Protein AF-0000000068858789 (afdb_homodimer)

Organism: Emiliania huxleyi (strain CCMP1516) (NCBI:txid280463)

Solvent-accessible surface area (backbone atoms only — not comparable to full-atom values): 44803 Å² total; per-residue (Å²): 118,90,58,65,81,71,51,70,60,35,53,53,22,31,53,56,47,21,56,50,29,55,54,48,51,53,50,50,51,54,61,47,67,35,92,57,59,49,71,65,56,54,62,73,60,46,49,91,73,65,42,61,35,93,34,51,59,63,47,49,37,22,26,43,32,39,18,16,65,27,23,30,20,52,53,60,44,41,79,46,84,49,41,48,73,72,35,37,37,41,84,66,69,46,59,65,56,86,63,56,60,89,76,38,53,36,35,38,39,66,42,41,75,46,68,49,72,38,39,55,66,62,56,67,68,43,73,69,48,51,47,37,30,37,36,32,47,47,42,22,35,30,51,64,21,33,50,23,53,52,75,46,67,67,26,30,70,23,35,33,35,32,35,37,37,30,24,28,50,40,27,60,52,44,57,70,33,31,67,38,89,70,48,38,22,37,38,41,31,23,71,32,40,26,30,52,94,40,26,22,38,57,50,45,40,69,41,42,42,69,65,44,50,48,39,56,29,28,44,27,39,28,46,71,88,36,69,39,42,45,79,72,11,20,60,33,19,40,42,42,66,19,25,30,38,76,66,30,42,38,26,45,37,36,39,37,32,33,68,50,85,85,75,53,70,57,55,62,67,55,28,51,25,61,37,94,78,42,90,74,56,39,74,72,49,58,36,68,29,38,28,49,62,24,69,62,66,28,28,27,48,57,56,48,39,16,36,30,57,52,34,76,41,78,41,40,19,37,33,37,26,18,36,38,53,76,61,50,37,33,39,16,63,62,62,63,73,52,75,41,82,37,51,65,61,68,55,51,34,67,21,16,40,17,47,32,39,38,78,42,78,42,59,67,68,44,74,38,29,32,25,35,40,22,30,28,66,87,68,48,56,41,46,70,84,57,54,61,59,69,33,52,59,26,55,67,55,35,50,50,48,56,40,52,35,38,29,35,66,57,66,75,36,73,74,30,72,47,83,73,74,62,50,75,71,60,58,70,58,58,86,82,47,54,67,69,52,41,60,48,54,66,63,29,5,34,59,78,120,90,60,65,82,71,53,71,59,36,53,54,22,30,54,55,48,21,55,49,29,55,54,48,50,53,51,49,52,54,60,48,69,34,94,59,60,48,72,64,53,56,65,68,54,64,78,77,78,74,43,60,35,93,35,51,56,63,47,51,37,22,27,42,31,38,18,17,64,27,23,30,20,51,52,61,44,42,79,47,84,49,41,49,74,72,34,38,37,40,84,66,69,46,58,66,56,85,63,55,62,88,76,39,54,35,35,37,39,67,42,40,75,45,69,48,72,38,38,54,66,63,58,67,70,43,73,68,48,51,46,37,30,37,33,31,47,48,41,22,35,28,50,63,20,33,48,22,53,50,71,46,67,67,27,29,69,23,35,34,35,32,36,38,36,29,23,27,50,40,26,61,53,44,57,71,33,30,68,37,90,70,49,38,24,35,37,40,32,23,71,34,40,26,30,52,94,41,27,22,39,55,51,47,39,71,40,42,42,69,65,44,50,50,39,55,29,28,44,27,39,27,46,70,88,35,70,39,40,47,77,71,12,19,60,33,19,40,43,42,66,19,24,30,37,77,64,31,40,39,26,46,36,36,39,36,30,34,70,51,86,83,74,52,69,58,54,63,66,55,28,53,25,59,39,95,78,42,90,74,56,39,75,72,50,58,35,67,30,37,28,48,61,23,69,62,67,30,27,26,48,56,53,48,40,16,35,29,57,54,35,77,40,78,40,39,18,36,32,35,25,18,37,37,54,75,62,48,36,31,40,16,65,62,61,64,73,52,74,40,81,35,52,65,58,68,54,51,34,68,21,16,40,17,46,32,38,39,78,42,81,41,60,67,66,45,73,38,29,30,26,34,38,22,28,27,66,86,68,48,56,42,47,72,83,58,54,58,58,68,33,51,58,25,54,68,56,35,50,50,47,54,40,48,34,38,29,35,64,57,66,75,36,72,73,31,72,48,84,70,72,66,47,76,71,58,56,69,60,59,87,84,48,54,67,71,53,41,59,44,54,65,62,25,5,33,57,75

Structure (mmCIF, N/CA/C/O backbone):
data_AF-0000000068858789-model_v1
#
loop_
_entity.id
_entity.type
_entity.pdbx_description
1 polymer 'Oxidoreductase m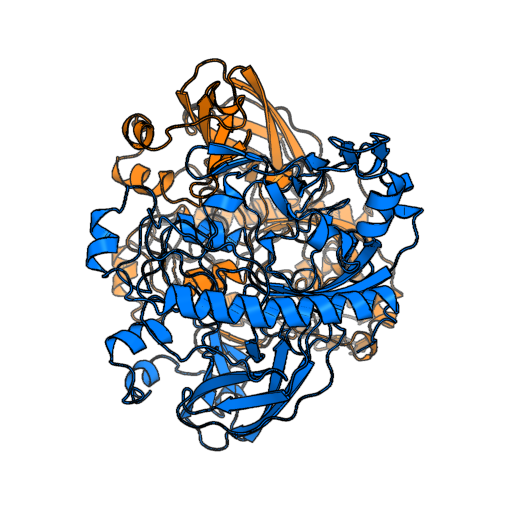olybdopterin-binding domain-containing protein'
#
loop_
_atom_site.group_PDB
_atom_site.id
_atom_site.type_symbol
_atom_site.label_atom_id
_atom_site.label_alt_id
_atom_site.label_comp_id
_atom_site.label_asym_id
_atom_site.label_entity_id
_atom_site.label_seq_id
_atom_site.pdbx_PDB_ins_code
_atom_site.Cartn_x
_atom_site.Cartn_y
_atom_site.Cartn_z
_atom_site.occupancy
_atom_site.B_iso_or_equiv
_atom_site.auth_seq_id
_atom_site.auth_comp_id
_atom_site.auth_asym_id
_atom_site.auth_atom_id
_atom_site.pdbx_PDB_model_num
ATOM 1 N N . MET A 1 1 ? -17.734 -3.309 18.391 1 49.41 1 MET A N 1
ATOM 2 C CA . MET A 1 1 ? -16.609 -2.385 18.359 1 49.41 1 MET A CA 1
ATOM 3 C C . MET A 1 1 ? -16.188 -2.004 19.781 1 49.41 1 MET A C 1
ATOM 5 O O . MET A 1 1 ? -17.031 -1.64 20.609 1 49.41 1 MET A O 1
ATOM 9 N N . THR A 1 2 ? -15.102 -2.529 20.219 1 55.06 2 THR A N 1
ATOM 10 C CA . THR A 1 2 ? -14.68 -2.168 21.578 1 55.06 2 THR A CA 1
ATOM 11 C C . THR A 1 2 ? -14.273 -0.697 21.641 1 55.06 2 THR A C 1
ATOM 13 O O . THR A 1 2 ? -13.391 -0.256 20.891 1 55.06 2 THR A O 1
ATOM 16 N N . ARG A 1 3 ? -15.18 0.096 22.141 1 71.69 3 ARG A N 1
ATOM 17 C CA . ARG A 1 3 ? -14.883 1.503 22.391 1 71.69 3 ARG A CA 1
ATOM 18 C C . ARG A 1 3 ? -13.938 1.66 23.578 1 71.69 3 ARG A C 1
ATOM 20 O O . ARG A 1 3 ? -14.172 1.1 24.641 1 71.69 3 ARG A O 1
ATOM 27 N N . HIS A 1 4 ? -12.875 2.342 23.297 1 83.38 4 HIS A N 1
ATOM 28 C CA . HIS A 1 4 ? -11.93 2.619 24.375 1 83.38 4 HIS A CA 1
ATOM 29 C C . HIS A 1 4 ? -12.453 3.725 25.281 1 83.38 4 HIS A C 1
ATOM 31 O O . HIS A 1 4 ? -13.148 4.637 24.828 1 83.38 4 HIS A O 1
ATOM 37 N N . ALA A 1 5 ? -12.164 3.611 26.547 1 82.44 5 ALA A N 1
ATOM 38 C CA . ALA A 1 5 ? -12.484 4.695 27.484 1 82.44 5 ALA A CA 1
ATOM 39 C C . ALA A 1 5 ? -11.617 5.922 27.203 1 82.44 5 ALA A C 1
ATOM 41 O O . ALA A 1 5 ? -10.391 5.82 27.156 1 82.44 5 ALA A O 1
ATOM 42 N N . GLU A 1 6 ? -12.242 7.023 26.891 1 88.94 6 GLU A N 1
ATOM 43 C CA . GLU A 1 6 ? -11.555 8.297 26.688 1 88.94 6 GLU A CA 1
ATOM 44 C C . GLU A 1 6 ? -11.695 9.203 27.906 1 88.94 6 GLU A C 1
ATOM 46 O O . GLU A 1 6 ? -12.766 9.273 28.516 1 88.94 6 GLU A O 1
ATOM 51 N N . SER A 1 7 ? -10.594 9.883 28.297 1 90.5 7 SER A N 1
ATOM 52 C CA . SER A 1 7 ? -10.586 10.703 29.5 1 90.5 7 SER A CA 1
ATOM 53 C C . SER A 1 7 ? -11.5 11.914 29.359 1 90.5 7 SER A C 1
ATOM 55 O O . SER A 1 7 ? -11.836 12.312 28.25 1 90.5 7 SER A O 1
ATOM 57 N N . SER A 1 8 ? -11.875 12.469 30.5 1 91.75 8 SER A N 1
ATOM 58 C CA . SER A 1 8 ? -12.703 13.664 30.5 1 91.75 8 SER A CA 1
ATOM 59 C C . SER A 1 8 ? -12 14.82 29.797 1 91.75 8 SER A C 1
ATOM 61 O O . SER A 1 8 ? -12.641 15.617 29.094 1 91.75 8 SER A O 1
ATOM 63 N N . GLU A 1 9 ? -10.75 14.906 30 1 92.62 9 GLU A N 1
ATOM 64 C CA . GLU A 1 9 ? -9.961 15.953 29.344 1 92.62 9 GLU A CA 1
ATOM 65 C C . GLU A 1 9 ? -9.961 15.773 27.828 1 92.62 9 GLU A C 1
ATOM 67 O O . GLU A 1 9 ? -10.086 16.75 27.078 1 92.62 9 GLU A O 1
ATOM 72 N N . PHE A 1 10 ? -9.805 14.586 27.469 1 95.25 10 PHE A N 1
ATOM 73 C CA . PHE A 1 10 ? -9.805 14.258 26.047 1 95.25 10 PHE A CA 1
ATOM 74 C C . PHE A 1 10 ? -11.148 14.586 25.406 1 95.25 10 PHE A C 1
ATOM 76 O O . PHE A 1 10 ? -11.203 15.164 24.328 1 95.25 10 PHE A O 1
ATOM 83 N N . LEU A 1 11 ? -12.195 14.258 26.094 1 95.56 11 LEU A N 1
ATOM 84 C CA . LEU A 1 11 ? -13.547 14.516 25.578 1 95.56 11 LEU A CA 1
ATOM 85 C C . LEU A 1 11 ? -13.844 16.016 25.562 1 95.56 11 LEU A C 1
ATOM 87 O O . LEU A 1 11 ? -14.539 16.5 24.672 1 95.56 11 LEU A O 1
ATOM 91 N N . ALA A 1 12 ? -13.383 16.734 26.578 1 96.88 12 ALA A N 1
ATOM 92 C CA . ALA A 1 12 ? -13.531 18.188 26.578 1 96.88 12 ALA A CA 1
ATOM 93 C C . ALA A 1 12 ? -12.789 18.812 25.391 1 96.88 12 ALA A C 1
ATOM 95 O O . ALA A 1 12 ? -13.297 19.75 24.766 1 96.88 12 ALA A O 1
ATOM 96 N N . ALA A 1 13 ? -11.648 18.328 25.156 1 97.5 13 ALA A N 1
ATOM 97 C CA . ALA A 1 13 ? -10.867 18.797 24.016 1 97.5 13 ALA A CA 1
ATOM 98 C C . ALA A 1 13 ? -11.594 18.516 22.703 1 97.5 13 ALA A C 1
ATOM 100 O O . ALA A 1 13 ? -11.562 19.328 21.781 1 97.5 13 ALA A O 1
ATOM 101 N N . ALA A 1 14 ? -12.18 17.359 22.609 1 97.81 14 ALA A N 1
ATOM 102 C CA . ALA A 1 14 ? -12.938 16.984 21.422 1 97.81 14 ALA A CA 1
ATOM 103 C C . ALA A 1 14 ? -14.062 17.984 21.156 1 97.81 14 ALA A C 1
ATOM 105 O O . ALA A 1 14 ? -14.352 18.312 20 1 97.81 14 ALA A O 1
ATOM 106 N N . LYS A 1 15 ? -14.703 18.438 22.203 1 97.56 15 LYS A N 1
ATOM 107 C CA . LYS A 1 15 ? -15.766 19.438 22.047 1 97.56 15 LYS A CA 1
ATOM 108 C C . LYS A 1 15 ? -15.227 20.734 21.469 1 97.56 15 LYS A C 1
ATOM 110 O O . LYS A 1 15 ? -15.859 21.344 20.609 1 97.56 15 LYS A O 1
ATOM 115 N N . THR A 1 16 ? -14.148 21.141 21.984 1 97.94 16 THR A N 1
ATOM 116 C CA . THR A 1 16 ? -13.492 22.344 21.469 1 97.94 16 THR A CA 1
ATOM 117 C C . THR A 1 16 ? -13.148 22.172 19.984 1 97.94 16 THR A C 1
ATOM 119 O O . THR A 1 16 ? -13.383 23.062 19.172 1 97.94 16 THR A O 1
ATOM 122 N N . GLU A 1 17 ? -12.617 21.016 19.641 1 97.62 17 GLU A N 1
ATOM 123 C CA . GLU A 1 17 ? -12.227 20.734 18.266 1 97.62 17 GLU A CA 1
ATOM 124 C C . GLU A 1 17 ? -13.445 20.656 17.359 1 97.62 17 GLU A C 1
ATOM 126 O O . GLU A 1 17 ? -13.375 21.031 16.188 1 97.62 17 GLU A O 1
ATOM 131 N N . ALA A 1 18 ? -14.531 20.156 17.859 1 98.19 18 ALA A N 1
ATOM 132 C CA . ALA A 1 18 ? -15.766 20.109 17.094 1 98.19 18 ALA A CA 1
ATOM 133 C C . ALA A 1 18 ? -16.203 21.516 16.656 1 98.19 18 ALA A C 1
ATOM 135 O O . ALA A 1 18 ? -16.562 21.734 15.5 1 98.19 18 ALA A O 1
ATOM 136 N N . ALA A 1 19 ? -16.172 22.438 17.609 1 98.19 19 ALA A N 1
ATOM 137 C CA . ALA A 1 19 ? -16.531 23.812 17.297 1 98.19 19 ALA A CA 1
ATOM 138 C C . ALA A 1 19 ? -15.594 24.422 16.25 1 98.19 19 ALA A C 1
ATOM 140 O O . ALA A 1 19 ? -16.031 25.109 15.336 1 98.19 19 ALA A O 1
ATOM 141 N N . ARG A 1 20 ? -14.328 24.156 16.391 1 98 20 ARG A N 1
ATOM 142 C CA . ARG A 1 20 ? -13.336 24.641 15.438 1 98 20 ARG A CA 1
ATOM 143 C C . ARG A 1 20 ? -13.578 24.078 14.039 1 98 20 ARG A C 1
ATOM 145 O O . ARG A 1 20 ? -13.406 24.766 13.039 1 98 20 ARG A O 1
ATOM 152 N N . ALA A 1 21 ? -13.922 22.812 14 1 98.06 21 ALA A N 1
ATOM 153 C CA . ALA A 1 21 ? -14.164 22.141 12.719 1 98.06 21 ALA A CA 1
ATOM 154 C C . ALA A 1 21 ? -15.312 22.797 11.961 1 98.06 21 ALA A C 1
ATOM 156 O O . ALA A 1 21 ? -15.234 23 10.75 1 98.06 21 ALA A O 1
ATOM 157 N N . VAL A 1 22 ? -16.375 23.141 12.688 1 98.06 22 VAL A N 1
ATOM 158 C CA . VAL A 1 22 ? -17.547 23.781 12.086 1 98.06 22 VAL A CA 1
ATOM 159 C C . VAL A 1 22 ? -17.141 25.141 11.523 1 98.06 22 VAL A C 1
ATOM 161 O O . VAL A 1 22 ? -17.453 25.453 10.367 1 98.06 22 VAL A O 1
ATOM 164 N N . GLU A 1 23 ? -16.453 25.875 12.281 1 97.5 23 GLU A N 1
ATOM 165 C CA . GLU A 1 23 ? -16.016 27.203 11.852 1 97.5 23 GLU A CA 1
ATOM 166 C C . GLU A 1 23 ? -15.062 27.109 10.672 1 97.5 23 GLU A C 1
ATOM 168 O O . GLU A 1 23 ? -15.148 27.906 9.734 1 97.5 23 GLU A O 1
ATOM 173 N N . HIS A 1 24 ? -14.141 26.203 10.758 1 96.69 24 HIS A N 1
ATOM 174 C CA . HIS A 1 24 ? -13.156 26.078 9.695 1 96.69 24 HIS A CA 1
ATOM 175 C C . HIS A 1 24 ? -13.812 25.703 8.375 1 96.69 24 HIS A C 1
ATOM 177 O O . HIS A 1 24 ? -13.438 26.219 7.32 1 96.69 24 HIS A O 1
ATOM 183 N N . ARG A 1 25 ? -14.711 24.766 8.375 1 95.06 25 ARG A N 1
ATOM 184 C CA . ARG A 1 25 ? -15.391 24.375 7.148 1 95.06 25 ARG A CA 1
ATOM 185 C C . ARG A 1 25 ? -16.141 25.547 6.535 1 95.06 25 ARG A C 1
ATOM 187 O O . ARG A 1 25 ? -16.156 25.719 5.316 1 95.06 25 ARG A O 1
ATOM 194 N N . LYS A 1 26 ? -16.781 26.344 7.387 1 94.56 26 LYS A N 1
ATOM 195 C CA . LYS A 1 26 ? -17.438 27.547 6.898 1 94.56 26 LYS A CA 1
ATOM 196 C C . LYS A 1 26 ? -16.453 28.453 6.172 1 94.56 26 LYS A C 1
ATOM 198 O O . LYS A 1 26 ? -16.734 28.953 5.078 1 94.56 26 LYS A O 1
ATOM 203 N N . LYS A 1 27 ? -15.312 28.625 6.707 1 93.88 27 LYS A N 1
ATOM 204 C CA . LYS A 1 27 ? -14.281 29.453 6.102 1 93.88 27 LYS A CA 1
ATOM 205 C C . LYS A 1 27 ? -13.812 28.875 4.773 1 93.88 27 LYS A C 1
ATOM 207 O O . LYS A 1 27 ? -13.555 29.609 3.816 1 93.88 27 LYS A O 1
ATOM 212 N N . VAL A 1 28 ? -13.648 27.578 4.766 1 91.25 28 VAL A N 1
ATOM 213 C CA . VAL A 1 28 ? -13.195 26.891 3.559 1 91.25 28 VAL A CA 1
ATOM 214 C C . VAL A 1 28 ? -14.203 27.109 2.434 1 91.25 28 VAL A C 1
ATOM 216 O O . VAL A 1 28 ? -13.828 27.453 1.312 1 91.25 28 VAL A O 1
ATOM 219 N N . LEU A 1 29 ? -15.484 26.922 2.717 1 88.88 29 LEU A N 1
ATOM 220 C CA . LEU A 1 29 ? -16.531 27.062 1.703 1 88.88 29 LEU A CA 1
ATOM 221 C C . LEU A 1 29 ? -16.625 28.5 1.222 1 88.88 29 LEU A C 1
ATOM 223 O O . LEU A 1 29 ? -16.844 28.75 0.031 1 88.88 29 LEU A O 1
ATOM 227 N N . GLU A 1 30 ? -16.453 29.422 2.137 1 88.62 30 GLU A N 1
ATOM 228 C CA . GLU A 1 30 ? -16.453 30.828 1.762 1 88.62 30 GLU A CA 1
ATOM 229 C C . GLU A 1 30 ? -15.258 31.156 0.865 1 88.62 30 GLU A C 1
ATOM 231 O O . GLU A 1 30 ? -15.383 31.922 -0.089 1 88.62 30 GLU A O 1
ATOM 236 N N . HIS A 1 31 ? -14.18 30.594 1.196 1 86.69 31 HIS A N 1
ATOM 237 C CA . HIS A 1 31 ? -12.961 30.844 0.431 1 86.69 31 HIS A CA 1
ATOM 238 C C . HIS A 1 31 ? -13.062 30.25 -0.971 1 86.69 31 HIS A C 1
ATOM 240 O O . HIS A 1 31 ? -12.742 30.922 -1.956 1 86.69 31 HIS A O 1
ATOM 246 N N . VAL A 1 32 ? -13.461 29.016 -1.074 1 77.56 32 VAL A N 1
ATOM 247 C CA . VAL A 1 32 ? -13.523 28.312 -2.35 1 77.56 32 VAL A CA 1
ATOM 248 C C . VAL A 1 32 ? -14.656 28.875 -3.199 1 77.56 32 VAL A C 1
ATOM 250 O O . VAL A 1 32 ? -14.57 28.906 -4.43 1 77.56 32 VAL A O 1
ATOM 253 N N . GLY A 1 33 ? -15.852 29.172 -2.645 1 67.69 33 GLY A N 1
ATOM 254 C CA . GLY A 1 33 ? -17.016 29.719 -3.332 1 67.69 33 GLY A CA 1
ATOM 255 C C . GLY A 1 33 ? -16.797 31.141 -3.811 1 67.69 33 GLY A C 1
ATOM 256 O O . GLY A 1 33 ? -17.578 31.656 -4.605 1 67.69 33 GLY A O 1
ATOM 257 N N . ALA A 1 34 ? -15.945 31.734 -3.27 1 57.62 34 ALA A N 1
ATOM 258 C CA . ALA A 1 34 ? -15.68 33.094 -3.703 1 57.62 34 ALA A CA 1
ATOM 259 C C . ALA A 1 34 ? -15.297 33.156 -5.18 1 57.62 34 ALA A C 1
ATOM 261 O O . ALA A 1 34 ? -14.82 32.156 -5.73 1 57.62 34 ALA A O 1
ATOM 262 N N . GLU A 1 35 ? -15.859 34.188 -5.938 1 52.28 35 GLU A N 1
ATOM 263 C CA . GLU A 1 35 ? -15.578 34.312 -7.367 1 52.28 35 GLU A CA 1
ATOM 264 C C . GLU A 1 35 ? -14.195 33.781 -7.711 1 52.28 35 GLU A C 1
ATOM 266 O O . GLU A 1 35 ? -13.195 34.25 -7.152 1 52.28 35 GLU A O 1
ATOM 271 N N . ALA A 1 36 ? -14.375 32.562 -7.949 1 48.22 36 ALA A N 1
ATOM 272 C CA . ALA A 1 36 ? -13.312 31.625 -8.297 1 48.22 36 ALA A CA 1
ATOM 273 C C . ALA A 1 36 ? -12.469 32.156 -9.453 1 48.22 36 ALA A C 1
ATOM 275 O O . ALA A 1 36 ? -12.953 32.938 -10.273 1 48.22 36 ALA A O 1
ATOM 276 N N . PHE A 1 37 ? -11.305 32.062 -9.359 1 50.34 37 PHE A N 1
ATOM 277 C CA . PHE A 1 37 ? -10.336 32.281 -10.43 1 50.34 37 PHE A CA 1
ATOM 278 C C . PHE A 1 37 ? -10.695 31.422 -11.648 1 50.34 37 PHE A C 1
ATOM 280 O O . PHE A 1 37 ? -11.164 30.297 -11.516 1 50.34 37 PHE A O 1
ATOM 287 N N . THR A 1 38 ? -10.992 32.125 -12.625 1 50.12 38 THR A N 1
ATOM 288 C CA . THR A 1 38 ? -11.328 31.484 -13.883 1 50.12 38 THR A CA 1
ATOM 289 C C . THR A 1 38 ? -10.258 30.469 -14.281 1 50.12 38 THR A C 1
ATOM 291 O O . THR A 1 38 ? -9.133 30.531 -13.781 1 50.12 38 THR A O 1
ATOM 294 N N . VAL A 1 39 ? -10.734 29.391 -14.789 1 50.16 39 VAL A N 1
ATOM 295 C CA . VAL A 1 39 ? -9.867 28.406 -15.445 1 50.16 39 VAL A CA 1
ATOM 296 C C . VAL A 1 39 ? -8.742 29.141 -16.172 1 50.16 39 VAL A C 1
ATOM 298 O O . VAL A 1 39 ? -7.598 28.672 -16.188 1 50.16 39 VAL A O 1
ATOM 301 N N . ASP A 1 40 ? -9.109 30.281 -16.75 1 53.03 40 ASP A N 1
ATOM 302 C CA . ASP A 1 40 ? -8.117 31.062 -17.484 1 53.03 40 ASP A CA 1
ATOM 303 C C . ASP A 1 40 ? -7 31.547 -16.562 1 53.03 40 ASP A C 1
ATOM 305 O O . ASP A 1 40 ? -5.836 31.609 -16.953 1 53.03 40 ASP A O 1
ATOM 309 N N . ASP A 1 41 ? -7.363 31.766 -15.469 1 52.56 41 ASP A N 1
ATOM 310 C CA . ASP A 1 41 ? -6.352 32.25 -14.523 1 52.56 41 ASP A CA 1
ATOM 311 C C . ASP A 1 41 ? -5.441 31.094 -14.086 1 52.56 41 ASP A C 1
ATOM 313 O O . ASP A 1 41 ? -4.262 31.312 -13.797 1 52.56 41 ASP A O 1
ATOM 317 N N . PHE A 1 42 ? -6.055 29.984 -14.078 1 52.31 42 PHE A N 1
ATOM 318 C CA . PHE A 1 42 ? -5.316 28.766 -13.773 1 52.31 42 PHE A CA 1
ATOM 319 C C . PHE A 1 42 ? -4.137 28.594 -14.719 1 52.31 42 PHE A C 1
ATOM 321 O O . PHE A 1 42 ? -3.035 28.25 -14.289 1 52.31 42 PHE A O 1
ATOM 328 N N . HIS A 1 43 ? -4.488 28.844 -15.992 1 53 43 HIS A N 1
ATOM 329 C CA . HIS A 1 43 ? -3.514 28.547 -17.031 1 53 43 HIS A CA 1
ATOM 330 C C . HIS A 1 43 ? -2.461 29.641 -17.141 1 53 43 HIS A C 1
ATOM 332 O O . HIS A 1 43 ? -1.351 29.406 -17.609 1 53 43 HIS A O 1
ATOM 338 N N . LYS A 1 44 ? -2.873 30.828 -16.859 1 51.16 44 LYS A N 1
ATOM 339 C CA . LYS A 1 44 ? -1.922 31.922 -17.047 1 51.16 44 LYS A CA 1
ATOM 340 C C . LYS A 1 44 ? -0.713 31.766 -16.141 1 51.16 44 LYS A C 1
ATOM 342 O O . LYS A 1 44 ? 0.371 32.281 -16.438 1 51.16 44 LYS A O 1
ATOM 347 N N . GLU A 1 45 ? -0.932 31.172 -15.047 1 47.41 45 GLU A N 1
ATOM 348 C CA . GLU A 1 45 ? 0.169 31.203 -14.086 1 47.41 45 GLU A CA 1
ATOM 349 C C . GLU A 1 45 ? 0.831 29.844 -13.961 1 47.41 45 GLU A C 1
ATOM 351 O O . GLU A 1 45 ? 1.552 29.578 -13 1 47.41 45 GLU A O 1
ATOM 356 N N . GLU A 1 46 ? 0.457 28.938 -14.766 1 47.56 46 GLU A N 1
ATOM 357 C CA . GLU A 1 46 ? 1.008 27.609 -14.477 1 47.56 46 GLU A CA 1
ATOM 358 C C . GLU A 1 46 ? 2.531 27.609 -14.578 1 47.56 46 GLU A C 1
ATOM 360 O O . GLU A 1 46 ? 3.086 27.797 -15.664 1 47.56 46 GLU A O 1
ATOM 365 N N . PRO A 1 47 ? 3.045 28.062 -13.609 1 48.34 47 PRO A N 1
ATOM 366 C CA . PRO A 1 47 ? 4.449 27.672 -13.734 1 48.34 47 PRO A CA 1
ATOM 367 C C . PRO A 1 47 ? 4.621 26.188 -14.031 1 48.34 47 PRO A C 1
ATOM 369 O O . PRO A 1 47 ? 3.723 25.391 -13.75 1 48.34 47 PRO A O 1
ATOM 372 N N . GLY A 1 48 ? 5.637 25.766 -14.75 1 51.84 48 GLY A N 1
ATOM 373 C CA . GLY A 1 48 ? 6.031 24.453 -15.25 1 51.84 48 GLY A CA 1
ATOM 374 C C . GLY A 1 48 ? 5.766 23.344 -14.266 1 51.84 48 GLY A C 1
ATOM 375 O O . GLY A 1 48 ? 5.418 22.219 -14.656 1 51.84 48 GLY A O 1
ATOM 376 N N . ASP A 1 49 ? 5.691 23.656 -12.938 1 57.34 49 ASP A N 1
ATOM 377 C CA . ASP A 1 49 ? 5.691 22.547 -11.984 1 57.34 49 ASP A CA 1
ATOM 378 C C . ASP A 1 49 ? 4.281 22.266 -11.469 1 57.34 49 ASP A C 1
ATOM 380 O O . ASP A 1 49 ? 4.027 21.219 -10.883 1 57.34 49 ASP A O 1
ATOM 384 N N . TRP A 1 50 ? 3.367 23.172 -11.516 1 65.44 50 TRP A N 1
ATOM 385 C CA . TRP A 1 50 ? 1.99 23 -11.07 1 65.44 50 TRP A CA 1
ATOM 386 C C . TRP A 1 50 ? 1.057 22.766 -12.25 1 65.44 50 TRP A C 1
ATOM 388 O O . TRP A 1 50 ? 0.219 23.609 -12.562 1 65.44 50 TRP A O 1
ATOM 398 N N . LYS A 1 51 ? 1.266 21.594 -12.766 1 69.62 51 LYS A N 1
ATOM 399 C CA . LYS A 1 51 ? 0.477 21.25 -13.945 1 69.62 51 LYS A CA 1
ATOM 400 C C . LYS A 1 51 ? -0.86 20.625 -13.547 1 69.62 51 LYS A C 1
ATOM 402 O O . LYS A 1 51 ? -0.957 19.953 -12.523 1 69.62 51 LYS A O 1
ATOM 407 N N . HIS A 1 52 ? -1.845 21 -14.336 1 74.06 52 HIS A N 1
ATOM 408 C CA . HIS A 1 52 ? -3.17 20.406 -14.188 1 74.06 52 HIS A CA 1
ATOM 409 C C . HIS A 1 52 ? -3.512 19.531 -15.383 1 74.06 52 HIS A C 1
ATOM 411 O O . HIS A 1 52 ? -2.969 19.719 -16.469 1 74.06 52 HIS A O 1
ATOM 417 N N . THR A 1 53 ? -4.305 18.594 -15.109 1 70.81 53 THR A N 1
ATOM 418 C CA . THR A 1 53 ? -4.789 17.75 -16.203 1 70.81 53 THR A CA 1
ATOM 419 C C . THR A 1 53 ? -5.785 18.516 -17.062 1 70.81 53 THR A C 1
ATOM 421 O O . THR A 1 53 ? -6.34 19.531 -16.641 1 70.81 53 THR A O 1
ATOM 424 N N . THR A 1 54 ? -5.871 18 -18.312 1 66.81 54 THR A N 1
ATOM 425 C CA . THR A 1 54 ? -6.926 18.5 -19.203 1 66.81 54 THR A CA 1
ATOM 426 C C . THR A 1 54 ? -8.117 17.547 -19.203 1 66.81 54 THR A C 1
ATOM 428 O O . THR A 1 54 ? -9.203 17.891 -19.672 1 66.81 54 THR A O 1
ATOM 431 N N . GLY A 1 55 ? -7.828 16.406 -18.578 1 66.88 55 GLY A N 1
ATOM 432 C CA . GLY A 1 55 ? -8.852 15.375 -18.484 1 66.88 55 GLY A CA 1
ATOM 433 C C . GLY A 1 55 ? -8.656 14.438 -17.312 1 66.88 55 GLY A C 1
ATOM 434 O O . GLY A 1 55 ? -7.527 14.195 -16.891 1 66.88 55 GLY A O 1
ATOM 435 N N . ARG A 1 56 ? -9.68 13.891 -16.922 1 67.44 56 ARG A N 1
ATOM 436 C CA . ARG A 1 56 ? -9.68 13.031 -15.734 1 67.44 56 ARG A CA 1
ATOM 437 C C . ARG A 1 56 ? -8.758 11.836 -15.922 1 67.44 56 ARG A C 1
ATOM 439 O O . ARG A 1 56 ? -8.195 11.312 -14.953 1 67.44 56 ARG A O 1
ATOM 446 N N . SER A 1 57 ? -8.562 11.492 -17.172 1 68.5 57 SER A N 1
ATOM 447 C CA . SER A 1 57 ? -7.867 10.234 -17.422 1 68.5 57 SER A CA 1
ATOM 448 C C . SER A 1 57 ? -6.391 10.469 -17.703 1 68.5 57 SER A C 1
ATOM 450 O O . SER A 1 57 ? -5.652 9.531 -18.031 1 68.5 57 SER A O 1
ATOM 452 N N . ASP A 1 58 ? -6.082 11.633 -17.594 1 75.31 58 ASP A N 1
ATOM 453 C CA . ASP A 1 58 ? -4.672 11.938 -17.812 1 75.31 58 ASP A CA 1
ATOM 454 C C . ASP A 1 58 ? -3.832 11.57 -16.594 1 75.31 58 ASP A C 1
ATOM 456 O O . ASP A 1 58 ? -3.885 12.258 -15.57 1 75.31 58 ASP A O 1
ATOM 460 N N . VAL A 1 59 ? -3.188 10.43 -16.688 1 80.25 59 VAL A N 1
ATOM 461 C CA . VAL A 1 59 ? -2.34 9.977 -15.586 1 80.25 59 VAL A CA 1
ATOM 462 C C . VAL A 1 59 ? -0.885 9.922 -16.047 1 80.25 59 VAL A C 1
ATOM 464 O O . VAL A 1 59 ? -0.583 9.344 -17.094 1 80.25 59 VAL A O 1
ATOM 467 N N . THR A 1 60 ? -0.03 10.555 -15.305 1 78 60 THR A N 1
ATOM 468 C CA . THR A 1 60 ? 1.39 10.508 -15.633 1 78 60 THR A CA 1
ATOM 469 C C . THR A 1 60 ? 2.062 9.305 -14.984 1 78 60 THR A C 1
ATOM 471 O O . THR A 1 60 ? 1.579 8.789 -13.977 1 78 60 THR A O 1
ATOM 474 N N . PRO A 1 61 ? 3.186 8.859 -15.523 1 78.88 61 PRO A N 1
ATOM 475 C CA . PRO A 1 61 ? 3.938 7.781 -14.875 1 78.88 61 PRO A CA 1
ATOM 476 C C . PRO A 1 61 ? 4.379 8.141 -13.461 1 78.88 61 PRO A C 1
ATOM 478 O O . PRO A 1 61 ? 4.438 7.266 -12.586 1 78.88 61 PRO A O 1
ATOM 481 N N . ALA A 1 62 ? 4.66 9.422 -13.25 1 82.56 62 ALA A N 1
ATOM 482 C CA . ALA A 1 62 ? 5.059 9.859 -11.914 1 82.56 62 ALA A CA 1
ATOM 483 C C . ALA A 1 62 ? 3.906 9.719 -10.93 1 82.56 62 ALA A C 1
ATOM 485 O O . ALA A 1 62 ? 4.109 9.32 -9.781 1 82.56 62 ALA A O 1
ATOM 486 N N . GLU A 1 63 ? 2.729 10.047 -11.398 1 85.31 63 GLU A N 1
ATOM 487 C CA . GLU A 1 63 ? 1.554 9.859 -10.555 1 85.31 63 GLU A CA 1
ATOM 488 C C . GLU A 1 63 ? 1.341 8.383 -10.219 1 85.31 63 GLU A C 1
ATOM 490 O O . GLU A 1 63 ? 1.002 8.039 -9.086 1 85.31 63 GLU A O 1
ATOM 495 N N . LEU A 1 64 ? 1.545 7.566 -11.258 1 86.5 64 LEU A N 1
ATOM 496 C CA . LEU A 1 64 ? 1.399 6.129 -11.039 1 86.5 64 LEU A CA 1
ATOM 497 C C . LEU A 1 64 ? 2.393 5.637 -9.992 1 86.5 64 LEU A C 1
ATOM 499 O O . LEU A 1 64 ? 2.031 4.859 -9.102 1 86.5 64 LEU A O 1
ATOM 503 N N . GLN A 1 65 ? 3.594 6.062 -10.062 1 87.62 65 GLN A N 1
ATOM 504 C CA . GLN A 1 65 ? 4.617 5.664 -9.102 1 87.62 65 GLN A CA 1
ATOM 505 C C . GLN A 1 65 ? 4.246 6.105 -7.691 1 87.62 65 GLN A C 1
ATOM 507 O O . GLN A 1 65 ? 4.406 5.344 -6.734 1 87.62 65 GLN A O 1
ATOM 512 N N . LEU A 1 66 ? 3.775 7.305 -7.59 1 90.19 66 LEU A N 1
ATOM 513 C CA . LEU A 1 66 ? 3.342 7.801 -6.289 1 90.19 66 LEU A CA 1
ATOM 514 C C . LEU A 1 66 ? 2.168 6.98 -5.762 1 90.19 66 LEU A C 1
ATOM 516 O O . LEU A 1 66 ? 2.102 6.684 -4.566 1 90.19 66 LEU A O 1
ATOM 520 N N . GLY A 1 67 ? 1.297 6.688 -6.695 1 90.31 67 GLY A N 1
ATOM 521 C CA . GLY A 1 67 ? 0.145 5.895 -6.301 1 90.31 67 GLY A CA 1
ATOM 522 C C . GLY A 1 67 ? 0.518 4.512 -5.793 1 90.31 67 GLY A C 1
ATOM 523 O O . GLY A 1 67 ? -0.102 4 -4.859 1 90.31 67 GLY A O 1
ATOM 524 N N . LYS A 1 68 ? 1.49 3.9 -6.324 1 90.62 68 LYS A N 1
ATOM 525 C CA . LYS A 1 68 ? 1.908 2.561 -5.922 1 90.62 68 LYS A CA 1
ATOM 526 C C . LYS A 1 68 ? 2.664 2.594 -4.598 1 90.62 68 LYS A C 1
ATOM 528 O O . LYS A 1 68 ? 2.594 1.645 -3.812 1 90.62 68 LYS A O 1
ATOM 533 N N . ARG A 1 69 ? 3.348 3.676 -4.359 1 92.81 69 ARG A N 1
ATOM 534 C CA . ARG A 1 69 ? 4.125 3.818 -3.133 1 92.81 69 ARG A CA 1
ATOM 535 C C . ARG A 1 69 ? 3.242 4.266 -1.974 1 92.81 69 ARG A C 1
ATOM 537 O O . ARG A 1 69 ? 3.467 3.871 -0.827 1 92.81 69 ARG A O 1
ATOM 544 N N . CYS A 1 70 ? 2.336 5.18 -2.311 1 94.88 70 CYS A N 1
ATOM 545 C CA . CYS A 1 70 ? 1.352 5.68 -1.356 1 94.88 70 CYS A CA 1
ATOM 546 C C . CYS A 1 70 ? 0.025 4.941 -1.504 1 94.88 70 CYS A C 1
ATOM 548 O O . CYS A 1 70 ? -0.823 5.336 -2.305 1 94.88 70 CYS A O 1
ATOM 550 N N . HIS A 1 71 ? -0.207 4.02 -0.698 1 91.12 71 HIS A N 1
ATOM 551 C CA . HIS A 1 71 ? -1.289 3.066 -0.921 1 91.12 71 HIS A CA 1
ATOM 552 C C . HIS A 1 71 ? -2.617 3.611 -0.407 1 91.12 71 HIS A C 1
ATOM 554 O O . HIS A 1 71 ? -2.66 4.277 0.63 1 91.12 71 HIS A O 1
ATOM 560 N N . GLY A 1 72 ? -3.654 3.363 -1.215 1 94.69 72 GLY A N 1
ATOM 561 C CA . GLY A 1 72 ? -5 3.631 -0.735 1 94.69 72 GLY A CA 1
ATOM 562 C C . GLY A 1 72 ? -5.52 2.568 0.215 1 94.69 72 GLY A C 1
ATOM 563 O O . GLY A 1 72 ? -4.945 1.481 0.312 1 94.69 72 GLY A O 1
ATOM 564 N N . ALA A 1 73 ? -6.539 2.893 0.899 1 96.5 73 ALA A N 1
ATOM 565 C CA . ALA A 1 73 ? -7.227 1.912 1.733 1 96.5 73 ALA A CA 1
ATOM 566 C C . ALA A 1 73 ? -7.887 0.833 0.878 1 96.5 73 ALA A C 1
ATOM 568 O O . ALA A 1 73 ? -8.258 1.084 -0.27 1 96.5 73 ALA A O 1
ATOM 569 N N . HIS A 1 74 ? -7.914 -0.385 1.405 1 96.56 74 HIS A N 1
ATOM 570 C CA . HIS A 1 74 ? -8.859 -1.348 0.854 1 96.56 74 HIS A CA 1
ATOM 571 C C . HIS A 1 74 ? -10.289 -1.027 1.287 1 96.56 74 HIS A C 1
ATOM 573 O O . HIS A 1 74 ? -10.711 -1.398 2.385 1 96.56 74 HIS A O 1
ATOM 579 N N . VAL A 1 75 ? -11 -0.384 0.396 1 95.94 75 VAL A N 1
ATOM 580 C CA . VAL A 1 75 ? -12.289 0.215 0.736 1 95.94 75 VAL A CA 1
ATOM 581 C C . VAL A 1 75 ? -13.25 -0.87 1.204 1 95.94 75 VAL A C 1
ATOM 583 O O . VAL A 1 75 ? -14.109 -0.623 2.059 1 95.94 75 VAL A O 1
ATOM 586 N N . GLU A 1 76 ? -13.094 -2.082 0.725 1 95.19 76 GLU A N 1
ATOM 587 C CA . GLU A 1 76 ? -13.977 -3.188 1.082 1 95.19 76 GLU A CA 1
ATOM 588 C C . GLU A 1 76 ? -13.828 -3.561 2.555 1 95.19 76 GLU A C 1
ATOM 590 O O . GLU A 1 76 ? -14.672 -4.273 3.107 1 95.19 76 GLU A O 1
ATOM 595 N N . THR A 1 77 ? -12.836 -3.076 3.188 1 95.12 77 THR A N 1
ATOM 596 C CA . THR A 1 77 ? -12.625 -3.436 4.586 1 95.12 77 THR A CA 1
ATOM 597 C C . THR A 1 77 ? -13.375 -2.48 5.508 1 95.12 77 THR A C 1
ATOM 599 O O . THR A 1 77 ? -13.234 -2.549 6.73 1 95.12 77 THR A O 1
ATOM 602 N N . LEU A 1 78 ? -14.18 -1.62 4.984 1 94.81 78 LEU A N 1
ATOM 603 C CA . LEU A 1 78 ? -15.016 -0.709 5.766 1 94.81 78 LEU A CA 1
ATOM 604 C C . LEU A 1 78 ? -15.992 -1.482 6.641 1 94.81 78 LEU A C 1
ATOM 606 O O . LEU A 1 78 ? -16.594 -0.916 7.559 1 94.81 78 LEU A O 1
ATOM 610 N N . SER A 1 79 ? -16.156 -2.693 6.453 1 90.06 79 SER A N 1
ATOM 611 C CA . SER A 1 79 ? -17.031 -3.498 7.309 1 90.06 79 SER A CA 1
ATOM 612 C C . SER A 1 79 ? -16.359 -3.793 8.648 1 90.06 79 SER A C 1
ATOM 614 O O . SER A 1 79 ? -17.016 -4.223 9.594 1 90.06 79 SER A O 1
ATOM 616 N N . ALA A 1 80 ? -15.086 -3.588 8.734 1 93.56 80 ALA A N 1
ATOM 617 C CA . ALA A 1 80 ? -14.352 -3.785 9.992 1 93.56 80 ALA A CA 1
ATOM 618 C C . ALA A 1 80 ? -14.562 -2.604 10.938 1 93.56 80 ALA A C 1
ATOM 620 O O . ALA A 1 80 ? -14.781 -1.476 10.484 1 93.56 80 ALA A O 1
ATOM 621 N N . ASP A 1 81 ? -14.422 -2.838 12.219 1 94.06 81 ASP A N 1
ATOM 622 C CA . ASP A 1 81 ? -14.578 -1.78 13.211 1 94.06 81 ASP A CA 1
ATOM 623 C C . ASP A 1 81 ? -13.406 -0.8 13.148 1 94.06 81 ASP A C 1
ATOM 625 O O . ASP A 1 81 ? -13.586 0.402 13.352 1 94.06 81 ASP A O 1
ATOM 629 N N . ILE A 1 82 ? -12.266 -1.344 12.953 1 96.31 82 ILE A N 1
ATOM 630 C CA . ILE A 1 82 ? -11.047 -0.56 12.781 1 96.31 82 ILE A CA 1
ATOM 631 C C . ILE A 1 82 ? -10.344 -0.976 11.492 1 96.31 82 ILE A C 1
ATOM 633 O O . ILE A 1 82 ? -10.422 -2.137 11.086 1 96.31 82 ILE A O 1
ATOM 637 N N . THR A 1 83 ? -9.805 -0.027 10.836 1 97.62 83 THR A N 1
ATOM 638 C CA . THR A 1 83 ? -9.047 -0.357 9.641 1 97.62 83 THR A CA 1
ATOM 639 C C . THR A 1 83 ? -7.809 -1.174 9.992 1 97.62 83 THR A C 1
ATOM 641 O O . THR A 1 83 ? -6.953 -0.716 10.75 1 97.62 83 THR A O 1
ATOM 644 N N . PRO A 1 84 ? -7.703 -2.359 9.469 1 96.19 84 PRO A N 1
ATOM 645 C CA . PRO A 1 84 ? -6.492 -3.139 9.742 1 96.19 84 PRO A CA 1
ATOM 646 C C . PRO A 1 84 ? -5.223 -2.455 9.242 1 96.19 84 PRO A C 1
ATOM 648 O O . PRO A 1 84 ? -5.262 -1.728 8.25 1 96.19 84 PRO A O 1
ATOM 651 N N . ALA A 1 85 ? -4.137 -2.873 10.008 1 94.94 85 ALA A N 1
ATOM 652 C CA . ALA A 1 85 ? -2.848 -2.455 9.461 1 94.94 85 ALA A CA 1
ATOM 653 C C . ALA A 1 85 ? -2.627 -3.037 8.062 1 94.94 85 ALA A C 1
ATOM 655 O O . ALA A 1 85 ? -3.062 -4.156 7.777 1 94.94 85 ALA A O 1
ATOM 656 N N . GLY A 1 86 ? -2.115 -2.438 7.188 1 94.5 86 GLY A N 1
ATOM 657 C CA . GLY A 1 86 ? -1.911 -2.877 5.816 1 94.5 86 GLY A CA 1
ATOM 658 C C . GLY A 1 86 ? -3.006 -2.414 4.875 1 94.5 86 GLY A C 1
ATOM 659 O O . GLY A 1 86 ? -2.83 -2.434 3.654 1 94.5 86 GLY A O 1
ATOM 660 N N . SER A 1 87 ? -4.18 -2.133 5.484 1 96.69 87 SER A N 1
ATOM 661 C CA . SER A 1 87 ? -5.285 -1.639 4.676 1 96.69 87 SER A CA 1
ATOM 662 C C . SER A 1 87 ? -5.527 -0.153 4.914 1 96.69 87 SER A C 1
ATOM 664 O O . SER A 1 87 ? -6.352 0.465 4.238 1 96.69 87 SER A O 1
ATOM 666 N N . HIS A 1 88 ? -4.891 0.433 5.934 1 97.69 88 HIS A N 1
ATOM 667 C CA . HIS A 1 88 ? -4.906 1.87 6.18 1 97.69 88 HIS A CA 1
ATOM 668 C C . HIS A 1 88 ? -4.148 2.625 5.094 1 97.69 88 HIS A C 1
ATOM 670 O O . HIS A 1 88 ? -3.082 2.188 4.652 1 97.69 88 HIS A O 1
ATOM 676 N N . TYR A 1 89 ? -4.648 3.744 4.641 1 97.38 89 TYR A N 1
ATOM 677 C CA . TYR A 1 89 ? -3.924 4.461 3.598 1 97.38 89 TYR A CA 1
ATOM 678 C C . TYR A 1 89 ? -2.553 4.906 4.094 1 97.38 89 TYR A C 1
ATOM 680 O O . TYR A 1 89 ? -2.33 5.02 5.301 1 97.38 89 TYR A O 1
ATOM 688 N N . LEU A 1 90 ? -1.663 5.117 3.148 1 97.19 90 LEU A N 1
ATOM 689 C CA . LEU A 1 90 ? -0.326 5.637 3.416 1 97.19 90 LEU A CA 1
ATOM 690 C C . LEU A 1 90 ? 0.003 6.797 2.484 1 97.19 90 LEU A C 1
ATOM 692 O O . LEU A 1 90 ? -0.169 6.691 1.268 1 97.19 90 LEU A O 1
ATOM 696 N N . LEU A 1 91 ? 0.318 7.852 3.014 1 96.94 91 LEU A N 1
ATOM 697 C CA . LEU A 1 91 ? 0.971 8.914 2.256 1 96.94 91 LEU A CA 1
ATOM 698 C C . LEU A 1 91 ? 2.35 9.227 2.828 1 96.94 91 LEU A C 1
ATOM 700 O O . LEU A 1 91 ? 2.473 9.57 4.004 1 96.94 91 LEU A O 1
ATOM 704 N N . ILE A 1 92 ? 3.328 9.055 2.057 1 96.31 92 ILE A N 1
ATOM 705 C CA . ILE A 1 92 ? 4.719 9.289 2.426 1 96.31 92 ILE A CA 1
ATOM 706 C C . ILE A 1 92 ? 5.383 10.211 1.402 1 96.31 92 ILE A C 1
ATOM 708 O O . ILE A 1 92 ? 5.488 9.859 0.224 1 96.31 92 ILE A O 1
ATOM 712 N N . HIS A 1 93 ? 5.773 11.328 1.814 1 96.31 93 HIS A N 1
ATOM 713 C CA . HIS A 1 93 ? 6.344 12.305 0.89 1 96.31 93 HIS A CA 1
ATOM 714 C C . HIS A 1 93 ? 7.73 11.867 0.423 1 96.31 93 HIS A C 1
ATOM 716 O O . HIS A 1 93 ? 8.016 11.867 -0.777 1 96.31 93 HIS A O 1
ATOM 722 N N . PHE A 1 94 ? 8.523 11.43 1.376 1 97.06 94 PHE A N 1
ATOM 723 C CA . PHE A 1 94 ? 9.898 11.102 1.029 1 97.06 94 PHE A CA 1
ATOM 724 C C . PHE A 1 94 ? 10.164 9.617 1.237 1 97.06 94 PHE A C 1
ATOM 726 O O . PHE A 1 94 ? 9.445 8.766 0.707 1 97.06 94 PHE A O 1
ATOM 733 N N . ASP A 1 95 ? 11.211 9.234 1.917 1 96.81 95 ASP A N 1
ATOM 734 C CA . ASP A 1 95 ? 11.477 7.816 2.146 1 96.81 95 ASP A CA 1
ATOM 735 C C . ASP A 1 95 ? 10.961 7.375 3.514 1 96.81 95 ASP A C 1
ATOM 737 O O . ASP A 1 95 ? 10.711 8.203 4.387 1 96.81 95 ASP A O 1
ATOM 741 N N . VAL A 1 96 ? 10.766 6.102 3.65 1 97.81 96 VAL A N 1
ATOM 742 C CA . VAL A 1 96 ? 10.477 5.508 4.953 1 97.81 96 VAL A CA 1
ATOM 743 C C . VAL A 1 96 ? 11.773 5.363 5.75 1 97.81 96 VAL A C 1
ATOM 745 O O . VAL A 1 96 ? 12.617 4.531 5.426 1 97.81 96 VAL A O 1
ATOM 748 N N . PRO A 1 97 ? 11.891 6.121 6.809 1 97.5 97 PRO A N 1
ATOM 749 C CA . PRO A 1 97 ? 13.062 5.93 7.664 1 97.5 97 PRO A CA 1
ATOM 750 C C . PRO A 1 97 ? 13 4.637 8.469 1 97.5 97 PRO A C 1
ATOM 752 O O . PRO A 1 97 ? 11.938 4.277 8.984 1 97.5 97 PRO A O 1
ATOM 755 N N . LEU A 1 98 ? 14.07 3.947 8.445 1 96.88 98 LEU A N 1
ATOM 756 C CA . LEU A 1 98 ? 14.227 2.828 9.367 1 96.88 98 LEU A CA 1
ATOM 757 C C . LEU A 1 98 ? 15 3.252 10.609 1 96.88 98 LEU A C 1
ATOM 759 O O . LEU A 1 98 ? 16.234 3.221 10.625 1 96.88 98 LEU A O 1
ATOM 763 N N . ILE A 1 99 ? 14.242 3.566 11.664 1 98 99 ILE A N 1
ATOM 764 C CA . ILE A 1 99 ? 14.844 4.148 12.859 1 98 99 ILE A CA 1
ATOM 765 C C . ILE A 1 99 ? 15.031 3.068 13.922 1 98 99 ILE A C 1
ATOM 767 O O . ILE A 1 99 ? 14.102 2.32 14.227 1 98 99 ILE A O 1
ATOM 771 N N . ASP A 1 100 ? 16.203 2.984 14.461 1 96.75 100 ASP A N 1
ATOM 772 C CA . ASP A 1 100 ? 16.484 2.096 15.586 1 96.75 100 ASP A CA 1
ATOM 773 C C . ASP A 1 100 ? 15.852 2.615 16.875 1 96.75 100 ASP A C 1
ATOM 775 O O . ASP A 1 100 ? 16.266 3.654 17.391 1 96.75 100 ASP A O 1
ATOM 779 N N . PRO A 1 101 ? 14.93 1.872 17.406 1 97.69 101 PRO A N 1
ATOM 780 C CA . PRO A 1 101 ? 14.242 2.348 18.609 1 97.69 101 PRO A CA 1
ATOM 781 C C . PRO A 1 101 ? 15.195 2.586 19.781 1 97.69 101 PRO A C 1
ATOM 783 O O . PRO A 1 101 ? 14.969 3.488 20.578 1 97.69 101 PRO A O 1
ATOM 786 N N . SER A 1 102 ? 16.219 1.848 19.875 1 97.56 102 SER A N 1
ATOM 787 C CA . SER A 1 102 ? 17.156 1.968 21 1 97.56 102 SER A CA 1
ATOM 788 C C . SER A 1 102 ? 17.953 3.258 20.906 1 97.56 102 SER A C 1
ATOM 790 O O . SER A 1 102 ? 18.391 3.791 21.938 1 97.56 102 SER A O 1
ATOM 792 N N . ALA A 1 103 ? 18.172 3.789 19.734 1 97.94 103 ALA A N 1
ATOM 793 C CA . ALA A 1 103 ? 18.969 4.996 19.531 1 97.94 103 ALA A CA 1
ATOM 794 C C . ALA A 1 103 ? 18.078 6.223 19.359 1 97.94 103 ALA A C 1
ATOM 796 O O . ALA A 1 103 ? 18.562 7.352 19.281 1 97.94 103 ALA A O 1
ATOM 797 N N . TYR A 1 104 ? 16.812 5.996 19.328 1 98.56 104 TYR A N 1
ATOM 798 C CA . TYR A 1 104 ? 15.852 7.055 19.062 1 98.56 104 TYR A CA 1
ATOM 799 C C . TYR A 1 104 ? 15.867 8.109 20.156 1 98.56 104 TYR A C 1
ATOM 801 O O . TYR A 1 104 ? 15.953 7.773 21.344 1 98.56 104 TYR A O 1
ATOM 809 N N . ARG A 1 105 ? 15.805 9.336 19.719 1 98.69 105 ARG A N 1
ATOM 810 C CA . ARG A 1 105 ? 15.641 10.477 20.609 1 98.69 105 ARG A CA 1
ATOM 811 C C . ARG A 1 105 ? 14.641 11.484 20.047 1 98.69 105 ARG A C 1
ATOM 813 O O . ARG A 1 105 ? 14.633 11.742 18.828 1 98.69 105 ARG A O 1
ATOM 820 N N . LEU A 1 106 ? 13.859 12.047 20.875 1 98.88 106 LEU A N 1
ATOM 821 C CA . LEU A 1 106 ? 12.977 13.156 20.547 1 98.88 106 LEU A CA 1
ATOM 822 C C . LEU A 1 106 ? 13.422 14.438 21.25 1 98.88 106 LEU A C 1
ATOM 824 O O . LEU A 1 106 ? 13.445 14.5 22.484 1 98.88 106 LEU A O 1
ATOM 828 N N . LYS A 1 107 ? 13.75 15.398 20.453 1 98.88 107 LYS A N 1
ATOM 829 C CA . LYS A 1 107 ? 14.172 16.688 21 1 98.88 107 LYS A CA 1
ATOM 830 C C . LYS A 1 107 ? 12.984 17.641 21.141 1 98.88 107 LYS A C 1
ATOM 832 O O . LYS A 1 107 ? 12.203 17.812 20.203 1 98.88 107 LYS A O 1
ATOM 837 N N . ILE A 1 108 ? 12.789 18.188 22.312 1 98.88 108 ILE A N 1
ATOM 838 C CA . ILE A 1 108 ? 11.836 19.266 22.547 1 98.88 108 ILE A CA 1
ATOM 839 C C . ILE A 1 108 ? 12.578 20.531 22.969 1 98.88 108 ILE A C 1
ATOM 841 O O . ILE A 1 108 ? 13.281 20.531 23.984 1 98.88 108 ILE A O 1
ATOM 845 N N . HIS A 1 109 ? 12.414 21.594 22.172 1 98.81 109 HIS A N 1
ATOM 846 C CA . HIS A 1 109 ? 13.266 22.75 22.406 1 98.81 109 HIS A CA 1
ATOM 847 C C . HIS A 1 109 ? 12.586 24.031 21.922 1 98.81 109 HIS A C 1
ATOM 849 O O . HIS A 1 109 ? 11.422 24.016 21.5 1 98.81 109 HIS A O 1
ATOM 855 N N . GLY A 1 110 ? 13.32 25.203 22.047 1 98.69 110 GLY A N 1
ATOM 856 C CA . GLY A 1 110 ? 12.781 26.516 21.703 1 98.69 110 GLY A CA 1
ATOM 857 C C . GLY A 1 110 ? 12.32 27.297 22.922 1 98.69 110 GLY A C 1
ATOM 858 O O . GLY A 1 110 ? 13.07 27.453 23.891 1 98.69 110 GLY A O 1
ATOM 859 N N . LEU A 1 111 ? 11.141 27.859 22.891 1 98.69 111 LEU A N 1
ATOM 860 C CA . LEU A 1 111 ? 10.609 28.719 23.938 1 98.69 111 LEU A CA 1
ATOM 861 C C . LEU A 1 111 ? 9.992 27.875 25.062 1 98.69 111 LEU A C 1
ATOM 863 O O . LEU A 1 111 ? 8.789 27.953 25.312 1 98.69 111 LEU A O 1
ATOM 867 N N . VAL A 1 112 ? 10.922 27.141 25.781 1 98.75 112 VAL A N 1
ATOM 868 C CA . VAL A 1 112 ? 10.547 26.297 26.922 1 98.75 112 VAL A CA 1
ATOM 869 C C . VAL A 1 112 ? 11.492 26.562 28.094 1 98.75 112 VAL A C 1
ATOM 871 O O . VAL A 1 112 ? 12.602 27.062 27.906 1 98.75 112 VAL A O 1
ATOM 874 N N . ASP A 1 113 ? 11.055 26.25 29.25 1 98.62 113 ASP A N 1
ATOM 875 C CA . ASP A 1 113 ? 11.898 26.391 30.422 1 98.62 113 ASP A CA 1
ATOM 876 C C . ASP A 1 113 ? 13.047 25.391 30.406 1 98.62 113 ASP A C 1
ATOM 878 O O . ASP A 1 113 ? 14.172 25.719 30.781 1 98.62 113 ASP A O 1
ATOM 882 N N . LYS A 1 114 ? 12.688 24.188 29.969 1 98.19 114 LYS A N 1
ATOM 883 C CA . LYS A 1 114 ? 13.68 23.125 29.953 1 98.19 114 LYS A CA 1
ATOM 884 C C . LYS A 1 114 ? 13.656 22.359 28.641 1 98.19 114 LYS A C 1
ATOM 886 O O . LYS A 1 114 ? 12.703 21.641 28.344 1 98.19 114 LYS A O 1
ATOM 891 N N . GLU A 1 115 ? 14.719 22.484 27.891 1 98.44 115 GLU A N 1
ATOM 892 C CA . GLU A 1 115 ? 14.875 21.641 26.703 1 98.44 115 GLU A CA 1
ATOM 893 C C . GL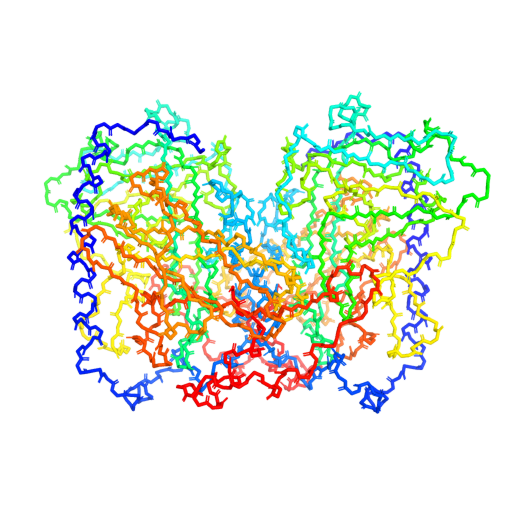U A 1 115 ? 15.203 20.203 27.109 1 98.44 115 GLU A C 1
ATOM 895 O O . GLU A 1 115 ? 15.906 19.969 28.094 1 98.44 115 GLU A O 1
ATOM 900 N N . VAL A 1 116 ? 14.672 19.25 26.344 1 98.5 116 VAL A N 1
ATOM 901 C CA . VAL A 1 116 ? 14.891 17.844 26.703 1 98.5 116 VAL A CA 1
ATOM 902 C C . VAL A 1 116 ? 15.18 17.031 25.438 1 98.5 116 VAL A C 1
ATOM 904 O O . VAL A 1 116 ? 14.891 17.469 24.328 1 98.5 116 VAL A O 1
ATOM 907 N N . SER A 1 117 ? 15.805 15.938 25.594 1 98.75 117 SER A N 1
ATOM 908 C CA . SER A 1 117 ? 16 14.852 24.641 1 98.75 117 SER A CA 1
ATOM 909 C C . SER A 1 117 ? 15.508 13.523 25.203 1 98.75 117 SER A C 1
ATOM 911 O O . SER A 1 117 ? 16.203 12.891 26.016 1 98.75 117 SER A O 1
ATOM 913 N N . LEU A 1 118 ? 14.391 13.094 24.75 1 98.81 118 LEU A N 1
ATOM 914 C CA . LEU A 1 118 ? 13.711 11.945 25.344 1 98.81 118 LEU A CA 1
ATOM 915 C C . LEU A 1 118 ? 14.008 10.672 24.562 1 98.81 118 LEU A C 1
ATOM 917 O O . LEU A 1 118 ? 13.969 10.68 23.328 1 98.81 118 LEU A O 1
ATOM 921 N N . SER A 1 119 ? 14.297 9.586 25.266 1 98.81 119 SER A N 1
ATOM 922 C CA . SER A 1 119 ? 14.352 8.266 24.656 1 98.81 119 SER A CA 1
ATOM 923 C C . SER A 1 119 ? 12.953 7.695 24.453 1 98.81 119 SER A C 1
ATOM 925 O O . SER A 1 119 ? 11.969 8.234 24.969 1 98.81 119 SER A O 1
ATOM 927 N N . LEU A 1 120 ? 12.898 6.664 23.734 1 98.75 120 LEU A N 1
ATOM 928 C CA . LEU A 1 120 ? 11.625 5.977 23.562 1 98.75 120 LEU A CA 1
ATOM 929 C C . LEU A 1 120 ? 11.094 5.492 24.906 1 98.75 120 LEU A C 1
ATOM 931 O O . LEU A 1 120 ? 9.891 5.57 25.172 1 98.75 120 LEU A O 1
ATOM 935 N N . ALA A 1 121 ? 11.945 4.996 25.75 1 98.38 121 ALA A N 1
ATOM 936 C CA . ALA A 1 121 ? 11.555 4.531 27.078 1 98.38 121 ALA A CA 1
ATOM 937 C C . ALA A 1 121 ? 10.977 5.672 27.906 1 98.38 121 ALA A C 1
ATOM 939 O O . ALA A 1 121 ? 10 5.484 28.641 1 98.38 121 ALA A O 1
ATOM 940 N N . ASP A 1 122 ? 11.664 6.82 27.797 1 98.38 122 ASP A N 1
ATOM 941 C CA . ASP A 1 122 ? 11.156 7.992 28.516 1 98.38 122 ASP A CA 1
ATOM 942 C C . ASP A 1 122 ? 9.727 8.32 28.094 1 98.38 122 ASP A C 1
ATOM 944 O O . ASP A 1 122 ? 8.898 8.68 28.938 1 98.38 122 ASP A O 1
ATOM 948 N N . ILE A 1 123 ? 9.469 8.219 26.859 1 98.56 123 ILE A N 1
ATOM 949 C CA . ILE A 1 123 ? 8.164 8.547 26.312 1 98.56 123 ILE A CA 1
ATOM 950 C C . ILE A 1 123 ? 7.133 7.516 26.766 1 98.56 123 ILE A C 1
ATOM 952 O O . ILE A 1 123 ? 6.055 7.871 27.234 1 98.56 123 ILE A O 1
ATOM 956 N N . LYS A 1 124 ? 7.477 6.281 26.734 1 98 124 LYS A N 1
ATOM 957 C CA . LYS A 1 124 ? 6.559 5.18 27 1 98 124 LYS A CA 1
ATOM 958 C C . LYS A 1 124 ? 6.254 5.074 28.484 1 98 124 LYS A C 1
ATOM 960 O O . LYS A 1 124 ? 5.305 4.395 28.891 1 98 124 LYS A O 1
ATOM 965 N N . ARG A 1 125 ? 6.996 5.723 29.328 1 97.69 125 ARG A N 1
ATOM 966 C CA . ARG A 1 125 ? 6.766 5.711 30.766 1 97.69 125 ARG A CA 1
ATOM 967 C C . ARG A 1 125 ? 5.613 6.637 31.141 1 97.69 125 ARG A C 1
ATOM 969 O O . ARG A 1 125 ? 5.094 6.57 32.25 1 97.69 125 ARG A O 1
ATOM 976 N N . ARG A 1 126 ? 5.262 7.43 30.281 1 97.31 126 ARG A N 1
ATOM 977 C CA . ARG A 1 126 ? 4.195 8.391 30.547 1 97.31 126 ARG A CA 1
ATOM 978 C C . ARG A 1 126 ? 2.828 7.715 30.484 1 97.31 126 ARG A C 1
ATOM 980 O O . ARG A 1 126 ? 2.693 6.625 29.922 1 97.31 126 ARG A O 1
ATOM 987 N N . LYS A 1 127 ? 1.848 8.398 31.094 1 96.56 127 LYS A N 1
ATOM 988 C CA . LYS A 1 127 ? 0.495 7.852 31.062 1 96.56 127 LYS A CA 1
ATOM 989 C C . LYS A 1 127 ? -0.002 7.695 29.625 1 96.56 127 LYS A C 1
ATOM 991 O O . LYS A 1 127 ? -0.036 8.664 28.859 1 96.56 127 LYS A O 1
ATOM 996 N N . ALA A 1 128 ? -0.346 6.465 29.281 1 96.69 128 ALA A N 1
ATOM 997 C CA . ALA A 1 128 ? -0.792 6.148 27.922 1 96.69 128 ALA A CA 1
ATOM 998 C C . ALA A 1 128 ? -2.314 6.211 27.812 1 96.69 128 ALA A C 1
ATOM 1000 O O . ALA A 1 128 ? -3.02 5.941 28.797 1 96.69 128 ALA A O 1
ATOM 1001 N N . GLN A 1 129 ? -2.766 6.57 26.688 1 95.69 129 GLN A N 1
ATOM 1002 C CA . GLN A 1 129 ? -4.172 6.473 26.297 1 95.69 129 GLN A CA 1
ATOM 1003 C C . GLN A 1 129 ? -4.316 5.953 24.875 1 95.69 129 GLN A C 1
ATOM 1005 O O . GLN A 1 129 ? -3.424 6.145 24.047 1 95.69 129 GLN A O 1
ATOM 1010 N N . THR A 1 130 ? -5.391 5.242 24.625 1 97.69 130 THR A N 1
ATOM 1011 C CA . THR A 1 130 ? -5.734 4.777 23.281 1 97.69 130 THR A CA 1
ATOM 1012 C C . THR A 1 130 ? -6.992 5.473 22.781 1 97.69 130 THR A C 1
ATOM 1014 O O . THR A 1 130 ? -7.969 5.617 23.516 1 97.69 130 THR A O 1
ATOM 1017 N N . ALA A 1 131 ? -6.98 5.977 21.578 1 97.75 131 ALA A N 1
ATOM 1018 C CA . ALA A 1 131 ? -8.141 6.598 20.938 1 97.75 131 ALA A CA 1
ATOM 1019 C C . ALA A 1 131 ? -8.32 6.105 19.516 1 97.75 131 ALA A C 1
ATOM 1021 O O . ALA A 1 131 ? -7.336 5.922 18.781 1 97.75 131 ALA A O 1
ATOM 1022 N N . SER A 1 132 ? -9.594 5.871 19.141 1 97.81 132 SER A N 1
ATOM 1023 C CA . SER A 1 132 ? -9.922 5.652 17.734 1 97.81 132 SER A CA 1
ATOM 1024 C C . SER A 1 132 ? -9.898 6.961 16.953 1 97.81 132 SER A C 1
ATOM 1026 O O . SER A 1 132 ? -10.602 7.91 17.297 1 97.81 132 SER A O 1
ATOM 1028 N N . VAL A 1 133 ? -9.07 6.961 15.93 1 98.5 133 VAL A N 1
ATOM 1029 C CA . VAL A 1 133 ? -8.922 8.203 15.18 1 98.5 133 VAL A CA 1
ATOM 1030 C C . VAL A 1 133 ? -9.047 7.93 13.68 1 98.5 133 VAL A C 1
ATOM 1032 O O . VAL A 1 133 ? -8.32 7.09 13.141 1 98.5 133 VAL A O 1
ATOM 1035 N N . LEU A 1 134 ? -10.023 8.625 13.062 1 98.56 134 LEU A N 1
ATOM 1036 C CA . LEU A 1 134 ? -10.086 8.648 11.602 1 98.56 134 LEU A CA 1
ATOM 1037 C C . LEU A 1 134 ? -9.07 9.633 11.031 1 98.56 134 LEU A C 1
ATOM 1039 O O . LEU A 1 134 ? -8.977 10.773 11.492 1 98.56 134 LEU A O 1
ATOM 1043 N N . MET A 1 135 ? -8.305 9.148 10.07 1 98.12 135 MET A N 1
ATOM 1044 C CA . MET A 1 135 ? -7.359 9.969 9.312 1 98.12 135 MET A CA 1
ATOM 1045 C C . MET A 1 135 ? -7.664 9.906 7.824 1 98.12 135 MET A C 1
ATOM 1047 O O . MET A 1 135 ? -7.992 8.844 7.297 1 98.12 135 MET A O 1
ATOM 1051 N N . ALA A 1 136 ? -7.566 11.055 7.176 1 98.06 136 ALA A N 1
ATOM 1052 C CA . ALA A 1 136 ? -7.73 11.133 5.727 1 98.06 136 ALA A CA 1
ATOM 1053 C C . ALA A 1 136 ? -6.762 12.141 5.113 1 98.06 136 ALA A C 1
ATOM 1055 O O . ALA A 1 136 ? -6.359 13.102 5.777 1 98.06 136 ALA A O 1
ATOM 1056 N N . CYS A 1 137 ? -6.406 11.844 3.916 1 97.12 137 CYS A N 1
ATOM 1057 C CA . CYS A 1 137 ? -5.637 12.82 3.158 1 97.12 137 CYS A CA 1
ATOM 1058 C C . CYS A 1 137 ? -6.539 13.938 2.635 1 97.12 137 CYS A C 1
ATOM 1060 O O . CYS A 1 137 ? -7.68 13.688 2.244 1 97.12 137 CYS A O 1
ATOM 1062 N N . ALA A 1 138 ? -5.965 15.133 2.545 1 95.5 138 ALA A N 1
ATOM 1063 C CA . ALA A 1 138 ? -6.723 16.266 2.027 1 95.5 138 ALA A CA 1
ATOM 1064 C C . ALA A 1 138 ? -6.996 16.109 0.535 1 95.5 138 ALA A C 1
ATOM 1066 O O . ALA A 1 138 ? -7.91 16.75 -0.004 1 95.5 138 ALA A O 1
ATOM 1067 N N . GLY A 1 139 ? -6.227 15.32 -0.135 1 92.31 139 GLY A N 1
ATOM 1068 C CA . GLY A 1 139 ? -6.422 15.094 -1.558 1 92.31 139 GLY A CA 1
ATOM 1069 C C . GLY A 1 139 ? -7.391 13.961 -1.853 1 92.31 139 GLY A C 1
ATOM 1070 O O . GLY A 1 139 ? -7.59 13.602 -3.014 1 92.31 139 GLY A O 1
ATOM 1071 N N . ASN A 1 140 ? -7.992 13.383 -0.869 1 93.06 140 ASN A N 1
ATOM 1072 C CA . ASN A 1 140 ? -8.914 12.273 -1.055 1 93.06 140 ASN A CA 1
ATOM 1073 C C . ASN A 1 140 ? -10.047 12.633 -2.018 1 93.06 140 ASN A C 1
ATOM 1075 O O . ASN A 1 140 ? -10.789 13.586 -1.778 1 93.06 140 ASN A O 1
ATOM 1079 N N . GLY A 1 141 ? -10.125 11.906 -3.127 1 86.12 141 GLY A N 1
ATOM 1080 C CA . GLY A 1 141 ? -11.188 12.141 -4.09 1 86.12 141 GLY A CA 1
ATOM 1081 C C . GLY A 1 141 ? -10.766 13.039 -5.238 1 86.12 141 GLY A C 1
ATOM 1082 O O . GLY A 1 141 ? -11.562 13.328 -6.133 1 86.12 141 GLY A O 1
ATOM 1083 N N . ARG A 1 142 ? -9.516 13.422 -5.316 1 84.06 142 ARG A N 1
ATOM 1084 C CA . ARG A 1 142 ? -9.055 14.383 -6.305 1 84.06 142 ARG A CA 1
ATOM 1085 C C . ARG A 1 142 ? -9.219 13.844 -7.719 1 84.06 142 ARG A C 1
ATOM 1087 O O . ARG A 1 142 ? -9.508 14.602 -8.648 1 84.06 142 ARG A O 1
ATOM 1094 N N . MET A 1 143 ? -9.117 12.547 -7.918 1 82.5 143 MET A N 1
ATOM 1095 C CA . MET A 1 143 ? -9.203 11.953 -9.25 1 82.5 143 MET A CA 1
ATOM 1096 C C . MET A 1 143 ? -10.617 12.055 -9.805 1 82.5 143 MET A C 1
ATOM 1098 O O . MET A 1 143 ? -10.836 11.828 -10.992 1 82.5 143 MET A O 1
ATOM 1102 N N . GLY A 1 144 ? -11.547 12.445 -8.961 1 76.81 144 GLY A N 1
ATOM 1103 C CA . GLY A 1 144 ? -12.906 12.672 -9.422 1 76.81 144 GLY A CA 1
ATOM 1104 C C . GLY A 1 144 ? -13.086 14 -10.133 1 76.81 144 GLY A C 1
ATOM 1105 O O . GLY A 1 144 ? -14.133 14.258 -10.727 1 76.81 144 GLY A O 1
ATOM 1106 N N . LEU A 1 145 ? -12.016 14.75 -10.133 1 76.06 145 LEU A N 1
ATOM 1107 C CA . LEU A 1 145 ? -12.094 16.078 -10.719 1 76.06 145 LEU A CA 1
ATOM 1108 C C . LEU A 1 145 ? -11.492 16.094 -12.117 1 76.06 145 LEU A C 1
ATOM 1110 O O . LEU A 1 145 ? -10.492 15.422 -12.367 1 76.06 145 LEU A O 1
ATOM 1114 N N . THR A 1 146 ? -12.055 16.828 -13 1 71 146 THR A N 1
ATOM 1115 C CA . THR A 1 146 ? -11.562 16.906 -14.375 1 71 146 THR A CA 1
ATOM 1116 C C . THR A 1 146 ? -10.227 17.641 -14.43 1 71 146 THR A C 1
ATOM 1118 O O . THR A 1 146 ? -9.305 17.219 -15.125 1 71 146 THR A O 1
ATOM 1121 N N . GLU A 1 147 ? -10.25 18.781 -13.766 1 72.44 147 GLU A N 1
ATOM 1122 C CA . GLU A 1 147 ? -9.023 19.547 -13.68 1 72.44 147 GLU A CA 1
ATOM 1123 C C . GLU A 1 147 ? -8.383 19.438 -12.297 1 72.44 147 GLU A C 1
ATOM 1125 O O . GLU A 1 147 ? -8.891 20 -11.328 1 72.44 147 GLU A O 1
ATOM 1130 N N . ARG A 1 148 ? -7.453 18.625 -12.289 1 72.38 148 ARG A N 1
ATOM 1131 C CA . ARG A 1 148 ? -6.793 18.391 -11.008 1 72.38 148 ARG A CA 1
ATOM 1132 C C . ARG A 1 148 ? -5.285 18.578 -11.125 1 72.38 148 ARG A C 1
ATOM 1134 O O . ARG A 1 148 ? -4.711 18.391 -12.195 1 72.38 148 ARG A O 1
ATOM 1141 N N . PHE A 1 149 ? -4.816 18.906 -10 1 74.81 149 PHE A N 1
ATOM 1142 C CA . PHE A 1 149 ? -3.369 19 -9.859 1 74.81 149 PHE A CA 1
ATOM 1143 C C . PHE A 1 149 ? -2.713 17.641 -10.062 1 74.81 149 PHE A C 1
ATOM 1145 O O . PHE A 1 149 ? -3.221 16.625 -9.586 1 74.81 149 PHE A O 1
ATOM 1152 N N . THR A 1 150 ? -1.544 17.609 -10.906 1 74.69 150 THR A N 1
ATOM 1153 C CA . THR A 1 150 ? -0.965 16.312 -11.273 1 74.69 150 THR A CA 1
ATOM 1154 C C . THR A 1 150 ? 0.267 16.016 -10.422 1 74.69 150 THR A C 1
ATOM 1156 O O . THR A 1 150 ? 0.769 14.891 -10.422 1 74.69 150 THR A O 1
ATOM 1159 N N . SER A 1 151 ? 0.812 16.906 -9.656 1 77.38 151 SER A N 1
ATOM 1160 C CA . SER A 1 151 ? 2.098 16.719 -8.992 1 77.38 151 SER A CA 1
ATOM 1161 C C . SER A 1 151 ? 1.915 16.203 -7.57 1 77.38 151 SER A C 1
ATOM 1163 O O . SER A 1 151 ? 2.602 16.641 -6.648 1 77.38 151 SER A O 1
ATOM 1165 N N . HIS A 1 152 ? 0.921 15.312 -7.453 1 87.69 152 HIS A N 1
ATOM 1166 C CA . HIS A 1 152 ? 0.676 14.703 -6.148 1 87.69 152 HIS A CA 1
ATOM 1167 C C . HIS A 1 152 ? 0.031 13.328 -6.297 1 87.69 152 HIS A C 1
ATOM 1169 O O . HIS A 1 152 ? -0.265 12.891 -7.41 1 87.69 152 HIS A O 1
ATOM 1175 N N . VAL A 1 153 ? -0.125 12.633 -5.16 1 90.62 153 VAL A N 1
ATOM 1176 C CA . VAL A 1 153 ? -0.711 11.297 -5.18 1 90.62 153 VAL A CA 1
ATOM 1177 C C . VAL A 1 153 ? -2.113 11.359 -5.785 1 90.62 153 VAL A C 1
ATOM 1179 O O . VAL A 1 153 ? -2.934 12.188 -5.383 1 90.62 153 VAL A O 1
ATOM 1182 N N . PRO A 1 154 ? -2.408 10.523 -6.766 1 88.5 154 PRO A N 1
ATOM 1183 C CA . PRO A 1 154 ? -3.697 10.555 -7.461 1 88.5 154 PRO A CA 1
ATOM 1184 C C . PRO A 1 154 ? -4.781 9.773 -6.719 1 88.5 154 PRO A C 1
ATOM 1186 O O . PRO A 1 154 ? -5.203 8.711 -7.172 1 88.5 154 PRO A O 1
ATOM 1189 N N . TRP A 1 155 ? -5.309 10.391 -5.758 1 90.56 155 TRP A N 1
ATOM 1190 C CA . TRP A 1 155 ? -6.246 9.711 -4.867 1 90.56 155 TRP A CA 1
ATOM 1191 C C . TRP A 1 155 ? -7.637 9.648 -5.488 1 90.56 155 TRP A C 1
ATOM 1193 O O . TRP A 1 155 ? -8.18 10.664 -5.918 1 90.56 155 TRP A O 1
ATOM 1203 N N . GLY A 1 156 ? -8.172 8.383 -5.555 1 88.06 156 GLY A N 1
ATOM 1204 C CA . GLY A 1 156 ? -9.625 8.25 -5.59 1 88.06 156 GLY A CA 1
ATOM 1205 C C . GLY A 1 156 ? -10.273 8.43 -4.23 1 88.06 156 GLY A C 1
ATOM 1206 O O . GLY A 1 156 ? -9.836 9.266 -3.438 1 88.06 156 GLY A O 1
ATOM 1207 N N . PRO A 1 157 ? -11.367 7.719 -3.967 1 90.25 157 PRO A N 1
ATOM 1208 C CA . PRO A 1 157 ? -11.984 7.828 -2.643 1 90.25 157 PRO A CA 1
ATOM 1209 C C . PRO A 1 157 ? -11.359 6.879 -1.622 1 90.25 157 PRO A C 1
ATOM 1211 O O . PRO A 1 157 ? -12.078 6.281 -0.812 1 90.25 157 PRO A O 1
ATOM 1214 N N . ASP A 1 158 ? -10.055 6.684 -1.645 1 93.94 158 ASP A N 1
ATOM 1215 C CA . ASP A 1 158 ? -9.453 5.582 -0.898 1 93.94 158 ASP A CA 1
ATOM 1216 C C . ASP A 1 158 ? -8.367 6.09 0.045 1 93.94 158 ASP A C 1
ATOM 1218 O O . ASP A 1 158 ? -7.582 5.301 0.581 1 93.94 158 ASP A O 1
ATOM 1222 N N . ALA A 1 159 ? -8.266 7.375 0.3 1 96.44 159 ALA A N 1
ATOM 1223 C CA . ALA A 1 159 ? -7.203 7.906 1.147 1 96.44 159 ALA A CA 1
ATOM 1224 C C . ALA A 1 159 ? -7.715 8.195 2.555 1 96.44 159 ALA A C 1
ATOM 1226 O O . ALA A 1 159 ? -7.746 9.352 2.988 1 96.44 159 ALA A O 1
ATOM 1227 N N . PHE A 1 160 ? -7.988 7.102 3.273 1 97.25 160 PHE A N 1
ATOM 1228 C CA . PHE A 1 160 ? -8.492 7.219 4.637 1 97.25 160 PHE A CA 1
ATOM 1229 C C . PHE A 1 160 ? -8.164 5.969 5.441 1 97.25 160 PHE A C 1
ATOM 1231 O O . PHE A 1 160 ? -7.738 4.957 4.887 1 97.25 160 PHE A O 1
ATOM 1238 N N . GLY A 1 161 ? -8.336 6.051 6.719 1 97.94 161 GLY A N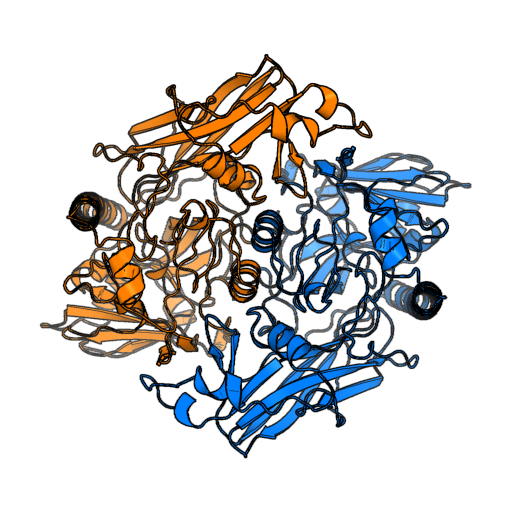 1
ATOM 1239 C CA . GLY A 1 161 ? -8.328 4.934 7.648 1 97.94 161 GLY A CA 1
ATOM 1240 C C . GLY A 1 161 ? -8.656 5.34 9.07 1 97.94 161 GLY A C 1
ATOM 1241 O O . GLY A 1 161 ? -8.383 6.473 9.477 1 97.94 161 GLY A O 1
ATOM 1242 N N . CYS A 1 162 ? -9.266 4.449 9.766 1 98.5 162 CYS A N 1
ATOM 1243 C CA . CYS A 1 162 ? -9.547 4.645 11.18 1 98.5 162 CYS A CA 1
ATOM 1244 C C . CYS A 1 162 ? -8.867 3.57 12.023 1 98.5 162 CYS A C 1
ATOM 1246 O O . CYS A 1 162 ? -9.203 2.389 11.914 1 98.5 162 CYS A O 1
ATOM 1248 N N . ALA A 1 163 ? -7.969 3.98 12.828 1 98.25 163 ALA A N 1
ATOM 1249 C CA . ALA A 1 163 ? -7.199 3.039 13.641 1 98.25 163 ALA A CA 1
ATOM 1250 C C . ALA A 1 163 ? -7.195 3.457 15.109 1 98.25 163 ALA A C 1
ATOM 1252 O O . ALA A 1 163 ? -7.547 4.594 15.438 1 98.25 163 ALA A O 1
ATOM 1253 N N . ASP A 1 164 ? -6.863 2.518 15.945 1 98.25 164 ASP A N 1
ATOM 1254 C CA . ASP A 1 164 ? -6.609 2.795 17.359 1 98.25 164 ASP A CA 1
ATOM 1255 C C . ASP A 1 164 ? -5.156 3.195 17.578 1 98.25 164 ASP A C 1
ATOM 1257 O O . ASP A 1 164 ? -4.238 2.428 17.281 1 98.25 164 ASP A O 1
ATOM 1261 N N . TRP A 1 165 ? -5.012 4.371 18.141 1 98.5 165 TRP A N 1
ATOM 1262 C CA . TRP A 1 165 ? -3.676 4.895 18.406 1 98.5 165 TRP A CA 1
ATOM 1263 C C . TRP A 1 165 ? -3.414 4.992 19.906 1 98.5 165 TRP A C 1
ATOM 1265 O O . TRP A 1 165 ? -4.266 5.465 20.656 1 98.5 165 TRP A O 1
ATOM 1275 N N . THR A 1 166 ? -2.293 4.508 20.297 1 98.62 166 THR A N 1
ATOM 1276 C CA . THR A 1 166 ? -1.899 4.559 21.703 1 98.62 166 THR A CA 1
ATOM 1277 C C . THR A 1 166 ? -0.675 5.449 21.891 1 98.62 166 THR A C 1
ATOM 1279 O O . THR A 1 166 ? 0.338 5.273 21.203 1 98.62 166 THR A O 1
ATOM 1282 N N . GLY A 1 167 ? -0.786 6.379 22.766 1 98.44 167 GLY A N 1
ATOM 1283 C CA . GLY A 1 167 ? 0.288 7.309 23.062 1 98.44 167 GLY A CA 1
ATOM 1284 C C . GLY A 1 167 ? 0.011 8.164 24.297 1 98.44 167 GLY A C 1
ATOM 1285 O O . GLY A 1 167 ? -0.884 7.855 25.078 1 98.44 167 GLY A O 1
ATOM 1286 N N . CYS A 1 168 ? 0.86 9.156 24.516 1 98.38 168 CYS A N 1
ATOM 1287 C CA . CYS A 1 168 ? 0.688 10.07 25.641 1 98.38 168 CYS A CA 1
ATOM 1288 C C . CYS A 1 168 ? 0.237 11.445 25.156 1 98.38 168 CYS A C 1
ATOM 1290 O O . CYS A 1 168 ? 0.226 11.711 23.953 1 98.38 168 CYS A O 1
ATOM 1292 N N . SER A 1 169 ? -0.152 12.273 26.094 1 98.19 169 SER A N 1
ATOM 1293 C CA . SER A 1 169 ? -0.684 13.602 25.797 1 98.19 169 SER A CA 1
ATOM 1294 C C . SER A 1 169 ? 0.433 14.578 25.453 1 98.19 169 SER A C 1
ATOM 1296 O O . SER A 1 169 ? 1.379 14.75 26.219 1 98.19 169 SER A O 1
ATOM 1298 N N . LEU A 1 170 ? 0.316 15.227 24.328 1 98.62 170 LEU A N 1
ATOM 1299 C CA . LEU A 1 170 ? 1.258 16.281 23.984 1 98.62 170 LEU A CA 1
ATOM 1300 C C . LEU A 1 170 ? 1.132 17.453 24.969 1 98.62 170 LEU A C 1
ATOM 1302 O O . LEU A 1 170 ? 2.137 18.047 25.359 1 98.62 170 LEU A O 1
ATOM 1306 N N . ALA A 1 171 ? -0.076 17.797 25.328 1 98.38 171 ALA A N 1
ATOM 1307 C CA . ALA A 1 171 ? -0.317 18.922 26.234 1 98.38 171 ALA A CA 1
ATOM 1308 C C . ALA A 1 171 ? 0.412 18.734 27.547 1 98.38 171 ALA A C 1
ATOM 1310 O O . ALA A 1 171 ? 1.043 19.656 28.062 1 98.38 171 ALA A O 1
ATOM 1311 N N . GLU A 1 172 ? 0.299 17.547 28.094 1 97.69 172 GLU A N 1
ATOM 1312 C CA . GLU A 1 172 ? 0.973 17.266 29.359 1 97.69 172 GLU A CA 1
ATOM 1313 C C . GLU A 1 172 ? 2.488 17.359 29.219 1 97.69 172 GLU A C 1
ATOM 1315 O O . GLU A 1 172 ? 3.174 17.859 30.109 1 97.69 172 GLU A O 1
ATOM 1320 N N . LEU A 1 173 ? 2.939 16.859 28.125 1 98 173 LEU A N 1
ATOM 1321 C CA . LEU A 1 173 ? 4.375 16.938 27.875 1 98 173 LEU A CA 1
ATOM 1322 C C . LEU A 1 173 ? 4.828 18.391 27.75 1 98 173 LEU A C 1
ATOM 1324 O O . LEU A 1 173 ? 5.891 18.75 28.266 1 98 173 LEU A O 1
ATOM 1328 N N . LEU A 1 174 ? 4.102 19.203 27.078 1 98.38 174 LEU A N 1
ATOM 1329 C CA . LEU A 1 174 ? 4.426 20.625 26.906 1 98.38 174 LEU A CA 1
ATOM 1330 C C . LEU A 1 174 ? 4.367 21.359 28.234 1 98.38 174 LEU A C 1
ATOM 1332 O O . LEU A 1 174 ? 5.16 22.266 28.484 1 98.38 174 LEU A O 1
ATOM 1336 N N . GLN A 1 175 ? 3.445 20.969 29.062 1 97.94 175 GLN A N 1
ATOM 1337 C CA . GLN A 1 175 ? 3.396 21.516 30.422 1 97.94 175 GLN A CA 1
ATOM 1338 C C . GLN A 1 175 ? 4.648 21.141 31.203 1 97.94 175 GLN A C 1
ATOM 1340 O O . GLN A 1 175 ? 5.207 21.984 31.922 1 97.94 175 GLN A O 1
ATOM 1345 N N . GLU A 1 176 ? 5.008 19.953 31.062 1 97.62 176 GLU A N 1
ATOM 1346 C CA . GLU A 1 176 ? 6.176 19.453 31.781 1 97.62 176 GLU A CA 1
ATOM 1347 C C . GLU A 1 176 ? 7.43 20.25 31.422 1 97.62 176 GLU A C 1
ATOM 1349 O O . GLU A 1 176 ? 8.242 20.562 32.281 1 97.62 176 GLU A O 1
ATOM 1354 N N . VAL A 1 177 ? 7.586 20.484 30.141 1 98.06 177 VAL A N 1
ATOM 1355 C CA . VAL A 1 177 ? 8.82 21.141 29.719 1 98.06 177 VAL A CA 1
ATOM 1356 C C . VAL A 1 177 ? 8.703 22.641 29.953 1 98.06 177 VAL A C 1
ATOM 1358 O O . VAL A 1 177 ? 9.711 23.359 29.906 1 98.06 177 VAL A O 1
ATOM 1361 N N . GLY A 1 178 ? 7.488 23.188 30.203 1 98.5 178 GLY A N 1
ATOM 1362 C CA . GLY A 1 178 ? 7.297 24.578 30.562 1 98.5 178 GLY A CA 1
ATOM 1363 C C . GLY A 1 178 ? 7.328 25.531 29.375 1 98.5 178 GLY A C 1
ATOM 1364 O O . GLY A 1 178 ? 8.266 26.312 29.219 1 98.5 178 GLY A O 1
ATOM 1365 N N . VAL A 1 179 ? 6.262 25.531 28.625 1 98.56 179 VAL A N 1
ATOM 1366 C CA . VAL A 1 179 ? 6.145 26.453 27.5 1 98.56 179 VAL A CA 1
ATOM 1367 C C . VAL A 1 179 ? 6.137 27.891 28.016 1 98.56 179 VAL A C 1
ATOM 1369 O O . VAL A 1 179 ? 5.395 28.219 28.938 1 98.56 179 VAL A O 1
ATOM 1372 N N . LYS A 1 180 ? 6.922 28.734 27.406 1 98.5 180 LYS A N 1
ATOM 1373 C CA . LYS A 1 180 ? 7.129 30.094 27.906 1 98.5 180 LYS A CA 1
ATOM 1374 C C . LYS A 1 180 ? 6.066 31.047 27.359 1 98.5 180 LYS A C 1
ATOM 1376 O O . LYS A 1 180 ? 5.434 30.766 26.344 1 98.5 180 LYS A O 1
ATOM 1381 N N . ASP A 1 181 ? 6.043 32.188 28.078 1 96.75 181 ASP A N 1
ATOM 1382 C CA . ASP A 1 181 ? 5.23 33.312 27.562 1 96.75 181 ASP A CA 1
ATOM 1383 C C . ASP A 1 181 ? 5.723 33.781 26.203 1 96.75 181 ASP A C 1
ATOM 1385 O O . ASP A 1 181 ? 6.93 33.812 25.953 1 96.75 181 ASP A O 1
ATOM 1389 N N . GLY A 1 182 ? 4.82 34.062 25.359 1 97.56 182 GLY A N 1
ATOM 1390 C CA . GLY A 1 182 ? 5.172 34.531 24.031 1 97.56 182 GLY A CA 1
ATOM 1391 C C . GLY A 1 182 ? 5.207 33.438 22.984 1 97.56 182 GLY A C 1
ATOM 1392 O O . GLY A 1 182 ? 5.23 33.688 21.781 1 97.56 182 GLY A O 1
ATOM 1393 N N . ALA A 1 183 ? 5.305 32.156 23.5 1 98.56 183 ALA A N 1
ATOM 1394 C CA . ALA A 1 183 ? 5.219 31.031 22.562 1 98.56 183 ALA A CA 1
ATOM 1395 C C . ALA A 1 183 ? 3.9 31.062 21.797 1 98.56 183 ALA A C 1
ATOM 1397 O O . ALA A 1 183 ? 2.846 31.344 22.359 1 98.56 183 ALA A O 1
ATOM 1398 N N . ALA A 1 184 ? 3.977 30.766 20.422 1 98.44 184 ALA A N 1
ATOM 1399 C CA . ALA A 1 184 ? 2.768 30.875 19.609 1 98.44 184 ALA A CA 1
ATOM 1400 C C . ALA A 1 184 ? 2.633 29.688 18.672 1 98.44 184 ALA A C 1
ATOM 1402 O O . ALA A 1 184 ? 1.537 29.391 18.188 1 98.44 184 ALA A O 1
ATOM 1403 N N . GLN A 1 185 ? 3.775 29.047 18.453 1 98.62 185 GLN A N 1
ATOM 1404 C CA . GLN A 1 185 ? 3.764 28 17.438 1 98.62 185 GLN A CA 1
ATOM 1405 C C . GLN A 1 185 ? 4.574 26.797 17.891 1 98.62 185 GLN A C 1
ATOM 1407 O O . GLN A 1 185 ? 5.617 26.938 18.531 1 98.62 185 GLN A O 1
ATOM 1412 N N . VAL A 1 186 ? 4.07 25.594 17.594 1 98.88 186 VAL A N 1
ATOM 1413 C CA . VAL A 1 186 ? 4.742 24.312 17.844 1 98.88 186 VAL A CA 1
ATOM 1414 C C . VAL A 1 186 ? 5.039 23.625 16.516 1 98.88 186 VAL A C 1
ATOM 1416 O O . VAL A 1 186 ? 4.117 23.219 15.797 1 98.88 186 VAL A O 1
ATOM 1419 N N . ILE A 1 187 ? 6.281 23.469 16.156 1 98.75 187 ILE A N 1
ATOM 1420 C CA . ILE A 1 187 ? 6.703 22.891 14.875 1 98.75 187 ILE A CA 1
ATOM 1421 C C . ILE A 1 187 ? 7.113 21.438 15.086 1 98.75 187 ILE A C 1
ATOM 1423 O O . ILE A 1 187 ? 7.938 21.141 15.953 1 98.75 187 ILE A O 1
ATOM 1427 N N . PHE A 1 188 ? 6.523 20.516 14.375 1 98.88 188 PHE A N 1
ATOM 1428 C CA . PHE A 1 188 ? 6.859 19.094 14.383 1 98.88 188 PHE A CA 1
ATOM 1429 C C . PHE A 1 188 ? 7.711 18.734 13.172 1 98.88 188 PHE A C 1
ATOM 1431 O O . PHE A 1 188 ? 7.359 19.078 12.031 1 98.88 188 PHE A O 1
ATOM 1438 N N . THR A 1 189 ? 8.836 18.078 13.406 1 98.75 189 THR A N 1
ATOM 1439 C CA . THR A 1 189 ? 9.734 17.688 12.328 1 98.75 189 THR A CA 1
ATOM 1440 C C . THR A 1 189 ? 9.906 16.172 12.281 1 98.75 189 THR A C 1
ATOM 1442 O O . THR A 1 189 ? 10.25 15.555 13.289 1 98.75 189 THR A O 1
ATOM 1445 N N . GLY A 1 190 ? 9.602 15.555 11.117 1 98.75 190 GLY A N 1
ATOM 1446 C CA . GLY A 1 190 ? 9.875 14.148 10.898 1 98.75 190 GLY A CA 1
ATOM 1447 C C . GLY A 1 190 ? 11.289 13.875 10.43 1 98.75 190 GLY A C 1
ATOM 1448 O O . GLY A 1 190 ? 12.023 14.805 10.078 1 98.75 190 GLY A O 1
ATOM 1449 N N . ALA A 1 191 ? 11.672 12.625 10.422 1 98.62 191 ALA A N 1
ATOM 1450 C CA . ALA A 1 191 ? 13.023 12.211 10.039 1 98.62 191 ALA A CA 1
ATOM 1451 C C . ALA A 1 191 ? 13.164 12.164 8.516 1 98.62 191 ALA A C 1
ATOM 1453 O O . ALA A 1 191 ? 14.281 12.086 7.996 1 98.62 191 ALA A O 1
ATOM 1454 N N . ASP A 1 192 ? 12.078 12.094 7.781 1 98.06 192 ASP A N 1
ATOM 1455 C CA . ASP A 1 192 ? 12.133 11.977 6.328 1 98.06 192 ASP A CA 1
ATOM 1456 C C . ASP A 1 192 ? 12.508 13.305 5.68 1 98.06 192 ASP A C 1
ATOM 1458 O O . ASP A 1 192 ? 11.953 14.352 6.035 1 98.06 192 ASP A O 1
ATOM 1462 N N . LYS A 1 193 ? 13.422 13.266 4.82 1 97.19 193 LYS A N 1
ATOM 1463 C CA . LYS A 1 193 ? 13.984 14.414 4.113 1 97.19 193 LYS A CA 1
ATOM 1464 C C . LYS A 1 193 ? 13.992 14.18 2.605 1 97.19 193 LYS A C 1
ATOM 1466 O O . LYS A 1 193 ? 14.133 13.047 2.146 1 97.19 193 LYS A O 1
ATOM 1471 N N . GLY A 1 194 ? 13.82 15.211 1.86 1 96.25 194 GLY A N 1
ATOM 1472 C CA . GLY A 1 194 ? 13.891 15.164 0.408 1 96.25 194 GLY A CA 1
ATOM 1473 C C . GLY A 1 194 ? 13.695 16.531 -0.24 1 96.25 194 GLY A C 1
ATOM 1474 O O . GLY A 1 194 ? 13.992 17.562 0.366 1 96.25 194 GLY A O 1
ATOM 1475 N N . VAL A 1 195 ? 13.359 16.453 -1.518 1 92.75 195 VAL A N 1
ATOM 1476 C CA . VAL A 1 195 ? 13.102 17.672 -2.289 1 92.75 195 VAL A CA 1
ATOM 1477 C C . VAL A 1 195 ? 11.633 17.719 -2.701 1 92.75 195 VAL A C 1
ATOM 1479 O O . VAL A 1 195 ? 11.086 16.719 -3.189 1 92.75 195 VAL A O 1
ATOM 1482 N N . GLU A 1 196 ? 11.039 18.688 -2.426 1 90.19 196 GLU A N 1
ATOM 1483 C CA . GLU A 1 196 ? 9.672 18.953 -2.877 1 90.19 196 GLU A CA 1
ATOM 1484 C C . GLU A 1 196 ? 9.5 20.422 -3.293 1 90.19 196 GLU A C 1
ATOM 1486 O O . GLU A 1 196 ? 9.93 21.328 -2.578 1 9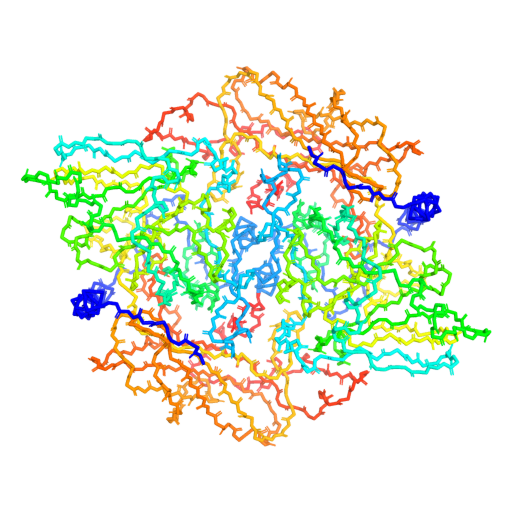0.19 196 GLU A O 1
ATOM 1491 N N . TRP A 1 197 ? 8.938 20.547 -4.484 1 83.69 197 TRP A N 1
ATOM 1492 C CA . TRP A 1 197 ? 8.781 21.891 -5.055 1 83.69 197 TRP A CA 1
ATOM 1493 C C . TRP A 1 197 ? 10.117 22.625 -5.09 1 83.69 197 TRP A C 1
ATOM 1495 O O . TRP A 1 197 ? 10.203 23.781 -4.68 1 83.69 197 TRP A O 1
ATOM 1505 N N . ASN A 1 198 ? 11.117 21.922 -5.391 1 83.38 198 ASN A N 1
ATOM 1506 C CA . ASN A 1 198 ? 12.477 22.406 -5.598 1 83.38 198 ASN A CA 1
ATOM 1507 C C . ASN A 1 198 ? 13.117 22.859 -4.289 1 83.38 198 ASN A C 1
ATOM 1509 O O . ASN A 1 198 ? 14.094 23.609 -4.297 1 83.38 198 ASN A O 1
ATOM 1513 N N . THR A 1 199 ? 12.586 22.422 -3.199 1 91.38 199 THR A N 1
ATOM 1514 C CA . THR A 1 199 ? 13.117 22.797 -1.896 1 91.38 199 THR A CA 1
ATOM 1515 C C . THR A 1 199 ? 13.562 21.562 -1.113 1 91.38 199 THR A C 1
ATOM 1517 O O . THR A 1 199 ? 12.828 20.578 -1.031 1 91.38 199 THR A O 1
ATOM 1520 N N . VAL A 1 200 ? 14.789 21.688 -0.601 1 93.88 200 VAL A N 1
ATOM 1521 C CA . VAL A 1 200 ? 15.297 20.641 0.282 1 93.88 200 VAL A CA 1
ATOM 1522 C C . VAL A 1 200 ? 14.742 20.844 1.691 1 93.88 200 VAL A C 1
ATOM 1524 O O . VAL A 1 200 ? 14.961 21.891 2.307 1 93.88 200 VAL A O 1
ATOM 1527 N N . ASP A 1 201 ? 14.078 19.859 2.221 1 94.94 201 ASP A N 1
ATOM 1528 C CA . ASP A 1 201 ? 13.555 20.016 3.576 1 94.94 201 ASP A CA 1
ATOM 1529 C C . ASP A 1 201 ? 13.18 18.672 4.188 1 94.94 201 ASP A C 1
ATOM 1531 O O . ASP A 1 201 ? 13.18 17.656 3.5 1 94.94 201 ASP A O 1
ATOM 1535 N N . TYR A 1 202 ? 13.016 18.703 5.512 1 97.31 202 TYR A N 1
ATOM 1536 C CA . TYR A 1 202 ? 12.297 17.656 6.215 1 97.31 202 TYR A CA 1
ATOM 1537 C C . TYR A 1 202 ? 10.789 17.859 6.105 1 97.31 202 TYR A C 1
ATOM 1539 O O . TYR A 1 202 ? 10.328 18.953 5.801 1 97.31 202 TYR A O 1
ATOM 1547 N N . PHE A 1 203 ? 10.109 16.781 6.234 1 98.06 203 PHE A N 1
ATOM 1548 C CA . PHE A 1 203 ? 8.672 17 6.379 1 98.06 203 PHE A CA 1
ATOM 1549 C C . PHE A 1 203 ? 8.344 17.641 7.723 1 98.06 203 PHE A C 1
ATOM 1551 O O . PHE A 1 203 ? 8.695 17.094 8.773 1 98.06 203 PHE A O 1
ATOM 1558 N N . ARG A 1 204 ? 7.664 18.766 7.684 1 97.69 204 ARG A N 1
ATOM 1559 C CA . ARG A 1 204 ? 7.332 19.516 8.891 1 97.69 204 ARG A CA 1
ATOM 1560 C C . ARG A 1 204 ? 5.93 20.125 8.797 1 97.69 204 ARG A C 1
ATOM 1562 O O . ARG A 1 204 ? 5.504 20.547 7.727 1 97.69 204 ARG A O 1
ATOM 1569 N N . ARG A 1 205 ? 5.273 20.094 9.891 1 97.94 205 ARG A N 1
ATOM 1570 C CA . ARG A 1 205 ? 3.99 20.766 10.094 1 97.94 205 ARG A CA 1
ATOM 1571 C C . ARG A 1 205 ? 3.936 21.438 11.461 1 97.94 205 ARG A C 1
ATOM 1573 O O . ARG A 1 205 ? 4.746 21.141 12.336 1 97.94 205 ARG A O 1
ATOM 1580 N N . SER A 1 206 ? 2.992 22.375 11.609 1 98.19 206 SER A N 1
ATOM 1581 C CA . SER A 1 206 ? 2.922 23.062 12.891 1 98.19 206 SER A CA 1
ATOM 1582 C C . SER A 1 206 ? 1.479 23.234 13.352 1 98.19 206 SER A C 1
ATOM 1584 O O . SER A 1 206 ? 0.548 23.094 12.555 1 98.19 206 SER A O 1
ATOM 1586 N N . LEU A 1 207 ? 1.338 23.391 14.586 1 98.44 207 LEU A N 1
ATOM 1587 C CA . LEU A 1 207 ? 0.135 23.828 15.281 1 98.44 207 LEU A CA 1
ATOM 1588 C C . LEU A 1 207 ? 0.401 25.109 16.062 1 98.44 207 LEU A C 1
ATOM 1590 O O . LEU A 1 207 ? 1.546 25.406 16.422 1 98.44 207 LEU A O 1
ATOM 1594 N N . THR A 1 208 ? -0.679 25.906 16.297 1 98.19 208 THR A N 1
ATOM 1595 C CA . THR A 1 208 ? -0.529 26.938 17.312 1 98.19 208 THR A CA 1
ATOM 1596 C C . THR A 1 208 ? -0.357 26.312 18.703 1 98.19 208 THR A C 1
ATOM 1598 O O . THR A 1 208 ? -0.752 25.172 18.922 1 98.19 208 THR A O 1
ATOM 1601 N N . VAL A 1 209 ? 0.225 27.062 19.578 1 98.62 209 VAL A N 1
ATOM 1602 C CA . VAL A 1 209 ? 0.362 26.578 20.953 1 98.62 209 VAL A CA 1
ATOM 1603 C C . VAL A 1 209 ? -1.016 26.266 21.516 1 98.62 209 VAL A C 1
ATOM 1605 O O . VAL A 1 209 ? -1.187 25.266 22.234 1 98.62 209 VAL A O 1
ATOM 1608 N N . GLU A 1 210 ? -1.99 27.125 21.234 1 97.56 210 GLU A N 1
ATOM 1609 C CA . GLU A 1 210 ? -3.352 26.891 21.719 1 97.56 210 GLU A CA 1
ATOM 1610 C C . GLU A 1 210 ? -3.887 25.547 21.234 1 97.56 210 GLU A C 1
ATOM 1612 O O . GLU A 1 210 ? -4.445 24.781 22.016 1 97.56 210 GLU A O 1
ATOM 1617 N N . GLN A 1 211 ? -3.734 25.266 19.984 1 98 211 GLN A N 1
ATOM 1618 C CA . GLN A 1 211 ? -4.176 24 19.406 1 98 211 GLN A CA 1
ATOM 1619 C C . GLN A 1 211 ? -3.459 22.812 20.047 1 98 211 GLN A C 1
ATOM 1621 O O . GLN A 1 211 ? -4.086 21.797 20.375 1 98 211 GLN A O 1
ATOM 1626 N N . ALA A 1 212 ? -2.203 22.891 20.219 1 98.5 212 ALA A N 1
ATOM 1627 C CA . ALA A 1 212 ? -1.367 21.812 20.75 1 98.5 212 ALA A CA 1
ATOM 1628 C C . ALA A 1 212 ? -1.722 21.5 22.203 1 98.5 212 ALA A C 1
ATOM 1630 O O . ALA A 1 212 ? -1.587 20.375 22.656 1 98.5 212 ALA A O 1
ATOM 1631 N N . MET A 1 213 ? -2.227 22.531 22.875 1 97.62 213 MET A N 1
ATOM 1632 C CA . MET A 1 213 ? -2.465 22.422 24.312 1 97.62 213 MET A CA 1
ATOM 1633 C C . MET A 1 213 ? -3.924 22.078 24.594 1 97.62 213 MET A C 1
ATOM 1635 O O . MET A 1 213 ? -4.328 21.984 25.75 1 97.62 213 MET A O 1
ATOM 1639 N N . THR A 1 214 ? -4.68 21.891 23.578 1 97 214 THR A N 1
ATOM 1640 C CA . THR A 1 214 ? -6.109 21.656 23.766 1 97 214 THR A CA 1
ATOM 1641 C C . THR A 1 214 ? -6.355 20.359 24.516 1 97 214 THR A C 1
ATOM 1643 O O . THR A 1 214 ? -7.336 20.234 25.25 1 97 214 THR A O 1
ATOM 1646 N N . GLY A 1 215 ? -5.551 19.344 24.281 1 97.19 215 GLY A N 1
ATOM 1647 C CA . GLY A 1 215 ? -5.656 18.156 25.125 1 97.19 215 GLY A CA 1
ATOM 1648 C C . GLY A 1 215 ? -5.883 16.891 24.344 1 97.19 215 GLY A C 1
ATOM 1649 O O . GLY A 1 215 ? -5.773 15.781 24.875 1 97.19 215 GLY A O 1
ATOM 1650 N N . HIS A 1 216 ? -6.141 16.938 23.047 1 96.94 216 HIS A N 1
ATOM 1651 C CA . HIS A 1 216 ? -6.477 15.742 22.266 1 96.94 216 HIS A CA 1
ATOM 1652 C C . HIS A 1 216 ? -5.281 15.266 21.453 1 96.94 216 HIS A C 1
ATOM 1654 O O . HIS A 1 216 ? -5.289 14.148 20.922 1 96.94 216 HIS A O 1
ATOM 1660 N N . VAL A 1 217 ? -4.23 16.125 21.266 1 98.62 217 VAL A N 1
ATOM 1661 C CA . VAL A 1 217 ? -3.084 15.766 20.438 1 98.62 217 VAL A CA 1
ATOM 1662 C C . VAL A 1 217 ? -2.217 14.742 21.188 1 98.62 217 VAL A C 1
ATOM 1664 O O . VAL A 1 217 ? -1.941 14.898 22.375 1 98.62 217 VAL A O 1
ATOM 1667 N N . MET A 1 218 ? -1.749 13.695 20.422 1 98.62 218 MET A N 1
ATOM 1668 C CA . MET A 1 218 ? -1.082 12.562 21.062 1 98.62 218 MET A CA 1
ATOM 1669 C C . MET A 1 218 ? 0.285 12.312 20.438 1 98.62 218 MET A C 1
ATOM 1671 O O . MET A 1 218 ? 0.463 12.492 19.234 1 98.62 218 MET A O 1
ATOM 1675 N N . LEU A 1 219 ? 1.168 11.953 21.266 1 98.75 219 LEU A N 1
ATOM 1676 C CA . LEU A 1 219 ? 2.418 11.32 20.844 1 98.75 219 LEU A CA 1
ATOM 1677 C C . LEU A 1 219 ? 2.303 9.805 20.891 1 98.75 219 LEU A C 1
ATOM 1679 O O . LEU A 1 219 ? 2.391 9.195 21.953 1 98.75 219 LEU A O 1
ATOM 1683 N N . CYS A 1 220 ? 2.297 9.133 19.719 1 98.88 220 CYS A N 1
ATOM 1684 C CA . CYS A 1 220 ? 1.862 7.742 19.656 1 98.88 220 CYS A CA 1
ATOM 1685 C C . CYS A 1 220 ? 3.012 6.828 19.25 1 98.88 220 CYS A C 1
ATOM 1687 O O . CYS A 1 220 ? 3.826 7.18 18.406 1 98.88 220 CYS A O 1
ATOM 1689 N N . TRP A 1 221 ? 3.012 5.59 19.891 1 98.88 221 TRP A N 1
ATOM 1690 C CA . TRP A 1 221 ? 4.02 4.586 19.562 1 98.88 221 TRP A CA 1
ATOM 1691 C C . TRP A 1 221 ? 3.361 3.264 19.172 1 98.88 221 TRP A C 1
ATOM 1693 O O . TRP A 1 221 ? 4.047 2.312 18.797 1 98.88 221 TRP A O 1
ATOM 1703 N N . GLN A 1 222 ? 2.016 3.17 19.234 1 98.62 222 GLN A N 1
ATOM 1704 C CA . GLN A 1 222 ? 1.318 1.95 18.844 1 98.62 222 GLN A CA 1
ATOM 1705 C C . GLN A 1 222 ? 0.12 2.264 17.953 1 98.62 222 GLN A C 1
ATOM 1707 O O . GLN A 1 222 ? -0.493 3.326 18.078 1 98.62 222 GLN A O 1
ATOM 1712 N N . MET A 1 223 ? -0.145 1.358 17.031 1 98.31 223 MET A N 1
ATOM 1713 C CA . MET A 1 223 ? -1.331 1.316 16.188 1 98.31 223 MET A CA 1
ATOM 1714 C C . MET A 1 223 ? -2.027 -0.036 16.281 1 98.31 223 MET A C 1
ATOM 1716 O O . MET A 1 223 ? -1.397 -1.079 16.109 1 98.31 223 MET A O 1
ATOM 1720 N N . ASN A 1 224 ? -3.301 0.003 16.609 1 97.44 224 ASN A N 1
ATOM 1721 C CA . ASN A 1 224 ? -4.113 -1.205 16.703 1 97.44 224 ASN A CA 1
ATOM 1722 C C . ASN A 1 224 ? -3.502 -2.217 17.672 1 97.44 224 ASN A C 1
ATOM 1724 O O . ASN A 1 224 ? -3.477 -3.416 17.375 1 97.44 224 ASN A O 1
ATOM 1728 N N . GLY A 1 225 ? -2.904 -1.729 18.656 1 96.69 225 GLY A N 1
ATOM 1729 C CA . GLY A 1 225 ? -2.428 -2.574 19.75 1 96.69 225 GLY A CA 1
ATOM 1730 C C . GLY A 1 225 ? -1.014 -3.082 19.531 1 96.69 225 GLY A C 1
ATOM 1731 O O . GLY A 1 225 ? -0.462 -3.785 20.375 1 96.69 225 GLY A O 1
ATOM 1732 N N . ALA A 1 226 ? -0.382 -2.773 18.469 1 96.88 226 ALA A N 1
ATOM 1733 C CA . ALA A 1 226 ? 0.986 -3.178 18.156 1 96.88 226 ALA A CA 1
ATOM 1734 C C . ALA A 1 226 ? 1.881 -1.961 17.938 1 96.88 226 ALA A C 1
ATOM 1736 O O . ALA A 1 226 ? 1.395 -0.873 17.625 1 96.88 226 ALA A O 1
ATOM 1737 N N . ASP A 1 227 ? 3.207 -2.156 18.141 1 97.81 227 ASP A N 1
ATOM 1738 C CA . ASP A 1 227 ? 4.145 -1.079 17.844 1 97.81 227 ASP A CA 1
ATOM 1739 C C . ASP A 1 227 ? 3.973 -0.592 16.406 1 97.81 227 ASP A C 1
ATOM 1741 O O . ASP A 1 227 ? 3.654 -1.38 15.516 1 97.81 227 ASP A O 1
ATOM 1745 N N . LEU A 1 228 ? 4.207 0.69 16.219 1 98.38 228 LEU A N 1
ATOM 1746 C CA . LEU A 1 228 ? 4.094 1.27 14.891 1 98.38 228 LEU A CA 1
ATOM 1747 C C . LEU A 1 228 ? 4.988 0.532 13.898 1 98.38 228 LEU A C 1
ATOM 1749 O O . LEU A 1 228 ? 6.125 0.177 14.227 1 98.38 228 LEU A O 1
ATOM 1753 N N . LEU A 1 229 ? 4.441 0.306 12.75 1 97.69 229 LEU A N 1
ATOM 1754 C CA . LEU A 1 229 ? 5.273 -0.121 11.633 1 97.69 229 LEU A CA 1
ATOM 1755 C C . LEU A 1 229 ? 6.121 1.036 11.109 1 97.69 229 LEU A C 1
ATOM 1757 O O . LEU A 1 229 ? 5.723 2.199 11.219 1 97.69 229 LEU A O 1
ATOM 1761 N N . PRO A 1 230 ? 7.223 0.731 10.43 1 98.12 230 PRO A N 1
ATOM 1762 C CA . PRO A 1 230 ? 8.047 1.812 9.883 1 98.12 230 PRO A CA 1
ATOM 1763 C C . PRO A 1 230 ? 7.27 2.721 8.938 1 98.12 230 PRO A C 1
ATOM 1765 O O . PRO A 1 230 ? 7.402 3.945 9 1 98.12 230 PRO A O 1
ATOM 1768 N N . CYS A 1 231 ? 6.426 2.195 8.109 1 97.88 231 CYS A N 1
ATOM 1769 C CA . CYS A 1 231 ? 5.703 3.002 7.129 1 97.88 231 CYS A CA 1
ATOM 1770 C C . CYS A 1 231 ? 4.676 3.898 7.812 1 97.88 231 CYS A C 1
ATOM 1772 O O . CYS A 1 231 ? 4.172 4.844 7.207 1 97.88 231 CYS A O 1
ATOM 1774 N N . HIS A 1 232 ? 4.32 3.619 9.055 1 98.5 232 HIS A N 1
ATOM 1775 C CA . HIS A 1 232 ? 3.363 4.43 9.797 1 98.5 232 HIS A CA 1
ATOM 1776 C C . HIS A 1 232 ? 4.074 5.344 10.789 1 98.5 232 HIS A C 1
ATOM 1778 O O . HIS A 1 232 ? 3.438 5.926 11.672 1 98.5 232 HIS A O 1
ATOM 1784 N N . GLY A 1 233 ? 5.363 5.406 10.719 1 98.62 233 GLY A N 1
ATOM 1785 C CA . GLY A 1 233 ? 6.062 6.457 11.445 1 98.62 233 GLY A CA 1
ATOM 1786 C C . GLY A 1 233 ? 6.766 5.957 12.688 1 98.62 233 GLY A C 1
ATOM 1787 O O . GLY A 1 233 ? 7.051 6.734 13.602 1 98.62 233 GLY A O 1
ATOM 1788 N N . ALA A 1 234 ? 7.016 4.668 12.805 1 98.69 234 ALA A N 1
ATOM 1789 C CA . ALA A 1 234 ? 7.766 4.133 13.938 1 98.69 234 ALA A CA 1
ATOM 1790 C C . ALA A 1 234 ? 9.07 4.898 14.141 1 98.69 234 ALA A C 1
ATOM 1792 O O . ALA A 1 234 ? 9.719 5.293 13.164 1 98.69 234 ALA A O 1
ATOM 1793 N N . PRO A 1 235 ? 9.516 5.113 15.438 1 98.75 235 PRO A N 1
ATOM 1794 C CA . PRO A 1 235 ? 8.891 4.527 16.625 1 98.75 235 PRO A CA 1
ATOM 1795 C C . PRO A 1 235 ? 7.828 5.434 17.25 1 98.75 235 PRO A C 1
ATOM 1797 O O . PRO A 1 235 ? 7.016 4.98 18.062 1 98.75 235 PRO A O 1
ATOM 1800 N N . VAL A 1 236 ? 7.906 6.75 16.859 1 98.94 236 VAL A N 1
ATOM 1801 C CA . VAL A 1 236 ? 6.945 7.684 17.438 1 98.94 236 VAL A CA 1
ATOM 1802 C C . VAL A 1 236 ? 6.457 8.656 16.359 1 98.94 236 VAL A C 1
ATOM 1804 O O . VAL A 1 236 ? 7.246 9.141 15.555 1 98.94 236 VAL A O 1
ATOM 1807 N N . ARG A 1 237 ? 5.223 8.898 16.391 1 98.88 237 ARG A N 1
ATOM 1808 C CA . ARG A 1 237 ? 4.648 9.938 15.547 1 98.88 237 ARG A CA 1
ATOM 1809 C C . ARG A 1 237 ? 3.654 10.789 16.328 1 98.88 237 ARG A C 1
ATOM 1811 O O . ARG A 1 237 ? 3.221 10.406 17.422 1 98.88 237 ARG A O 1
ATOM 1818 N N . ILE A 1 238 ? 3.336 11.969 15.789 1 98.75 238 ILE A N 1
ATOM 1819 C CA . ILE A 1 238 ? 2.252 12.781 16.328 1 98.75 238 ILE A CA 1
ATOM 1820 C C . ILE A 1 238 ? 0.933 12.398 15.664 1 98.75 238 ILE A C 1
ATOM 1822 O O . ILE A 1 238 ? 0.894 12.117 14.469 1 98.75 238 ILE A O 1
ATOM 1826 N N . ILE A 1 239 ? -0.11 12.266 16.406 1 98.88 239 ILE A N 1
ATOM 1827 C CA . ILE A 1 239 ? -1.478 12.141 15.914 1 98.88 239 ILE A CA 1
ATOM 1828 C C . ILE A 1 239 ? -2.291 13.367 16.328 1 98.88 239 ILE A C 1
ATOM 1830 O O . ILE A 1 239 ? -2.348 13.711 17.5 1 98.88 239 ILE A O 1
ATOM 1834 N N . VAL A 1 240 ? -2.834 14.031 15.375 1 98.81 240 VAL A N 1
ATOM 1835 C CA . VAL A 1 240 ? -3.727 15.164 15.609 1 98.81 240 VAL A CA 1
ATOM 1836 C C . VAL A 1 240 ? -5.16 14.773 15.273 1 98.81 240 VAL A C 1
ATOM 1838 O O . VAL A 1 240 ? -5.652 15.062 14.188 1 98.81 240 VAL A O 1
ATOM 1841 N N . PRO A 1 241 ? -5.879 14.195 16.25 1 98.69 241 PRO A N 1
ATOM 1842 C CA . PRO A 1 241 ? -7.234 13.711 15.984 1 98.69 241 PRO A CA 1
ATOM 1843 C C . PRO A 1 241 ? -8.156 14.805 15.445 1 98.69 241 PRO A C 1
ATOM 1845 O O . PRO A 1 241 ? -8.156 15.93 15.953 1 98.69 241 PRO A O 1
ATOM 1848 N N . GLY A 1 242 ? -8.891 14.438 14.398 1 98.44 242 GLY A N 1
ATOM 1849 C CA . GLY A 1 242 ? -9.875 15.344 13.836 1 98.44 242 GLY A CA 1
ATOM 1850 C C . GLY A 1 242 ? -9.336 16.172 12.68 1 98.44 242 GLY A C 1
ATOM 1851 O O . GLY A 1 242 ? -10.094 16.844 11.984 1 98.44 242 GLY A O 1
ATOM 1852 N N . TRP A 1 243 ? -8.078 16.188 12.469 1 98.5 243 TRP A N 1
ATOM 1853 C CA . TRP A 1 243 ? -7.441 16.938 11.391 1 98.5 243 TRP A CA 1
ATOM 1854 C C . TRP A 1 243 ? -7.102 16.031 10.219 1 98.5 243 TRP A C 1
ATOM 1856 O O . TRP A 1 243 ? -7.051 14.805 10.367 1 98.5 243 TRP A O 1
ATOM 1866 N N . TYR A 1 244 ? -6.941 16.641 9.047 1 98.31 244 TYR A N 1
ATOM 1867 C CA . TYR A 1 244 ? -6.355 15.891 7.941 1 98.31 244 TYR A CA 1
ATOM 1868 C C . TYR A 1 244 ? -4.992 15.328 8.32 1 98.31 244 TYR A C 1
ATOM 1870 O O . TYR A 1 244 ? -4.273 15.922 9.133 1 98.31 244 TYR A O 1
ATOM 1878 N N . GLY A 1 245 ? -4.613 14.219 7.648 1 98.06 245 GLY A N 1
ATOM 1879 C CA . GLY A 1 245 ? -3.492 13.383 8.047 1 98.06 245 GLY A CA 1
ATOM 1880 C C . GLY A 1 245 ? -2.162 14.109 8.023 1 98.06 245 GLY A C 1
ATOM 1881 O O . GLY A 1 245 ? -1.244 13.758 8.766 1 98.06 245 GLY A O 1
ATOM 1882 N N . MET A 1 246 ? -2.025 15.156 7.219 1 97.31 246 MET A N 1
ATOM 1883 C CA . MET A 1 246 ? -0.74 15.828 7.074 1 97.31 246 MET A CA 1
ATOM 1884 C C . MET A 1 246 ? -0.302 16.453 8.398 1 97.31 246 MET A C 1
ATOM 1886 O O . MET A 1 246 ? 0.888 16.703 8.609 1 97.31 246 MET A O 1
ATOM 1890 N N . ALA A 1 247 ? -1.228 16.703 9.266 1 98.25 247 ALA A N 1
ATOM 1891 C CA . ALA A 1 247 ? -0.889 17.281 10.57 1 98.25 247 ALA A CA 1
ATOM 1892 C C . ALA A 1 247 ? -0.24 16.25 11.477 1 98.25 247 ALA A C 1
ATOM 1894 O O . ALA A 1 247 ? 0.364 16.594 12.492 1 98.25 247 ALA A O 1
ATOM 1895 N N . SER A 1 248 ? -0.42 15.008 11.211 1 98.81 248 SER A N 1
ATOM 1896 C CA . SER A 1 248 ? 0.081 13.906 12.023 1 98.81 248 SER A CA 1
ATOM 1897 C C . SER A 1 248 ? 1.453 13.445 11.539 1 98.81 248 SER A C 1
ATOM 1899 O O . SER A 1 248 ? 1.579 12.375 10.938 1 98.81 248 SER A O 1
ATOM 1901 N N . VAL A 1 249 ? 2.445 14.195 11.883 1 98.88 249 VAL A N 1
ATOM 1902 C CA . VAL A 1 249 ? 3.805 14.031 11.383 1 98.88 249 VAL A CA 1
ATOM 1903 C C . VAL A 1 249 ? 4.359 12.68 11.828 1 98.88 249 VAL A C 1
ATOM 1905 O O . VAL A 1 249 ? 4.289 12.336 13.008 1 98.88 249 VAL A O 1
ATOM 1908 N N . LYS A 1 250 ? 4.883 11.914 10.914 1 98.69 250 LYS A N 1
ATOM 1909 C CA . LYS A 1 250 ? 5.492 10.609 11.156 1 98.69 250 LYS A CA 1
ATOM 1910 C C . LYS A 1 250 ? 6.969 10.75 11.508 1 98.69 250 LYS A C 1
ATOM 1912 O O . LYS A 1 250 ? 7.598 11.766 11.188 1 98.69 250 LYS A O 1
ATOM 1917 N N . TRP A 1 251 ? 7.523 9.695 12.18 1 98.88 251 TRP A N 1
ATOM 1918 C CA . TRP A 1 251 ? 8.945 9.594 12.492 1 98.88 251 TRP A CA 1
ATOM 1919 C C . TRP A 1 251 ? 9.43 10.844 13.219 1 98.88 251 TRP A C 1
ATOM 1921 O O . TRP A 1 251 ? 10.43 11.445 12.836 1 98.88 251 TRP A O 1
ATOM 1931 N N . LEU A 1 252 ? 8.734 11.203 14.211 1 98.94 252 LEU A N 1
ATOM 1932 C CA . LEU A 1 252 ? 8.945 12.477 14.891 1 98.94 252 LEU A CA 1
ATOM 1933 C C . LEU A 1 252 ? 10.336 12.539 15.516 1 98.94 252 LEU A C 1
ATOM 1935 O O . LEU A 1 252 ? 10.711 11.648 16.281 1 98.94 252 LEU A O 1
ATOM 1939 N N . THR A 1 253 ? 11.109 13.617 15.227 1 98.81 253 THR A N 1
ATOM 1940 C CA . THR A 1 253 ? 12.453 13.742 15.781 1 98.81 253 THR A CA 1
ATOM 1941 C C . THR A 1 253 ? 12.57 15.008 16.625 1 98.81 253 THR A C 1
ATOM 1943 O O . THR A 1 253 ? 13.461 15.117 17.469 1 98.81 253 THR A O 1
ATOM 1946 N N . SER A 1 254 ? 11.68 16 16.328 1 98.75 254 SER A N 1
ATOM 1947 C CA . SER A 1 254 ? 11.812 17.266 17.031 1 98.75 254 SER A CA 1
ATOM 1948 C C . SER A 1 254 ? 10.461 17.953 17.203 1 98.75 254 SER A C 1
ATOM 1950 O O . SER A 1 254 ? 9.609 17.875 16.312 1 98.75 254 SER A O 1
ATOM 1952 N N . ILE A 1 255 ? 10.289 18.531 18.328 1 98.94 255 ILE A N 1
ATOM 1953 C CA . ILE A 1 255 ? 9.219 19.469 18.641 1 98.94 255 ILE A CA 1
ATOM 1954 C C . ILE A 1 255 ? 9.812 20.812 19.062 1 98.94 255 ILE A C 1
ATOM 1956 O O . ILE A 1 255 ? 10.477 20.922 20.094 1 98.94 255 ILE A O 1
ATOM 1960 N N . GLU A 1 256 ? 9.555 21.828 18.25 1 98.94 256 GLU A N 1
ATOM 1961 C CA . GLU A 1 256 ? 10.133 23.141 18.5 1 98.94 256 GLU A CA 1
ATOM 1962 C C . GLU A 1 256 ? 9.055 24.172 18.797 1 98.94 256 GLU A C 1
ATOM 1964 O O . GLU A 1 256 ? 8.148 24.375 17.984 1 98.94 256 GLU A O 1
ATOM 1969 N N . ILE A 1 257 ? 9.164 24.812 19.953 1 98.88 257 ILE A N 1
ATOM 1970 C CA . ILE A 1 257 ? 8.242 25.875 20.344 1 98.88 257 ILE A CA 1
ATOM 1971 C C . ILE A 1 257 ? 8.836 27.234 19.969 1 98.88 257 ILE A C 1
ATOM 1973 O O . ILE A 1 257 ? 9.953 27.547 20.375 1 98.88 257 ILE A O 1
ATOM 1977 N N . THR A 1 258 ? 8.07 27.984 19.219 1 98.62 258 THR A N 1
ATOM 1978 C CA . THR A 1 258 ? 8.586 29.266 18.75 1 98.62 258 THR A CA 1
ATOM 1979 C C . THR A 1 258 ? 7.582 30.375 19.016 1 98.62 258 THR A C 1
ATOM 1981 O O . THR A 1 258 ? 6.477 30.125 19.5 1 98.62 258 THR A O 1
ATOM 1984 N N . SER A 1 259 ? 8.008 31.609 18.688 1 98.25 259 SER A N 1
ATOM 1985 C CA . SER A 1 259 ? 7.16 32.781 18.891 1 98.25 259 SER A CA 1
ATOM 1986 C C . SER A 1 259 ? 6.207 33 17.719 1 98.25 259 SER A C 1
ATOM 1988 O O . SER A 1 259 ? 5.461 33.969 17.688 1 98.25 259 SER A O 1
ATOM 1990 N N . GLY A 1 260 ? 6.223 32.125 16.797 1 96.88 260 GLY A N 1
ATOM 1991 C CA . GLY A 1 260 ? 5.324 32.219 15.656 1 96.88 260 GLY A CA 1
ATOM 1992 C C . GLY A 1 260 ? 6.02 32.688 14.383 1 96.88 260 GLY A C 1
ATOM 1993 O O . GLY A 1 260 ? 7.219 32.969 14.391 1 96.88 260 GLY A O 1
ATOM 1994 N N . GLY A 1 261 ? 5.305 32.531 13.188 1 93.75 261 GLY A N 1
ATOM 1995 C CA . GLY A 1 261 ? 5.781 33.062 11.922 1 93.75 261 GLY A CA 1
ATOM 1996 C C . GLY A 1 261 ? 6.426 32 11.039 1 93.75 261 GLY A C 1
ATOM 1997 O O . GLY A 1 261 ? 6.629 32.219 9.844 1 93.75 261 GLY A O 1
ATOM 1998 N N . TRP A 1 262 ? 6.777 30.922 11.594 1 94.81 262 TRP A N 1
ATOM 1999 C CA . TRP A 1 262 ? 7.352 29.875 10.742 1 94.81 262 TRP A CA 1
ATOM 2000 C C . TRP A 1 262 ? 6.332 29.406 9.711 1 94.81 262 TRP A C 1
ATOM 2002 O O . TRP A 1 262 ? 5.18 29.125 10.055 1 94.81 262 TRP A O 1
ATOM 2012 N N . TRP A 1 263 ? 6.742 29.328 8.469 1 93.25 263 TRP A N 1
ATOM 2013 C CA . TRP A 1 263 ? 5.906 28.891 7.359 1 93.25 263 TRP A CA 1
ATOM 2014 C C . TRP A 1 263 ? 6.715 28.078 6.355 1 93.25 263 TRP A C 1
ATOM 2016 O O . TRP A 1 263 ? 7.191 28.625 5.352 1 93.25 263 TRP A O 1
ATOM 2026 N N . GLY A 1 264 ? 6.762 26.812 6.625 1 90.69 264 GLY A N 1
ATOM 2027 C CA . GLY A 1 264 ? 7.578 25.922 5.809 1 90.69 264 GLY A CA 1
ATOM 2028 C C . GLY A 1 264 ? 6.875 25.453 4.547 1 90.69 264 GLY A C 1
ATOM 2029 O O . GLY A 1 264 ? 5.738 25.859 4.277 1 90.69 264 GLY A O 1
ATOM 2030 N N . THR A 1 265 ? 7.516 24.578 3.785 1 89.06 265 THR A N 1
ATOM 2031 C CA . THR A 1 265 ? 7.09 24.125 2.467 1 89.06 265 THR A CA 1
ATOM 2032 C C . THR A 1 265 ? 5.723 23.453 2.539 1 89.06 265 THR A C 1
ATOM 2034 O O . THR A 1 265 ? 4.82 23.797 1.766 1 89.06 265 THR A O 1
ATOM 2037 N N . GLU A 1 266 ? 5.543 22.516 3.461 1 91.5 266 GLU A N 1
ATOM 2038 C CA . GLU A 1 266 ? 4.289 21.766 3.557 1 91.5 266 GLU A CA 1
ATOM 2039 C C . GLU A 1 266 ? 3.137 22.672 3.977 1 91.5 266 GLU A C 1
ATOM 2041 O O . GLU A 1 266 ? 1.996 22.469 3.557 1 91.5 266 GLU A O 1
ATOM 2046 N N . MET A 1 267 ? 3.449 23.719 4.801 1 91.06 267 MET A N 1
ATOM 2047 C CA . MET A 1 267 ? 2.434 24.688 5.203 1 91.06 267 MET A CA 1
ATOM 2048 C C . MET A 1 267 ? 1.989 25.531 4.016 1 91.06 267 MET A C 1
ATOM 2050 O O . MET A 1 267 ? 0.803 25.828 3.871 1 91.06 267 MET A O 1
ATOM 2054 N N . ASP A 1 268 ? 2.908 25.812 3.232 1 87.69 268 ASP A N 1
ATOM 2055 C CA . ASP A 1 268 ? 2.658 26.734 2.131 1 87.69 268 ASP A CA 1
ATOM 2056 C C . ASP A 1 268 ? 1.945 26.031 0.976 1 87.69 268 ASP A C 1
ATOM 2058 O O . ASP A 1 268 ? 0.972 26.562 0.431 1 87.69 268 ASP A O 1
ATOM 2062 N N . VAL A 1 269 ? 2.416 24.938 0.617 1 84.56 269 VAL A N 1
ATOM 2063 C CA . VAL A 1 269 ? 1.938 24.266 -0.586 1 84.56 269 VAL A CA 1
ATOM 2064 C C . VAL A 1 269 ? 0.561 23.656 -0.328 1 84.56 269 VAL A C 1
ATOM 2066 O O . VAL A 1 269 ? -0.323 23.719 -1.186 1 84.56 269 VAL A O 1
ATOM 2069 N N . TYR A 1 270 ? 0.361 23.125 0.737 1 89.25 270 TYR A N 1
ATOM 2070 C CA . TYR A 1 270 ? -0.867 22.391 0.993 1 89.25 270 TYR A CA 1
ATOM 2071 C C . TYR A 1 270 ? -1.866 23.234 1.771 1 89.25 270 TYR A C 1
ATOM 2073 O O . TYR A 1 270 ? -2.145 22.953 2.941 1 89.25 270 TYR A O 1
ATOM 2081 N N . CYS A 1 271 ? -2.346 24.172 1.091 1 90.44 271 CYS A N 1
ATOM 2082 C CA . CYS A 1 271 ? -3.416 25.078 1.495 1 90.44 271 CYS A CA 1
ATOM 2083 C C . CYS A 1 271 ? -4.57 25.031 0.502 1 90.44 271 CYS A C 1
ATOM 2085 O O . CYS A 1 271 ? -4.402 24.594 -0.633 1 90.44 271 CYS A O 1
ATOM 2087 N N . TYR A 1 272 ? -5.719 25.422 1.034 1 88.62 272 TYR A N 1
ATOM 2088 C CA . TYR A 1 272 ? -6.77 25.781 0.091 1 88.62 272 TYR A CA 1
ATOM 2089 C C . TYR A 1 272 ? -6.406 27.062 -0.656 1 88.62 272 TYR A C 1
ATOM 2091 O O . TYR A 1 272 ? -6.133 28.094 -0.038 1 88.62 272 TYR A O 1
ATOM 2099 N N . ARG A 1 273 ? -6.363 26.891 -1.986 1 83.38 273 ARG A N 1
ATOM 2100 C CA . ARG A 1 273 ? -6 28.016 -2.84 1 83.38 273 ARG A CA 1
ATOM 2101 C C . ARG A 1 273 ? -6.984 28.172 -3.992 1 83.38 273 ARG A C 1
ATOM 2103 O O . ARG A 1 273 ? -7.469 27.172 -4.539 1 83.38 273 ARG A O 1
ATOM 2110 N N . ARG A 1 274 ? -7.102 29.438 -4.371 1 78.75 274 ARG A N 1
ATOM 2111 C CA . ARG A 1 274 ? -7.918 29.719 -5.543 1 78.75 274 ARG A CA 1
ATOM 2112 C C . ARG A 1 274 ? -7.059 29.844 -6.797 1 78.75 274 ARG A C 1
ATOM 2114 O O . ARG A 1 274 ? -7.566 29.734 -7.918 1 78.75 274 ARG A O 1
ATOM 2121 N N . SER A 1 275 ? -5.844 30.109 -6.465 1 75.62 275 SER A N 1
ATOM 2122 C CA . SER A 1 275 ? -4.816 30.156 -7.504 1 75.62 275 SER A CA 1
ATOM 2123 C C . SER A 1 275 ? -3.436 29.875 -6.926 1 75.62 275 SER A C 1
ATOM 2125 O O . SER A 1 275 ? -3.268 29.812 -5.703 1 75.62 275 SER A O 1
ATOM 2127 N N . ARG A 1 276 ? -2.57 29.75 -7.758 1 71.94 276 ARG A N 1
ATOM 2128 C CA . ARG A 1 276 ? -1.204 29.5 -7.305 1 71.94 276 ARG A CA 1
ATOM 2129 C C . ARG A 1 276 ? -0.715 30.625 -6.406 1 71.94 276 ARG A C 1
ATOM 2131 O O . ARG A 1 276 ? -0.028 30.391 -5.41 1 71.94 276 ARG A O 1
ATOM 2138 N N . LEU A 1 277 ? -1.066 31.859 -6.859 1 73.81 277 LEU A N 1
ATOM 2139 C CA . LEU A 1 277 ? -0.559 33.031 -6.164 1 73.81 277 LEU A CA 1
ATOM 2140 C C . LEU A 1 277 ? -1.62 33.625 -5.234 1 73.81 277 LEU A C 1
ATOM 2142 O O . LEU A 1 277 ? -1.645 34.812 -4.992 1 73.81 277 LEU A O 1
ATOM 2146 N N . ASP A 1 278 ? -2.521 32.719 -4.844 1 78.75 278 ASP A N 1
ATOM 2147 C CA . ASP A 1 278 ? -3.553 33.188 -3.918 1 78.75 278 ASP A CA 1
ATOM 2148 C C . ASP A 1 278 ? -2.936 33.906 -2.734 1 78.75 278 ASP A C 1
ATOM 2150 O O . ASP A 1 278 ? -2.148 33.344 -1.978 1 78.75 278 ASP A O 1
ATOM 2154 N N . PRO A 1 279 ? -3.266 35.219 -2.598 1 78.06 279 PRO A N 1
ATOM 2155 C CA . PRO A 1 279 ? -2.668 36 -1.514 1 78.06 279 PRO A CA 1
ATOM 2156 C C . PRO A 1 279 ? -3.223 35.625 -0.141 1 78.06 279 PRO A C 1
ATOM 2158 O O . PRO A 1 279 ? -2.668 36.031 0.884 1 78.06 279 PRO A O 1
ATOM 2161 N N . THR A 1 280 ? -4.305 34.844 -0.171 1 83.19 280 THR A N 1
ATOM 2162 C CA . THR A 1 280 ? -4.93 34.5 1.102 1 83.19 280 THR A CA 1
ATOM 2163 C C . THR A 1 280 ? -5.227 33 1.175 1 83.19 280 THR A C 1
ATOM 2165 O O . THR A 1 280 ? -6.371 32.625 1.396 1 83.19 280 THR A O 1
ATOM 2168 N N . PRO A 1 281 ? -4.211 32.219 1.009 1 87 281 PRO A N 1
ATOM 2169 C CA . PRO A 1 281 ? -4.473 30.781 1.133 1 87 281 PRO A CA 1
ATOM 2170 C C . PRO A 1 281 ? -4.945 30.391 2.531 1 87 281 PRO A C 1
ATOM 2172 O O . PRO A 1 281 ? -4.605 31.047 3.512 1 87 281 PRO A O 1
ATOM 2175 N N . LEU A 1 282 ? -5.77 29.406 2.586 1 91.81 282 LEU A N 1
ATOM 2176 C CA . LEU A 1 282 ? -6.281 28.922 3.861 1 91.81 282 LEU A CA 1
ATOM 2177 C C . LEU A 1 282 ? -5.617 27.594 4.242 1 91.81 282 LEU A C 1
ATOM 2179 O O . LEU A 1 282 ? -5.578 26.672 3.441 1 91.81 282 LEU A O 1
ATOM 2183 N N . PRO A 1 283 ? -5.121 27.469 5.457 1 93 283 PRO A N 1
ATOM 2184 C CA . PRO A 1 283 ? -4.473 26.234 5.871 1 93 283 PRO A CA 1
ATOM 2185 C C . PRO A 1 283 ? -5.438 25.047 5.902 1 93 283 PRO A C 1
ATOM 2187 O O . PRO A 1 283 ? -6.621 25.219 6.211 1 93 283 PRO A O 1
ATOM 2190 N N . ILE A 1 284 ? -4.93 23.859 5.582 1 95.25 284 ILE A N 1
ATOM 2191 C CA . ILE A 1 284 ? -5.672 22.609 5.711 1 95.25 284 ILE A CA 1
ATOM 2192 C C . ILE A 1 284 ? -5.641 22.125 7.164 1 95.25 284 ILE A C 1
ATOM 2194 O O . ILE A 1 284 ? -4.57 21.859 7.707 1 95.25 284 ILE A O 1
ATOM 2198 N N . GLU A 1 285 ? -6.824 22.047 7.754 1 96.88 285 GLU A N 1
ATOM 2199 C CA . GLU A 1 285 ? -6.883 21.734 9.18 1 96.88 285 GLU A CA 1
ATOM 2200 C C . GLU A 1 285 ? -7.879 20.609 9.461 1 96.88 285 GLU A C 1
ATOM 2202 O O . GLU A 1 285 ? -7.621 19.453 9.141 1 96.88 285 GLU A O 1
ATOM 2207 N N . GLN A 1 286 ? -9.094 20.922 9.891 1 97.88 286 GLN A N 1
ATOM 2208 C CA . GLN A 1 286 ? -10.023 19.922 10.406 1 97.88 286 GLN A CA 1
ATOM 2209 C C . GLN A 1 286 ? -10.727 19.188 9.266 1 97.88 286 GLN A C 1
ATOM 2211 O O . GLN A 1 286 ? -10.953 19.75 8.195 1 97.88 286 GLN A O 1
ATOM 2216 N N . LEU A 1 287 ? -11.125 17.938 9.594 1 97.62 287 LEU A N 1
ATOM 2217 C CA . LEU A 1 287 ? -11.852 17.078 8.664 1 97.62 287 LEU A CA 1
ATOM 2218 C C . LEU A 1 287 ? -13.305 17.531 8.531 1 97.62 287 LEU A C 1
ATOM 2220 O O . LEU A 1 287 ? -13.938 17.891 9.523 1 97.62 287 LEU A O 1
ATOM 2224 N N . PRO A 1 288 ? -13.82 17.484 7.309 1 96.69 288 PRO A N 1
ATOM 2225 C CA . PRO A 1 288 ? -15.266 17.609 7.098 1 96.69 288 PRO A CA 1
ATOM 2226 C C . PRO A 1 288 ? -16 16.281 7.25 1 96.69 288 PRO A C 1
ATOM 2228 O O . PRO A 1 288 ? -15.383 15.266 7.586 1 96.69 288 PRO A O 1
ATOM 2231 N N . VAL A 1 289 ? -17.344 16.328 7.145 1 98.25 289 VAL A N 1
ATOM 2232 C CA . VAL A 1 289 ? -18.156 15.125 7.184 1 98.25 289 VAL A CA 1
ATOM 2233 C C . VAL A 1 289 ? -18.047 14.383 5.859 1 98.25 289 VAL A C 1
ATOM 2235 O O . VAL A 1 289 ? -18.031 15 4.793 1 98.25 289 VAL A O 1
ATOM 2238 N N . ARG A 1 290 ? -17.969 13.062 5.898 1 97.56 290 ARG A N 1
ATOM 2239 C CA . ARG A 1 290 ? -17.953 12.234 4.699 1 97.56 290 ARG A CA 1
ATOM 2240 C C . ARG A 1 290 ? -18.406 10.812 5.016 1 97.56 290 ARG A C 1
ATOM 2242 O O . ARG A 1 290 ? -17.984 10.234 6.027 1 97.56 290 ARG A O 1
ATOM 2249 N N . ALA A 1 291 ? -19.25 10.281 4.203 1 98.12 291 ALA A N 1
ATOM 2250 C CA . ALA A 1 291 ? -19.641 8.875 4.27 1 98.12 291 ALA A CA 1
ATOM 2251 C C . ALA A 1 291 ? -19.031 8.078 3.123 1 98.12 291 ALA A C 1
ATOM 2253 O O . ALA A 1 291 ? -18.875 8.594 2.012 1 98.12 291 ALA A O 1
ATOM 2254 N N . MET A 1 292 ? -18.688 6.922 3.439 1 97.06 292 MET A N 1
ATOM 2255 C CA . MET A 1 292 ? -18.172 5.953 2.473 1 97.06 292 MET A CA 1
ATOM 2256 C C . MET A 1 292 ? -18.875 4.605 2.633 1 97.06 292 MET A C 1
ATOM 2258 O O . MET A 1 292 ? -19.281 4.242 3.736 1 97.06 292 MET A O 1
ATOM 2262 N N . MET A 1 293 ? -19 3.904 1.576 1 97 293 MET A N 1
ATOM 2263 C CA . MET A 1 293 ? -19.578 2.561 1.659 1 97 293 MET A CA 1
ATOM 2264 C C . MET A 1 293 ? -18.547 1.513 1.219 1 97 293 MET A C 1
ATOM 2266 O O . MET A 1 293 ? -17.719 1.776 0.347 1 97 293 MET A O 1
ATOM 2270 N N . ALA A 1 294 ? -18.578 0.35 1.869 1 96.75 294 ALA A N 1
ATOM 2271 C CA . ALA A 1 294 ? -17.922 -0.827 1.299 1 96.75 294 ALA A CA 1
ATOM 2272 C C . ALA A 1 294 ? -18.625 -1.281 0.025 1 96.75 294 ALA A C 1
ATOM 2274 O O . ALA A 1 294 ? -19.844 -1.546 0.035 1 96.75 294 ALA A O 1
ATOM 2275 N N . PRO A 1 295 ? -17.906 -1.291 -1.067 1 95.25 295 PRO A N 1
ATOM 2276 C CA . PRO A 1 295 ? -18.594 -1.729 -2.285 1 95.25 295 PRO A CA 1
ATOM 2277 C C . PRO A 1 295 ? -19.188 -3.131 -2.156 1 95.25 295 PRO A C 1
ATOM 2279 O O . PRO A 1 295 ? -18.484 -4.074 -1.787 1 95.25 295 PRO A O 1
ATOM 2282 N N . PRO A 1 296 ? -20.438 -3.266 -2.465 1 96.44 296 PRO A N 1
ATOM 2283 C CA . PRO A 1 296 ? -21.062 -4.57 -2.271 1 96.44 296 PRO A CA 1
ATOM 2284 C C . PRO A 1 296 ? -20.75 -5.559 -3.391 1 96.44 296 PRO A C 1
ATOM 2286 O O . PRO A 1 296 ? -20.234 -5.156 -4.441 1 96.44 296 PRO A O 1
ATOM 2289 N N . GLY A 1 297 ? -21 -6.809 -3.131 1 95.75 297 GLY A N 1
ATOM 2290 C CA . GLY A 1 297 ? -20.828 -7.84 -4.141 1 95.75 297 GLY A CA 1
ATOM 2291 C C . GLY A 1 297 ? -19.375 -8.195 -4.379 1 95.75 297 GLY A C 1
ATOM 2292 O O . GLY A 1 297 ? -18.562 -8.172 -3.453 1 95.75 297 GLY A O 1
ATOM 2293 N N . HIS A 1 298 ? -19.094 -8.703 -5.621 1 95.88 298 HIS A N 1
ATOM 2294 C CA . HIS A 1 298 ? -17.766 -9.156 -6.004 1 95.88 298 HIS A CA 1
ATOM 2295 C C . HIS A 1 298 ? -17.172 -8.258 -7.074 1 95.88 298 HIS A C 1
ATOM 2297 O O . HIS A 1 298 ? -17.875 -7.762 -7.949 1 95.88 298 HIS A O 1
ATOM 2303 N N . PRO A 1 299 ? -15.922 -8.07 -7.023 1 95.12 299 PRO A N 1
ATOM 2304 C CA . PRO A 1 299 ? -15.297 -7.141 -7.969 1 95.12 299 PRO A CA 1
ATOM 2305 C C . PRO A 1 299 ? -14.914 -7.805 -9.289 1 95.12 299 PRO A C 1
ATOM 2307 O O . PRO A 1 299 ? -14.562 -8.984 -9.305 1 95.12 299 PRO A O 1
ATOM 2310 N N . ASP A 1 300 ? -14.984 -7.027 -10.312 1 90.19 300 ASP A N 1
ATOM 2311 C CA . ASP A 1 300 ? -14.133 -7.293 -11.469 1 90.19 300 ASP A CA 1
ATOM 2312 C C . ASP A 1 300 ? -12.695 -6.855 -11.195 1 90.19 300 ASP A C 1
ATOM 2314 O O . ASP A 1 300 ? -12.461 -5.758 -10.695 1 90.19 300 ASP A O 1
ATOM 2318 N N . PHE A 1 301 ? -11.773 -7.664 -11.562 1 90.94 301 PHE A N 1
ATOM 2319 C CA . PHE A 1 301 ? -10.383 -7.41 -11.211 1 90.94 301 PHE A CA 1
ATOM 2320 C C . PHE A 1 301 ? -9.898 -6.098 -11.82 1 90.94 301 PHE A C 1
ATOM 2322 O O . PHE A 1 301 ? -9.344 -5.25 -11.117 1 90.94 301 PHE A O 1
ATOM 2329 N N . TYR A 1 302 ? -10.148 -5.891 -13.062 1 84.44 302 TYR A N 1
ATOM 2330 C CA . TYR A 1 302 ? -9.547 -4.77 -13.773 1 84.44 302 TYR A CA 1
ATOM 2331 C C . TYR A 1 302 ? -10.352 -3.492 -13.562 1 84.44 302 TYR A C 1
ATOM 2333 O O . TYR A 1 302 ? -9.805 -2.473 -13.141 1 84.44 302 TYR A O 1
ATOM 2341 N N . SER A 1 303 ? -11.633 -3.562 -13.727 1 81.06 303 SER A N 1
ATOM 2342 C CA . SER A 1 303 ? -12.461 -2.363 -13.703 1 81.06 303 SER A CA 1
ATOM 2343 C C . SER A 1 303 ? -12.891 -2.023 -12.281 1 81.06 303 SER A C 1
ATOM 2345 O O . SER A 1 303 ? -13.336 -0.906 -12.008 1 81.06 303 SER A O 1
ATOM 2347 N N . ARG A 1 304 ? -12.914 -3.037 -11.422 1 88.88 304 ARG A N 1
ATOM 2348 C CA . ARG A 1 304 ? -13.383 -2.957 -10.039 1 88.88 304 ARG A CA 1
ATOM 2349 C C . ARG A 1 304 ? -14.891 -2.764 -9.984 1 88.88 304 ARG A C 1
ATOM 2351 O O . ARG A 1 304 ? -15.453 -2.51 -8.914 1 88.88 304 ARG A O 1
ATOM 2358 N N . THR A 1 305 ? -15.547 -2.861 -11.133 1 88.88 305 THR A N 1
ATOM 2359 C CA . THR A 1 305 ? -17 -2.924 -11.109 1 88.88 305 THR A CA 1
ATOM 2360 C C . THR A 1 305 ? -17.484 -4.051 -10.195 1 88.88 305 THR A C 1
ATOM 2362 O O . THR A 1 305 ? -16.906 -5.137 -10.188 1 88.88 305 THR A O 1
ATOM 2365 N N . ARG A 1 306 ? -18.562 -3.713 -9.547 1 94 306 ARG A N 1
ATOM 2366 C CA . ARG A 1 306 ? -19.109 -4.695 -8.609 1 94 306 ARG A CA 1
ATOM 2367 C C . ARG A 1 306 ? -20.203 -5.52 -9.266 1 94 306 ARG A C 1
ATOM 2369 O O . ARG A 1 306 ? -21.031 -4.984 -10.008 1 94 306 ARG A O 1
ATOM 2376 N N . LEU A 1 307 ? -20.203 -6.809 -8.922 1 93.62 307 LEU A N 1
ATOM 2377 C CA . LEU A 1 307 ? -21.234 -7.723 -9.398 1 93.62 307 LEU A CA 1
ATOM 2378 C C . LEU A 1 307 ? -21.953 -8.383 -8.234 1 93.62 307 LEU A C 1
ATOM 2380 O O . LEU A 1 307 ? -21.328 -8.875 -7.301 1 93.62 307 LEU A O 1
ATOM 2384 N N . LEU A 1 308 ? -23.188 -8.375 -8.289 1 95.19 308 LEU A N 1
ATOM 2385 C CA . LEU A 1 308 ? -23.953 -9.062 -7.262 1 95.19 308 LEU A CA 1
ATOM 2386 C C . LEU A 1 308 ? -25.234 -9.664 -7.84 1 95.19 308 LEU A C 1
ATOM 2388 O O . LEU A 1 308 ? -25.734 -9.203 -8.875 1 95.19 308 LEU A O 1
ATOM 2392 N N . ALA A 1 309 ? -25.719 -10.68 -7.184 1 96.5 309 ALA A N 1
ATOM 2393 C CA . ALA A 1 309 ? -26.969 -11.336 -7.574 1 96.5 309 ALA A CA 1
ATOM 2394 C C . ALA A 1 309 ? -28.172 -10.508 -7.176 1 96.5 309 ALA A C 1
ATOM 2396 O O . ALA A 1 309 ? -28.125 -9.75 -6.199 1 96.5 309 ALA A O 1
ATOM 2397 N N . PRO A 1 310 ? -29.25 -10.695 -7.957 1 97.44 310 PRO A N 1
ATOM 2398 C CA . PRO A 1 310 ? -30.484 -10 -7.57 1 97.44 310 PRO A CA 1
ATOM 2399 C C . PRO A 1 310 ? -30.969 -10.391 -6.176 1 97.44 310 PRO A C 1
ATOM 2401 O O . PRO A 1 310 ? -30.891 -11.562 -5.801 1 97.44 310 PRO A O 1
ATOM 2404 N N . GLY A 1 311 ? -31.406 -9.414 -5.391 1 97.94 311 GLY A N 1
ATOM 2405 C CA . GLY A 1 311 ? -31.922 -9.625 -4.043 1 97.94 311 GLY A CA 1
ATOM 2406 C C . GLY A 1 311 ? -31.75 -8.414 -3.143 1 97.94 311 GLY A C 1
ATOM 2407 O O . GLY A 1 311 ? -31.406 -7.328 -3.613 1 97.94 311 GLY A O 1
ATOM 2408 N N . VAL A 1 312 ? -32.156 -8.602 -1.928 1 97.88 312 VAL A N 1
ATOM 2409 C CA . VAL A 1 312 ? -31.891 -7.559 -0.937 1 97.88 312 VAL A CA 1
ATOM 2410 C C . VAL A 1 312 ? -30.438 -7.625 -0.479 1 97.88 312 VAL A C 1
ATOM 2412 O O . VAL A 1 312 ? -29.969 -8.68 -0.051 1 97.88 312 VAL A O 1
ATOM 2415 N N . VAL A 1 313 ? -29.828 -6.531 -0.613 1 97 313 VAL A N 1
ATOM 2416 C CA . VAL A 1 313 ? -28.406 -6.449 -0.281 1 97 313 VAL A CA 1
ATOM 2417 C C . VAL A 1 313 ? -28.203 -5.465 0.867 1 97 313 VAL A C 1
ATOM 2419 O O . VAL A 1 313 ? -28.625 -4.312 0.788 1 97 313 VAL A O 1
ATOM 2422 N N . ARG A 1 314 ? -27.641 -5.895 1.922 1 97.19 314 ARG A N 1
ATOM 2423 C CA . ARG A 1 314 ? -27.266 -4.973 2.984 1 97.19 314 ARG A CA 1
ATOM 2424 C C . ARG A 1 314 ? -26 -4.195 2.605 1 97.19 314 ARG A C 1
ATOM 2426 O O . ARG A 1 314 ? -24.906 -4.762 2.568 1 97.19 314 ARG A O 1
ATOM 2433 N N . VAL A 1 315 ? -26.094 -2.967 2.316 1 97.81 315 VAL A N 1
ATOM 2434 C CA . VAL A 1 315 ? -24.969 -2.076 2.055 1 97.81 315 VAL A CA 1
ATOM 2435 C C . VAL A 1 315 ? -24.453 -1.497 3.367 1 97.81 315 VAL A C 1
ATOM 2437 O O . VAL A 1 315 ? -25.234 -1.021 4.195 1 97.81 315 VAL A O 1
ATOM 2440 N N . ARG A 1 316 ? -23.172 -1.604 3.59 1 97.75 316 ARG A N 1
ATOM 2441 C CA . ARG A 1 316 ? -22.531 -1.121 4.816 1 97.75 316 ARG A CA 1
ATOM 2442 C C . ARG A 1 316 ? -21.516 -0.032 4.512 1 97.75 316 ARG A C 1
ATOM 2444 O O . ARG A 1 316 ? -20.953 0.011 3.414 1 97.75 316 ARG A O 1
ATOM 2451 N N . GLY A 1 317 ? -21.297 0.792 5.5 1 97.94 317 GLY A N 1
ATOM 2452 C CA . GLY A 1 317 ? -20.297 1.828 5.355 1 97.94 317 GLY A CA 1
ATOM 2453 C C . GLY A 1 317 ? -19.922 2.494 6.672 1 97.94 317 GLY A C 1
ATOM 2454 O O . GLY A 1 317 ? -20.234 1.973 7.742 1 97.94 317 GLY A O 1
ATOM 2455 N N . LYS A 1 318 ? -19.141 3.512 6.566 1 98.62 318 LYS A N 1
ATOM 2456 C CA . LYS A 1 318 ? -18.734 4.352 7.684 1 98.62 318 LYS A CA 1
ATOM 2457 C C . LYS A 1 318 ? -18.938 5.832 7.363 1 98.62 318 LYS A C 1
ATOM 2459 O O . LYS A 1 318 ? -18.969 6.219 6.195 1 98.62 318 LYS A O 1
ATOM 2464 N N . VAL A 1 319 ? -19.141 6.594 8.375 1 98.69 319 VAL A N 1
ATOM 2465 C CA . VAL A 1 319 ? -19.234 8.047 8.273 1 98.69 319 VAL A CA 1
ATOM 2466 C C . VAL A 1 319 ? -18.406 8.703 9.367 1 98.69 319 VAL A C 1
ATOM 2468 O O . VAL A 1 319 ? -18.344 8.203 10.492 1 98.69 319 VAL A O 1
ATOM 2471 N N . TRP A 1 320 ? -17.734 9.773 9 1 98.56 320 TRP A N 1
ATOM 2472 C CA . TRP A 1 320 ? -16.938 10.523 9.969 1 98.56 320 TRP A CA 1
ATOM 2473 C C . TRP A 1 320 ? -17.172 12.023 9.82 1 98.56 320 TRP A C 1
ATOM 2475 O O . TRP A 1 320 ? -17.719 12.477 8.812 1 98.56 320 TRP A O 1
ATOM 2485 N N . ALA A 1 321 ? -16.797 12.789 10.844 1 98.44 321 ALA A N 1
ATOM 2486 C CA . ALA A 1 321 ? -16.938 14.234 10.867 1 98.44 321 ALA A CA 1
ATOM 2487 C C . ALA A 1 321 ? -15.977 14.875 11.859 1 98.44 321 ALA A C 1
ATOM 2489 O O . ALA A 1 321 ? -16.328 15.828 12.555 1 98.44 321 ALA A O 1
ATOM 2490 N N . GLY A 1 322 ? -14.789 14.32 11.898 1 97.56 322 GLY A N 1
ATOM 2491 C CA . GLY A 1 322 ? -13.906 14.789 12.961 1 97.56 322 GLY A CA 1
ATOM 2492 C C . GLY A 1 322 ? -14.484 14.594 14.352 1 97.56 322 GLY A C 1
ATOM 2493 O O . GLY A 1 322 ? -14.906 13.492 14.703 1 97.56 322 GLY A O 1
ATOM 2494 N N . ALA A 1 323 ? -14.516 15.703 15.086 1 97.81 323 ALA A N 1
ATOM 2495 C CA . ALA A 1 323 ? -15 15.609 16.453 1 97.81 323 ALA A CA 1
ATOM 2496 C C . ALA A 1 323 ? -16.5 15.875 16.516 1 97.81 323 ALA A C 1
ATOM 2498 O O . ALA A 1 323 ? -17.125 15.727 17.578 1 97.81 323 ALA A O 1
ATOM 2499 N N . VAL A 1 324 ? -17.078 16.234 15.43 1 98.31 324 VAL A N 1
ATOM 2500 C CA . VAL A 1 324 ? -18.5 16.516 15.406 1 98.31 324 VAL A CA 1
ATOM 2501 C C . VAL A 1 324 ? -19.297 15.211 15.336 1 98.31 324 VAL A C 1
ATOM 2503 O O . VAL A 1 324 ? -18.922 14.297 14.594 1 98.31 324 VAL A O 1
ATOM 2506 N N . ASP A 1 325 ? -20.375 15.086 16.047 1 97.81 325 ASP A N 1
ATOM 2507 C CA . ASP A 1 325 ? -21.219 13.898 16 1 97.81 325 ASP A CA 1
ATOM 2508 C C . ASP A 1 325 ? -21.938 13.781 14.672 1 97.81 325 ASP A C 1
ATOM 2510 O O . ASP A 1 325 ? -22 14.742 13.898 1 97.81 325 ASP A O 1
ATOM 2514 N N . ILE A 1 326 ? -22.469 12.57 14.461 1 98.62 326 ILE A N 1
ATOM 2515 C CA . ILE A 1 326 ? -23.172 12.289 13.211 1 98.62 326 ILE A CA 1
ATOM 2516 C C . ILE A 1 326 ? -24.672 12.43 13.414 1 98.62 326 ILE A C 1
ATOM 2518 O O . ILE A 1 326 ? -25.219 11.992 14.43 1 98.62 326 ILE A O 1
ATOM 2522 N N . ASP A 1 327 ? -25.344 13.039 12.469 1 98.56 327 ASP A N 1
ATOM 2523 C CA . ASP A 1 327 ? -26.812 13.086 12.5 1 98.56 327 ASP A CA 1
ATOM 2524 C C . ASP A 1 327 ? -27.406 11.93 11.703 1 98.56 327 ASP A C 1
ATOM 2526 O O . ASP A 1 327 ? -28.094 11.07 12.266 1 98.56 327 ASP A O 1
ATOM 2530 N N . TYR A 1 328 ? -27.109 11.891 10.375 1 98.62 328 TYR A N 1
ATOM 2531 C CA . TYR A 1 328 ? -27.641 10.773 9.594 1 98.62 328 TYR A CA 1
ATOM 2532 C C . TYR A 1 328 ? -26.812 10.562 8.32 1 98.62 328 TYR A C 1
ATOM 2534 O O . TYR A 1 328 ? -25.922 11.359 8.016 1 98.62 328 TYR A O 1
ATOM 2542 N N . VAL A 1 329 ? -27.094 9.453 7.629 1 98.81 329 VAL A N 1
ATOM 2543 C CA . VAL A 1 329 ? -26.516 9.07 6.348 1 98.81 329 VAL A CA 1
ATOM 2544 C C . VAL A 1 329 ? -27.625 8.766 5.344 1 98.81 329 VAL A C 1
ATOM 2546 O O . VAL A 1 329 ? -28.688 8.258 5.715 1 98.81 329 VAL A O 1
ATOM 2549 N N . GLU A 1 330 ? -27.344 9.109 4.102 1 98.62 330 GLU A N 1
ATOM 2550 C CA . GLU A 1 330 ? -28.281 8.789 3.021 1 98.62 330 GLU A CA 1
ATOM 2551 C C . GLU A 1 330 ? -27.609 7.941 1.949 1 98.62 330 GLU A C 1
ATOM 2553 O O . GLU A 1 330 ? -26.406 8.086 1.693 1 98.62 330 GLU A O 1
ATOM 2558 N N . PHE A 1 331 ? -28.438 7.047 1.402 1 98.31 331 PHE A N 1
ATOM 2559 C CA . PHE A 1 331 ? -28.016 6.117 0.362 1 98.31 331 PHE A CA 1
ATOM 2560 C C . PHE A 1 331 ? -28.766 6.387 -0.94 1 98.31 331 PHE A C 1
ATOM 2562 O O . PHE A 1 331 ? -29.953 6.715 -0.925 1 98.31 331 PHE A O 1
ATOM 2569 N N . SER A 1 332 ? -28.016 6.32 -2.072 1 96.75 332 SER A N 1
ATOM 2570 C CA . SER A 1 332 ? -28.578 6.418 -3.416 1 96.75 332 SER A CA 1
ATOM 2571 C C . SER A 1 332 ? -28.156 5.23 -4.277 1 96.75 332 SER A C 1
ATOM 2573 O O . SER A 1 332 ? -27 4.789 -4.215 1 96.75 332 SER A O 1
ATOM 2575 N N . SER A 1 333 ? -29.078 4.727 -5.059 1 95.56 333 SER A N 1
ATOM 2576 C CA . SER A 1 333 ? -28.75 3.662 -6 1 95.56 333 SER A CA 1
ATOM 2577 C C . SER A 1 333 ? -28.906 4.133 -7.441 1 95.56 333 SER A C 1
ATOM 2579 O O . SER A 1 333 ? -28.922 3.318 -8.367 1 95.56 333 SER A O 1
ATOM 2581 N N . ASP A 1 334 ? -29.094 5.492 -7.645 1 91.69 334 ASP A N 1
ATOM 2582 C CA . ASP A 1 334 ? -29.344 6.008 -8.984 1 91.69 334 ASP A CA 1
ATOM 2583 C C . ASP A 1 334 ? -28.406 7.152 -9.32 1 91.69 334 ASP A C 1
ATOM 2585 O O . ASP A 1 334 ? -28.797 8.125 -9.969 1 91.69 334 ASP A O 1
ATOM 2589 N N . GLY A 1 335 ? -27.203 7.047 -8.695 1 86.06 335 GLY A N 1
ATOM 2590 C CA . GLY A 1 335 ? -26.203 8.039 -9.023 1 86.06 335 GLY A CA 1
ATOM 2591 C C . GLY A 1 335 ? -26.422 9.367 -8.328 1 86.06 335 GLY A C 1
ATOM 2592 O O . GLY A 1 335 ? -26.234 10.43 -8.93 1 86.06 335 GLY A O 1
ATOM 2593 N N . ALA A 1 336 ? -26.969 9.305 -7.152 1 88.06 336 ALA A N 1
ATOM 2594 C CA . ALA A 1 336 ? -27.141 10.469 -6.281 1 88.06 336 ALA A CA 1
ATOM 2595 C C . ALA A 1 336 ? -28.312 11.328 -6.73 1 88.06 336 ALA A C 1
ATOM 2597 O O . ALA A 1 336 ? -28.375 12.516 -6.426 1 88.06 336 ALA A O 1
ATOM 2598 N N . LYS A 1 337 ? -29.219 10.828 -7.48 1 89.81 337 LYS A N 1
ATOM 2599 C CA . LYS A 1 337 ? -30.406 11.57 -7.887 1 89.81 337 LYS A CA 1
ATOM 2600 C C . LYS A 1 337 ? -31.453 11.586 -6.773 1 89.81 337 LYS A C 1
ATOM 2602 O O . LYS A 1 337 ? -32.094 12.602 -6.543 1 89.81 337 LYS A O 1
ATOM 2607 N N . THR A 1 338 ? -31.656 10.453 -6.184 1 95.44 338 THR A N 1
ATOM 2608 C CA . THR A 1 338 ? -32.562 10.352 -5.043 1 95.44 338 THR A CA 1
ATOM 2609 C C . THR A 1 338 ? -31.859 9.711 -3.854 1 95.44 338 THR A C 1
ATOM 2611 O O . THR A 1 338 ? -30.875 8.969 -4.023 1 95.44 338 THR A O 1
ATOM 2614 N N . TRP A 1 339 ? -32.312 10.07 -2.701 1 97.06 339 TRP A N 1
ATOM 2615 C CA . TRP A 1 339 ? -31.656 9.656 -1.478 1 97.06 339 TRP A CA 1
ATOM 2616 C C . TRP A 1 339 ? -32.625 9.023 -0.499 1 97.06 339 TRP A C 1
ATOM 2618 O O . TRP A 1 339 ? -33.781 9.438 -0.418 1 97.06 339 TRP A O 1
ATOM 2628 N N . GLN A 1 340 ? -32.188 8.031 0.163 1 98.19 340 GLN A N 1
ATOM 2629 C CA . GLN A 1 340 ? -32.938 7.379 1.229 1 98.19 340 GLN A CA 1
ATOM 2630 C C . GLN A 1 340 ? -32.125 7.316 2.518 1 98.19 340 GLN A C 1
ATOM 2632 O O . GLN A 1 340 ? -30.922 7.098 2.484 1 98.19 340 GLN A O 1
ATOM 2637 N N . ARG A 1 341 ? -32.844 7.387 3.639 1 98.5 341 ARG A N 1
ATOM 2638 C CA . ARG A 1 341 ? -32.188 7.391 4.941 1 98.5 341 ARG A CA 1
ATOM 2639 C C . ARG A 1 341 ? -31.656 6.008 5.297 1 98.5 341 ARG A C 1
ATOM 2641 O O . ARG A 1 341 ? -32.375 5.008 5.145 1 98.5 341 ARG A O 1
ATOM 2648 N N . ALA A 1 342 ? -30.406 5.973 5.727 1 98.75 342 ALA A N 1
ATOM 2649 C CA . ALA A 1 342 ? -29.797 4.75 6.234 1 98.75 342 ALA A CA 1
ATOM 2650 C C . ALA A 1 342 ? -29.797 4.727 7.762 1 98.75 342 ALA A C 1
ATOM 2652 O O . ALA A 1 342 ? -30.062 5.746 8.406 1 98.75 342 ALA A O 1
ATOM 2653 N N . GLU A 1 343 ? -29.578 3.537 8.297 1 98.38 343 GLU A N 1
ATOM 2654 C CA . GLU A 1 343 ? -29.391 3.406 9.742 1 98.38 343 GLU A CA 1
ATOM 2655 C C . GLU A 1 343 ? -27.938 3.701 10.125 1 98.38 343 GLU A C 1
ATOM 2657 O O . GLU A 1 343 ? -27.016 3.225 9.477 1 98.38 343 GLU A O 1
ATOM 2662 N N . VAL A 1 344 ? -27.75 4.496 11.164 1 98.12 344 VAL A N 1
ATOM 2663 C CA . VAL A 1 344 ? -26.406 4.883 11.578 1 98.12 344 VAL A CA 1
ATOM 2664 C C . VAL A 1 344 ? -26.25 4.637 13.078 1 98.12 344 VAL A C 1
ATOM 2666 O O . VAL A 1 344 ? -27.172 4.863 13.852 1 98.12 344 VAL A O 1
ATOM 2669 N N . GLY A 1 345 ? -25.078 4.113 13.469 1 95.75 345 GLY A N 1
ATOM 2670 C CA . GLY A 1 345 ? -24.766 3.883 14.867 1 95.75 345 GLY A CA 1
ATOM 2671 C C . GLY A 1 345 ? -23.953 5.004 15.484 1 95.75 345 GLY A C 1
ATOM 2672 O O . GLY A 1 345 ? -23.891 6.109 14.945 1 95.75 345 GLY A O 1
ATOM 2673 N N . ASP A 1 346 ? -23.406 4.668 16.672 1 92.94 346 ASP A N 1
ATOM 2674 C CA . ASP A 1 346 ? -22.547 5.617 17.359 1 92.94 346 ASP A CA 1
ATOM 2675 C C . ASP A 1 346 ? -21.125 5.59 16.797 1 92.94 346 ASP A C 1
ATOM 2677 O O . ASP A 1 346 ? -20.688 4.578 16.25 1 92.94 346 ASP A O 1
ATOM 2681 N N . LYS A 1 347 ? -20.5 6.672 17 1 95.56 347 LYS A N 1
ATOM 2682 C CA . LYS A 1 347 ? -19.094 6.715 16.625 1 95.56 347 LYS A CA 1
ATOM 2683 C C . LYS A 1 347 ? -18.266 5.797 17.531 1 95.56 347 LYS A C 1
ATOM 2685 O O . LYS A 1 347 ? -18.594 5.598 18.688 1 95.56 347 LYS A O 1
ATOM 2690 N N . SER A 1 348 ? -17.156 5.293 16.984 1 95.38 348 SER A N 1
ATOM 2691 C CA . SER A 1 348 ? -16.219 4.43 17.703 1 95.38 348 SER A CA 1
ATOM 2692 C C . SER A 1 348 ? -15.43 5.215 18.75 1 95.38 348 SER A C 1
ATOM 2694 O O . SER A 1 348 ? -14.773 4.629 19.609 1 95.38 348 SER A O 1
ATOM 2696 N N . GLY A 1 349 ? -15.492 6.473 18.797 1 96 349 GLY A N 1
ATOM 2697 C CA . GLY A 1 349 ? -14.828 7.453 19.641 1 96 349 GLY A CA 1
ATOM 2698 C C . GLY A 1 349 ? -15.039 8.883 19.172 1 96 349 GLY A C 1
ATOM 2699 O O . GLY A 1 349 ? -15.633 9.117 18.109 1 96 349 GLY A O 1
ATOM 2700 N N . ALA A 1 350 ? -14.586 9.789 20 1 97.38 350 ALA A N 1
ATOM 2701 C CA . ALA A 1 350 ? -14.828 11.195 19.703 1 97.38 350 ALA A CA 1
ATOM 2702 C C . ALA A 1 350 ? -14.297 11.57 18.328 1 97.38 350 ALA A C 1
ATOM 2704 O O . ALA A 1 350 ? -14.852 12.438 17.656 1 97.38 350 ALA A O 1
ATOM 2705 N N . PHE A 1 351 ? -13.25 10.922 17.938 1 98.38 351 PHE A N 1
ATOM 2706 C CA . PHE A 1 351 ? -12.602 11.289 16.688 1 98.38 351 PHE A CA 1
ATOM 2707 C C . PHE A 1 351 ? -12.633 10.125 15.703 1 98.38 351 PHE A C 1
ATOM 2709 O O . PHE A 1 351 ? -11.922 10.125 14.703 1 98.38 351 PHE A O 1
ATOM 2716 N N . GLY A 1 352 ? -13.367 9.047 16.016 1 97.81 352 GLY A N 1
ATOM 2717 C CA . GLY A 1 352 ? -13.508 7.887 15.148 1 97.81 352 GLY A CA 1
ATOM 2718 C C . GLY A 1 352 ? -14.625 8.039 14.133 1 97.81 352 GLY A C 1
ATOM 2719 O O . GLY A 1 352 ? -14.891 9.141 13.648 1 97.81 352 GLY A O 1
ATOM 2720 N N . TRP A 1 353 ? -15.195 6.984 13.695 1 98.38 353 TRP A N 1
ATOM 2721 C CA . TRP A 1 353 ? -16.266 6.98 12.711 1 98.38 353 TRP A CA 1
ATOM 2722 C C . TRP A 1 353 ? -17.469 6.188 13.219 1 98.38 353 TRP A C 1
ATOM 2724 O O . TRP A 1 353 ? -17.422 5.582 14.289 1 98.38 353 TRP A O 1
ATOM 2734 N N . ALA A 1 354 ? -18.578 6.301 12.57 1 98.25 354 ALA A N 1
ATOM 2735 C CA . ALA A 1 354 ? -19.797 5.555 12.859 1 98.25 354 ALA A CA 1
ATOM 2736 C C . ALA A 1 354 ? -20.156 4.617 11.703 1 98.25 354 ALA A C 1
ATOM 2738 O O . ALA A 1 354 ? -20.016 4.984 10.539 1 98.25 354 ALA A O 1
ATOM 2739 N N . ALA A 1 355 ? -20.562 3.451 12.109 1 98.25 355 ALA A N 1
ATOM 2740 C CA . ALA A 1 355 ? -21.031 2.496 11.109 1 98.25 355 ALA A CA 1
ATOM 2741 C C . ALA A 1 355 ? -22.453 2.814 10.68 1 98.25 355 ALA A C 1
ATOM 2743 O O . ALA A 1 355 ? -23.266 3.283 11.477 1 98.25 355 ALA A O 1
ATOM 2744 N N . TRP A 1 356 ? -22.766 2.578 9.43 1 98.5 356 TRP A N 1
ATOM 2745 C CA . TRP A 1 356 ? -24.125 2.686 8.914 1 98.5 356 TRP A CA 1
ATOM 2746 C C . TRP A 1 356 ? -24.453 1.526 7.973 1 98.5 356 TRP A C 1
ATOM 2748 O O . TRP A 1 356 ? -23.547 0.838 7.496 1 98.5 356 TRP A O 1
ATOM 2758 N N . HIS A 1 357 ? -25.719 1.256 7.793 1 98.5 357 HIS A N 1
ATOM 2759 C CA . HIS A 1 357 ? -26.141 0.249 6.824 1 98.5 357 HIS A CA 1
ATOM 2760 C C . HIS A 1 357 ? -27.484 0.603 6.211 1 98.5 357 HIS A C 1
ATOM 2762 O O . HIS A 1 357 ? -28.234 1.404 6.773 1 98.5 357 HIS A O 1
ATOM 2768 N N . PHE A 1 358 ? -27.703 0.132 5.09 1 98.5 358 PHE A N 1
ATOM 2769 C CA . PHE A 1 358 ? -28.938 0.262 4.336 1 98.5 358 PHE A CA 1
ATOM 2770 C C . PHE A 1 358 ? -29.266 -1.029 3.594 1 98.5 358 PHE A C 1
ATOM 2772 O O . PHE A 1 358 ? -28.391 -1.599 2.926 1 98.5 358 PHE A O 1
ATOM 2779 N N . ASP A 1 359 ? -30.453 -1.516 3.727 1 98.56 359 ASP A N 1
ATOM 2780 C CA . ASP A 1 359 ? -30.891 -2.68 2.963 1 98.56 359 ASP A CA 1
ATOM 2781 C C . ASP A 1 359 ? -31.438 -2.27 1.598 1 98.56 359 ASP A C 1
ATOM 2783 O O . ASP A 1 359 ? -32.594 -1.824 1.487 1 98.56 359 ASP A O 1
ATOM 2787 N N . TRP A 1 360 ? -30.672 -2.49 0.563 1 98.31 360 TRP A N 1
ATOM 2788 C CA . TRP A 1 360 ? -30.984 -2.092 -0.806 1 98.31 360 TRP A CA 1
ATOM 2789 C C . TRP A 1 360 ? -31.734 -3.203 -1.537 1 98.31 360 TRP A C 1
ATOM 2791 O O . TRP A 1 360 ? -31.25 -4.336 -1.616 1 98.31 360 TRP A O 1
ATOM 2801 N N . ASP A 1 361 ? -32.875 -2.893 -2.041 1 97.56 361 ASP A N 1
ATOM 2802 C CA . ASP A 1 361 ? -33.656 -3.834 -2.838 1 97.56 361 ASP A CA 1
ATOM 2803 C C . ASP A 1 361 ? -33.156 -3.883 -4.281 1 97.56 361 ASP A C 1
ATOM 2805 O O . ASP A 1 361 ? -33.719 -3.234 -5.16 1 97.56 361 ASP A O 1
ATOM 2809 N N . ALA A 1 362 ? -32.156 -4.648 -4.488 1 96.62 362 ALA A N 1
ATOM 2810 C CA . ALA A 1 362 ? -31.547 -4.805 -5.809 1 96.62 362 ALA A CA 1
ATOM 2811 C C . ALA A 1 362 ? -32.125 -6.008 -6.543 1 96.62 362 ALA A C 1
ATOM 2813 O O . ALA A 1 362 ? -31.406 -6.875 -7.02 1 96.62 362 ALA A O 1
ATOM 2814 N N . LYS A 1 363 ? -33.344 -6.066 -6.801 1 95.25 363 LYS A N 1
ATOM 2815 C CA . LYS A 1 363 ? -34.031 -7.242 -7.348 1 95.25 363 LYS A CA 1
ATOM 2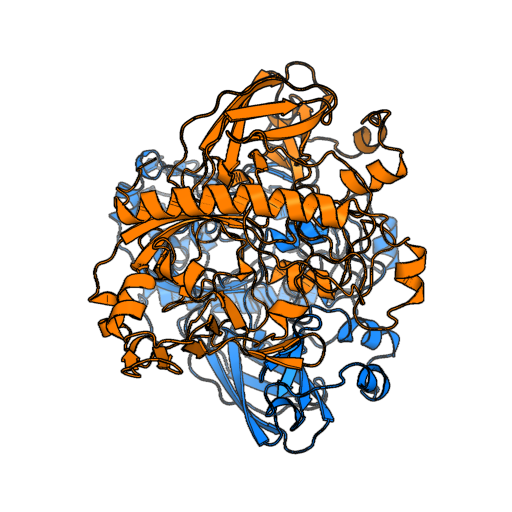816 C C . LYS A 1 363 ? -34 -7.227 -8.875 1 95.25 363 LYS A C 1
ATOM 2818 O O . LYS A 1 363 ? -34.094 -8.273 -9.508 1 95.25 363 LYS A O 1
ATOM 2823 N N . THR A 1 364 ? -33.906 -6.055 -9.461 1 95.38 364 THR A N 1
ATOM 2824 C CA . THR A 1 364 ? -33.938 -5.934 -10.914 1 95.38 364 THR A CA 1
ATOM 2825 C C . THR A 1 364 ? -32.531 -5.941 -11.484 1 95.38 364 THR A C 1
ATOM 2827 O O . THR A 1 364 ? -31.688 -5.145 -11.07 1 95.38 364 THR A O 1
ATOM 2830 N N . GLU A 1 365 ? -32.281 -6.906 -12.359 1 94.25 365 GLU A N 1
ATOM 2831 C CA . GLU A 1 365 ? -30.984 -6.949 -13.039 1 94.25 365 GLU A CA 1
ATOM 2832 C C . GLU A 1 365 ? -30.734 -5.66 -13.812 1 94.25 365 GLU A C 1
ATOM 2834 O O . GLU A 1 365 ? -31.656 -5.055 -14.352 1 94.25 365 GLU A O 1
ATOM 2839 N N . GLY A 1 366 ? -29.516 -5.227 -13.82 1 89.88 366 GLY A N 1
ATOM 2840 C CA . GLY A 1 366 ? -29.125 -4.008 -14.508 1 89.88 366 GLY A CA 1
ATOM 2841 C C . GLY A 1 366 ? -27.906 -3.342 -13.914 1 89.88 366 GLY A C 1
ATOM 2842 O O . GLY A 1 366 ? -27.188 -3.945 -13.102 1 89.88 366 GLY A O 1
ATOM 2843 N N . SER A 1 367 ? -27.656 -2.219 -14.438 1 89.5 367 SER A N 1
ATOM 2844 C CA . SER A 1 367 ? -26.516 -1.423 -13.977 1 89.5 367 SER A CA 1
ATOM 2845 C C . SER A 1 367 ? -26.969 -0.305 -13.039 1 89.5 367 SER A C 1
ATOM 2847 O O . SER A 1 367 ? -28.016 0.326 -13.273 1 89.5 367 SER A O 1
ATOM 2849 N N . TYR A 1 368 ? -26.234 -0.13 -11.984 1 90.62 368 TYR A N 1
ATOM 2850 C CA . TYR A 1 368 ? -26.531 0.877 -10.969 1 90.62 368 TYR A CA 1
ATOM 2851 C C . TYR A 1 368 ? -25.266 1.646 -10.586 1 90.62 368 TYR A C 1
ATOM 2853 O O . TYR A 1 368 ? -24.156 1.154 -10.758 1 90.62 368 TYR A O 1
ATOM 2861 N N . VAL A 1 369 ? -25.484 2.854 -10.172 1 91.19 369 VAL A N 1
ATOM 2862 C CA . VAL A 1 369 ? -24.438 3.637 -9.531 1 91.19 369 VAL A CA 1
ATOM 2863 C C . VAL A 1 369 ? -24.844 3.984 -8.102 1 91.19 369 VAL A C 1
ATOM 2865 O O . VAL A 1 369 ? -25.797 4.719 -7.887 1 91.19 369 VAL A O 1
ATOM 2868 N N . LEU A 1 370 ? -24.141 3.447 -7.176 1 94.56 370 LEU A N 1
ATOM 2869 C CA . LEU A 1 370 ? -24.438 3.678 -5.766 1 94.56 370 LEU A CA 1
ATOM 2870 C C . LEU A 1 370 ? -23.656 4.867 -5.227 1 94.56 370 LEU A C 1
ATOM 2872 O O . LEU A 1 370 ? -22.531 5.129 -5.672 1 94.56 370 LEU A O 1
ATOM 2876 N N . SER A 1 371 ? -24.266 5.559 -4.293 1 94.56 371 SER A N 1
ATOM 2877 C CA . SER A 1 371 ? -23.609 6.664 -3.592 1 94.56 371 SER A CA 1
ATOM 2878 C C . SER A 1 371 ? -24.141 6.785 -2.162 1 94.56 371 SER A C 1
ATOM 2880 O O . SER A 1 371 ? -25.141 6.16 -1.803 1 94.56 371 SER A O 1
ATOM 2882 N N . CYS A 1 372 ? -23.438 7.512 -1.379 1 97.25 372 CYS A N 1
ATOM 2883 C CA . CYS A 1 372 ? -23.844 7.809 -0.01 1 97.25 372 CYS A CA 1
ATOM 2884 C C . CYS A 1 372 ? -23.344 9.188 0.42 1 97.25 372 CYS A C 1
ATOM 2886 O O . CYS A 1 372 ? -22.359 9.695 -0.134 1 97.25 372 CYS A O 1
ATOM 2888 N N . ARG A 1 373 ? -24 9.766 1.367 1 97.69 373 ARG A N 1
ATOM 2889 C CA . ARG A 1 373 ? -23.578 11.039 1.933 1 97.69 373 ARG A CA 1
ATOM 2890 C C . ARG A 1 373 ? -23.969 11.156 3.4 1 97.69 373 ARG A C 1
ATOM 2892 O O . ARG A 1 373 ? -25 10.609 3.812 1 97.69 373 ARG A O 1
ATOM 2899 N N . GLY A 1 374 ? -23.109 11.797 4.137 1 98.44 374 GLY A N 1
ATOM 2900 C CA . GLY A 1 374 ? -23.344 12.008 5.559 1 98.44 374 GLY A CA 1
ATOM 2901 C C . GLY A 1 374 ? -23.75 13.43 5.891 1 98.44 374 GLY A C 1
ATOM 2902 O O . GLY A 1 374 ? -23.406 14.367 5.16 1 98.44 374 GLY A O 1
ATOM 2903 N N . VAL A 1 375 ? -24.469 13.586 6.953 1 98.38 375 VAL A N 1
ATOM 2904 C CA . VAL A 1 375 ? -24.797 14.859 7.598 1 98.38 375 VAL A CA 1
ATOM 2905 C C . VAL A 1 375 ? -24.422 14.797 9.078 1 98.38 375 VAL A C 1
ATOM 2907 O O . VAL A 1 375 ? -24.781 13.836 9.773 1 98.38 375 VAL A O 1
ATOM 2910 N N . ASP A 1 376 ? -23.672 15.758 9.492 1 98.5 376 ASP A N 1
ATOM 2911 C CA . ASP A 1 376 ? -23.281 15.711 10.898 1 98.5 376 ASP A CA 1
ATOM 2912 C C . ASP A 1 376 ? -24.219 16.531 11.766 1 98.5 376 ASP A C 1
ATOM 2914 O O . ASP A 1 376 ? -25.188 17.125 11.266 1 98.5 376 ASP A O 1
ATOM 2918 N N . ALA A 1 377 ? -24.047 16.547 13.078 1 98.19 377 ALA A N 1
ATOM 2919 C CA . ALA A 1 377 ? -24.953 17.141 14.062 1 98.19 377 ALA A CA 1
ATOM 2920 C C . ALA A 1 377 ? -24.953 18.656 13.961 1 98.19 377 ALA A C 1
ATOM 2922 O O . ALA A 1 377 ? -25.828 19.328 14.516 1 98.19 377 ALA A O 1
ATOM 2923 N N . ALA A 1 378 ? -23.984 19.234 13.336 1 98.25 378 ALA A N 1
ATOM 2924 C CA . ALA A 1 378 ? -23.938 20.688 13.133 1 98.25 378 ALA A CA 1
ATOM 2925 C C . ALA A 1 378 ? -24.609 21.078 11.828 1 98.25 378 ALA A C 1
ATOM 2927 O O . ALA A 1 378 ? -24.672 22.266 11.484 1 98.25 378 ALA A O 1
ATOM 2928 N N . GLY A 1 379 ? -25.047 20.094 11.055 1 97.56 379 GLY A N 1
ATOM 2929 C CA . GLY A 1 379 ? -25.75 20.359 9.805 1 97.56 379 GLY A CA 1
ATOM 2930 C C . GLY A 1 379 ? -24.828 20.375 8.594 1 97.56 379 GLY A C 1
ATOM 2931 O O . GLY A 1 379 ? -25.281 20.609 7.477 1 97.56 379 GLY A O 1
ATOM 2932 N N . ARG A 1 380 ? -23.562 20.125 8.781 1 96.19 380 ARG A N 1
ATOM 2933 C CA . ARG A 1 380 ? -22.656 20.016 7.641 1 96.19 380 ARG A CA 1
ATOM 2934 C C . ARG A 1 380 ? -22.953 18.75 6.824 1 96.19 380 ARG A C 1
ATOM 2936 O O . ARG A 1 380 ? -23.297 17.719 7.383 1 96.19 380 ARG A O 1
ATOM 2943 N N . THR A 1 381 ? -22.734 18.891 5.516 1 96.12 381 THR A N 1
ATOM 2944 C CA . THR A 1 381 ? -22.906 17.75 4.621 1 96.12 381 THR A CA 1
ATOM 2945 C C . THR A 1 381 ? -21.812 17.734 3.555 1 96.12 381 THR A C 1
ATOM 2947 O O . THR A 1 381 ? -20.891 18.547 3.596 1 96.12 381 THR A O 1
ATOM 2950 N N . GLN A 1 382 ? -21.922 16.734 2.67 1 94.25 382 GLN A N 1
ATOM 2951 C CA . GLN A 1 382 ? -20.922 16.547 1.628 1 94.25 382 GLN A CA 1
ATOM 2952 C C . GLN A 1 382 ? -21.203 17.453 0.427 1 94.25 382 GLN A C 1
ATOM 2954 O O . GLN A 1 382 ? -22.328 17.859 0.205 1 94.25 382 GLN A O 1
ATOM 2959 N N . ASP A 1 383 ? -20.094 17.703 -0.29 1 87.44 383 ASP A N 1
ATOM 2960 C CA . ASP A 1 383 ? -20.203 18.5 -1.511 1 87.44 383 ASP A CA 1
ATOM 2961 C C . ASP A 1 383 ? -21.062 17.781 -2.551 1 87.44 383 ASP A C 1
ATOM 2963 O O . ASP A 1 383 ? -21.125 16.547 -2.584 1 87.44 383 ASP A O 1
ATOM 2967 N N . PRO A 1 384 ? -21.719 18.609 -3.381 1 83.12 384 PRO A N 1
ATOM 2968 C CA . PRO A 1 384 ? -22.422 17.953 -4.492 1 83.12 384 PRO A CA 1
ATOM 2969 C C . PRO A 1 384 ? -21.469 17.375 -5.535 1 83.12 384 PRO A C 1
ATOM 2971 O O . PRO A 1 384 ? -20.344 17.844 -5.668 1 83.12 384 PRO A O 1
ATOM 2974 N N . LEU A 1 385 ? -21.969 16.438 -6.195 1 78.31 385 LEU A N 1
ATOM 2975 C CA . LEU A 1 385 ? -21.188 15.898 -7.312 1 78.31 385 LEU A CA 1
ATOM 2976 C C . LEU A 1 385 ? -20.984 16.953 -8.391 1 78.31 385 LEU A C 1
ATOM 2978 O O . LEU A 1 385 ? -21.938 17.625 -8.805 1 78.31 385 LEU A O 1
ATOM 2982 N N . CYS A 1 386 ? -19.688 17.203 -8.68 1 73.25 386 CYS A N 1
ATOM 2983 C CA . CYS A 1 386 ? -19.375 18.172 -9.734 1 73.25 386 CYS A CA 1
ATOM 2984 C C . CYS A 1 386 ? -18.047 17.844 -10.398 1 73.25 386 CYS A C 1
ATOM 2986 O O . CYS A 1 386 ? -17.188 17.203 -9.797 1 73.25 386 CYS A O 1
ATOM 2988 N N . ASP A 1 387 ? -18.016 18.219 -11.609 1 65.75 387 ASP A N 1
ATOM 2989 C CA . ASP A 1 387 ? -16.781 18.016 -12.352 1 65.75 387 ASP A CA 1
ATOM 2990 C C . ASP A 1 387 ? -15.805 19.172 -12.125 1 65.75 387 ASP A C 1
ATOM 2992 O O . ASP A 1 387 ? -14.602 19.016 -12.336 1 65.75 387 ASP A O 1
ATOM 2996 N N . ASP A 1 388 ? -16.391 20.188 -11.68 1 65.06 388 ASP A N 1
ATOM 2997 C CA . ASP A 1 388 ? -15.586 21.406 -11.57 1 65.06 388 ASP A CA 1
ATOM 2998 C C . ASP A 1 388 ? -14.602 21.312 -10.414 1 65.06 388 ASP A C 1
ATOM 3000 O O . ASP A 1 388 ? -14.789 20.516 -9.492 1 65.06 388 ASP A O 1
ATOM 3004 N N . GLN A 1 389 ? -13.633 22.125 -10.641 1 62.78 389 GLN A N 1
ATOM 3005 C CA . GLN A 1 389 ? -12.617 22.219 -9.594 1 62.78 389 GLN A CA 1
ATOM 3006 C C . GLN A 1 389 ? -13.219 22.734 -8.297 1 62.78 389 GLN A C 1
ATOM 3008 O O . GLN A 1 389 ? -13.969 23.719 -8.305 1 62.78 389 GLN A O 1
ATOM 3013 N N . PHE A 1 390 ? -13.023 21.984 -7.281 1 63.78 390 PHE A N 1
ATOM 3014 C CA . PHE A 1 390 ? -13.367 22.484 -5.957 1 63.78 390 PHE A CA 1
ATOM 3015 C C . PHE A 1 390 ? -12.484 23.672 -5.578 1 63.78 390 PHE A C 1
ATOM 3017 O O . PHE A 1 390 ? -12.977 24.688 -5.105 1 63.78 390 PHE A O 1
ATOM 3024 N N . ASN A 1 391 ? -11.195 23.578 -5.789 1 75.69 391 ASN A N 1
ATOM 3025 C CA . ASN A 1 391 ? -10.156 24.609 -5.668 1 75.69 391 ASN A CA 1
ATOM 3026 C C . ASN A 1 391 ? -8.93 24.266 -6.504 1 75.69 391 ASN A C 1
ATOM 3028 O O . ASN A 1 391 ? -8.891 23.219 -7.156 1 75.69 391 ASN A O 1
ATOM 3032 N N . TYR A 1 392 ? -7.977 25.125 -6.414 1 76.12 392 TYR A N 1
ATOM 3033 C CA . TYR A 1 392 ? -6.793 25.016 -7.262 1 76.12 392 TYR A CA 1
ATOM 3034 C C . TYR A 1 392 ? -6.008 23.75 -6.945 1 76.12 392 TYR A C 1
ATOM 3036 O O . TYR A 1 392 ? -5.414 23.141 -7.836 1 76.12 392 TYR A O 1
ATOM 3044 N N . THR A 1 393 ? -6.043 23.312 -5.789 1 75.69 393 THR A N 1
ATOM 3045 C CA . THR A 1 393 ? -5.199 22.203 -5.352 1 75.69 393 THR A CA 1
ATOM 3046 C C . THR A 1 393 ? -6 20.906 -5.297 1 75.69 393 THR A C 1
ATOM 3048 O O . THR A 1 393 ? -5.426 19.828 -5.152 1 75.69 393 THR A O 1
ATOM 3051 N N . GLY A 1 394 ? -7.316 21.016 -5.445 1 78.25 394 GLY A N 1
ATOM 3052 C CA . GLY A 1 394 ? -8.156 19.844 -5.379 1 78.25 394 GLY A CA 1
ATOM 3053 C C . GLY A 1 394 ? -8.203 19.219 -3.998 1 78.25 394 GLY A C 1
ATOM 3054 O O . GLY A 1 394 ? -8.445 18.016 -3.861 1 78.25 394 GLY A O 1
ATOM 3055 N N . MET A 1 395 ? -7.965 20.016 -3.006 1 87.25 395 MET A N 1
ATOM 3056 C CA . MET A 1 395 ? -7.918 19.5 -1.636 1 87.25 395 MET A CA 1
ATOM 3057 C C . MET A 1 395 ? -9.258 19.719 -0.933 1 87.25 395 MET A C 1
ATOM 3059 O O . MET A 1 395 ? -9.93 20.719 -1.163 1 87.25 395 MET A O 1
ATOM 3063 N N . GLY A 1 396 ? -9.625 18.766 -0.132 1 88.44 396 GLY A N 1
ATOM 3064 C CA . GLY A 1 396 ? -10.742 18.953 0.78 1 88.44 396 GLY A CA 1
ATOM 3065 C C . GLY A 1 396 ? -12.078 18.594 0.163 1 88.44 396 GLY A C 1
ATOM 3066 O O . GLY A 1 396 ? -13.133 18.906 0.726 1 88.44 396 GLY A O 1
ATOM 3067 N N . SER A 1 397 ? -12.07 17.969 -1.005 1 84.75 397 SER A N 1
ATOM 3068 C CA . SER A 1 397 ? -13.328 17.547 -1.619 1 84.75 397 SER A CA 1
ATOM 3069 C C . SER A 1 397 ? -14 16.453 -0.803 1 84.75 397 SER A C 1
ATOM 3071 O O . SER A 1 397 ? -13.328 15.547 -0.291 1 84.75 397 SER A O 1
ATOM 3073 N N . THR A 1 398 ? -15.328 16.578 -0.683 1 90.94 398 THR A N 1
ATOM 3074 C CA . THR A 1 398 ? -16.094 15.562 0.037 1 90.94 398 THR A CA 1
ATOM 3075 C C . THR A 1 398 ? -17.156 14.945 -0.866 1 90.94 398 THR A C 1
ATOM 3077 O O . THR A 1 398 ? -18.156 14.422 -0.381 1 90.94 398 THR A O 1
ATOM 3080 N N . GLN A 1 399 ? -16.953 15.07 -2.195 1 87.75 399 GLN A N 1
ATOM 3081 C CA . GLN A 1 399 ? -17.938 14.531 -3.129 1 87.75 399 GLN A CA 1
ATOM 3082 C C . GLN A 1 399 ? -18.25 13.07 -2.811 1 87.75 399 GLN A C 1
ATOM 3084 O O . GLN A 1 399 ? -17.375 12.312 -2.398 1 87.75 399 GLN A O 1
ATOM 3089 N N . PRO A 1 400 ? -19.5 12.719 -3.035 1 90.25 400 PRO A N 1
ATOM 3090 C CA . PRO A 1 400 ? -19.875 11.336 -2.732 1 90.25 400 PRO A CA 1
ATOM 3091 C C . PRO A 1 400 ? -19.141 10.32 -3.596 1 90.25 400 PRO A C 1
ATOM 3093 O O . PRO A 1 400 ? -18.828 10.594 -4.758 1 90.25 400 PRO A O 1
ATOM 3096 N N . GLN A 1 401 ? -18.922 9.227 -2.953 1 89.62 401 GLN A N 1
ATOM 3097 C CA . GLN A 1 401 ? -18.375 8.062 -3.643 1 89.62 401 GLN A CA 1
ATOM 3098 C C . GLN A 1 401 ? -19.328 7.574 -4.73 1 89.62 401 GLN A C 1
ATOM 3100 O O . GLN A 1 401 ? -20.547 7.66 -4.582 1 89.62 401 GLN A O 1
ATOM 3105 N N . LEU A 1 402 ? -18.812 7.148 -5.824 1 88.44 402 LEU A N 1
ATOM 3106 C CA . LEU A 1 402 ? -19.594 6.469 -6.859 1 88.44 402 LEU A CA 1
ATOM 3107 C C . LEU A 1 402 ? -19.141 5.016 -7 1 88.44 402 LEU A C 1
ATOM 3109 O O . LEU A 1 402 ? -17.969 4.738 -7.258 1 88.44 402 LEU A O 1
ATOM 3113 N N . VAL A 1 403 ? -20.031 4.09 -6.785 1 92.19 403 VAL A N 1
ATOM 3114 C CA . VAL A 1 403 ? -19.781 2.66 -6.906 1 92.19 403 VAL A CA 1
ATOM 3115 C C . VAL A 1 403 ? -20.594 2.084 -8.055 1 92.19 403 VAL A C 1
ATOM 3117 O O . VAL A 1 403 ? -21.828 2.08 -8.008 1 92.19 403 VAL A O 1
ATOM 3120 N N . TYR A 1 404 ? -19.938 1.522 -9.008 1 89.38 404 TYR A N 1
ATOM 3121 C CA . TYR A 1 404 ? -20.609 0.939 -10.164 1 89.38 404 TYR A CA 1
ATOM 3122 C C . TYR A 1 404 ? -20.922 -0.533 -9.93 1 89.38 404 TYR A C 1
ATOM 3124 O O . TYR A 1 404 ? -20.031 -1.326 -9.633 1 89.38 404 TYR A O 1
ATOM 3132 N N . VAL A 1 405 ? -22.188 -0.837 -10.164 1 92.31 405 VAL A N 1
ATOM 3133 C CA . VAL A 1 405 ? -22.656 -2.178 -9.812 1 92.31 405 VAL A CA 1
ATOM 3134 C C . VAL A 1 405 ? -23.438 -2.775 -10.977 1 92.31 405 VAL A C 1
ATOM 3136 O O . VAL A 1 405 ? -24.25 -2.094 -11.602 1 92.31 405 VAL A O 1
ATOM 3139 N N . ARG A 1 406 ? -23.125 -3.988 -11.289 1 91.88 406 ARG A N 1
ATOM 3140 C CA . ARG A 1 406 ? -23.953 -4.816 -12.164 1 91.88 406 ARG A CA 1
ATOM 3141 C C . ARG A 1 406 ? -24.688 -5.895 -11.375 1 91.88 406 ARG A C 1
ATOM 3143 O O . ARG A 1 406 ? -24.062 -6.742 -10.742 1 91.88 406 ARG A O 1
ATOM 3150 N N . VAL A 1 407 ? -25.984 -5.809 -11.375 1 94.62 407 VAL A N 1
ATOM 3151 C CA . VAL A 1 407 ? -26.797 -6.855 -10.766 1 94.62 407 VAL A CA 1
ATOM 3152 C C . VAL A 1 407 ? -27.109 -7.941 -11.805 1 94.62 407 VAL A C 1
ATOM 3154 O O . VAL A 1 407 ? -27.75 -7.68 -12.812 1 94.62 407 VAL A O 1
ATOM 3157 N N . THR A 1 408 ? -26.578 -9.117 -11.562 1 94.19 408 THR A N 1
ATOM 3158 C CA . THR A 1 408 ? -26.734 -10.227 -12.492 1 94.19 408 THR A CA 1
ATOM 3159 C C . THR A 1 408 ? -26.656 -11.562 -11.766 1 94.19 408 THR A C 1
ATOM 3161 O O . THR A 1 408 ? -25.781 -11.766 -10.922 1 94.19 408 THR A O 1
ATOM 3164 N N . ALA A 1 409 ? -27.484 -12.5 -12.141 1 94.75 409 ALA A N 1
ATOM 3165 C CA . ALA A 1 409 ? -27.484 -13.836 -11.531 1 94.75 409 ALA A CA 1
ATOM 3166 C C . ALA A 1 409 ? -26.25 -14.625 -11.953 1 94.75 409 ALA A C 1
ATOM 3168 O O . ALA A 1 409 ? -25.875 -15.609 -11.305 1 94.75 409 ALA A O 1
ATOM 3169 N N . ASP A 1 410 ? -25.594 -14.18 -13.008 1 92.06 410 ASP A N 1
ATOM 3170 C CA . ASP A 1 410 ? -24.453 -14.906 -13.562 1 92.06 410 ASP A CA 1
ATOM 3171 C C . ASP A 1 410 ? -23.328 -15 -12.547 1 92.06 410 ASP A C 1
ATOM 3173 O O . ASP A 1 410 ? -22.484 -15.898 -12.633 1 92.06 410 ASP A O 1
ATOM 3177 N N . ILE A 1 411 ? -23.297 -14.133 -11.562 1 94.5 411 ILE A N 1
ATOM 3178 C CA . ILE A 1 411 ? -22.203 -14.062 -10.594 1 94.5 411 ILE A CA 1
ATOM 3179 C C . ILE A 1 411 ? -22.281 -15.266 -9.656 1 94.5 411 ILE A C 1
ATOM 3181 O O . ILE A 1 411 ? -21.312 -15.57 -8.953 1 94.5 411 ILE A O 1
ATOM 3185 N N . GLU A 1 412 ? -23.344 -15.984 -9.664 1 93.94 412 GLU A N 1
ATOM 3186 C CA . GLU A 1 412 ? -23.531 -17.109 -8.75 1 93.94 412 GLU A CA 1
ATOM 3187 C C . GLU A 1 412 ? -22.922 -18.391 -9.328 1 93.94 412 GLU A C 1
ATOM 3189 O O . GLU A 1 412 ? -22.766 -19.391 -8.617 1 93.94 412 GLU A O 1
ATOM 3194 N N . THR A 1 413 ? -22.516 -18.344 -10.547 1 93.81 413 THR A N 1
ATOM 3195 C CA . THR A 1 413 ? -21.984 -19.531 -11.195 1 93.81 413 THR A CA 1
ATOM 3196 C C . THR A 1 413 ? -20.469 -19.484 -11.281 1 93.81 413 THR A C 1
ATOM 3198 O O . THR A 1 413 ? -19.922 -18.922 -12.242 1 93.81 413 THR A O 1
ATOM 3201 N N . VAL A 1 414 ? -19.859 -20.172 -10.375 1 92.06 414 VAL A N 1
ATOM 3202 C CA . VAL A 1 414 ? -18.406 -20.25 -10.43 1 92.06 414 VAL A CA 1
ATOM 3203 C C . VAL A 1 414 ? -17.969 -20.969 -11.711 1 92.06 414 VAL A C 1
ATOM 3205 O O . VAL A 1 414 ? -18.516 -22.016 -12.07 1 92.06 414 VAL A O 1
ATOM 3208 N N . GLY A 1 415 ? -17.047 -20.406 -12.414 1 89.38 415 GLY A N 1
ATOM 3209 C CA . GLY A 1 415 ? -16.609 -20.922 -13.695 1 89.38 415 GLY A CA 1
ATOM 3210 C C . GLY A 1 415 ? -17.406 -20.375 -14.867 1 89.38 415 GLY A C 1
ATOM 3211 O O . GLY A 1 415 ? -17.016 -20.547 -16.016 1 89.38 415 GLY A O 1
ATOM 3212 N N . GLY A 1 416 ? -18.484 -19.688 -14.547 1 88 416 GLY A N 1
ATOM 3213 C CA . GLY A 1 416 ? -19.312 -19.094 -15.578 1 88 416 GLY A CA 1
ATOM 3214 C C . GLY A 1 416 ? -18.75 -17.812 -16.156 1 88 416 GLY A C 1
ATOM 3215 O O . GLY A 1 416 ? -17.875 -17.203 -15.555 1 88 416 GLY A O 1
ATOM 3216 N N . SER A 1 417 ? -19.281 -17.438 -17.391 1 87.19 417 SER A N 1
ATOM 3217 C CA . SER A 1 417 ? -18.828 -16.234 -18.078 1 87.19 417 SER A CA 1
ATOM 3218 C C . SER A 1 417 ? -19.781 -15.07 -17.828 1 87.19 417 SER A C 1
ATOM 3220 O O . SER A 1 417 ? -21 -15.258 -17.75 1 87.19 417 SER A O 1
ATOM 3222 N N . ILE A 1 418 ? -19.188 -13.977 -17.641 1 83.88 418 ILE A N 1
ATOM 3223 C CA . ILE A 1 418 ? -19.938 -12.734 -17.562 1 83.88 418 ILE A CA 1
ATOM 3224 C C . ILE A 1 418 ? -19.406 -11.734 -18.594 1 83.88 418 ILE A C 1
ATOM 3226 O O . ILE A 1 418 ? -18.203 -11.5 -18.672 1 83.88 418 ILE A O 1
ATOM 3230 N N . ASN A 1 419 ? -20.25 -11.25 -19.484 1 74.25 419 ASN A N 1
ATOM 3231 C CA . ASN A 1 419 ? -19.859 -10.234 -20.453 1 74.25 419 ASN A CA 1
ATOM 3232 C C . ASN A 1 419 ? -19.953 -8.828 -19.859 1 74.25 419 ASN A C 1
ATOM 3234 O O . ASN A 1 419 ? -21.047 -8.336 -19.578 1 74.25 419 ASN A O 1
ATOM 3238 N N . LEU A 1 420 ? -18.953 -8.258 -19.547 1 66.31 420 LEU A N 1
ATOM 3239 C CA . LEU A 1 420 ? -18.938 -6.914 -18.984 1 66.31 420 LEU A CA 1
ATOM 3240 C C . LEU A 1 420 ? -18.766 -5.871 -20.094 1 66.31 420 LEU A C 1
ATOM 3242 O O . LEU A 1 420 ? -18.875 -4.668 -19.828 1 66.31 420 LEU A O 1
ATOM 3246 N N . GLU A 1 421 ? -18.391 -6.211 -21.453 1 54.47 421 GLU A N 1
ATOM 3247 C CA . GLU A 1 421 ? -18.25 -5.25 -22.547 1 54.47 421 GLU A CA 1
ATOM 3248 C C . GLU A 1 421 ? -19.547 -4.484 -22.781 1 54.47 421 GLU A C 1
ATOM 3250 O O . GLU A 1 421 ? -19.516 -3.305 -23.141 1 54.47 421 GLU A O 1
ATOM 3255 N N . VAL A 1 422 ? -20.703 -5.168 -22.828 1 40.09 422 VAL A N 1
ATOM 3256 C CA . VAL A 1 422 ? -21.938 -4.598 -23.375 1 40.09 422 VAL A CA 1
ATOM 3257 C C . VAL A 1 422 ? -22.25 -3.281 -22.672 1 40.09 422 VAL A C 1
ATOM 3259 O O . VAL A 1 422 ? -22.828 -2.375 -23.266 1 40.09 422 VAL A O 1
ATOM 3262 N N . GLU A 1 423 ? -22.344 -3.316 -21.406 1 38.12 423 GLU A N 1
ATOM 3263 C CA . GLU A 1 423 ? -23.047 -2.219 -20.75 1 38.12 423 GLU A CA 1
ATOM 3264 C C . GLU A 1 423 ? -22.281 -0.906 -20.906 1 38.12 423 GLU A C 1
ATOM 3266 O O . GLU A 1 423 ? -22.656 0.108 -20.312 1 38.12 423 GLU A O 1
ATOM 3271 N N . GLU A 1 424 ? -21.125 -0.96 -21.328 1 37.41 424 GLU A N 1
ATOM 3272 C CA . GLU A 1 424 ? -20.594 0.364 -21.641 1 37.41 424 GLU A CA 1
ATOM 3273 C C . GLU A 1 424 ? -21.609 1.182 -22.438 1 37.41 424 GLU A C 1
ATOM 3275 O O . GLU A 1 424 ? -21.688 2.4 -22.281 1 37.41 424 GLU A O 1
ATOM 3280 N N . GLU A 1 425 ? -22.406 0.542 -23.281 1 34.31 425 GLU A N 1
ATOM 3281 C CA . GLU A 1 425 ? -23.438 1.189 -24.094 1 34.31 425 GLU A CA 1
ATOM 3282 C C . GLU A 1 425 ? -24.688 1.466 -23.266 1 34.31 425 GLU A C 1
ATOM 3284 O O . GLU A 1 425 ? -25.406 2.434 -23.531 1 34.31 425 GLU A O 1
ATOM 3289 N N . ALA A 1 426 ? -25.344 0.481 -22.484 1 31.38 426 ALA A N 1
ATOM 3290 C CA . ALA A 1 426 ? -26.656 0.668 -21.859 1 31.38 426 ALA A CA 1
ATOM 3291 C C . ALA A 1 426 ? -26.562 1.623 -20.672 1 31.38 426 ALA A C 1
ATOM 3293 O O . ALA A 1 426 ? -27.578 1.927 -20.047 1 31.38 426 ALA A O 1
ATOM 3294 N N . ALA A 1 427 ? -25.531 1.514 -19.859 1 32.94 427 ALA A N 1
ATOM 3295 C CA . ALA A 1 427 ? -25.734 2.453 -18.766 1 32.94 427 ALA A CA 1
ATOM 3296 C C . ALA A 1 427 ? -26.234 3.799 -19.266 1 32.94 427 ALA A C 1
ATOM 3298 O O . ALA A 1 427 ? -25.516 4.52 -19.969 1 32.94 427 ALA A O 1
ATOM 3299 N N . LYS A 1 428 ? -27.547 3.826 -19.547 1 33.69 428 LYS A N 1
ATOM 3300 C CA . LYS A 1 428 ? -28.203 5.121 -19.734 1 33.69 428 LYS A CA 1
ATOM 3301 C C . LYS A 1 428 ? -27.516 6.199 -18.891 1 33.69 428 LYS A C 1
ATOM 3303 O O . LYS A 1 428 ? -27.406 6.066 -17.672 1 33.69 428 LYS A O 1
ATOM 3308 N N . LYS A 1 429 ? -26.766 6.988 -19.406 1 33.66 429 LYS A N 1
ATOM 3309 C CA . LYS A 1 429 ? -26.219 8.25 -18.922 1 33.66 429 LYS A CA 1
ATOM 3310 C C . LYS A 1 429 ? -27.141 8.898 -17.906 1 33.66 429 LYS A C 1
ATOM 3312 O O . LYS A 1 429 ? -28.328 9.094 -18.172 1 33.66 429 LYS A O 1
ATOM 3317 N N . PRO A 1 430 ? -26.844 8.766 -16.703 1 34.06 430 PRO A N 1
ATOM 3318 C CA . PRO A 1 430 ? -27.781 9.695 -16.062 1 34.06 430 PRO A CA 1
ATOM 3319 C C . PRO A 1 430 ? -27.875 11.031 -16.797 1 34.06 430 PRO A C 1
ATOM 3321 O O . PRO A 1 430 ? -26.891 11.484 -17.391 1 34.06 430 PRO A O 1
ATOM 3324 N N . GLU A 1 431 ? -28.938 11.43 -17.297 1 37.81 431 GLU A N 1
ATOM 3325 C CA . GLU A 1 431 ? -29.219 12.703 -17.953 1 37.81 431 GLU A CA 1
ATOM 3326 C C . GLU A 1 431 ? -28.297 13.812 -17.438 1 37.81 431 GLU A C 1
ATOM 3328 O O . GLU A 1 431 ? -28.078 14.805 -18.141 1 37.81 431 GLU A O 1
ATOM 3333 N N . VAL A 1 432 ? -27.938 13.758 -16.266 1 35.5 432 VAL A N 1
ATOM 3334 C CA . VAL A 1 432 ? -27.234 14.93 -15.742 1 35.5 432 VAL A CA 1
ATOM 3335 C C . VAL A 1 432 ? -25.766 14.875 -16.172 1 35.5 432 VAL A C 1
ATOM 3337 O O . VAL A 1 432 ? -25.016 15.836 -15.977 1 35.5 432 VAL A O 1
ATOM 3340 N N . MET A 1 433 ? -25.141 13.688 -16.312 1 37 433 MET A N 1
ATOM 3341 C CA . MET A 1 433 ? -23.719 13.734 -16.688 1 37 433 MET A CA 1
ATOM 3342 C C . MET A 1 433 ? -23.547 13.57 -18.188 1 37 433 MET A C 1
ATOM 3344 O O . MET A 1 433 ? -24.141 12.672 -18.797 1 37 433 MET A O 1
ATOM 3348 N N . GLU A 1 434 ? -23.172 14.602 -18.859 1 38.84 434 GLU A N 1
ATOM 3349 C CA . GLU A 1 434 ? -22.812 14.508 -20.266 1 38.84 434 GLU A CA 1
ATOM 3350 C C . GLU A 1 434 ? -21.891 13.312 -20.516 1 38.84 434 GLU A C 1
ATOM 3352 O O . GLU A 1 434 ? -21.156 12.883 -19.609 1 38.84 434 GLU A O 1
ATOM 3357 N N . LYS A 1 435 ? -22.016 12.711 -21.672 1 38.28 435 LYS A N 1
ATOM 3358 C CA . LYS A 1 435 ? -21.297 11.547 -22.172 1 38.28 435 LYS A CA 1
ATOM 3359 C C . LYS A 1 435 ? -19.828 11.602 -21.766 1 38.28 435 LYS A C 1
ATOM 3361 O O . LYS A 1 435 ? -19.25 10.586 -21.359 1 38.28 435 LYS A O 1
ATOM 3366 N N . ALA A 1 436 ? -19.281 12.672 -21.984 1 37.59 436 ALA A N 1
ATOM 3367 C CA . ALA A 1 436 ? -17.859 12.875 -21.703 1 37.59 436 ALA A CA 1
ATOM 3368 C C . ALA A 1 436 ? -17.547 12.641 -20.234 1 37.59 436 ALA A C 1
ATOM 3370 O O . ALA A 1 436 ? -16.484 12.133 -19.891 1 37.59 436 ALA A O 1
ATOM 3371 N N . GLN A 1 437 ? -18.422 13.109 -19.469 1 37.47 437 GLN A N 1
ATOM 3372 C CA . GLN A 1 437 ? -18.219 12.945 -18.031 1 37.47 437 GLN A CA 1
ATOM 3373 C C . GLN A 1 437 ? -18.281 11.477 -17.641 1 37.47 437 GLN A C 1
ATOM 3375 O O . GLN A 1 437 ? -17.516 11.023 -16.781 1 37.47 437 GLN A O 1
ATOM 3380 N N . TRP A 1 438 ? -19.281 10.844 -18.266 1 37.75 438 TRP A N 1
ATOM 3381 C CA . TRP A 1 438 ? -19.469 9.422 -17.984 1 37.75 438 TRP A CA 1
ATOM 3382 C C . TRP A 1 438 ? -18.25 8.625 -18.406 1 37.75 438 TRP A C 1
ATOM 3384 O O . TRP A 1 438 ? -17.766 7.758 -17.672 1 37.75 438 TRP A O 1
ATOM 3394 N N . ASP A 1 439 ? -18.047 8.906 -19.641 1 40.97 439 ASP A N 1
ATOM 3395 C CA . ASP A 1 439 ? -16.906 8.148 -20.156 1 40.97 439 ASP A CA 1
ATOM 3396 C C . ASP A 1 439 ? -15.703 8.273 -19.219 1 40.97 439 ASP A C 1
ATOM 3398 O O . ASP A 1 439 ? -14.844 7.387 -19.188 1 40.97 439 ASP A O 1
ATOM 3402 N N . GLY A 1 440 ? -15.617 9.438 -18.656 1 35.88 440 GLY A N 1
ATOM 3403 C CA . GLY A 1 440 ? -14.516 9.695 -17.75 1 35.88 440 GLY A CA 1
ATOM 3404 C C . GLY A 1 440 ? -14.664 8.984 -16.422 1 35.88 440 GLY A C 1
ATOM 3405 O O . GLY A 1 440 ? -13.672 8.758 -15.719 1 35.88 440 GLY A O 1
ATOM 3406 N N . LEU A 1 441 ? -15.867 9.203 -15.891 1 36.88 441 LEU A N 1
ATOM 3407 C CA . LEU A 1 441 ? -16.062 8.602 -14.578 1 36.88 441 LEU A CA 1
ATOM 3408 C C . LEU A 1 441 ? -15.867 7.09 -14.648 1 36.88 441 LEU A C 1
ATOM 3410 O O . LEU A 1 441 ? -15.422 6.477 -13.672 1 36.88 441 LEU A O 1
ATOM 3414 N N . TYR A 1 442 ? -16.938 6.559 -15.516 1 37.56 442 TYR A N 1
ATOM 3415 C CA . TYR A 1 442 ? -17.125 5.113 -15.477 1 37.56 442 TYR A CA 1
ATOM 3416 C C . TYR A 1 442 ? -15.797 4.383 -15.57 1 37.56 442 TYR A C 1
ATOM 3418 O O . TYR A 1 442 ? -15.586 3.373 -14.891 1 37.56 442 TYR A O 1
ATOM 3426 N N . ARG A 1 443 ? -15.383 4.539 -16.859 1 36.97 443 ARG A N 1
ATOM 3427 C CA . ARG A 1 443 ? -14.422 3.498 -17.188 1 36.97 443 ARG A CA 1
ATOM 3428 C C . ARG A 1 443 ? -13.141 3.658 -16.375 1 36.97 443 ARG A C 1
ATOM 3430 O O . ARG A 1 443 ? -12.141 2.986 -16.641 1 36.97 443 ARG A O 1
ATOM 3437 N N . ALA A 1 444 ? -12.961 4.945 -16.109 1 34.81 444 ALA A N 1
ATOM 3438 C CA . ALA A 1 444 ? -11.594 4.883 -15.609 1 34.81 444 ALA A CA 1
ATOM 3439 C C . ALA A 1 444 ? -11.5 3.996 -14.367 1 34.81 444 ALA A C 1
ATOM 3441 O O . ALA A 1 444 ? -12.219 4.207 -13.391 1 34.81 444 ALA A O 1
ATOM 3442 N N . PRO A 1 445 ? -11.211 2.932 -14.57 1 31.97 445 PRO A N 1
ATOM 3443 C CA . PRO A 1 445 ? -10.664 1.916 -13.672 1 31.97 445 PRO A CA 1
ATOM 3444 C C . PRO A 1 445 ? -9.781 2.514 -12.57 1 31.97 445 PRO A C 1
ATOM 3446 O O . PRO A 1 445 ? -8.812 3.217 -12.867 1 31.97 445 PRO A O 1
ATOM 3449 N N . GLY A 1 446 ? -10.539 2.803 -11.312 1 33.25 446 GLY A N 1
ATOM 3450 C CA . GLY A 1 446 ? -10.07 3.416 -10.078 1 33.25 446 GLY A CA 1
ATOM 3451 C C . GLY A 1 446 ? -11.195 3.939 -9.203 1 33.25 446 GLY A C 1
ATOM 3452 O O . GLY A 1 446 ? -10.961 4.762 -8.312 1 33.25 446 GLY A O 1
ATOM 3453 N N . SER A 1 447 ? -12.352 3.951 -9.844 1 33.41 447 SER A N 1
ATOM 3454 C CA . SER A 1 447 ? -13.469 4.289 -8.969 1 33.41 447 SER A CA 1
ATOM 3455 C C . SER A 1 447 ? -13.422 3.479 -7.676 1 33.41 447 SER A C 1
ATOM 3457 O O . SER A 1 447 ? -13.227 2.262 -7.707 1 33.41 447 SER A O 1
ATOM 3459 N N . GLN A 1 448 ? -12.93 4.023 -6.566 1 34.16 448 GLN A N 1
ATOM 3460 C CA . GLN A 1 448 ? -12.852 3.545 -5.191 1 34.16 448 GLN A CA 1
ATOM 3461 C C . GLN A 1 448 ? -14.18 2.947 -4.738 1 34.16 448 GLN A C 1
ATOM 3463 O O . GLN A 1 448 ? -15.242 3.469 -5.07 1 34.16 448 GLN A O 1
ATOM 3468 N N . MET B 1 1 ? 21.422 -10.039 10.758 1 49.91 1 MET B N 1
ATOM 3469 C CA . MET B 1 1 ? 20.219 -10.742 10.305 1 49.91 1 MET B CA 1
ATOM 3470 C C . MET B 1 1 ? 20.047 -12.07 11.039 1 49.91 1 MET B C 1
ATOM 3472 O O . MET B 1 1 ? 21 -12.844 11.148 1 49.91 1 MET B O 1
ATOM 3476 N N . THR B 1 2 ? 19.109 -12.133 11.922 1 55.56 2 THR B N 1
ATOM 3477 C CA . THR B 1 2 ? 18.906 -13.391 12.625 1 55.56 2 THR B CA 1
ATOM 3478 C C . THR B 1 2 ? 18.406 -14.477 11.672 1 55.56 2 THR B C 1
ATOM 3480 O O . THR B 1 2 ? 17.391 -14.297 11 1 55.56 2 THR B O 1
ATOM 3483 N N . ARG B 1 3 ? 19.328 -15.32 11.258 1 72.19 3 ARG B N 1
ATOM 3484 C CA . ARG B 1 3 ? 18.969 -16.484 10.445 1 72.19 3 ARG B CA 1
ATOM 3485 C C . ARG B 1 3 ? 18.25 -17.547 11.289 1 72.19 3 ARG B C 1
ATOM 3487 O O . ARG B 1 3 ? 18.75 -17.922 12.352 1 72.19 3 ARG B O 1
ATOM 3494 N N . HIS B 1 4 ? 17.109 -17.891 10.82 1 83.5 4 HIS B N 1
ATOM 3495 C CA . HIS B 1 4 ? 16.375 -18.938 11.5 1 83.5 4 HIS B CA 1
ATOM 3496 C C . HIS B 1 4 ? 16.969 -20.312 11.18 1 83.5 4 HIS B C 1
ATOM 3498 O O . HIS B 1 4 ? 17.469 -20.531 10.078 1 83.5 4 HIS B O 1
ATOM 3504 N N . ALA B 1 5 ? 16.953 -21.188 12.141 1 83.19 5 ALA B N 1
ATOM 3505 C CA . ALA B 1 5 ? 17.359 -22.562 11.883 1 83.19 5 ALA B CA 1
ATOM 3506 C C . ALA B 1 5 ? 16.344 -23.266 10.977 1 83.19 5 ALA B C 1
ATOM 3508 O O . ALA B 1 5 ? 15.141 -23.266 11.258 1 83.19 5 ALA B O 1
ATOM 3509 N N . GLU B 1 6 ? 16.797 -23.75 9.836 1 89.06 6 GLU B N 1
ATOM 3510 C CA . GLU B 1 6 ? 15.977 -24.516 8.898 1 89.06 6 GLU B CA 1
ATOM 3511 C C . GLU B 1 6 ? 16.266 -26.016 9.008 1 89.06 6 GLU B C 1
ATOM 3513 O O . GLU B 1 6 ? 17.422 -26.406 9.141 1 89.06 6 GLU B O 1
ATOM 3518 N N . SER B 1 7 ? 15.211 -26.828 8.984 1 90.62 7 SER B N 1
ATOM 3519 C CA . SER B 1 7 ? 15.367 -28.266 9.172 1 90.62 7 SER B CA 1
ATOM 3520 C C . SER B 1 7 ? 16.125 -28.906 8.016 1 90.62 7 SER B C 1
ATOM 3522 O O . SER B 1 7 ? 16.203 -28.328 6.926 1 90.62 7 SER B O 1
ATOM 3524 N N . SER B 1 8 ? 16.672 -30.094 8.281 1 91.88 8 SER B N 1
ATOM 3525 C CA . SER B 1 8 ? 17.375 -30.828 7.238 1 91.88 8 SER B CA 1
ATOM 3526 C C . SER B 1 8 ? 16.453 -31.156 6.066 1 91.88 8 SER B C 1
ATOM 3528 O O . SER B 1 8 ? 16.875 -31.125 4.91 1 91.88 8 SER B O 1
ATOM 3530 N N . GLU B 1 9 ? 15.242 -31.453 6.375 1 92.69 9 GLU B N 1
ATOM 3531 C CA . GLU B 1 9 ? 14.258 -31.734 5.336 1 92.69 9 GLU B CA 1
ATOM 3532 C C . GLU B 1 9 ? 13.977 -30.516 4.48 1 92.69 9 GLU B C 1
ATOM 3534 O O . GLU B 1 9 ? 13.875 -30.609 3.256 1 92.69 9 GLU B O 1
ATOM 3539 N N . PHE B 1 10 ? 13.867 -29.453 5.145 1 95.44 10 PHE B N 1
ATOM 3540 C CA . PHE B 1 10 ? 13.617 -28.203 4.457 1 95.44 10 PHE B CA 1
ATOM 3541 C C . PHE B 1 10 ? 14.781 -27.844 3.541 1 95.44 10 PHE B C 1
ATOM 3543 O O . PHE B 1 10 ? 14.57 -27.438 2.395 1 95.44 10 PHE B O 1
ATOM 3550 N N . LEU B 1 11 ? 15.977 -28.047 4.023 1 95.62 11 LEU B N 1
ATOM 3551 C CA . LEU B 1 11 ? 17.172 -27.734 3.25 1 95.62 11 LEU B CA 1
ATOM 3552 C C . LEU B 1 11 ? 17.328 -28.703 2.082 1 95.62 11 LEU B C 1
ATOM 3554 O O . LEU B 1 11 ? 17.797 -28.312 1.007 1 95.62 11 LEU B O 1
ATOM 3558 N N . ALA B 1 12 ? 17 -29.953 2.299 1 96.94 12 ALA B N 1
ATOM 3559 C CA . ALA B 1 12 ? 17.031 -30.938 1.208 1 96.94 12 ALA B CA 1
ATOM 3560 C C . ALA B 1 12 ? 16.016 -30.562 0.122 1 96.94 12 ALA B C 1
ATOM 3562 O O . ALA B 1 12 ? 16.312 -30.688 -1.07 1 96.94 12 ALA B O 1
ATOM 3563 N N . ALA B 1 13 ? 14.898 -30.156 0.547 1 97.56 13 ALA B N 1
ATOM 3564 C CA . ALA B 1 13 ? 13.875 -29.688 -0.391 1 97.56 13 ALA B CA 1
ATOM 3565 C C . ALA B 1 13 ? 14.359 -28.484 -1.185 1 97.56 13 ALA B C 1
ATOM 3567 O O . ALA B 1 13 ? 14.07 -28.359 -2.379 1 97.56 13 ALA B O 1
ATOM 3568 N N . ALA B 1 14 ? 15.008 -27.594 -0.507 1 97.88 14 ALA B N 1
ATOM 3569 C CA . ALA B 1 14 ? 15.547 -26.406 -1.165 1 97.88 14 ALA B CA 1
ATOM 3570 C C . ALA B 1 14 ? 16.516 -26.781 -2.283 1 97.88 14 ALA B C 1
ATOM 3572 O O . ALA B 1 14 ? 16.547 -26.141 -3.336 1 97.88 14 ALA B O 1
ATOM 3573 N N . LYS B 1 15 ? 17.297 -27.797 -2.068 1 97.56 15 LYS B N 1
ATOM 3574 C CA . LYS B 1 15 ? 18.219 -28.266 -3.1 1 97.56 15 LYS B CA 1
ATOM 3575 C C . LYS B 1 15 ? 17.469 -28.781 -4.324 1 97.56 15 LYS B C 1
ATOM 3577 O O . LYS B 1 15 ? 17.859 -28.5 -5.461 1 97.56 15 LYS B O 1
ATOM 3582 N N . THR B 1 16 ? 16.484 -29.516 -4.078 1 97.94 16 THR B N 1
ATOM 3583 C CA . THR B 1 16 ? 15.633 -29.984 -5.16 1 97.94 16 THR B CA 1
ATOM 3584 C C . THR B 1 16 ? 15.023 -28.828 -5.93 1 97.94 16 THR B C 1
ATOM 3586 O O . THR B 1 16 ? 15.023 -28.812 -7.16 1 97.94 16 THR B O 1
ATOM 3589 N N . GLU B 1 17 ? 14.531 -27.844 -5.211 1 97.69 17 GLU B N 1
ATOM 3590 C CA . GLU B 1 17 ? 13.914 -26.672 -5.828 1 97.69 17 GLU B CA 1
ATOM 3591 C C . GLU B 1 17 ? 14.938 -25.844 -6.605 1 97.69 17 GLU B C 1
ATOM 3593 O O . GLU B 1 17 ? 14.609 -25.25 -7.633 1 97.69 17 GLU B O 1
ATOM 3598 N N . ALA B 1 18 ? 16.125 -25.797 -6.125 1 98.25 18 ALA B N 1
ATOM 3599 C CA . ALA B 1 18 ? 17.188 -25.094 -6.836 1 98.25 18 ALA B CA 1
ATOM 3600 C C . ALA B 1 18 ? 17.406 -25.688 -8.227 1 98.25 18 ALA B C 1
ATOM 3602 O O . ALA B 1 18 ? 17.531 -24.953 -9.211 1 98.25 18 ALA B O 1
ATOM 3603 N N . ALA B 1 19 ? 17.5 -27.016 -8.281 1 98.19 19 ALA B N 1
ATOM 3604 C CA . ALA B 1 19 ? 17.672 -27.688 -9.562 1 98.19 19 ALA B CA 1
ATOM 3605 C C . ALA B 1 19 ? 16.5 -27.406 -10.492 1 98.19 19 ALA B C 1
ATOM 3607 O O . ALA B 1 19 ? 16.688 -27.156 -11.688 1 98.19 19 ALA B O 1
ATOM 3608 N N . ARG B 1 20 ? 15.312 -27.422 -9.969 1 98.06 20 ARG B N 1
ATOM 3609 C CA . ARG B 1 20 ? 14.109 -27.141 -10.75 1 98.06 20 ARG B CA 1
ATOM 3610 C C . ARG B 1 20 ? 14.133 -25.719 -11.289 1 98.06 20 ARG B C 1
ATOM 3612 O O . ARG B 1 20 ? 13.703 -25.469 -12.414 1 98.06 20 ARG B O 1
ATOM 3619 N N . ALA B 1 21 ? 14.57 -24.797 -10.453 1 98.06 21 ALA B N 1
ATOM 3620 C CA . ALA B 1 21 ? 14.609 -23.391 -10.844 1 98.06 21 ALA B CA 1
ATOM 3621 C C . ALA B 1 21 ? 15.531 -23.188 -12.047 1 98.06 21 ALA B C 1
ATOM 3623 O O . ALA B 1 21 ? 15.203 -22.438 -12.969 1 98.06 21 ALA B O 1
ATOM 3624 N N . VAL B 1 22 ? 16.672 -23.859 -12.031 1 98.19 22 VAL B N 1
ATOM 3625 C CA . VAL B 1 22 ? 17.641 -23.734 -13.117 1 98.19 22 VAL B CA 1
ATOM 3626 C C . VAL B 1 22 ? 17.031 -24.281 -14.406 1 98.19 22 VAL B C 1
ATOM 3628 O O . VAL B 1 22 ? 17.078 -23.625 -15.453 1 98.19 22 VAL B O 1
ATOM 3631 N N . GLU B 1 23 ? 16.438 -25.406 -14.312 1 97.69 23 GLU B N 1
ATOM 3632 C CA . GLU B 1 23 ? 15.812 -26.016 -15.477 1 97.69 23 GLU B CA 1
ATOM 3633 C C . GLU B 1 23 ? 14.656 -25.172 -16 1 97.69 23 GLU B C 1
ATOM 3635 O O . GLU B 1 23 ? 14.492 -25.016 -17.219 1 97.69 23 GLU B O 1
ATOM 3640 N N . HIS B 1 24 ? 13.859 -24.703 -15.109 1 96.94 24 HIS B N 1
ATOM 3641 C CA . HIS B 1 24 ? 12.695 -23.922 -15.516 1 96.94 24 HIS B CA 1
ATOM 3642 C C . HIS B 1 24 ? 13.117 -22.641 -16.234 1 96.94 24 HIS B C 1
ATOM 3644 O O . HIS B 1 24 ? 12.5 -22.25 -17.234 1 96.94 24 HIS B O 1
ATOM 3650 N N . ARG B 1 25 ? 14.062 -21.922 -15.711 1 95.69 25 ARG B N 1
ATOM 3651 C CA . ARG B 1 25 ? 14.523 -20.703 -16.359 1 95.69 25 ARG B CA 1
ATOM 3652 C C . ARG B 1 25 ? 15.039 -20.984 -17.766 1 95.69 25 ARG B C 1
ATOM 3654 O O . ARG B 1 25 ? 14.805 -20.203 -18.688 1 95.69 25 ARG B O 1
ATOM 3661 N N . LYS B 1 26 ? 15.766 -22.094 -17.922 1 95.19 26 LYS B N 1
ATOM 3662 C CA . LYS B 1 26 ? 16.219 -22.5 -19.25 1 95.19 26 LYS B CA 1
ATOM 3663 C C . LYS B 1 26 ? 15.031 -22.656 -20.188 1 95.19 26 LYS B C 1
ATOM 3665 O O . LYS B 1 26 ? 15.055 -22.156 -21.328 1 95.19 26 LYS B O 1
ATOM 3670 N N . LYS B 1 27 ? 14.008 -23.281 -19.75 1 94.5 27 LYS B N 1
ATOM 3671 C CA . LYS B 1 27 ? 12.805 -23.484 -20.562 1 94.5 27 LYS B CA 1
ATOM 3672 C C . LYS B 1 27 ? 12.141 -22.156 -20.891 1 94.5 27 LYS B C 1
ATOM 3674 O O . LYS B 1 27 ? 11.648 -21.969 -22.016 1 94.5 27 LYS B O 1
ATOM 36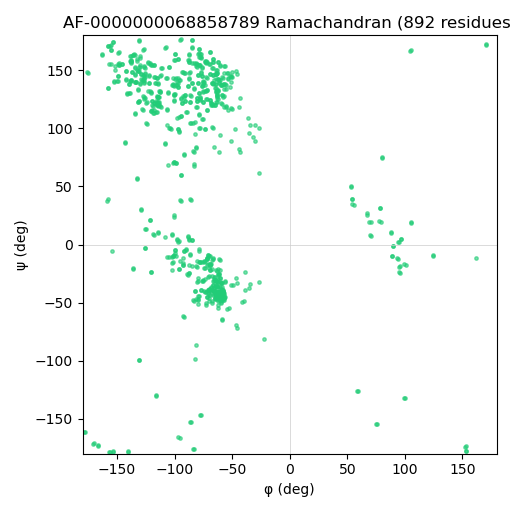79 N N . VAL B 1 28 ? 12.086 -21.281 -19.922 1 92.19 28 VAL B N 1
ATOM 3680 C CA . VAL B 1 28 ? 11.469 -19.969 -20.125 1 92.19 28 VAL B CA 1
ATOM 3681 C C . VAL B 1 28 ? 12.219 -19.203 -21.203 1 92.19 28 VAL B C 1
ATOM 3683 O O . VAL B 1 28 ? 11.609 -18.656 -22.125 1 92.19 28 VAL B O 1
ATOM 3686 N N . LEU B 1 29 ? 13.547 -19.172 -21.125 1 90.25 29 LEU B N 1
ATOM 3687 C CA . LEU B 1 29 ? 14.352 -18.438 -22.078 1 90.25 29 LEU B CA 1
ATOM 3688 C C . LEU B 1 29 ? 14.242 -19.047 -23.484 1 90.25 29 LEU B C 1
ATOM 3690 O O . LEU B 1 29 ? 14.188 -18.312 -24.469 1 90.25 29 LEU B O 1
ATOM 3694 N N . GLU B 1 30 ? 14.172 -20.344 -23.547 1 90.06 30 GLU B N 1
ATOM 3695 C CA . GLU B 1 30 ? 13.961 -21.016 -24.812 1 90.06 30 GLU B CA 1
ATOM 3696 C C . GLU B 1 30 ? 12.602 -20.688 -25.406 1 90.06 30 GLU B C 1
ATOM 3698 O O . GLU B 1 30 ? 12.469 -20.484 -26.609 1 90.06 30 GLU B O 1
ATOM 3703 N N . HIS B 1 31 ? 11.656 -20.641 -24.562 1 88.12 31 HIS B N 1
ATOM 3704 C CA . HIS B 1 31 ? 10.297 -20.344 -25 1 88.12 31 HIS B CA 1
ATOM 3705 C C . HIS B 1 31 ? 10.18 -18.906 -25.5 1 88.12 31 HIS B C 1
ATOM 3707 O O . HIS B 1 31 ? 9.633 -18.656 -26.578 1 88.12 31 HIS B O 1
ATOM 3713 N N . VAL B 1 32 ? 10.641 -17.969 -24.734 1 79.94 32 VAL B N 1
ATOM 3714 C CA . VAL B 1 32 ? 10.516 -16.547 -25.062 1 79.94 32 VAL B CA 1
ATOM 3715 C C . VAL B 1 32 ? 11.398 -16.219 -26.25 1 79.94 32 VAL B C 1
ATOM 3717 O O . VAL B 1 32 ? 11.07 -15.328 -27.047 1 79.94 32 VAL B O 1
ATOM 3720 N N . GLY B 1 33 ? 12.641 -16.766 -26.391 1 72 33 GLY B N 1
ATOM 3721 C CA . GLY B 1 33 ? 13.578 -16.531 -27.484 1 72 33 GLY B CA 1
ATOM 3722 C C . GLY B 1 33 ? 13.117 -17.125 -28.797 1 72 33 GLY B C 1
ATOM 3723 O O . GLY B 1 33 ? 13.656 -16.797 -29.859 1 72 33 GLY B O 1
ATOM 3724 N N . ALA B 1 34 ? 12.273 -17.938 -28.719 1 62.34 34 ALA B N 1
ATOM 3725 C CA . ALA B 1 34 ? 11.758 -18.516 -29.938 1 62.34 34 ALA B CA 1
ATOM 3726 C C . ALA B 1 34 ? 11.062 -17.469 -30.812 1 62.34 34 ALA B C 1
ATOM 3728 O O . ALA B 1 34 ? 10.633 -16.438 -30.297 1 62.34 34 ALA B O 1
ATOM 3729 N N . GLU B 1 35 ? 11.234 -17.578 -32.219 1 56.19 35 GLU B N 1
ATOM 3730 C CA . GLU B 1 35 ? 10.648 -16.594 -33.125 1 56.19 35 GLU B CA 1
ATOM 3731 C C . GLU B 1 35 ? 9.297 -16.109 -32.594 1 56.19 35 GLU B C 1
ATOM 3733 O O . GLU B 1 35 ? 8.406 -16.906 -32.312 1 56.19 35 GLU B O 1
ATOM 3738 N N . ALA B 1 36 ? 9.547 -15.008 -31.953 1 52.06 36 ALA B N 1
ATOM 3739 C CA . ALA B 1 36 ? 8.5 -14.289 -31.219 1 52.06 36 ALA B CA 1
ATOM 3740 C C . ALA B 1 36 ? 7.445 -13.742 -32.188 1 52.06 36 ALA B C 1
ATOM 3742 O O . ALA B 1 36 ? 7.727 -13.516 -33.375 1 52.06 36 ALA B O 1
ATOM 3743 N N . PHE B 1 37 ? 6.266 -13.773 -31.828 1 53.19 37 PHE B N 1
ATOM 3744 C CA . PHE B 1 37 ? 5.117 -13.148 -32.469 1 53.19 37 PHE B CA 1
ATOM 3745 C C . PHE B 1 37 ? 5.332 -11.641 -32.594 1 53.19 37 PHE B C 1
ATOM 3747 O O . PHE B 1 37 ? 5.945 -11.016 -31.734 1 53.19 37 PHE B O 1
ATOM 3754 N N . THR B 1 38 ? 5.344 -11.281 -33.812 1 52.12 38 THR B N 1
ATOM 3755 C CA . THR B 1 38 ? 5.473 -9.867 -34.125 1 52.12 38 THR B CA 1
ATOM 3756 C C . THR B 1 38 ? 4.371 -9.055 -33.469 1 52.12 38 THR B C 1
ATOM 3758 O O . THR B 1 38 ? 3.361 -9.609 -33.031 1 52.12 38 THR B O 1
ATOM 3761 N N . VAL B 1 39 ? 4.746 -7.863 -33.125 1 52.78 39 VAL B N 1
ATOM 3762 C CA . VAL B 1 39 ? 3.795 -6.852 -32.688 1 52.78 39 VAL B CA 1
ATOM 3763 C C . VAL B 1 39 ? 2.523 -6.934 -33.531 1 52.78 39 VAL B C 1
ATOM 3765 O O . VAL B 1 39 ? 1.416 -6.77 -33 1 52.78 39 VAL B O 1
ATOM 3768 N N . ASP B 1 40 ? 2.744 -7.188 -34.844 1 55.31 40 ASP B N 1
ATOM 3769 C CA . ASP B 1 40 ? 1.609 -7.266 -35.75 1 55.31 40 ASP B CA 1
ATOM 3770 C C . ASP B 1 40 ? 0.677 -8.414 -35.375 1 55.31 40 ASP B C 1
ATOM 3772 O O . ASP B 1 40 ? -0.542 -8.305 -35.5 1 55.31 40 ASP B O 1
ATOM 3776 N N . ASP B 1 41 ? 1.257 -9.336 -34.906 1 54.88 41 ASP B N 1
ATOM 3777 C CA . ASP B 1 41 ? 0.424 -10.469 -34.5 1 54.88 41 ASP B CA 1
ATOM 3778 C C . ASP B 1 41 ? -0.347 -10.156 -33.219 1 54.88 41 ASP B C 1
ATOM 3780 O O . ASP B 1 41 ? -1.447 -10.672 -33.031 1 54.88 41 ASP B O 1
ATOM 3784 N N . PHE B 1 42 ? 0.306 -9.359 -32.531 1 52.94 42 PHE B N 1
ATOM 3785 C CA . PHE B 1 42 ? -0.304 -8.867 -31.312 1 52.94 42 PHE B CA 1
ATOM 3786 C C . PHE B 1 42 ? -1.618 -8.156 -31.594 1 52.94 42 PHE B C 1
ATOM 3788 O O . PHE B 1 42 ? -2.604 -8.336 -30.891 1 52.94 42 PHE B O 1
ATOM 3795 N N . HIS B 1 43 ? -1.448 -7.34 -32.656 1 53.38 43 HIS B N 1
ATOM 3796 C CA . HIS B 1 43 ? -2.578 -6.48 -33 1 53.38 43 HIS B CA 1
ATOM 3797 C C . HIS B 1 43 ? -3.658 -7.258 -33.719 1 53.38 43 HIS B C 1
ATOM 3799 O O . HIS B 1 43 ? -4.828 -6.871 -33.719 1 53.38 43 HIS B O 1
ATOM 3805 N N . LYS B 1 44 ? -3.166 -8.164 -34.594 1 50.59 44 LYS B N 1
ATOM 3806 C CA . LYS B 1 44 ? -4.152 -8.867 -35.406 1 50.59 44 LYS B CA 1
ATOM 3807 C C . LYS B 1 44 ? -5.141 -9.633 -34.5 1 50.59 44 LYS B C 1
ATOM 3809 O O . LYS B 1 44 ? -6.27 -9.898 -34.938 1 50.59 44 LYS B O 1
ATOM 3814 N N . GLU B 1 45 ? -4.562 -10.047 -33.594 1 44.62 45 GLU B N 1
ATOM 3815 C CA . GLU B 1 45 ? -5.516 -10.914 -32.906 1 44.62 45 GLU B CA 1
ATOM 3816 C C . GLU B 1 45 ? -6.453 -10.117 -32 1 44.62 45 GLU B C 1
ATOM 3818 O O . GLU B 1 45 ? -7.672 -10.305 -32.031 1 44.62 45 GLU B O 1
ATOM 3823 N N . GLU B 1 46 ? -6.152 -10.062 -30.656 1 43.91 46 GLU B N 1
ATOM 3824 C CA . GLU B 1 46 ? -7.242 -10.094 -29.688 1 43.91 46 GLU B CA 1
ATOM 3825 C C . GLU B 1 46 ? -7.852 -8.703 -29.516 1 43.91 46 GLU B C 1
ATOM 3827 O O . GLU B 1 46 ? -7.156 -7.762 -29.125 1 43.91 46 GLU B O 1
ATOM 3832 N N . PRO B 1 47 ? -8.828 -8.445 -30.172 1 45.34 47 PRO B N 1
ATOM 3833 C CA . PRO B 1 47 ? -9.734 -7.309 -30.016 1 45.34 47 PRO B CA 1
ATOM 3834 C C . PRO B 1 47 ? -9.695 -6.699 -28.609 1 45.34 47 PRO B C 1
ATOM 3836 O O . PRO B 1 47 ? -9.602 -5.477 -28.469 1 45.34 47 PRO B O 1
ATOM 3839 N N . GLY B 1 48 ? -10.461 -7.316 -27.547 1 49.12 48 GLY B N 1
ATOM 3840 C CA . GLY B 1 48 ? -11.164 -6.746 -26.406 1 49.12 48 GLY B CA 1
ATOM 3841 C C . GLY B 1 48 ? -10.258 -6.422 -25.234 1 49.12 48 GLY B C 1
ATOM 3842 O O . GLY B 1 48 ? -9.734 -5.309 -25.141 1 49.12 48 GLY B O 1
ATOM 3843 N N . ASP B 1 49 ? -10.008 -7.434 -24.344 1 56.53 49 ASP B N 1
ATOM 3844 C CA . ASP B 1 49 ? -9.625 -7.273 -22.938 1 56.53 49 ASP B CA 1
ATOM 3845 C C . ASP B 1 49 ? -8.109 -7.336 -22.781 1 56.53 49 ASP B C 1
ATOM 3847 O O . ASP B 1 49 ? -7.578 -6.973 -21.734 1 56.53 49 ASP B O 1
ATOM 3851 N N . TRP B 1 50 ? -7.316 -7.805 -23.781 1 65.75 50 TRP B N 1
ATOM 3852 C CA . TRP B 1 50 ? -5.867 -7.922 -23.688 1 65.75 50 TRP B CA 1
ATOM 3853 C C . TRP B 1 50 ? -5.18 -6.832 -24.5 1 65.75 50 TRP B C 1
ATOM 3855 O O . TRP B 1 50 ? -4.508 -7.125 -25.5 1 65.75 50 TRP B O 1
ATOM 3865 N N . LYS B 1 51 ? -5.348 -5.648 -23.984 1 69.81 51 LYS B N 1
ATOM 3866 C CA . LYS B 1 51 ? -4.773 -4.496 -24.672 1 69.81 51 LYS B CA 1
ATOM 3867 C C . LYS B 1 51 ? -3.334 -4.25 -24.234 1 69.81 51 LYS B C 1
ATOM 3869 O O . LYS B 1 51 ? -2.98 -4.527 -23.078 1 69.81 51 LYS B O 1
ATOM 3874 N N . HIS B 1 52 ? -2.545 -3.836 -25.219 1 74.38 52 HIS B N 1
ATOM 3875 C CA . HIS B 1 52 ? -1.17 -3.43 -24.953 1 74.38 52 HIS B CA 1
ATOM 3876 C C . HIS B 1 52 ? -0.988 -1.931 -25.156 1 74.38 52 HIS B C 1
ATOM 3878 O O . HIS B 1 52 ? -1.746 -1.308 -25.906 1 74.38 52 HIS B O 1
ATOM 3884 N N . THR B 1 53 ? -0.082 -1.435 -24.469 1 71.44 53 THR B N 1
ATOM 3885 C CA . THR B 1 53 ? 0.258 -0.03 -24.672 1 71.44 53 THR B CA 1
ATOM 3886 C C . THR B 1 53 ? 1.019 0.163 -25.969 1 71.44 53 THR B C 1
ATOM 3888 O O . THR B 1 53 ? 1.553 -0.796 -26.531 1 71.44 53 THR B O 1
ATOM 3891 N N . THR B 1 54 ? 0.936 1.431 -26.469 1 67.5 54 THR B N 1
ATOM 3892 C CA . THR B 1 54 ? 1.772 1.824 -27.594 1 67.5 54 THR B CA 1
ATOM 3893 C C . THR B 1 54 ? 2.996 2.6 -27.109 1 67.5 54 THR B C 1
ATOM 3895 O O . THR B 1 54 ? 3.936 2.822 -27.875 1 67.5 54 THR B O 1
ATOM 3898 N N . GLY B 1 55 ? 2.926 2.867 -25.812 1 67.38 55 GLY B N 1
ATOM 3899 C CA . GLY B 1 55 ? 4.016 3.604 -25.188 1 67.38 55 GLY B CA 1
ATOM 3900 C C . GLY B 1 55 ? 4.117 3.373 -23.703 1 67.38 55 GLY B C 1
ATOM 3901 O O . GLY B 1 55 ? 3.109 3.125 -23.031 1 67.38 55 GLY B O 1
ATOM 3902 N N . ARG B 1 56 ? 5.227 3.559 -23.203 1 68.06 56 ARG B N 1
ATOM 3903 C CA . ARG B 1 56 ? 5.516 3.281 -21.812 1 68.06 56 ARG B CA 1
ATOM 3904 C C . ARG B 1 56 ? 4.66 4.148 -20.891 1 68.06 56 ARG B C 1
ATOM 3906 O O . ARG B 1 56 ? 4.34 3.75 -19.766 1 68.06 56 ARG B O 1
ATOM 3913 N N . SER B 1 57 ? 4.27 5.277 -21.422 1 68.81 57 SER B N 1
ATOM 3914 C CA . SER B 1 57 ? 3.633 6.262 -20.562 1 68.81 57 SER B CA 1
ATOM 3915 C C . SER B 1 57 ? 2.113 6.164 -20.641 1 68.81 57 SER B C 1
ATOM 3917 O O . SER B 1 57 ? 1.402 6.953 -20.016 1 68.81 57 SER B O 1
ATOM 3919 N N . ASP B 1 58 ? 1.741 5.273 -21.344 1 75.25 58 ASP B N 1
ATOM 3920 C CA . ASP B 1 58 ? 0.295 5.098 -21.438 1 75.25 58 ASP B CA 1
ATOM 3921 C C . ASP B 1 58 ? -0.254 4.363 -20.219 1 75.25 58 ASP B C 1
ATOM 3923 O O . ASP B 1 58 ? -0.065 3.154 -20.078 1 75.25 58 ASP B O 1
ATOM 3927 N N . VAL B 1 59 ? -0.803 5.129 -19.312 1 80.38 59 VAL B N 1
ATOM 3928 C CA . VAL B 1 59 ? -1.383 4.551 -18.109 1 80.38 59 VAL B CA 1
ATOM 3929 C C . VAL B 1 59 ? -2.889 4.801 -18.078 1 80.38 59 VAL B C 1
ATOM 3931 O O . VAL B 1 59 ? -3.34 5.93 -18.297 1 80.38 59 VAL B O 1
ATOM 3934 N N . THR B 1 60 ? -3.633 3.748 -17.906 1 77.81 60 THR B N 1
ATOM 3935 C CA . THR B 1 60 ? -5.082 3.895 -17.812 1 77.81 60 THR B CA 1
ATOM 3936 C C . THR B 1 60 ? -5.516 4.172 -16.375 1 77.81 60 THR B C 1
ATOM 3938 O O . THR B 1 60 ? -4.805 3.826 -15.438 1 77.81 60 THR B O 1
ATOM 3941 N N . PRO B 1 61 ? -6.68 4.773 -16.203 1 78.69 61 PRO B N 1
ATOM 3942 C CA . PRO B 1 61 ? -7.199 4.961 -14.844 1 78.69 61 PRO B CA 1
ATOM 3943 C C . PRO B 1 61 ? -7.387 3.645 -14.094 1 78.69 61 PRO B C 1
ATOM 3945 O O . PRO B 1 61 ? -7.207 3.592 -12.875 1 78.69 61 PRO B O 1
ATOM 3948 N N . ALA B 1 62 ? -7.73 2.605 -14.836 1 82.38 62 ALA B N 1
ATOM 3949 C CA . ALA B 1 62 ? -7.898 1.296 -14.211 1 82.38 62 ALA B CA 1
ATOM 3950 C C . ALA B 1 62 ? -6.57 0.766 -13.688 1 82.38 62 ALA B C 1
ATOM 3952 O O . ALA B 1 62 ? -6.516 0.176 -12.602 1 82.38 62 ALA B O 1
ATOM 3953 N N . GLU B 1 63 ? -5.539 0.998 -14.453 1 85.25 63 GLU B N 1
ATOM 3954 C CA . GLU B 1 63 ? -4.211 0.609 -13.992 1 85.25 63 GLU B CA 1
ATOM 3955 C C . GLU B 1 63 ? -3.816 1.382 -12.734 1 85.25 63 GLU B C 1
ATOM 3957 O O . GLU B 1 63 ? -3.24 0.813 -11.805 1 85.25 63 GLU B O 1
ATOM 3962 N N . LEU B 1 64 ? -4.145 2.672 -12.781 1 86.56 64 LEU B N 1
ATOM 3963 C CA . LEU B 1 64 ? -3.844 3.492 -11.609 1 86.56 64 LEU B CA 1
ATOM 3964 C C . LEU B 1 64 ? -4.57 2.971 -10.375 1 86.56 64 LEU B C 1
ATOM 3966 O O . LEU B 1 64 ? -3.984 2.877 -9.297 1 86.56 64 LEU B O 1
ATOM 3970 N N . GLN B 1 65 ? -5.789 2.623 -10.516 1 87.62 65 GLN B N 1
ATOM 3971 C CA . GLN B 1 65 ? -6.57 2.1 -9.398 1 87.62 65 GLN B CA 1
ATOM 3972 C C . GLN B 1 65 ? -5.977 0.798 -8.867 1 87.62 65 GLN B C 1
ATOM 3974 O O . GLN B 1 65 ? -5.887 0.599 -7.656 1 87.62 65 GLN B O 1
ATOM 3979 N N . LEU B 1 66 ? -5.598 -0.043 -9.773 1 90.12 66 LEU B N 1
ATOM 3980 C CA . LEU B 1 66 ? -4.965 -1.292 -9.367 1 90.12 66 LEU B CA 1
ATOM 3981 C C . LEU B 1 66 ? -3.646 -1.024 -8.648 1 90.12 66 LEU B C 1
ATOM 3983 O O . LEU B 1 66 ? -3.326 -1.691 -7.66 1 90.12 66 LEU B O 1
ATOM 3987 N N . GLY B 1 67 ? -2.951 -0.058 -9.211 1 90.38 67 GLY B N 1
ATOM 3988 C CA . GLY B 1 67 ? -1.682 0.289 -8.594 1 90.38 67 GLY B CA 1
ATOM 3989 C C . GLY B 1 67 ? -1.829 0.822 -7.18 1 90.38 67 GLY B C 1
ATOM 3990 O O . GLY B 1 67 ? -0.993 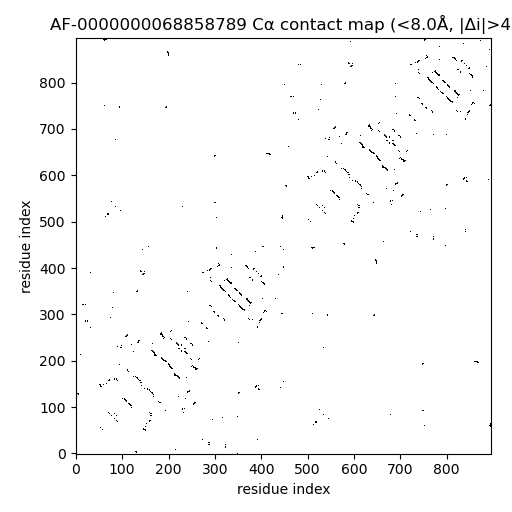0.546 -6.316 1 90.38 67 GLY B O 1
ATOM 3991 N N . LYS B 1 68 ? -2.826 1.528 -6.891 1 90.5 68 LYS B N 1
ATOM 3992 C CA . LYS B 1 68 ? -3.045 2.107 -5.566 1 90.5 68 LYS B CA 1
ATOM 3993 C C . LYS B 1 68 ? -3.527 1.052 -4.578 1 90.5 68 LYS B C 1
ATOM 3995 O O . LYS B 1 68 ? -3.225 1.126 -3.385 1 90.5 68 LYS B O 1
ATOM 4000 N N . ARG B 1 69 ? -4.242 0.09 -5.078 1 92.81 69 ARG B N 1
ATOM 4001 C CA . ARG B 1 69 ? -4.773 -0.972 -4.23 1 92.81 69 ARG B CA 1
ATOM 4002 C C . ARG B 1 69 ? -3.725 -2.047 -3.973 1 92.81 69 ARG B C 1
ATOM 4004 O O . ARG B 1 69 ? -3.686 -2.635 -2.891 1 92.81 69 ARG B O 1
ATOM 4011 N N . CYS B 1 70 ? -2.982 -2.344 -5.031 1 94.88 70 CYS B N 1
ATOM 4012 C CA . CYS B 1 70 ? -1.88 -3.295 -4.965 1 94.88 70 CYS B CA 1
ATOM 4013 C C . CYS B 1 70 ? -0.549 -2.576 -4.773 1 94.88 70 CYS B C 1
ATOM 4015 O O . CYS B 1 70 ? 0.086 -2.17 -5.746 1 94.88 70 CYS B O 1
ATOM 4017 N N . HIS B 1 71 ? -0.085 -2.539 -3.615 1 91.12 71 HIS B N 1
ATOM 4018 C CA . HIS B 1 71 ? 1.009 -1.643 -3.262 1 91.12 71 HIS B CA 1
ATOM 4019 C C . HIS B 1 71 ? 2.361 -2.266 -3.59 1 91.12 71 HIS B C 1
ATOM 4021 O O . HIS B 1 71 ? 2.549 -3.473 -3.424 1 91.12 71 HIS B O 1
ATOM 4027 N N . GLY B 1 72 ? 3.236 -1.406 -4.125 1 94.75 72 GLY B N 1
ATOM 4028 C CA . GLY B 1 72 ? 4.621 -1.821 -4.277 1 94.75 72 GLY B CA 1
ATOM 4029 C C . GLY B 1 72 ? 5.406 -1.765 -2.98 1 94.75 72 GLY B C 1
ATOM 4030 O O . GLY B 1 72 ? 4.957 -1.16 -2.004 1 94.75 72 GLY B O 1
ATOM 4031 N N . ALA B 1 73 ? 6.512 -2.396 -2.971 1 96.5 73 ALA B N 1
ATOM 4032 C CA . ALA B 1 73 ? 7.438 -2.287 -1.845 1 96.5 73 ALA B CA 1
ATOM 4033 C C . ALA B 1 73 ? 8.008 -0.875 -1.737 1 96.5 73 ALA B C 1
ATOM 4035 O O . ALA B 1 73 ? 8.117 -0.165 -2.738 1 96.5 73 ALA B O 1
ATOM 4036 N N . HIS B 1 74 ? 8.242 -0.444 -0.527 1 96.56 74 HIS B N 1
ATOM 4037 C CA . HIS B 1 74 ? 9.141 0.693 -0.365 1 96.56 74 HIS B CA 1
ATOM 4038 C C . HIS B 1 74 ? 10.594 0.285 -0.598 1 96.56 74 HIS B C 1
ATOM 4040 O O . HIS B 1 74 ? 11.25 -0.231 0.31 1 96.56 74 HIS B O 1
ATOM 4046 N N . VAL B 1 75 ? 11.055 0.567 -1.79 1 96 75 VAL B N 1
ATOM 4047 C CA . VAL B 1 75 ? 12.328 0.026 -2.258 1 96 75 VAL B CA 1
ATOM 4048 C C . VAL B 1 75 ? 13.461 0.498 -1.344 1 96 75 VAL B C 1
ATOM 4050 O O . VAL B 1 75 ? 14.438 -0.221 -1.137 1 96 75 VAL B O 1
ATOM 4053 N N . GLU B 1 76 ? 13.312 1.656 -0.729 1 95.12 76 GLU B N 1
ATOM 4054 C CA . GLU B 1 76 ? 14.344 2.215 0.144 1 95.12 76 GLU B CA 1
ATOM 4055 C C . GLU B 1 76 ? 14.516 1.371 1.404 1 95.12 76 GLU B C 1
ATOM 4057 O O . GLU B 1 76 ? 15.508 1.513 2.123 1 95.12 76 GLU B O 1
ATOM 4062 N N . THR B 1 77 ? 13.617 0.494 1.655 1 95.19 77 THR B N 1
ATOM 4063 C CA . THR B 1 77 ? 13.711 -0.31 2.869 1 95.19 77 THR B CA 1
ATOM 4064 C C . THR B 1 77 ? 14.547 -1.566 2.623 1 95.19 77 THR B C 1
ATOM 4066 O O . THR B 1 77 ? 14.648 -2.428 3.498 1 95.19 77 THR B O 1
ATOM 4069 N N . LEU B 1 78 ? 15.148 -1.698 1.495 1 94.88 78 LEU B N 1
ATOM 4070 C CA . LEU B 1 78 ? 16.047 -2.809 1.177 1 94.88 78 LEU B CA 1
ATOM 4071 C C . LEU B 1 78 ? 17.234 -2.838 2.125 1 94.88 78 LEU B C 1
ATOM 4073 O O . LEU B 1 78 ? 17.953 -3.834 2.191 1 94.88 78 LEU B O 1
ATOM 4077 N N . SER B 1 79 ? 17.469 -1.86 2.852 1 90.06 79 SER B N 1
ATOM 4078 C CA . SER B 1 79 ? 18.547 -1.861 3.832 1 90.06 79 SER B CA 1
ATOM 4079 C C . SER B 1 79 ? 18.188 -2.703 5.051 1 90.06 79 SER B C 1
ATOM 4081 O O . SER B 1 79 ? 19.047 -3.043 5.855 1 90.06 79 SER B O 1
ATOM 4083 N N . ALA B 1 80 ? 16.938 -3.033 5.211 1 93.56 80 ALA B N 1
ATOM 4084 C CA . ALA B 1 80 ? 16.5 -3.881 6.312 1 93.56 80 ALA B CA 1
ATOM 4085 C C . ALA B 1 80 ? 16.781 -5.352 6.023 1 93.56 80 ALA B C 1
ATOM 4087 O O . ALA B 1 80 ? 16.812 -5.77 4.863 1 93.56 80 ALA B O 1
ATOM 4088 N N . ASP B 1 81 ? 16.922 -6.148 7.062 1 94.06 81 ASP B N 1
ATOM 4089 C CA . ASP B 1 81 ? 17.172 -7.578 6.906 1 94.06 81 ASP B CA 1
ATOM 4090 C C . ASP B 1 81 ? 15.93 -8.297 6.383 1 94.06 81 ASP B C 1
ATOM 4092 O O . ASP B 1 81 ? 16.031 -9.25 5.602 1 94.06 81 ASP B O 1
ATOM 4096 N N . ILE B 1 82 ? 14.82 -7.875 6.867 1 96.38 82 ILE B N 1
ATOM 4097 C CA . ILE B 1 82 ? 13.531 -8.391 6.43 1 96.38 82 ILE B CA 1
ATOM 4098 C C . ILE B 1 82 ? 12.625 -7.227 6.031 1 96.38 82 ILE B C 1
ATOM 4100 O O . ILE B 1 82 ? 12.711 -6.137 6.602 1 96.38 82 ILE B O 1
ATOM 4104 N N . THR B 1 83 ? 11.891 -7.426 5.008 1 97.62 83 THR B N 1
ATOM 4105 C CA . THR B 1 83 ? 10.945 -6.387 4.613 1 97.62 83 THR B CA 1
ATOM 4106 C C . THR B 1 83 ? 9.875 -6.203 5.684 1 97.62 83 THR B C 1
ATOM 4108 O O . THR B 1 83 ? 9.148 -7.145 6.008 1 97.62 83 THR B O 1
ATOM 4111 N N . PRO B 1 84 ? 9.773 -5.031 6.242 1 96.12 84 PRO B N 1
ATOM 4112 C CA . PRO B 1 84 ? 8.711 -4.816 7.227 1 96.12 84 PRO B CA 1
ATOM 4113 C C . PRO B 1 84 ? 7.312 -5.027 6.645 1 96.12 84 PRO B C 1
ATOM 4115 O O . PRO B 1 84 ? 7.094 -4.789 5.453 1 96.12 84 PRO B O 1
ATOM 4118 N N . ALA B 1 85 ? 6.441 -5.379 7.676 1 94.88 85 ALA B N 1
ATOM 4119 C CA . ALA B 1 85 ? 5.043 -5.387 7.262 1 94.88 85 ALA B CA 1
ATOM 4120 C C . ALA B 1 85 ? 4.602 -3.998 6.809 1 94.88 85 ALA B C 1
ATOM 4122 O O . ALA B 1 85 ? 5.07 -2.986 7.332 1 94.88 85 ALA B O 1
ATOM 4123 N N . GLY B 1 86 ? 3.879 -3.801 5.891 1 94.5 86 GLY B N 1
ATOM 4124 C CA . GLY B 1 86 ? 3.438 -2.523 5.352 1 94.5 86 GLY B CA 1
ATOM 4125 C C . GLY B 1 86 ? 4.277 -2.051 4.18 1 94.5 86 GLY B C 1
ATOM 4126 O O . GLY B 1 86 ? 3.863 -1.163 3.43 1 94.5 86 GLY B O 1
ATOM 4127 N N . SER B 1 87 ? 5.539 -2.568 4.16 1 96.69 87 SER B N 1
ATOM 4128 C CA . SER B 1 87 ? 6.414 -2.209 3.051 1 96.69 87 SER B CA 1
ATOM 4129 C C . SER B 1 87 ? 6.562 -3.367 2.068 1 96.69 87 SER B C 1
ATOM 4131 O O . SER B 1 87 ? 7.176 -3.215 1.01 1 96.69 87 SER B O 1
ATOM 4133 N N . HIS B 1 88 ? 6.094 -4.562 2.42 1 97.69 88 HIS B N 1
ATOM 4134 C CA . HIS B 1 88 ? 6.035 -5.711 1.525 1 97.69 88 HIS B CA 1
ATOM 4135 C C . HIS B 1 88 ? 5.02 -5.492 0.409 1 97.69 88 HIS B C 1
ATOM 4137 O O . HIS B 1 88 ? 3.932 -4.965 0.651 1 97.69 88 HIS B O 1
ATOM 4143 N N . TYR B 1 89 ? 5.32 -5.867 -0.801 1 97.38 89 TYR B N 1
ATOM 4144 C CA . TYR B 1 89 ? 4.348 -5.648 -1.865 1 97.38 89 TYR B CA 1
ATOM 4145 C C . TYR B 1 89 ? 3.066 -6.43 -1.603 1 97.38 89 TYR B C 1
ATOM 4147 O O . TYR B 1 89 ? 3.074 -7.418 -0.863 1 97.38 89 TYR B O 1
ATOM 4155 N N . LEU B 1 90 ? 1.996 -5.961 -2.197 1 97.19 90 LEU B N 1
ATOM 4156 C CA . LEU B 1 90 ? 0.697 -6.621 -2.143 1 97.19 90 LEU B CA 1
ATOM 4157 C C . LEU B 1 90 ? 0.094 -6.754 -3.537 1 97.19 90 LEU B C 1
ATOM 4159 O O . LEU B 1 90 ? 0.034 -5.773 -4.285 1 97.19 90 LEU B O 1
ATOM 4163 N N . LEU B 1 91 ? -0.207 -7.875 -3.902 1 96.88 91 LEU B N 1
ATOM 4164 C CA . LEU B 1 91 ? -1.084 -8.094 -5.047 1 96.88 91 LEU B CA 1
ATOM 4165 C C . LEU B 1 91 ? -2.344 -8.844 -4.633 1 96.88 91 LEU B C 1
ATOM 4167 O O . LEU B 1 91 ? -2.264 -9.953 -4.098 1 96.88 91 LEU B O 1
ATOM 4171 N N . ILE B 1 92 ? -3.436 -8.25 -4.828 1 96.44 92 ILE B N 1
ATOM 4172 C CA . ILE B 1 92 ? -4.742 -8.805 -4.484 1 96.44 92 ILE B CA 1
ATOM 4173 C C . ILE B 1 92 ? -5.668 -8.734 -5.699 1 96.44 92 ILE B C 1
ATOM 4175 O O . ILE B 1 92 ? -5.973 -7.645 -6.191 1 96.44 92 ILE B O 1
ATOM 4179 N N . HIS B 1 93 ? -6.066 -9.82 -6.172 1 96.31 93 HIS B N 1
ATOM 4180 C CA . HIS B 1 93 ? -6.887 -9.852 -7.375 1 96.31 93 HIS B CA 1
ATOM 4181 C C . HIS B 1 93 ? -8.297 -9.344 -7.094 1 96.31 93 HIS B C 1
ATOM 4183 O O . HIS B 1 93 ? -8.805 -8.492 -7.82 1 96.31 93 HIS B O 1
ATOM 4189 N N . PHE B 1 94 ? -8.844 -9.82 -5.996 1 97.06 94 PHE B N 1
ATOM 4190 C CA . PHE B 1 94 ? -10.227 -9.461 -5.711 1 97.06 94 PHE B CA 1
ATOM 4191 C C . PHE B 1 94 ? -10.328 -8.633 -4.438 1 97.06 94 PHE B C 1
ATOM 4193 O O . PHE B 1 94 ? -9.656 -7.605 -4.309 1 97.06 94 PHE B O 1
ATOM 4200 N N . ASP B 1 95 ? -11.172 -8.961 -3.512 1 96.81 95 ASP B N 1
ATOM 4201 C CA . ASP B 1 95 ? -11.266 -8.195 -2.275 1 96.81 95 ASP B CA 1
ATOM 4202 C C . ASP B 1 95 ? -10.461 -8.852 -1.158 1 96.81 95 ASP B C 1
ATOM 4204 O O . ASP B 1 95 ? -10.109 -10.031 -1.247 1 96.81 95 ASP B O 1
ATOM 4208 N N . VAL B 1 96 ? -10.141 -8.078 -0.174 1 97.81 96 VAL B N 1
ATOM 4209 C CA . VAL B 1 96 ? -9.555 -8.602 1.056 1 97.81 96 VAL B CA 1
ATOM 4210 C C . VAL B 1 96 ? -10.648 -9.203 1.933 1 97.81 96 VAL B C 1
ATOM 4212 O O . VAL B 1 96 ? -11.477 -8.477 2.494 1 97.81 96 VAL B O 1
ATOM 4215 N N . PRO B 1 97 ? -10.625 -10.5 2.09 1 97.5 97 PRO B N 1
ATOM 4216 C CA . PRO B 1 97 ? -11.586 -11.102 3.016 1 97.5 97 PRO B CA 1
ATOM 4217 C C . PRO B 1 97 ? -11.258 -10.812 4.477 1 97.5 97 PRO B C 1
ATOM 4219 O O . PRO B 1 97 ? -10.086 -10.859 4.871 1 97.5 97 PRO B O 1
ATOM 4222 N N . LEU B 1 98 ? -12.25 -10.422 5.18 1 96.94 98 LEU B N 1
ATOM 4223 C CA . LEU B 1 98 ? -12.133 -10.352 6.629 1 96.94 98 LEU B CA 1
ATOM 4224 C C . LEU B 1 98 ? -12.68 -11.617 7.281 1 96.94 98 LEU B C 1
ATOM 4226 O O . LEU B 1 98 ? -13.875 -11.711 7.551 1 96.94 98 LEU B O 1
ATOM 4230 N N . ILE B 1 99 ? -11.766 -12.539 7.586 1 98 99 ILE B N 1
ATOM 4231 C CA . ILE B 1 99 ? -12.164 -13.859 8.055 1 98 99 ILE B CA 1
ATOM 4232 C C . ILE B 1 99 ? -12.055 -13.922 9.578 1 98 99 ILE B C 1
ATOM 4234 O O . ILE B 1 99 ? -11.023 -13.562 10.148 1 98 99 ILE B O 1
ATOM 4238 N N . ASP B 1 100 ? -13.086 -14.359 10.219 1 96.75 100 ASP B N 1
ATOM 4239 C CA . ASP B 1 100 ? -13.062 -14.602 11.656 1 96.75 100 ASP B CA 1
ATOM 4240 C C . ASP B 1 100 ? -12.234 -15.844 11.992 1 96.75 100 ASP B C 1
ATOM 4242 O O . ASP B 1 100 ? -12.625 -16.969 11.648 1 96.75 100 ASP B O 1
ATOM 4246 N N . PRO B 1 101 ? -11.172 -15.656 12.695 1 97.69 101 PRO B N 1
ATOM 4247 C CA . PRO B 1 101 ? -10.305 -16.797 13 1 97.69 101 PRO B CA 1
ATOM 4248 C C . PRO B 1 101 ? -11.031 -17.906 13.773 1 97.69 101 PRO B C 1
ATOM 4250 O O . PRO B 1 101 ? -10.734 -19.078 13.594 1 97.69 101 PRO B O 1
ATOM 4253 N N . SER B 1 102 ? -11.953 -17.562 14.594 1 97.56 102 SER B N 1
ATOM 4254 C CA . SER B 1 102 ? -12.648 -18.547 15.414 1 97.56 102 SER B CA 1
ATOM 4255 C C . SER B 1 102 ? -13.562 -19.422 14.57 1 97.56 102 SER B C 1
ATOM 4257 O O . SER B 1 102 ? -13.844 -20.578 14.93 1 97.56 102 SER B O 1
ATOM 4259 N N . ALA B 1 103 ? -14.055 -18.938 13.445 1 97.94 103 ALA B N 1
ATOM 4260 C CA . ALA B 1 103 ? -14.977 -19.672 12.586 1 97.94 103 ALA B CA 1
ATOM 4261 C C . ALA B 1 103 ? -14.234 -20.297 11.406 1 97.94 103 ALA B C 1
ATOM 4263 O O . ALA B 1 103 ? -14.828 -21.047 10.617 1 97.94 103 ALA B O 1
ATOM 4264 N N . TYR B 1 104 ? -12.992 -20.016 11.305 1 98.56 104 TYR B N 1
ATOM 4265 C CA . TYR B 1 104 ? -12.195 -20.438 10.164 1 98.56 104 TYR B CA 1
ATOM 4266 C C . TYR B 1 104 ? -12.086 -21.969 10.109 1 98.56 104 TYR B C 1
ATOM 4268 O O . TYR B 1 104 ? -11.906 -22.609 11.141 1 98.56 104 TYR B O 1
ATOM 4276 N N . ARG B 1 105 ? -12.219 -22.453 8.906 1 98.69 105 ARG B N 1
ATOM 4277 C CA . ARG B 1 105 ? -11.984 -23.875 8.625 1 98.69 105 ARG B CA 1
ATOM 4278 C C . ARG B 1 105 ? -11.203 -24.047 7.324 1 98.69 105 ARG B C 1
ATOM 4280 O O . ARG B 1 105 ? -11.445 -23.344 6.344 1 98.69 105 ARG B O 1
ATOM 4287 N N . LEU B 1 106 ? -10.328 -24.969 7.305 1 98.88 106 LEU B N 1
ATOM 4288 C CA . LEU B 1 106 ? -9.625 -25.406 6.102 1 98.88 106 LEU B CA 1
ATOM 4289 C C . LEU B 1 106 ? -10.031 -26.828 5.715 1 98.88 106 LEU B C 1
ATOM 4291 O O . LEU B 1 106 ? -9.812 -27.766 6.477 1 98.88 106 LEU B O 1
ATOM 4295 N N . LYS B 1 107 ? -10.586 -26.922 4.547 1 98.88 107 LYS B N 1
ATOM 4296 C CA . LYS B 1 107 ? -11 -28.219 4.047 1 98.88 107 LYS B CA 1
ATOM 4297 C C . LYS B 1 107 ? -9.891 -28.859 3.207 1 98.88 107 LYS B C 1
ATOM 4299 O O . LYS B 1 107 ? -9.336 -28.234 2.314 1 98.88 107 LYS B O 1
ATOM 4304 N N . ILE B 1 108 ? -9.531 -30.078 3.529 1 98.88 108 ILE B N 1
ATOM 4305 C CA . ILE B 1 108 ? -8.648 -30.891 2.707 1 98.88 108 ILE B CA 1
ATOM 4306 C C . ILE B 1 108 ? -9.398 -32.125 2.211 1 98.88 108 ILE B C 1
ATOM 4308 O O . ILE B 1 108 ? -9.891 -32.938 3.014 1 98.88 108 ILE B O 1
ATOM 4312 N N . HIS B 1 109 ? -9.477 -32.25 0.875 1 98.81 109 HIS B N 1
ATOM 4313 C CA . HIS B 1 109 ? -10.367 -33.25 0.334 1 98.81 109 HIS B CA 1
ATOM 4314 C C . HIS B 1 109 ? -9.906 -33.719 -1.043 1 98.81 109 HIS B C 1
ATOM 4316 O O . HIS B 1 109 ? -8.852 -33.281 -1.525 1 98.81 109 HIS B O 1
ATOM 4322 N N . GLY B 1 110 ? -10.703 -34.656 -1.676 1 98.69 110 GLY B N 1
ATOM 4323 C CA . GLY B 1 110 ? -10.352 -35.25 -2.959 1 98.69 110 GLY B CA 1
ATOM 4324 C C . GLY B 1 110 ? -9.734 -36.625 -2.836 1 98.69 110 GLY B C 1
ATOM 4325 O O . GLY B 1 110 ? -10.289 -37.5 -2.166 1 98.69 110 GLY B O 1
ATOM 4326 N N . LEU B 1 111 ? -8.641 -36.875 -3.51 1 98.69 111 LEU B N 1
ATOM 4327 C CA . LEU B 1 111 ? -7.988 -38.188 -3.545 1 98.69 111 LEU B CA 1
ATOM 4328 C C . LEU B 1 111 ? -7.098 -38.375 -2.32 1 98.69 111 LEU B C 1
ATOM 4330 O O . LEU B 1 111 ? -5.879 -38.531 -2.449 1 98.69 111 LEU B O 1
ATOM 4334 N N . VAL B 1 112 ? -7.797 -38.5 -1.126 1 98.75 112 VAL B N 1
ATOM 4335 C CA . VAL B 1 112 ? -7.145 -38.75 0.158 1 98.75 112 VAL B CA 1
ATOM 4336 C C . VAL B 1 112 ? -7.863 -39.875 0.909 1 98.75 112 VAL B C 1
ATOM 4338 O O . VAL B 1 112 ? -9.023 -40.156 0.628 1 98.75 112 VAL B O 1
ATOM 4341 N N . ASP B 1 113 ? -7.176 -40.438 1.815 1 98.56 113 ASP B N 1
ATOM 4342 C CA . ASP B 1 113 ? -7.781 -41.5 2.645 1 98.56 113 ASP B CA 1
ATOM 4343 C C . ASP B 1 113 ? -8.82 -40.906 3.594 1 98.56 113 ASP B C 1
ATOM 4345 O O . ASP B 1 113 ? -9.875 -41.5 3.82 1 98.56 113 ASP B O 1
ATOM 4349 N N . LYS B 1 114 ? -8.469 -39.75 4.105 1 98.12 114 LYS B N 1
ATOM 4350 C CA . LYS B 1 114 ? -9.352 -39.094 5.078 1 98.12 114 LYS B CA 1
ATOM 4351 C C . LYS B 1 114 ? -9.516 -37.625 4.77 1 98.12 114 LYS B C 1
ATOM 4353 O O . LYS B 1 114 ? -8.57 -36.844 4.918 1 98.12 114 LYS B O 1
ATOM 4358 N N . GLU B 1 115 ? -10.711 -37.25 4.387 1 98.38 115 GLU B N 1
ATOM 4359 C CA . GLU B 1 115 ? -11.016 -35.812 4.273 1 98.38 115 GLU B CA 1
ATOM 4360 C C . GLU B 1 115 ? -11.133 -35.156 5.648 1 98.38 115 GLU B C 1
ATOM 4362 O O . GLU B 1 115 ? -11.602 -35.781 6.602 1 98.38 115 GLU B O 1
ATOM 4367 N N . VAL B 1 116 ? -10.672 -33.906 5.762 1 98.5 116 VAL B N 1
ATOM 4368 C CA . VAL B 1 116 ? -10.703 -33.25 7.059 1 98.5 116 VAL B CA 1
ATOM 4369 C C . VAL B 1 116 ? -11.156 -31.797 6.891 1 98.5 116 VAL B C 1
ATOM 4371 O O . VAL B 1 116 ? -11.117 -31.25 5.785 1 98.5 116 VAL B O 1
ATOM 4374 N N . SER B 1 117 ? -11.641 -31.234 7.914 1 98.75 117 SER B N 1
ATOM 4375 C CA . SER B 1 117 ? -11.922 -29.812 8.117 1 98.75 117 SER B CA 1
ATOM 4376 C C . SER B 1 117 ? -11.219 -29.297 9.367 1 98.75 117 SER B C 1
ATOM 4378 O O . SER B 1 117 ? -11.672 -29.531 10.492 1 98.75 117 SER B O 1
ATOM 4380 N N . LEU B 1 118 ? -10.18 -28.578 9.172 1 98.81 118 LEU B N 1
ATOM 4381 C CA . LEU B 1 118 ? -9.297 -28.172 10.266 1 98.81 118 LEU B CA 1
ATOM 4382 C C . LEU B 1 118 ? -9.633 -26.766 10.742 1 98.81 118 LEU B C 1
ATOM 4384 O O . LEU B 1 118 ? -9.836 -25.859 9.93 1 98.81 118 LEU B O 1
ATOM 4388 N N . SER B 1 119 ? -9.688 -26.562 12.055 1 98.75 119 SER B N 1
ATOM 4389 C CA . SER B 1 119 ? -9.742 -25.234 12.633 1 98.75 119 SER B CA 1
ATOM 4390 C C . SER B 1 119 ? -8.367 -24.578 12.648 1 98.75 119 SER B C 1
ATOM 4392 O O . SER B 1 119 ? -7.355 -25.234 12.398 1 98.75 119 SER B O 1
ATOM 4394 N N . LEU B 1 120 ? -8.367 -23.344 12.922 1 98.75 120 LEU B N 1
ATOM 4395 C CA . LEU B 1 120 ? -7.098 -22.656 13.07 1 98.75 120 LEU B CA 1
ATOM 4396 C C . LEU B 1 120 ? -6.273 -23.266 14.195 1 98.75 120 LEU B C 1
ATOM 4398 O O . LEU B 1 120 ? -5.055 -23.406 14.07 1 98.75 120 LEU B O 1
ATOM 4402 N N . ALA B 1 121 ? -6.895 -23.609 15.266 1 98.38 121 ALA B N 1
ATOM 4403 C CA . ALA B 1 121 ? -6.219 -24.234 16.406 1 98.38 121 ALA B CA 1
ATOM 4404 C C . ALA B 1 121 ? -5.59 -25.578 16 1 98.38 121 ALA B C 1
ATOM 4406 O O . ALA B 1 121 ? -4.477 -25.891 16.422 1 98.38 121 ALA B O 1
ATOM 4407 N N . ASP B 1 122 ? -6.379 -26.328 15.227 1 98.38 122 ASP B N 1
ATOM 4408 C CA . ASP B 1 122 ? -5.852 -27.594 14.734 1 98.38 122 ASP B CA 1
ATOM 4409 C C . ASP B 1 122 ? -4.562 -27.391 13.953 1 98.38 122 ASP B C 1
ATOM 4411 O O . ASP B 1 122 ? -3.617 -28.172 14.078 1 98.38 122 ASP B O 1
ATOM 4415 N N . ILE B 1 123 ? -4.543 -26.391 13.164 1 98.56 123 ILE B N 1
ATOM 4416 C CA . ILE B 1 123 ? -3.398 -26.109 12.312 1 98.56 123 ILE B CA 1
ATOM 4417 C C . ILE B 1 123 ? -2.217 -25.641 13.164 1 98.56 123 ILE B C 1
ATOM 4419 O O . ILE B 1 123 ? -1.101 -26.141 13.008 1 98.56 123 ILE B O 1
ATOM 4423 N N . LYS B 1 124 ? -2.451 -24.812 14.102 1 98 124 LYS B N 1
ATOM 4424 C CA . LYS B 1 124 ? -1.408 -24.188 14.914 1 98 124 LYS B CA 1
ATOM 4425 C C . LYS B 1 124 ? -0.809 -25.188 15.898 1 98 124 LYS B C 1
ATOM 4427 O O . LYS B 1 124 ? 0.253 -24.938 16.469 1 98 124 LYS B O 1
ATOM 4432 N N . ARG B 1 125 ? -1.429 -26.297 16.109 1 97.69 125 ARG B N 1
ATOM 4433 C CA . ARG B 1 125 ? -0.92 -27.328 17.016 1 97.69 125 ARG B CA 1
ATOM 4434 C C . ARG B 1 125 ? 0.199 -28.125 16.359 1 97.69 125 ARG B C 1
ATOM 4436 O O . ARG B 1 125 ? 0.932 -28.844 17.031 1 97.69 125 ARG B O 1
ATOM 4443 N N . ARG B 1 126 ? 0.302 -28 15.156 1 97.31 126 ARG B N 1
ATOM 4444 C CA . ARG B 1 126 ? 1.315 -28.75 14.414 1 97.31 126 ARG B CA 1
ATOM 4445 C C . ARG B 1 126 ? 2.695 -28.125 14.594 1 97.31 126 ARG B C 1
ATOM 4447 O O . ARG B 1 126 ? 2.811 -26.969 15 1 97.31 126 ARG B O 1
ATOM 4454 N N . LYS B 1 127 ? 3.719 -28.953 14.305 1 96.56 127 LYS B N 1
ATOM 4455 C CA . LYS B 1 127 ? 5.082 -28.453 14.422 1 96.56 127 LYS B CA 1
ATOM 4456 C C . LYS B 1 127 ? 5.305 -27.25 13.508 1 96.56 127 LYS B C 1
ATOM 4458 O O . LYS B 1 127 ? 5.105 -27.344 12.289 1 96.56 127 LYS B O 1
ATOM 4463 N N . ALA B 1 128 ? 5.672 -26.125 14.125 1 96.69 128 ALA B N 1
ATOM 4464 C CA . ALA B 1 128 ? 5.871 -24.891 13.383 1 96.69 128 ALA B CA 1
ATOM 4465 C C . ALA B 1 128 ? 7.332 -24.719 12.969 1 96.69 128 ALA B C 1
ATOM 4467 O O . ALA B 1 128 ? 8.234 -25.203 13.656 1 96.69 128 ALA B O 1
ATOM 4468 N N . GLN B 1 129 ? 7.527 -24.094 11.875 1 95.62 129 GLN B N 1
ATOM 4469 C CA . GLN B 1 129 ? 8.828 -23.625 11.422 1 95.62 129 GLN B CA 1
ATOM 4470 C C . GLN B 1 129 ? 8.742 -22.219 10.844 1 95.62 129 GLN B C 1
ATOM 4472 O O . GLN B 1 129 ? 7.691 -21.812 10.344 1 95.62 129 GLN B O 1
ATOM 4477 N N . THR B 1 130 ? 9.797 -21.469 10.992 1 97.69 130 THR B N 1
ATOM 4478 C CA . THR B 1 130 ? 9.914 -20.141 10.398 1 97.69 130 THR B CA 1
ATOM 4479 C C . THR B 1 130 ? 10.984 -20.125 9.312 1 97.69 130 THR B C 1
ATOM 4481 O O . THR B 1 130 ? 12.07 -20.672 9.5 1 97.69 130 THR B O 1
ATOM 4484 N N . ALA B 1 131 ? 10.703 -19.594 8.156 1 97.75 131 ALA B N 1
ATOM 4485 C CA . ALA B 1 131 ? 11.664 -19.438 7.07 1 97.75 131 ALA B CA 1
ATOM 4486 C C . ALA B 1 131 ? 11.594 -18.047 6.457 1 97.75 131 ALA B C 1
ATOM 4488 O O . ALA B 1 131 ? 10.516 -17.484 6.312 1 97.75 131 ALA B O 1
ATOM 4489 N N . SER B 1 132 ? 12.789 -17.516 6.141 1 97.81 132 SER B N 1
ATOM 4490 C CA . SER B 1 132 ? 12.852 -16.312 5.32 1 97.81 132 SER B CA 1
ATOM 4491 C C . SER B 1 132 ? 12.57 -16.609 3.855 1 97.81 132 SER B C 1
ATOM 4493 O O . SER B 1 132 ? 13.242 -17.453 3.248 1 97.81 132 SER B O 1
ATOM 4495 N N . VAL B 1 133 ? 11.57 -15.938 3.34 1 98.5 133 VAL B N 1
ATOM 4496 C CA . VAL B 1 133 ? 11.172 -16.234 1.97 1 98.5 133 VAL B CA 1
ATOM 4497 C C . VAL B 1 133 ? 11.023 -14.945 1.176 1 98.5 133 VAL B C 1
ATOM 4499 O O . VAL B 1 133 ? 10.281 -14.039 1.578 1 98.5 133 VAL B O 1
ATOM 4502 N N . LEU B 1 134 ? 11.797 -14.875 0.072 1 98.56 134 LEU B N 1
ATOM 4503 C CA . LEU B 1 134 ? 11.57 -13.82 -0.906 1 98.56 134 LEU B CA 1
ATOM 4504 C C . LEU B 1 134 ? 10.383 -14.156 -1.805 1 98.56 134 LEU B C 1
ATOM 4506 O O . LEU B 1 134 ? 10.281 -15.266 -2.32 1 98.56 134 LEU B O 1
ATOM 4510 N N . MET B 1 135 ? 9.484 -13.188 -1.932 1 98.12 135 MET B N 1
ATOM 4511 C CA . MET B 1 135 ? 8.344 -13.266 -2.842 1 98.12 135 MET B CA 1
ATOM 4512 C C . MET B 1 135 ? 8.359 -12.102 -3.828 1 98.12 135 MET B C 1
ATOM 4514 O O . MET B 1 135 ? 8.664 -10.969 -3.457 1 98.12 135 MET B O 1
ATOM 4518 N N . ALA B 1 136 ? 8.039 -12.422 -5.074 1 98.06 136 ALA B N 1
ATOM 4519 C CA . ALA B 1 136 ? 7.914 -11.391 -6.105 1 98.06 136 ALA B CA 1
ATOM 4520 C C . ALA B 1 136 ? 6.766 -11.711 -7.059 1 98.06 136 ALA B C 1
ATOM 4522 O O . ALA B 1 136 ? 6.41 -12.875 -7.25 1 98.06 136 ALA B O 1
ATOM 4523 N N . CYS B 1 137 ? 6.207 -10.656 -7.551 1 97.12 137 CYS B N 1
ATOM 4524 C CA . CYS B 1 137 ? 5.223 -10.828 -8.609 1 97.12 137 CYS B CA 1
ATOM 4525 C C . CYS B 1 137 ? 5.906 -11.125 -9.945 1 97.12 137 CYS B C 1
ATOM 4527 O O . CYS B 1 137 ? 6.965 -10.57 -10.234 1 97.12 137 CYS B O 1
ATOM 4529 N N . ALA B 1 138 ? 5.23 -11.906 -10.766 1 95.62 138 ALA B N 1
ATOM 4530 C CA . ALA B 1 138 ? 5.773 -12.234 -12.086 1 95.62 138 ALA B CA 1
ATOM 4531 C C . ALA B 1 138 ? 5.773 -11.008 -13 1 95.62 138 ALA B C 1
ATOM 4533 O O . ALA B 1 138 ? 6.504 -10.969 -13.984 1 95.62 138 ALA B O 1
ATOM 4534 N N . GLY B 1 139 ? 4.949 -10.047 -12.711 1 92.5 139 GLY B N 1
ATOM 4535 C CA . GLY B 1 139 ? 4.887 -8.836 -13.508 1 92.5 139 GLY B CA 1
ATOM 4536 C C . GLY B 1 139 ? 5.871 -7.773 -13.062 1 92.5 139 GLY B C 1
ATOM 4537 O O . GLY B 1 139 ? 5.875 -6.66 -13.586 1 92.5 139 GLY B O 1
ATOM 4538 N N . ASN B 1 140 ? 6.703 -8.062 -12.117 1 93.19 140 ASN B N 1
ATOM 4539 C CA . ASN B 1 140 ? 7.668 -7.094 -11.602 1 93.19 140 ASN B CA 1
ATOM 4540 C C . ASN B 1 140 ? 8.547 -6.531 -12.711 1 93.19 140 ASN B C 1
ATOM 4542 O O . ASN B 1 140 ? 9.242 -7.277 -13.398 1 93.19 140 ASN B O 1
ATOM 4546 N N . GLY B 1 141 ? 8.469 -5.215 -12.906 1 86.44 141 GLY B N 1
ATOM 4547 C CA . GLY B 1 141 ? 9.297 -4.566 -13.914 1 86.44 141 GLY B CA 1
ATOM 4548 C C . GLY B 1 141 ? 8.586 -4.363 -15.234 1 86.44 141 GLY B C 1
ATOM 4549 O O . GLY B 1 141 ? 9.172 -3.828 -16.188 1 86.44 141 GLY B O 1
ATOM 4550 N N . ARG B 1 142 ? 7.32 -4.676 -15.328 1 84.38 142 ARG B N 1
ATOM 4551 C CA . ARG B 1 142 ? 6.586 -4.641 -16.594 1 84.38 142 ARG B CA 1
ATOM 4552 C C . ARG B 1 142 ? 6.52 -3.223 -17.156 1 84.38 142 ARG B C 1
ATOM 4554 O O . ARG B 1 142 ? 6.562 -3.025 -18.359 1 84.38 142 ARG B O 1
ATOM 4561 N N . MET B 1 143 ? 6.496 -2.211 -16.312 1 82.75 143 MET B N 1
ATOM 4562 C CA . MET B 1 143 ? 6.371 -0.825 -16.75 1 82.75 143 MET B CA 1
ATOM 4563 C C . MET B 1 143 ? 7.641 -0.365 -17.453 1 82.75 143 MET B C 1
ATOM 4565 O O . MET B 1 143 ? 7.648 0.68 -18.109 1 82.75 143 MET B O 1
ATOM 4569 N N . GLY B 1 144 ? 8.68 -1.169 -17.375 1 77.12 144 GLY B N 1
ATOM 4570 C CA . GLY B 1 144 ? 9.906 -0.861 -18.094 1 77.12 144 GLY B CA 1
ATOM 4571 C C . GLY B 1 144 ? 9.828 -1.222 -19.578 1 77.12 144 GLY B C 1
ATOM 4572 O O . GLY B 1 144 ? 10.719 -0.859 -20.344 1 77.12 144 GLY B O 1
ATOM 4573 N N . LEU B 1 145 ? 8.734 -1.836 -19.922 1 76.31 145 LEU B N 1
ATOM 4574 C CA . LEU B 1 145 ? 8.578 -2.285 -21.297 1 76.31 145 LEU B CA 1
ATOM 4575 C C . LEU B 1 145 ? 7.715 -1.313 -22.094 1 76.31 145 LEU B C 1
ATOM 4577 O O . LEU B 1 145 ? 6.742 -0.766 -21.578 1 76.31 145 LEU B O 1
ATOM 4581 N N . THR B 1 146 ? 8.039 -1.089 -23.312 1 71.44 146 THR B N 1
ATOM 4582 C CA . THR B 1 146 ? 7.285 -0.177 -24.156 1 71.44 146 THR B CA 1
ATOM 4583 C C . THR B 1 146 ? 5.91 -0.754 -24.5 1 71.44 146 THR B C 1
ATOM 4585 O O . THR B 1 146 ? 4.91 -0.037 -24.469 1 71.44 146 THR B O 1
ATOM 4588 N N . GLU B 1 147 ? 5.977 -1.999 -24.875 1 73.06 147 GLU B N 1
ATOM 4589 C CA . GLU B 1 147 ? 4.727 -2.699 -25.156 1 73.06 147 GLU B CA 1
ATOM 4590 C C . GLU B 1 147 ? 4.387 -3.689 -24.047 1 73.06 147 GLU B C 1
ATOM 4592 O O . GLU B 1 147 ? 5.047 -4.723 -23.906 1 73.06 147 GLU B O 1
ATOM 4597 N N . ARG B 1 148 ? 3.52 -3.266 -23.297 1 72.62 148 ARG B N 1
ATOM 4598 C CA . ARG B 1 148 ? 3.148 -4.105 -22.172 1 72.62 148 ARG B CA 1
ATOM 4599 C C . ARG B 1 148 ? 1.636 -4.281 -22.094 1 72.62 148 ARG B C 1
ATOM 4601 O O . ARG B 1 148 ? 0.881 -3.41 -22.531 1 72.62 148 ARG B O 1
ATOM 4608 N N . PHE B 1 149 ? 1.378 -5.367 -21.5 1 75.06 149 PHE B N 1
ATOM 4609 C CA . PHE B 1 149 ? -0.015 -5.676 -21.203 1 75.06 149 PHE B CA 1
ATOM 4610 C C . PHE B 1 149 ? -0.584 -4.672 -20.203 1 75.06 149 PHE B C 1
ATOM 4612 O O . PHE B 1 149 ? 0.096 -4.285 -19.25 1 75.06 149 PHE B O 1
ATOM 4619 N N . THR B 1 150 ? -1.891 -4.129 -20.484 1 74.81 150 THR B N 1
ATOM 4620 C CA . THR B 1 150 ? -2.412 -3.039 -19.656 1 74.81 150 THR B CA 1
ATOM 4621 C C . THR B 1 150 ? -3.43 -3.557 -18.656 1 74.81 150 THR B C 1
ATOM 4623 O O . THR B 1 150 ? -3.816 -2.838 -17.734 1 74.81 150 THR B O 1
ATOM 4626 N N . SER B 1 151 ? -3.908 -4.754 -18.703 1 77.38 151 SER B N 1
ATOM 4627 C CA . SER B 1 151 ? -5.023 -5.223 -17.891 1 77.38 151 SER B CA 1
ATOM 4628 C C . SER B 1 151 ? -4.527 -5.895 -16.609 1 77.38 151 SER B C 1
ATOM 4630 O O . SER B 1 151 ? -5.062 -6.926 -16.203 1 77.38 151 SER B O 1
ATOM 4632 N N . HIS B 1 152 ? -3.457 -5.301 -16.078 1 87.69 152 HIS B N 1
ATOM 4633 C CA . HIS B 1 152 ? -2.914 -5.82 -14.828 1 87.69 152 HIS B CA 1
ATOM 4634 C C . HIS B 1 152 ? -2.193 -4.73 -14.047 1 87.69 152 HIS B C 1
ATOM 4636 O O . HIS B 1 152 ? -2.078 -3.596 -14.516 1 87.69 152 HIS B O 1
ATOM 4642 N N . VAL B 1 153 ? -1.759 -5.074 -12.836 1 90.75 153 VAL B N 1
ATOM 4643 C CA . VAL B 1 153 ? -1.077 -4.102 -11.984 1 90.75 153 VAL B CA 1
ATOM 4644 C C . VAL B 1 153 ? 0.171 -3.58 -12.688 1 90.75 153 VAL B C 1
ATOM 4646 O O . VAL B 1 153 ? 0.983 -4.363 -13.188 1 90.75 153 VAL B O 1
ATOM 4649 N N . PRO B 1 154 ? 0.336 -2.277 -12.773 1 88.56 154 PRO B N 1
ATOM 4650 C CA . PRO B 1 154 ? 1.461 -1.676 -13.5 1 88.56 154 PRO B CA 1
ATOM 4651 C C . PRO B 1 154 ? 2.73 -1.603 -12.656 1 88.56 154 PRO B C 1
ATOM 4653 O O . PRO B 1 154 ? 3.143 -0.513 -12.25 1 88.56 154 PRO B O 1
ATOM 4656 N N . TRP B 1 155 ? 3.383 -2.684 -12.578 1 90.69 155 TRP B N 1
ATOM 4657 C CA . TRP B 1 155 ? 4.527 -2.799 -11.688 1 90.69 155 TRP B CA 1
ATOM 4658 C C . TRP B 1 155 ? 5.773 -2.18 -12.312 1 90.69 155 TRP B C 1
ATOM 4660 O O . TRP B 1 155 ? 6.133 -2.506 -13.445 1 90.69 155 TRP B O 1
ATOM 4670 N N . GLY B 1 156 ? 6.398 -1.229 -11.531 1 88.06 156 GLY B N 1
ATOM 4671 C CA . GLY B 1 156 ? 7.816 -0.983 -11.734 1 88.06 156 GLY B CA 1
ATOM 4672 C C . GLY B 1 156 ? 8.703 -2.049 -11.109 1 88.06 156 GLY B C 1
ATOM 4673 O O . GLY B 1 156 ? 8.359 -3.234 -11.125 1 88.06 156 GLY B O 1
ATOM 4674 N N . PRO B 1 157 ? 9.875 -1.665 -10.625 1 90.38 157 PRO B N 1
ATOM 4675 C CA . PRO B 1 157 ? 10.727 -2.658 -9.961 1 90.38 157 PRO B CA 1
ATOM 4676 C C . PRO B 1 157 ? 10.398 -2.82 -8.477 1 90.38 157 PRO B C 1
ATOM 4678 O O . PRO B 1 157 ? 11.305 -2.945 -7.648 1 90.38 157 PRO B O 1
ATOM 4681 N N . ASP B 1 158 ? 9.133 -2.791 -8.094 1 93.94 158 ASP B N 1
ATOM 4682 C CA . ASP B 1 158 ? 8.781 -2.648 -6.688 1 93.94 158 ASP B CA 1
ATOM 4683 C C . ASP B 1 158 ? 7.859 -3.775 -6.234 1 93.94 158 ASP B C 1
ATOM 4685 O O . ASP B 1 158 ? 7.262 -3.701 -5.156 1 93.94 158 ASP B O 1
ATOM 4689 N N . ALA B 1 159 ? 7.699 -4.836 -6.988 1 96.44 159 ALA B N 1
ATOM 4690 C CA . ALA B 1 159 ? 6.777 -5.91 -6.621 1 96.44 159 ALA B CA 1
ATOM 4691 C C . ALA B 1 159 ? 7.531 -7.09 -6.016 1 96.44 159 ALA B C 1
ATOM 4693 O O . ALA B 1 159 ? 7.543 -8.188 -6.586 1 96.44 159 ALA B O 1
ATOM 4694 N N . PHE B 1 160 ? 8.031 -6.855 -4.801 1 97.31 160 PHE B N 1
ATOM 4695 C CA . PHE B 1 160 ? 8.781 -7.887 -4.094 1 97.31 160 PHE B CA 1
ATOM 4696 C C . PHE B 1 160 ? 8.727 -7.664 -2.588 1 97.31 160 PHE B C 1
ATOM 4698 O O . PHE B 1 160 ? 8.289 -6.605 -2.129 1 97.31 160 PHE B O 1
ATOM 4705 N N . GLY B 1 161 ? 9.125 -8.633 -1.849 1 97.94 161 GLY B N 1
ATOM 4706 C CA . GLY B 1 161 ? 9.383 -8.562 -0.42 1 97.94 161 GLY B CA 1
ATOM 4707 C C . GLY B 1 161 ? 9.953 -9.852 0.148 1 97.94 161 GLY B C 1
ATOM 4708 O O . GLY B 1 161 ? 9.664 -10.938 -0.358 1 97.94 161 GLY B O 1
ATOM 4709 N N . CYS B 1 162 ? 10.773 -9.703 1.128 1 98.5 162 CYS B N 1
ATOM 4710 C CA . CYS B 1 162 ? 11.305 -10.852 1.855 1 98.5 162 CYS B CA 1
ATOM 4711 C C . CYS B 1 162 ? 10.891 -10.805 3.322 1 98.5 162 CYS B C 1
ATOM 4713 O O . CYS B 1 162 ? 11.297 -9.898 4.055 1 98.5 162 CYS B O 1
ATOM 4715 N N . ALA B 1 163 ? 10.141 -11.75 3.717 1 98.25 163 ALA B N 1
ATOM 4716 C CA . ALA B 1 163 ? 9.617 -11.781 5.082 1 98.25 163 ALA B CA 1
ATOM 4717 C C . ALA B 1 163 ? 9.867 -13.141 5.734 1 98.25 163 ALA B C 1
ATOM 4719 O O . ALA B 1 163 ? 10.18 -14.117 5.051 1 98.25 163 ALA B O 1
ATOM 4720 N N . ASP B 1 164 ? 9.797 -13.141 7.047 1 98.25 164 ASP B N 1
ATOM 4721 C CA . ASP B 1 164 ? 9.797 -14.383 7.812 1 98.25 164 ASP B CA 1
ATOM 4722 C C . ASP B 1 164 ? 8.383 -14.945 7.949 1 98.25 164 ASP B C 1
ATOM 4724 O O . ASP B 1 164 ? 7.496 -14.281 8.492 1 98.25 164 ASP B O 1
ATOM 4728 N N . TRP B 1 165 ? 8.242 -16.156 7.48 1 98.5 165 TRP B N 1
ATOM 4729 C CA . TRP B 1 165 ? 6.945 -16.828 7.523 1 98.5 165 TRP B CA 1
ATOM 4730 C C . TRP B 1 165 ? 6.973 -18.016 8.484 1 98.5 165 TRP B C 1
ATOM 4732 O O . TRP B 1 165 ? 7.91 -18.812 8.461 1 98.5 165 TRP B O 1
ATOM 4742 N N . THR B 1 166 ? 6 -18.062 9.32 1 98.62 166 THR B N 1
ATOM 4743 C CA . THR B 1 166 ? 5.883 -19.156 10.273 1 98.62 166 THR B CA 1
ATOM 4744 C C . THR B 1 166 ? 4.645 -20 9.984 1 98.62 166 THR B C 1
ATOM 4746 O O . THR B 1 166 ? 3.539 -19.469 9.875 1 98.62 166 THR B O 1
ATOM 4749 N N . GLY B 1 167 ? 4.84 -21.266 9.859 1 98.5 167 GLY B N 1
ATOM 4750 C CA . GLY B 1 167 ? 3.77 -22.203 9.578 1 98.5 167 GLY B CA 1
ATOM 4751 C C . GLY B 1 167 ? 4.203 -23.656 9.695 1 98.5 167 GLY B C 1
ATOM 4752 O O . GLY B 1 167 ? 5.258 -23.938 10.266 1 98.5 167 GLY B O 1
ATOM 4753 N N . CYS B 1 168 ? 3.336 -24.562 9.289 1 98.38 168 CYS B N 1
ATOM 4754 C CA . CYS B 1 168 ? 3.643 -25.984 9.312 1 98.38 168 CYS B CA 1
ATOM 4755 C C . CYS B 1 168 ? 3.873 -26.516 7.902 1 98.38 168 CYS B C 1
ATOM 4757 O O . CYS B 1 168 ? 3.629 -25.812 6.922 1 98.38 168 CYS B O 1
ATOM 4759 N N . SER B 1 169 ? 4.355 -27.734 7.82 1 98.25 169 SER B N 1
ATOM 4760 C CA . SER B 1 169 ? 4.703 -28.375 6.551 1 98.25 169 SER B CA 1
ATOM 4761 C C . SER B 1 169 ? 3.461 -28.875 5.824 1 98.25 169 SER B C 1
ATOM 4763 O O . SER B 1 169 ? 2.67 -29.625 6.383 1 98.25 169 SER B O 1
ATOM 4765 N N . LEU B 1 170 ? 3.301 -28.469 4.598 1 98.62 170 LEU B N 1
ATOM 4766 C CA . LEU B 1 170 ? 2.225 -29.031 3.781 1 98.62 170 LEU B CA 1
ATOM 4767 C C . LEU B 1 170 ? 2.438 -30.516 3.545 1 98.62 170 LEU B C 1
ATOM 4769 O O . LEU B 1 170 ? 1.48 -31.297 3.568 1 98.62 170 LEU B O 1
ATOM 4773 N N . ALA B 1 171 ? 3.66 -30.922 3.281 1 98.38 171 ALA B N 1
ATOM 4774 C CA . ALA B 1 171 ? 3.973 -32.312 3.002 1 98.38 171 ALA B CA 1
ATOM 4775 C C . ALA B 1 171 ? 3.537 -33.219 4.156 1 98.38 171 ALA B C 1
ATOM 4777 O O . ALA B 1 171 ? 2.938 -34.281 3.934 1 98.38 171 ALA B O 1
ATOM 4778 N N . GLU B 1 172 ? 3.861 -32.812 5.352 1 97.75 172 GLU B N 1
ATOM 4779 C CA . GLU B 1 172 ? 3.475 -33.594 6.512 1 97.75 172 GLU B CA 1
ATOM 4780 C C . GLU B 1 172 ? 1.956 -33.688 6.641 1 97.75 172 GLU B C 1
ATOM 4782 O O . GLU B 1 172 ? 1.419 -34.75 7 1 97.75 172 GLU B O 1
ATOM 4787 N N . LEU B 1 173 ? 1.34 -32.594 6.395 1 98 173 LEU B N 1
ATOM 4788 C CA . LEU B 1 173 ? -0.118 -32.594 6.453 1 98 173 LEU B CA 1
ATOM 4789 C C . LEU B 1 173 ? -0.709 -33.531 5.398 1 98 173 LEU B C 1
ATOM 4791 O O . LEU B 1 173 ? -1.679 -34.219 5.668 1 98 173 LEU B O 1
ATOM 4795 N N . LEU B 1 174 ? -0.203 -33.5 4.211 1 98.38 174 LEU B N 1
ATOM 4796 C CA . LEU B 1 174 ? -0.672 -34.375 3.129 1 98.38 174 LEU B CA 1
ATOM 4797 C C . LEU B 1 174 ? -0.419 -35.844 3.453 1 98.38 174 LEU B C 1
ATOM 4799 O O . LEU B 1 174 ? -1.226 -36.688 3.104 1 98.38 174 LEU B O 1
ATOM 4803 N N . GLN B 1 175 ? 0.685 -36.094 4.094 1 97.94 175 GLN B N 1
ATOM 4804 C CA . GLN B 1 175 ? 0.948 -37.438 4.562 1 97.94 175 GLN B CA 1
ATOM 4805 C C . GLN B 1 175 ? -0.087 -37.875 5.594 1 97.94 175 GLN B C 1
ATOM 4807 O O . GLN B 1 175 ? -0.568 -39.031 5.555 1 97.94 175 GLN B O 1
ATOM 4812 N N . GLU B 1 176 ? -0.368 -37 6.449 1 97.62 176 GLU B N 1
ATOM 4813 C CA . GLU B 1 176 ? -1.325 -37.312 7.512 1 97.62 176 GLU B CA 1
ATOM 4814 C C . GLU B 1 176 ? -2.688 -37.688 6.941 1 97.62 176 GLU B C 1
ATOM 4816 O O . GLU B 1 176 ? -3.34 -38.594 7.438 1 97.62 176 GLU B O 1
ATOM 4821 N N . VAL B 1 177 ? -3.113 -36.906 5.965 1 98.06 177 VAL B N 1
ATOM 4822 C CA . VAL B 1 177 ? -4.453 -37.156 5.441 1 98.06 177 VAL B CA 1
ATOM 4823 C C . VAL B 1 177 ? -4.426 -38.344 4.477 1 98.06 177 VAL B C 1
ATOM 4825 O O . VAL B 1 177 ? -5.473 -38.875 4.117 1 98.06 177 VAL B O 1
ATOM 4828 N N . GLY B 1 178 ? -3.232 -38.781 4 1 98.5 178 GLY B N 1
ATOM 4829 C CA . GLY B 1 178 ? -3.09 -39.969 3.182 1 98.5 178 GLY B CA 1
ATOM 4830 C C . GLY B 1 178 ? -3.436 -39.75 1.724 1 98.5 178 GLY B C 1
ATOM 4831 O O . GLY B 1 178 ? -4.453 -40.25 1.234 1 98.5 178 GLY B O 1
ATOM 4832 N N . VAL B 1 179 ? -2.549 -39.094 1.013 1 98.56 179 VAL B N 1
ATOM 4833 C CA . VAL B 1 179 ? -2.732 -38.906 -0.419 1 98.56 179 VAL B CA 1
ATOM 4834 C C . VAL B 1 179 ? -2.754 -40.25 -1.142 1 98.56 179 VAL B C 1
ATOM 4836 O O . VAL B 1 179 ? -1.878 -41.094 -0.926 1 98.56 179 VAL B O 1
ATOM 4839 N N . LYS B 1 180 ? -3.713 -40.438 -2.021 1 98.44 180 LYS B N 1
ATOM 4840 C CA . LYS B 1 180 ? -3.936 -41.719 -2.648 1 98.44 180 LYS B CA 1
ATOM 4841 C C . LYS B 1 180 ? -3.086 -41.875 -3.904 1 98.44 180 LYS B C 1
ATOM 4843 O O . LYS B 1 180 ? -2.645 -40.906 -4.492 1 98.44 180 LYS B O 1
ATOM 4848 N N . ASP B 1 181 ? -3.02 -43.188 -4.277 1 96.81 181 ASP B N 1
ATOM 4849 C CA . ASP B 1 181 ? -2.42 -43.5 -5.574 1 96.81 181 ASP B CA 1
ATOM 4850 C C . ASP B 1 181 ? -3.211 -42.844 -6.711 1 96.81 181 ASP B C 1
ATOM 4852 O O . ASP B 1 181 ? -4.441 -42.812 -6.676 1 96.81 181 ASP B O 1
ATOM 4856 N N . GLY B 1 182 ? -2.508 -42.344 -7.652 1 97.56 182 GLY B N 1
ATOM 4857 C CA . GLY B 1 182 ? -3.154 -41.719 -8.797 1 97.56 182 GLY B CA 1
ATOM 4858 C C . GLY B 1 182 ? -3.291 -40.219 -8.656 1 97.56 182 GLY B C 1
ATOM 4859 O O . GLY B 1 182 ? -3.57 -39.5 -9.633 1 97.56 182 GLY B O 1
ATOM 4860 N N . ALA B 1 183 ? -3.188 -39.719 -7.379 1 98.56 183 ALA B N 1
ATOM 4861 C CA . ALA B 1 183 ? -3.184 -38.281 -7.184 1 98.56 183 ALA B CA 1
ATOM 4862 C C . ALA B 1 183 ? -2.051 -37.625 -7.965 1 98.56 183 ALA B C 1
ATOM 4864 O O . ALA B 1 183 ? -0.933 -38.156 -8.008 1 98.56 183 ALA B O 1
ATOM 4865 N N . ALA B 1 184 ? -2.363 -36.438 -8.625 1 98.5 184 ALA B N 1
ATOM 4866 C CA . ALA B 1 184 ? -1.353 -35.812 -9.469 1 98.5 184 ALA B CA 1
ATOM 4867 C C . ALA B 1 184 ? -1.3 -34.312 -9.234 1 98.5 184 ALA B C 1
ATOM 4869 O O . ALA B 1 184 ? -0.303 -33.656 -9.562 1 98.5 184 ALA B O 1
ATOM 4870 N N . GLN B 1 185 ? -2.404 -33.812 -8.703 1 98.62 185 GLN B N 1
ATOM 4871 C CA . GLN B 1 185 ? -2.5 -32.344 -8.594 1 98.62 185 GLN B CA 1
ATOM 4872 C C . GLN B 1 185 ? -3.096 -31.938 -7.254 1 98.62 185 GLN B C 1
ATOM 4874 O O . GLN B 1 185 ? -4 -32.594 -6.742 1 98.62 185 GLN B O 1
ATOM 4879 N N . VAL B 1 186 ? -2.559 -30.859 -6.66 1 98.88 186 VAL B N 1
ATOM 4880 C CA . VAL B 1 186 ? -3.057 -30.25 -5.438 1 98.88 186 VAL B CA 1
ATOM 4881 C C . VAL B 1 186 ? -3.547 -28.828 -5.742 1 98.88 186 VAL B C 1
ATOM 4883 O O . VAL B 1 186 ? -2.752 -27.953 -6.086 1 98.88 186 VAL B O 1
ATOM 4886 N N . ILE B 1 187 ? -4.82 -28.562 -5.625 1 98.75 187 ILE B N 1
ATOM 4887 C CA . ILE B 1 187 ? -5.43 -27.281 -5.945 1 98.75 187 ILE B CA 1
ATOM 4888 C C . ILE B 1 187 ? -5.668 -26.484 -4.66 1 98.75 187 ILE B C 1
ATOM 4890 O O . ILE B 1 187 ? -6.281 -27 -3.717 1 98.75 187 ILE B O 1
ATOM 4894 N N . PHE B 1 188 ? -5.145 -25.297 -4.566 1 98.88 188 PHE B N 1
ATOM 4895 C CA . PHE B 1 188 ? -5.348 -24.375 -3.459 1 98.88 188 PHE B CA 1
ATOM 4896 C C . PHE B 1 188 ? -6.387 -23.312 -3.818 1 98.88 188 PHE B C 1
ATOM 4898 O O . PHE B 1 188 ? -6.293 -22.688 -4.871 1 98.88 188 PHE B O 1
ATOM 4905 N N . THR B 1 189 ? -7.379 -23.141 -2.971 1 98.75 189 THR B N 1
ATOM 4906 C CA . THR B 1 189 ? -8.438 -22.172 -3.211 1 98.75 189 THR B CA 1
ATOM 4907 C C . THR B 1 189 ? -8.477 -21.125 -2.096 1 98.75 189 THR B C 1
ATOM 4909 O O . THR B 1 189 ? -8.57 -21.469 -0.916 1 98.75 189 THR B O 1
ATOM 4912 N N . GLY B 1 190 ? -8.359 -19.828 -2.453 1 98.75 190 GLY B N 1
ATOM 4913 C CA . GLY B 1 190 ? -8.547 -18.75 -1.509 1 98.75 190 GLY B CA 1
ATOM 4914 C C . GLY B 1 190 ? -10 -18.344 -1.341 1 98.75 190 GLY B C 1
ATOM 4915 O O . GLY B 1 190 ? -10.859 -18.781 -2.111 1 98.75 190 GLY B O 1
ATOM 4916 N N . ALA B 1 191 ? -10.266 -17.516 -0.357 1 98.69 191 ALA B N 1
ATOM 4917 C CA . ALA B 1 191 ? -11.617 -17.078 -0.049 1 98.69 191 ALA B CA 1
ATOM 4918 C C . ALA B 1 191 ? -12.055 -15.945 -0.975 1 98.69 191 ALA B C 1
ATOM 4920 O O . ALA B 1 191 ? -13.234 -15.609 -1.047 1 98.69 191 ALA B O 1
ATOM 4921 N N . ASP B 1 192 ? -11.133 -15.273 -1.617 1 98.06 192 ASP B N 1
ATOM 4922 C CA . ASP B 1 192 ? -11.461 -14.133 -2.467 1 98.06 192 ASP B CA 1
ATOM 4923 C C . ASP B 1 192 ? -12.07 -14.594 -3.791 1 98.06 192 ASP B C 1
ATOM 4925 O O . ASP B 1 192 ? -11.555 -15.508 -4.434 1 98.06 192 ASP B O 1
ATOM 4929 N N . LYS B 1 193 ? -13.125 -14.008 -4.141 1 97.19 193 LYS B N 1
ATOM 4930 C CA . LYS B 1 193 ? -13.914 -14.312 -5.328 1 97.19 193 LYS B CA 1
ATOM 4931 C C . LYS B 1 193 ? -14.195 -13.055 -6.145 1 97.19 193 LYS B C 1
ATOM 4933 O O . LYS B 1 193 ? -14.328 -11.961 -5.582 1 97.19 193 LYS B O 1
ATOM 4938 N N . GLY B 1 194 ? -14.266 -13.188 -7.414 1 96.31 194 GLY B N 1
ATOM 4939 C CA . GLY B 1 194 ? -14.609 -12.102 -8.312 1 96.31 194 GLY B CA 1
ATOM 4940 C C . GLY B 1 194 ? -14.664 -12.523 -9.773 1 96.31 194 GLY B C 1
ATOM 4941 O O . GLY B 1 194 ? -14.93 -13.688 -10.078 1 96.31 194 GLY B O 1
ATOM 4942 N N . VAL B 1 195 ? -14.578 -11.516 -10.617 1 92.75 195 VAL B N 1
ATOM 4943 C CA . VAL B 1 195 ? -14.57 -11.742 -12.055 1 92.75 195 VAL B CA 1
ATOM 4944 C C . VAL B 1 195 ? -13.219 -11.344 -12.641 1 92.75 195 VAL B C 1
ATOM 4946 O O . VAL B 1 195 ? -12.703 -10.266 -12.336 1 92.75 195 VAL B O 1
ATOM 4949 N N . GLU B 1 196 ? -12.672 -12.148 -13.297 1 90.19 196 GLU B N 1
ATOM 4950 C CA . GLU B 1 196 ? -11.453 -11.875 -14.047 1 90.19 196 GLU B CA 1
ATOM 4951 C C . GLU B 1 196 ? -11.492 -12.547 -15.422 1 90.19 196 GLU B C 1
ATOM 4953 O O . GLU B 1 196 ? -11.852 -13.719 -15.539 1 90.19 196 GLU B O 1
ATOM 4958 N N . TRP B 1 197 ? -11.18 -11.719 -16.406 1 83.5 197 TRP B N 1
ATOM 4959 C CA . TRP B 1 197 ? -11.25 -12.18 -17.781 1 83.5 197 TRP B CA 1
ATOM 4960 C C . TRP B 1 197 ? -12.625 -12.773 -18.094 1 83.5 197 TRP B C 1
ATOM 4962 O O . TRP B 1 197 ? -12.727 -13.867 -18.656 1 83.5 197 TRP B O 1
ATOM 4972 N N . ASN B 1 198 ? -13.594 -12.164 -17.594 1 83.31 198 ASN B N 1
ATOM 4973 C CA . ASN B 1 198 ? -15.008 -12.453 -17.812 1 83.31 198 ASN B CA 1
ATOM 4974 C C . ASN B 1 198 ? -15.422 -13.773 -17.172 1 83.31 198 ASN B C 1
ATOM 4976 O O . ASN B 1 198 ? -16.438 -14.359 -17.547 1 83.31 198 ASN B O 1
ATOM 4980 N N . THR B 1 199 ? -14.648 -14.227 -16.25 1 91.44 199 THR B N 1
ATOM 4981 C CA . THR B 1 199 ? -14.953 -15.484 -15.57 1 91.44 199 THR B CA 1
ATOM 4982 C C . THR B 1 199 ? -15.125 -15.273 -14.07 1 91.44 199 THR B C 1
ATOM 4984 O O . THR B 1 199 ? -14.305 -14.602 -13.438 1 91.44 199 THR B O 1
ATOM 4987 N N . VAL B 1 200 ? -16.25 -15.836 -13.586 1 94 200 VAL B N 1
ATOM 4988 C CA . VAL B 1 200 ? -16.469 -15.828 -12.141 1 94 200 VAL B CA 1
ATOM 4989 C C . VAL B 1 200 ? -15.68 -16.953 -11.484 1 94 200 VAL B C 1
ATOM 4991 O O . VAL B 1 200 ? -15.859 -18.125 -11.812 1 94 200 VAL B O 1
ATOM 4994 N N . ASP B 1 201 ? -14.836 -16.594 -10.547 1 95.06 201 ASP B N 1
ATOM 4995 C CA . ASP B 1 201 ? -14.078 -17.656 -9.891 1 95.06 201 ASP B CA 1
ATOM 4996 C C . ASP B 1 201 ? -13.477 -17.172 -8.578 1 95.06 201 ASP B C 1
ATOM 4998 O O . ASP B 1 201 ? -13.523 -15.977 -8.273 1 95.06 201 ASP B O 1
ATOM 5002 N N . TYR B 1 202 ? -13.07 -18.141 -7.754 1 97.31 202 TYR B N 1
ATOM 5003 C CA . TYR B 1 202 ? -12.133 -17.891 -6.664 1 97.31 202 TYR B CA 1
ATOM 5004 C C . TYR B 1 202 ? -10.703 -17.812 -7.176 1 97.31 202 TYR B C 1
ATOM 5006 O O . TYR B 1 202 ? -10.406 -18.297 -8.273 1 97.31 202 TYR B O 1
ATOM 5014 N N . PHE B 1 203 ? -9.922 -17.125 -6.441 1 98.06 203 PHE B N 1
ATOM 5015 C CA . PHE B 1 203 ? -8.508 -17.25 -6.785 1 98.06 203 PHE B CA 1
ATOM 5016 C C . PHE B 1 203 ? -7.98 -18.641 -6.441 1 98.06 203 PHE B C 1
ATOM 5018 O O . PHE B 1 203 ? -8.07 -19.062 -5.289 1 98.06 203 PHE B O 1
ATOM 5025 N N . ARG B 1 204 ? -7.414 -19.312 -7.438 1 97.69 204 ARG B N 1
ATOM 5026 C CA . ARG B 1 204 ? -6.918 -20.672 -7.262 1 97.69 204 ARG B CA 1
ATOM 5027 C C . ARG B 1 204 ? -5.621 -20.891 -8.031 1 97.69 204 ARG B C 1
ATOM 5029 O O . ARG B 1 204 ? -5.449 -20.359 -9.133 1 97.69 204 ARG B O 1
ATOM 5036 N N . ARG B 1 205 ? -4.766 -21.625 -7.434 1 97.94 205 ARG B N 1
ATOM 5037 C CA . ARG B 1 205 ? -3.531 -22.109 -8.039 1 97.94 205 ARG B CA 1
ATOM 5038 C C . ARG B 1 205 ? -3.271 -23.562 -7.656 1 97.94 205 ARG B C 1
ATOM 5040 O O . ARG B 1 205 ? -3.865 -24.078 -6.703 1 97.94 205 ARG B O 1
ATOM 5047 N N . SER B 1 206 ? -2.396 -24.219 -8.414 1 98.12 206 SER B N 1
ATOM 5048 C CA . SER B 1 206 ? -2.139 -25.625 -8.102 1 98.12 206 SER B CA 1
ATOM 5049 C C . SER B 1 206 ? -0.652 -25.953 -8.203 1 98.12 206 SER B C 1
ATOM 5051 O O . SER B 1 206 ? 0.113 -25.188 -8.812 1 98.12 206 SER B O 1
ATOM 5053 N N . LEU B 1 207 ? -0.286 -26.938 -7.543 1 98.44 207 LEU B N 1
ATOM 5054 C CA . LEU B 1 207 ? 0.986 -27.656 -7.652 1 98.44 207 LEU B CA 1
ATOM 5055 C C . LEU B 1 207 ? 0.768 -29.109 -8.031 1 98.44 207 LEU B C 1
ATOM 5057 O O . LEU B 1 207 ? -0.307 -29.656 -7.793 1 98.44 207 LEU B O 1
ATOM 5061 N N . THR B 1 208 ? 1.807 -29.719 -8.672 1 98.12 208 THR B N 1
ATOM 5062 C CA . THR B 1 208 ? 1.772 -31.172 -8.727 1 98.12 208 THR B CA 1
ATOM 5063 C C . THR B 1 208 ? 1.927 -31.781 -7.336 1 98.12 208 THR B C 1
ATOM 5065 O O . THR B 1 208 ? 2.455 -31.141 -6.43 1 98.12 208 THR B O 1
ATOM 5068 N N . VAL B 1 209 ? 1.461 -33 -7.203 1 98.62 209 VAL B N 1
ATOM 5069 C CA . VAL B 1 209 ? 1.635 -33.656 -5.926 1 98.62 209 VAL B CA 1
ATOM 5070 C C . VAL B 1 209 ? 3.121 -33.75 -5.586 1 98.62 209 VAL B C 1
ATOM 5072 O O . VAL B 1 209 ? 3.51 -33.594 -4.426 1 98.62 209 VAL B O 1
ATOM 5075 N N . GLU B 1 210 ? 3.953 -34.031 -6.582 1 97.56 210 GLU B N 1
ATOM 5076 C CA . GLU B 1 210 ? 5.395 -34.125 -6.367 1 97.56 210 GLU B CA 1
ATOM 5077 C C . GLU B 1 210 ? 5.938 -32.812 -5.805 1 97.56 210 GLU B C 1
ATOM 5079 O O . GLU B 1 210 ? 6.703 -32.812 -4.836 1 97.56 210 GLU B O 1
ATOM 5084 N N . GLN B 1 211 ? 5.566 -31.719 -6.383 1 98 211 GLN B N 1
ATOM 5085 C CA . GLN B 1 211 ? 5.992 -30.406 -5.922 1 98 211 GLN B CA 1
ATOM 5086 C C . GLN B 1 211 ? 5.516 -30.141 -4.496 1 98 211 GLN B C 1
ATOM 5088 O O . GLN B 1 211 ? 6.277 -29.641 -3.662 1 98 211 GLN B O 1
ATOM 5093 N N . ALA B 1 212 ? 4.316 -30.422 -4.191 1 98.5 212 ALA B N 1
ATOM 5094 C CA . ALA B 1 212 ? 3.695 -30.156 -2.898 1 98.5 212 ALA B CA 1
ATOM 5095 C C . ALA B 1 212 ? 4.352 -30.984 -1.797 1 98.5 212 ALA B C 1
ATOM 5097 O O . ALA B 1 212 ? 4.402 -30.562 -0.64 1 98.5 212 ALA B O 1
ATOM 5098 N N . MET B 1 213 ? 4.887 -32.125 -2.199 1 97.62 213 MET B N 1
ATOM 5099 C CA . MET B 1 213 ? 5.41 -33.062 -1.226 1 97.62 213 MET B CA 1
ATOM 5100 C C . MET B 1 213 ? 6.922 -32.938 -1.078 1 97.62 213 MET B C 1
ATOM 5102 O O . MET B 1 213 ? 7.547 -33.688 -0.33 1 97.62 213 MET B O 1
ATOM 5106 N N . THR B 1 214 ? 7.484 -32 -1.742 1 97.06 214 THR B N 1
ATOM 5107 C CA . THR B 1 214 ? 8.938 -31.844 -1.734 1 97.06 214 THR B CA 1
ATOM 5108 C C . THR B 1 214 ? 9.438 -31.5 -0.335 1 97.06 214 THR B C 1
ATOM 5110 O O . THR B 1 214 ? 10.555 -31.891 0.04 1 97.06 214 THR B O 1
ATOM 5113 N N . GLY B 1 215 ? 8.68 -30.719 0.416 1 97.25 215 GLY B N 1
ATOM 5114 C CA . GLY B 1 215 ? 9.055 -30.531 1.809 1 97.25 215 GLY B CA 1
ATOM 5115 C C . GLY B 1 215 ? 9.227 -29.078 2.186 1 97.25 215 GLY B C 1
ATOM 5116 O O . GLY B 1 215 ? 9.305 -28.734 3.369 1 97.25 215 GLY B O 1
ATOM 5117 N N . HIS B 1 216 ? 9.234 -28.141 1.255 1 96.94 216 HIS B N 1
ATOM 5118 C CA . HIS B 1 216 ? 9.508 -26.734 1.558 1 96.94 216 HIS B CA 1
ATOM 5119 C C . HIS B 1 216 ? 8.219 -25.922 1.604 1 96.94 216 HIS B C 1
ATOM 5121 O O . HIS B 1 216 ? 8.219 -24.781 2.08 1 96.94 216 HIS B O 1
ATOM 5127 N N . VAL B 1 217 ? 7.074 -26.469 1.065 1 98.62 217 VAL B N 1
ATOM 5128 C CA . VAL B 1 217 ? 5.828 -25.703 1.013 1 98.62 217 VAL B CA 1
ATOM 5129 C C . VAL B 1 217 ? 5.207 -25.641 2.406 1 98.62 217 VAL B C 1
ATOM 5131 O O . VAL B 1 217 ? 5.152 -26.641 3.123 1 98.62 217 VAL B O 1
ATOM 5134 N N . MET B 1 218 ? 4.699 -24.391 2.768 1 98.62 218 MET B N 1
ATOM 5135 C CA . MET B 1 218 ? 4.27 -24.172 4.145 1 98.62 218 MET B CA 1
ATOM 5136 C C . MET B 1 218 ? 2.834 -23.656 4.188 1 98.62 218 MET B C 1
ATOM 5138 O O . MET B 1 218 ? 2.408 -22.906 3.299 1 98.62 218 MET B O 1
ATOM 5142 N N . LEU B 1 219 ? 2.162 -24.094 5.168 1 98.75 219 LEU B N 1
ATOM 5143 C CA . LEU B 1 219 ? 0.914 -23.469 5.598 1 98.75 219 LEU B CA 1
ATOM 5144 C C . LEU B 1 219 ? 1.165 -22.469 6.715 1 98.75 219 LEU B C 1
ATOM 5146 O O . LEU B 1 219 ? 1.351 -22.859 7.875 1 98.75 219 LEU B O 1
ATOM 5150 N N . CYS B 1 220 ? 1.004 -21.156 6.441 1 98.88 220 CYS B N 1
ATOM 5151 C CA . CYS B 1 220 ? 1.538 -20.141 7.34 1 98.88 220 CYS B CA 1
ATOM 5152 C C . CYS B 1 220 ? 0.415 -19.328 7.969 1 98.88 220 CYS B C 1
ATOM 5154 O O . CYS B 1 220 ? -0.573 -19 7.309 1 98.88 220 CYS B O 1
ATOM 5156 N N . TRP B 1 221 ? 0.642 -18.953 9.289 1 98.88 221 TRP B N 1
ATOM 5157 C CA . TRP B 1 221 ? -0.319 -18.125 10.008 1 98.88 221 TRP B CA 1
ATOM 5158 C C . TRP B 1 221 ? 0.361 -16.891 10.594 1 98.88 221 TRP B C 1
ATOM 5160 O O . TRP B 1 221 ? -0.301 -16.031 11.172 1 98.88 221 TRP B O 1
ATOM 5170 N N . GLN B 1 222 ? 1.7 -16.75 10.438 1 98.69 222 GLN B N 1
ATOM 5171 C CA . GLN B 1 222 ? 2.41 -15.586 10.945 1 98.69 222 GLN B CA 1
ATOM 5172 C C . GLN B 1 222 ? 3.381 -15.039 9.898 1 98.69 222 GLN B C 1
ATOM 5174 O O . GLN B 1 222 ? 3.914 -15.797 9.086 1 98.69 222 GLN B O 1
ATOM 5179 N N . MET B 1 223 ? 3.535 -13.742 9.906 1 98.31 223 MET B N 1
ATOM 5180 C CA . MET B 1 223 ? 4.531 -12.984 9.156 1 98.31 223 MET B CA 1
ATOM 5181 C C . MET B 1 223 ? 5.352 -12.094 10.078 1 98.31 223 MET B C 1
ATOM 5183 O O . MET B 1 223 ? 4.789 -11.305 10.844 1 98.31 223 MET B O 1
ATOM 5187 N N . ASN B 1 224 ? 6.652 -12.234 10 1 97.44 224 ASN B N 1
ATOM 5188 C CA . ASN B 1 224 ? 7.57 -11.422 10.789 1 97.44 224 ASN B CA 1
ATOM 5189 C C . ASN B 1 224 ? 7.25 -11.5 12.281 1 97.44 224 ASN B C 1
ATOM 5191 O O . ASN B 1 224 ? 7.273 -10.484 12.977 1 97.44 224 ASN B O 1
ATOM 5195 N N . GLY B 1 225 ? 6.82 -12.609 12.695 1 96.69 225 GLY B N 1
ATOM 5196 C CA . GLY B 1 225 ? 6.637 -12.875 14.109 1 96.69 225 GLY B CA 1
ATOM 5197 C C . GLY B 1 225 ? 5.258 -12.5 14.617 1 96.69 225 GLY B C 1
ATOM 5198 O O . GLY B 1 225 ? 4.945 -12.695 15.789 1 96.69 225 GLY B O 1
ATOM 5199 N N . ALA B 1 226 ? 4.406 -11.977 13.828 1 96.88 226 ALA B N 1
ATOM 5200 C CA . ALA B 1 226 ? 3.043 -11.594 14.188 1 96.88 226 ALA B CA 1
ATOM 5201 C C . ALA B 1 226 ? 2.02 -12.328 13.328 1 96.88 226 ALA B C 1
ATOM 5203 O O . ALA B 1 226 ? 2.34 -12.797 12.227 1 96.88 226 ALA B O 1
ATOM 5204 N N . ASP B 1 227 ? 0.782 -12.469 13.859 1 97.75 227 ASP B N 1
ATOM 5205 C CA . ASP B 1 227 ? -0.287 -13.055 13.055 1 97.75 227 ASP B CA 1
ATOM 5206 C C . ASP B 1 227 ? -0.441 -12.32 11.727 1 97.75 227 ASP B C 1
ATOM 5208 O O . ASP B 1 227 ? -0.232 -11.102 11.656 1 97.75 227 ASP B O 1
ATOM 5212 N N . LEU B 1 228 ? -0.824 -13.07 10.719 1 98.38 228 LEU B N 1
ATOM 5213 C CA . LEU B 1 228 ? -1.022 -12.469 9.398 1 98.38 228 LEU B CA 1
ATOM 5214 C C . LEU B 1 228 ? -2.023 -11.32 9.469 1 98.38 228 LEU B C 1
ATOM 5216 O O . LEU B 1 228 ? -3.039 -11.422 10.164 1 98.38 228 LEU B O 1
ATOM 5220 N N . LEU B 1 229 ? -1.688 -10.281 8.773 1 97.69 229 LEU B N 1
ATOM 5221 C CA . LEU B 1 229 ? -2.682 -9.25 8.523 1 97.69 229 LEU B CA 1
ATOM 5222 C C . LEU B 1 229 ? -3.709 -9.719 7.496 1 97.69 229 LEU B C 1
ATOM 5224 O O . LEU B 1 229 ? -3.4 -10.547 6.637 1 97.69 229 LEU B O 1
ATOM 5228 N N . PRO B 1 230 ? -4.887 -9.109 7.492 1 98.12 230 PRO B N 1
ATOM 5229 C CA . PRO B 1 230 ? -5.891 -9.508 6.5 1 98.12 230 PRO B CA 1
ATOM 5230 C C . PRO B 1 230 ? -5.398 -9.359 5.062 1 98.12 230 PRO B C 1
ATOM 5232 O O . PRO B 1 230 ? -5.617 -10.242 4.234 1 98.12 230 PRO B O 1
ATOM 5235 N N . CYS B 1 231 ? -4.695 -8.328 4.746 1 97.88 231 CYS B N 1
ATOM 5236 C CA . CYS B 1 231 ? -4.25 -8.094 3.379 1 97.88 231 CYS B CA 1
ATOM 5237 C C . CYS B 1 231 ? -3.193 -9.109 2.965 1 97.88 231 CYS B C 1
ATOM 5239 O O . CYS B 1 231 ? -2.896 -9.258 1.778 1 97.88 231 CYS B O 1
ATOM 5241 N N . HIS B 1 232 ? -2.582 -9.797 3.912 1 98.5 232 HIS B N 1
ATOM 5242 C CA . HIS B 1 232 ? -1.571 -10.805 3.615 1 98.5 232 HIS B CA 1
ATOM 5243 C C . HIS B 1 232 ? -2.15 -12.211 3.73 1 98.5 232 HIS B C 1
ATOM 5245 O O . HIS B 1 232 ? -1.404 -13.195 3.754 1 98.5 232 HIS B O 1
ATOM 5251 N N . GLY B 1 233 ? -3.424 -12.312 3.887 1 98.62 233 GLY B N 1
ATOM 5252 C CA . GLY B 1 233 ? -4.055 -13.617 3.723 1 98.62 233 GLY B CA 1
ATOM 5253 C C . GLY B 1 233 ? -4.453 -14.258 5.039 1 98.62 233 GLY B C 1
ATOM 5254 O O . GLY B 1 233 ? -4.625 -15.477 5.113 1 98.62 233 GLY B O 1
ATOM 5255 N N . ALA B 1 234 ? -4.566 -13.484 6.105 1 98.69 234 ALA B N 1
ATOM 5256 C CA . ALA B 1 234 ? -5.035 -14.023 7.379 1 98.69 234 ALA B CA 1
ATOM 5257 C C . ALA B 1 234 ? -6.34 -14.797 7.203 1 98.69 234 ALA B C 1
ATOM 5259 O O . ALA B 1 234 ? -7.191 -14.406 6.402 1 98.69 234 ALA B O 1
ATOM 5260 N N . PRO B 1 235 ? -6.535 -15.93 7.977 1 98.81 235 PRO B N 1
ATOM 5261 C CA . PRO B 1 235 ? -5.645 -16.344 9.062 1 98.81 235 PRO B CA 1
ATOM 5262 C C . PRO B 1 235 ? -4.566 -17.328 8.594 1 98.81 235 PRO B C 1
ATOM 5264 O O . PRO B 1 235 ? -3.574 -17.531 9.297 1 98.81 235 PRO B O 1
ATOM 5267 N N . VAL B 1 236 ? -4.824 -17.938 7.402 1 98.94 236 VAL B N 1
ATOM 5268 C CA . VAL B 1 236 ? -3.854 -18.906 6.91 1 98.94 236 VAL B CA 1
ATOM 5269 C C . VAL B 1 236 ? -3.668 -18.734 5.402 1 98.94 236 VAL B C 1
ATOM 5271 O O . VAL B 1 236 ? -4.641 -18.531 4.672 1 98.94 236 VAL B O 1
ATOM 5274 N N . ARG B 1 237 ? -2.484 -18.812 5.004 1 98.88 237 ARG B N 1
ATOM 5275 C CA . ARG B 1 237 ? -2.178 -18.844 3.578 1 98.88 237 ARG B CA 1
ATOM 5276 C C . ARG B 1 237 ? -1.125 -19.906 3.275 1 98.88 237 ARG B C 1
ATOM 5278 O O . ARG B 1 237 ? -0.458 -20.406 4.188 1 98.88 237 ARG B O 1
ATOM 5285 N N . ILE B 1 238 ? -1.012 -20.281 1.992 1 98.75 238 ILE B N 1
ATOM 5286 C CA . ILE B 1 238 ? 0.083 -21.125 1.545 1 98.75 238 ILE B CA 1
ATOM 5287 C C . ILE B 1 238 ? 1.277 -20.266 1.14 1 98.75 238 ILE B C 1
ATOM 5289 O O . ILE B 1 238 ? 1.107 -19.203 0.556 1 98.75 238 ILE B O 1
ATOM 5293 N N . ILE B 1 239 ? 2.441 -20.641 1.515 1 98.88 239 ILE B N 1
ATOM 5294 C CA . ILE B 1 239 ? 3.693 -20.078 1.023 1 98.88 239 ILE B CA 1
ATOM 5295 C C . ILE B 1 239 ? 4.461 -21.141 0.234 1 98.88 239 ILE B C 1
ATOM 5297 O O . ILE B 1 239 ? 4.719 -22.234 0.738 1 98.88 239 ILE B O 1
ATOM 5301 N N . VAL B 1 240 ? 4.754 -20.844 -0.979 1 98.81 240 VAL B N 1
ATOM 5302 C CA . VAL B 1 240 ? 5.57 -21.703 -1.828 1 98.81 240 VAL B CA 1
ATOM 5303 C C . VAL B 1 240 ? 6.945 -21.078 -2.039 1 98.81 240 VAL B C 1
ATOM 5305 O O . VAL B 1 240 ? 7.184 -20.422 -3.061 1 98.81 240 VAL B O 1
ATOM 5308 N N . PRO B 1 241 ? 7.883 -21.328 -1.127 1 98.69 241 PRO B N 1
ATOM 5309 C CA . PRO B 1 241 ? 9.203 -20.703 -1.206 1 98.69 241 PRO B CA 1
ATOM 5310 C C . PRO B 1 241 ? 9.898 -20.953 -2.537 1 98.69 241 PRO B C 1
ATOM 5312 O O . PRO B 1 241 ? 9.898 -22.094 -3.029 1 98.69 241 PRO B O 1
ATOM 5315 N N . GLY B 1 242 ? 10.445 -19.875 -3.096 1 98.44 242 GLY B N 1
ATOM 5316 C CA . GLY B 1 242 ? 11.219 -19.984 -4.32 1 98.44 242 GLY B CA 1
ATOM 5317 C C . GLY B 1 242 ? 10.391 -19.75 -5.57 1 98.44 242 GLY B C 1
ATOM 5318 O O . GLY B 1 242 ? 10.938 -19.641 -6.672 1 98.44 242 GLY B O 1
ATOM 5319 N N . TRP B 1 243 ? 9.125 -19.719 -5.48 1 98.5 243 TRP B N 1
ATOM 5320 C CA . TRP B 1 243 ? 8.227 -19.484 -6.605 1 98.5 243 TRP B CA 1
ATOM 5321 C C . TRP B 1 243 ? 7.746 -18.047 -6.633 1 98.5 243 TRP B C 1
ATOM 5323 O O . TRP B 1 243 ? 7.828 -17.328 -5.629 1 98.5 243 TRP B O 1
ATOM 5333 N N . TYR B 1 244 ? 7.309 -17.625 -7.816 1 98.31 244 TYR B N 1
ATOM 5334 C CA . TYR B 1 244 ? 6.59 -16.344 -7.879 1 98.31 244 TYR B CA 1
ATOM 5335 C C . TYR B 1 244 ? 5.375 -16.359 -6.957 1 98.31 244 TYR B C 1
ATOM 5337 O O . TYR B 1 244 ? 4.777 -17.422 -6.727 1 98.31 244 TYR B O 1
ATOM 5345 N N . GLY B 1 245 ? 4.977 -15.156 -6.5 1 98.12 245 GLY B N 1
ATOM 5346 C CA . GLY B 1 245 ? 4.035 -14.977 -5.406 1 98.12 245 GLY B CA 1
ATOM 5347 C C . GLY B 1 245 ? 2.666 -15.562 -5.695 1 98.12 245 GLY B C 1
ATOM 5348 O O . GLY B 1 245 ? 1.946 -15.953 -4.773 1 98.12 245 GLY B O 1
ATOM 5349 N N . MET B 1 246 ? 2.275 -15.688 -6.953 1 97.31 246 MET B N 1
ATOM 5350 C CA . MET B 1 246 ? 0.93 -16.156 -7.289 1 97.31 246 MET B CA 1
ATOM 5351 C C . MET B 1 246 ? 0.707 -17.578 -6.805 1 97.31 246 MET B C 1
ATOM 5353 O O . MET B 1 246 ? -0.435 -18 -6.609 1 97.31 246 MET B O 1
ATOM 5357 N N . ALA B 1 247 ? 1.766 -18.312 -6.605 1 98.25 247 ALA B N 1
ATOM 5358 C CA . ALA B 1 247 ? 1.638 -19.688 -6.117 1 98.25 247 ALA B CA 1
ATOM 5359 C C . ALA B 1 247 ? 1.266 -19.703 -4.637 1 98.25 247 ALA B C 1
ATOM 5361 O O . ALA B 1 247 ? 0.84 -20.734 -4.109 1 98.25 247 ALA B O 1
ATOM 5362 N N . SER B 1 248 ? 1.501 -18.656 -3.936 1 98.81 248 SER B N 1
ATOM 5363 C CA . SER B 1 248 ? 1.263 -18.547 -2.5 1 98.81 248 SER B CA 1
ATOM 5364 C C . SER B 1 248 ? -0.133 -18 -2.211 1 98.81 248 SER B C 1
ATOM 5366 O O . SER B 1 248 ? -0.283 -16.859 -1.795 1 98.81 248 SER B O 1
ATOM 5368 N N . VAL B 1 249 ? -1.097 -18.859 -2.35 1 98.88 249 VAL B N 1
ATOM 5369 C CA . VAL B 1 249 ? -2.51 -18.5 -2.289 1 98.88 249 VAL B CA 1
ATOM 5370 C C . VAL B 1 249 ? -2.848 -17.953 -0.901 1 98.88 249 VAL B C 1
ATOM 5372 O O . VAL B 1 249 ? -2.523 -18.578 0.11 1 98.88 249 VAL B O 1
ATOM 5375 N N . LYS B 1 250 ? -3.475 -16.828 -0.844 1 98.69 250 LYS B N 1
ATOM 5376 C CA . LYS B 1 250 ? -3.906 -16.172 0.39 1 98.69 250 LYS B CA 1
ATOM 5377 C C . LYS B 1 250 ? -5.297 -16.641 0.804 1 98.69 250 LYS B C 1
ATOM 5379 O O . LYS B 1 250 ? -6.059 -17.156 -0.024 1 98.69 250 LYS B O 1
ATOM 5384 N N . TRP B 1 251 ? -5.625 -16.469 2.125 1 98.88 251 TRP B N 1
ATOM 5385 C CA . TRP B 1 251 ? -6.945 -16.75 2.68 1 98.88 251 TRP B CA 1
ATOM 5386 C C . TRP B 1 251 ? -7.383 -18.172 2.332 1 98.88 251 TRP B C 1
ATOM 5388 O O . TRP B 1 251 ? -8.492 -18.391 1.834 1 98.88 251 TRP B O 1
ATOM 5398 N N . LEU B 1 252 ? -6.539 -19.078 2.578 1 98.94 252 LEU B N 1
ATOM 5399 C CA . LEU B 1 252 ? -6.723 -20.453 2.127 1 98.94 252 LEU B CA 1
ATOM 5400 C C . LEU B 1 252 ? -7.965 -21.078 2.762 1 98.94 252 LEU B C 1
ATOM 5402 O O . LEU B 1 252 ? -8.109 -21.062 3.984 1 98.94 252 LEU B O 1
ATOM 5406 N N . THR B 1 253 ? -8.859 -21.656 1.935 1 98.81 253 THR B N 1
ATOM 5407 C CA . THR B 1 253 ? -10.078 -22.266 2.459 1 98.81 253 THR B CA 1
ATOM 5408 C C . THR B 1 253 ? -10.141 -23.75 2.104 1 98.81 253 THR B C 1
ATOM 5410 O O . THR B 1 253 ? -10.859 -24.516 2.748 1 98.81 253 THR B O 1
ATOM 5413 N N . SER B 1 254 ? -9.414 -24.109 1.017 1 98.75 254 SER B N 1
ATOM 5414 C CA . SER B 1 254 ? -9.523 -25.5 0.559 1 98.75 254 SER B CA 1
ATOM 5415 C C . SER B 1 254 ? -8.227 -25.953 -0.095 1 98.75 254 SER B C 1
ATOM 5417 O O . SER B 1 254 ? -7.555 -25.188 -0.779 1 98.75 254 SER B O 1
ATOM 5419 N N . ILE B 1 255 ? -7.887 -27.188 0.192 1 98.94 255 ILE B N 1
ATOM 5420 C CA . ILE B 1 255 ? -6.859 -27.953 -0.504 1 98.94 255 ILE B CA 1
ATOM 5421 C C . ILE B 1 255 ? -7.48 -29.219 -1.101 1 98.94 255 ILE B C 1
ATOM 5423 O O . ILE B 1 255 ? -7.934 -30.094 -0.369 1 98.94 255 ILE B O 1
ATOM 5427 N N . GLU B 1 256 ? -7.469 -29.266 -2.412 1 98.94 256 GLU B N 1
ATOM 5428 C CA . GLU B 1 256 ? -8.102 -30.391 -3.104 1 98.94 256 GLU B CA 1
ATOM 5429 C C . GLU B 1 256 ? -7.078 -31.219 -3.879 1 98.94 256 GLU B C 1
ATOM 5431 O O . GLU B 1 256 ? -6.363 -30.688 -4.73 1 98.94 256 GLU B O 1
ATOM 5436 N N . ILE B 1 257 ? -7.008 -32.5 -3.564 1 98.88 257 ILE B N 1
ATOM 5437 C CA . ILE B 1 257 ? -6.121 -33.438 -4.277 1 98.88 257 ILE B CA 1
ATOM 5438 C C . ILE B 1 257 ? -6.895 -34.125 -5.395 1 98.88 257 ILE B C 1
ATOM 5440 O O . ILE B 1 257 ? -7.938 -34.719 -5.152 1 98.88 257 ILE B O 1
ATOM 5444 N N . THR B 1 258 ? -6.352 -34.031 -6.578 1 98.62 258 THR B N 1
ATOM 5445 C CA . THR B 1 258 ? -7.059 -34.562 -7.723 1 98.62 258 THR B CA 1
ATOM 5446 C C . THR B 1 258 ? -6.125 -35.438 -8.562 1 98.62 258 THR B C 1
ATOM 5448 O O . THR B 1 258 ? -4.926 -35.531 -8.281 1 98.62 258 THR B O 1
ATOM 5451 N N . SER B 1 259 ? -6.715 -36.062 -9.602 1 98.25 259 SER B N 1
ATOM 5452 C CA . SER B 1 259 ? -5.945 -36.938 -10.484 1 98.25 259 SER B CA 1
ATOM 5453 C C . SER B 1 259 ? -5.254 -36.156 -11.586 1 98.25 259 SER B C 1
ATOM 5455 O O . SER B 1 259 ? -4.621 -36.719 -12.477 1 98.25 259 SER B O 1
ATOM 5457 N N . GLY B 1 260 ? -5.375 -34.875 -11.555 1 96.88 260 GLY B N 1
ATOM 5458 C CA . GLY B 1 260 ? -4.727 -34.031 -12.547 1 96.88 260 GLY B CA 1
ATOM 5459 C C . GLY B 1 260 ? -5.688 -33.469 -13.57 1 96.88 260 GLY B C 1
ATOM 5460 O O . GLY B 1 260 ? -6.887 -33.75 -13.531 1 96.88 260 GLY B O 1
ATOM 5461 N N . GLY B 1 261 ? -5.207 -32.438 -14.398 1 93.69 261 GLY B N 1
ATOM 5462 C CA . GLY B 1 261 ? -5.961 -31.906 -15.523 1 93.69 261 GLY B CA 1
ATOM 5463 C C . GLY B 1 261 ? -6.672 -30.609 -15.203 1 93.69 261 GLY B C 1
ATOM 5464 O O . GLY B 1 261 ? -7.121 -29.906 -16.109 1 93.69 261 GLY B O 1
ATOM 5465 N N . TRP B 1 262 ? -6.82 -30.297 -13.969 1 94.81 262 TRP B N 1
ATOM 5466 C CA . TRP B 1 262 ? -7.457 -29.016 -13.664 1 94.81 262 TRP B CA 1
ATOM 5467 C C . TRP B 1 262 ? -6.617 -27.859 -14.172 1 94.81 262 TRP B C 1
ATOM 5469 O O . TRP B 1 262 ? -5.402 -27.828 -13.977 1 94.81 262 TRP B O 1
ATOM 5479 N N . TRP B 1 263 ? -7.242 -26.938 -14.852 1 93.31 263 TRP B N 1
ATOM 5480 C CA . TRP B 1 263 ? -6.602 -25.766 -15.414 1 93.31 263 TRP B CA 1
ATOM 5481 C C . TRP B 1 263 ? -7.523 -24.547 -15.32 1 93.31 263 TRP B C 1
ATOM 5483 O O . TRP B 1 263 ? -8.227 -24.219 -16.281 1 93.31 263 TRP B O 1
ATOM 5493 N N . GLY B 1 264 ? -7.418 -23.891 -14.195 1 90.69 264 GLY B N 1
ATOM 5494 C CA . GLY B 1 264 ? -8.297 -22.766 -13.922 1 90.69 264 GLY B CA 1
ATOM 5495 C C . GLY B 1 264 ? -7.82 -21.469 -14.539 1 90.69 264 GLY B C 1
ATOM 5496 O O . GLY B 1 264 ? -6.793 -21.438 -15.227 1 90.69 264 GLY B O 1
ATOM 5497 N N . THR B 1 265 ? -8.523 -20.375 -14.266 1 89.12 265 THR B N 1
ATOM 5498 C CA . THR B 1 265 ? -8.328 -19.062 -14.875 1 89.12 265 THR B CA 1
ATOM 5499 C C . THR B 1 265 ? -6.922 -18.547 -14.602 1 89.12 265 THR B C 1
ATOM 5501 O O . THR B 1 265 ? -6.219 -18.125 -15.516 1 89.12 265 THR B O 1
ATOM 5504 N N . GLU B 1 266 ? -6.488 -18.562 -13.336 1 91.38 266 GLU B N 1
ATOM 5505 C CA . GLU B 1 266 ? -5.184 -18.016 -12.969 1 91.38 266 GLU B CA 1
ATOM 5506 C C . GLU B 1 266 ? -4.051 -18.828 -13.578 1 91.38 266 GLU B C 1
ATOM 5508 O O . GLU B 1 266 ? -3 -18.281 -13.922 1 91.38 266 GLU B O 1
ATOM 5513 N N . MET B 1 267 ? -4.273 -20.172 -13.75 1 91 267 MET B N 1
ATOM 5514 C CA . MET B 1 267 ? -3.283 -21.031 -14.398 1 91 267 MET B CA 1
ATOM 5515 C C . MET B 1 267 ? -3.152 -20.688 -15.875 1 91 267 MET B C 1
ATOM 5517 O O . MET B 1 267 ? -2.047 -20.688 -16.422 1 91 267 MET B O 1
ATOM 5521 N N . ASP B 1 268 ? -4.23 -20.375 -16.422 1 87.69 268 ASP B N 1
ATOM 5522 C CA . ASP B 1 268 ? -4.277 -20.172 -17.859 1 87.69 268 ASP B CA 1
ATOM 5523 C C . ASP B 1 268 ? -3.746 -18.797 -18.25 1 87.69 268 ASP B C 1
ATOM 5525 O O . ASP B 1 268 ? -2.945 -18.672 -19.172 1 87.69 268 ASP B O 1
ATOM 5529 N N . VAL B 1 269 ? -4.191 -17.844 -17.578 1 84.5 269 VAL B N 1
ATOM 5530 C CA . VAL B 1 269 ? -3.9 -16.453 -17.953 1 84.5 269 VAL B CA 1
ATOM 5531 C C . VAL B 1 269 ? -2.453 -16.125 -17.609 1 84.5 269 VAL B C 1
ATOM 5533 O O . VAL B 1 269 ? -1.763 -15.453 -18.391 1 84.5 269 VAL B O 1
ATOM 5536 N N . TYR B 1 270 ? -2 -16.531 -16.562 1 89.19 270 TYR B N 1
ATOM 5537 C CA . TYR B 1 270 ? -0.687 -16.109 -16.094 1 89.19 270 TYR B CA 1
ATOM 5538 C C . TYR B 1 270 ? 0.37 -17.156 -16.406 1 89.19 270 TYR B C 1
ATOM 5540 O O . TYR B 1 270 ? 0.897 -17.812 -15.492 1 89.19 270 TYR B O 1
ATOM 5548 N N . CYS B 1 271 ? 0.632 -17.25 -17.641 1 90.56 271 CYS B N 1
ATOM 5549 C CA . CYS B 1 271 ? 1.679 -18.062 -18.25 1 90.56 271 CYS B CA 1
ATOM 5550 C C . CYS B 1 271 ? 2.615 -17.203 -19.094 1 90.56 271 CYS B C 1
ATOM 5552 O O . CYS B 1 271 ? 2.264 -16.094 -19.469 1 90.56 271 CYS B O 1
ATOM 5554 N N . TYR B 1 272 ? 3.809 -17.766 -19.234 1 88.94 272 TYR B N 1
ATOM 5555 C CA . TYR B 1 272 ? 4.613 -17.234 -20.328 1 88.94 272 TYR B CA 1
ATOM 5556 C C . TYR B 1 272 ? 3.996 -17.578 -21.688 1 88.94 272 TYR B C 1
ATOM 5558 O O . TYR B 1 272 ? 3.768 -18.75 -21.984 1 88.94 272 TYR B O 1
ATOM 5566 N N . ARG B 1 273 ? 3.703 -16.484 -22.406 1 83.75 273 ARG B N 1
ATOM 5567 C CA . ARG B 1 273 ? 3.08 -16.641 -23.719 1 83.75 273 ARG B CA 1
ATOM 5568 C C . ARG B 1 273 ? 3.799 -15.812 -24.781 1 83.75 273 ARG B C 1
ATOM 5570 O O . ARG B 1 273 ? 4.258 -14.703 -24.5 1 83.75 273 ARG B O 1
ATOM 5577 N N . ARG B 1 274 ? 3.736 -16.359 -25.969 1 79.44 274 ARG B N 1
ATOM 5578 C CA . ARG B 1 274 ? 4.285 -15.617 -27.109 1 79.44 274 ARG B CA 1
ATOM 5579 C C . ARG B 1 274 ? 3.186 -14.859 -27.844 1 79.44 274 ARG B C 1
ATOM 5581 O O . ARG B 1 274 ? 3.469 -13.938 -28.609 1 79.44 274 ARG B O 1
ATOM 5588 N N . SER B 1 275 ? 2.025 -15.375 -27.578 1 76.06 275 SER B N 1
ATOM 5589 C CA . SER B 1 275 ? 0.814 -14.734 -28.078 1 76.06 275 SER B CA 1
ATOM 5590 C C . SER B 1 275 ? -0.396 -15.102 -27.234 1 76.06 275 SER B C 1
ATOM 5592 O O . SER B 1 275 ? -0.315 -15.977 -26.375 1 76.06 275 SER B O 1
ATOM 5594 N N . ARG B 1 276 ? -1.402 -14.477 -27.484 1 72.81 276 ARG B N 1
ATOM 5595 C CA . ARG B 1 276 ? -2.623 -14.766 -26.75 1 72.81 276 ARG B CA 1
ATOM 5596 C C . ARG B 1 276 ? -3.023 -16.234 -26.906 1 72.81 276 ARG B C 1
ATOM 5598 O O . ARG B 1 276 ? -3.471 -16.875 -25.953 1 72.81 276 ARG B O 1
ATOM 5605 N N . LEU B 1 277 ? -2.869 -16.688 -28.172 1 74.25 277 LEU B N 1
ATOM 5606 C CA . LEU B 1 277 ? -3.326 -18.031 -28.5 1 74.25 277 LEU B CA 1
ATOM 5607 C C . LEU B 1 277 ? -2.152 -19.016 -28.531 1 74.25 277 LEU B C 1
ATOM 5609 O O . LEU B 1 277 ? -2.184 -20 -29.281 1 74.25 277 LEU B O 1
ATOM 5613 N N . ASP B 1 278 ? -1.113 -18.625 -27.797 1 79.06 278 ASP B N 1
ATOM 5614 C CA . ASP B 1 278 ? 0.039 -19.531 -27.734 1 79.06 278 ASP B CA 1
ATOM 5615 C C . ASP B 1 278 ? -0.388 -20.953 -27.391 1 79.06 278 ASP B C 1
ATOM 5617 O O . ASP B 1 278 ? -0.966 -21.203 -26.344 1 79.06 278 ASP B O 1
ATOM 5621 N N . PRO B 1 279 ? -0.146 -21.891 -28.328 1 78.25 279 PRO B N 1
ATOM 5622 C CA . PRO B 1 279 ? -0.58 -23.266 -28.078 1 78.25 279 PRO B CA 1
ATOM 5623 C C . PRO B 1 279 ? 0.269 -23.969 -27.016 1 78.25 279 PRO B C 1
ATOM 5625 O O . PRO B 1 279 ? -0.094 -25.047 -26.547 1 78.25 279 PRO B O 1
ATOM 5628 N N . THR B 1 280 ? 1.376 -23.344 -26.672 1 83.94 280 THR B N 1
ATOM 5629 C CA . THR B 1 280 ? 2.273 -23.984 -25.734 1 83.94 280 THR B CA 1
ATOM 5630 C C . THR B 1 280 ? 2.701 -23.016 -24.641 1 83.94 280 THR B C 1
ATOM 5632 O O . THR B 1 280 ? 3.896 -22.797 -24.422 1 83.94 280 THR B O 1
ATOM 5635 N N . PRO B 1 281 ? 1.734 -22.453 -23.953 1 87.44 281 PRO B N 1
ATOM 5636 C CA . PRO B 1 281 ? 2.133 -21.562 -22.859 1 87.44 281 PRO B CA 1
ATOM 5637 C C . PRO B 1 281 ? 2.904 -22.281 -21.766 1 87.44 281 PRO B C 1
ATOM 5639 O O . PRO B 1 281 ? 2.717 -23.484 -21.562 1 87.44 281 PRO B O 1
ATOM 5642 N N . LEU B 1 282 ? 3.807 -21.594 -21.156 1 92.25 282 LEU B N 1
ATOM 5643 C CA . LEU B 1 282 ? 4.598 -22.156 -20.078 1 92.25 282 LEU B CA 1
ATOM 5644 C C . LEU B 1 282 ? 4.137 -21.594 -18.734 1 92.25 282 LEU B C 1
ATOM 5646 O O . LEU B 1 282 ? 4.02 -20.391 -18.562 1 92.25 282 LEU B O 1
ATOM 5650 N N . PRO B 1 283 ? 3.889 -22.453 -17.75 1 93.19 283 PRO B N 1
ATOM 5651 C CA . PRO B 1 283 ? 3.447 -21.969 -16.438 1 93.19 283 PRO B CA 1
ATOM 5652 C C . PRO B 1 283 ? 4.5 -21.125 -15.742 1 93.19 283 PRO B C 1
ATOM 5654 O O . PRO B 1 283 ? 5.699 -21.359 -15.898 1 93.19 283 PRO B O 1
ATOM 5657 N N . ILE B 1 284 ? 4.047 -20.125 -14.969 1 95.44 284 ILE B N 1
ATOM 5658 C CA . ILE B 1 284 ? 4.906 -19.312 -14.117 1 95.44 284 ILE B CA 1
ATOM 5659 C C . ILE B 1 284 ? 5.199 -20.047 -12.812 1 95.44 284 ILE B C 1
ATOM 5661 O O . ILE B 1 284 ? 4.285 -20.359 -12.047 1 95.44 284 ILE B O 1
ATOM 5665 N N . GLU B 1 285 ? 6.477 -20.328 -12.594 1 96.94 285 GLU B N 1
ATOM 5666 C CA . GLU B 1 285 ? 6.84 -21.156 -11.453 1 96.94 285 GLU B CA 1
ATOM 5667 C C . GLU B 1 285 ? 7.965 -20.516 -10.641 1 96.94 285 GLU B C 1
ATOM 5669 O O . GLU B 1 285 ? 7.75 -19.516 -9.953 1 96.94 285 GLU B O 1
ATOM 5674 N N . GLN B 1 286 ? 9.219 -20.938 -10.828 1 97.94 286 GLN B N 1
ATOM 5675 C CA . GLN B 1 286 ? 10.312 -20.562 -9.938 1 97.94 286 GLN B CA 1
ATOM 5676 C C . GLN B 1 286 ? 10.844 -19.172 -10.281 1 97.94 286 GLN B C 1
ATOM 5678 O O . GLN B 1 286 ? 10.797 -18.75 -11.438 1 97.94 286 GLN B O 1
ATOM 5683 N N . LEU B 1 287 ? 11.398 -18.547 -9.234 1 97.69 287 LEU B N 1
ATOM 5684 C CA . LEU B 1 287 ? 12 -17.219 -9.352 1 97.69 287 LEU B CA 1
ATOM 5685 C C . LEU B 1 287 ? 13.352 -17.297 -10.047 1 97.69 287 LEU B C 1
ATOM 5687 O O . LEU B 1 287 ? 14.141 -18.203 -9.781 1 97.69 287 LEU B O 1
ATOM 5691 N N . PRO B 1 288 ? 13.625 -16.312 -10.914 1 96.88 288 PRO B N 1
ATOM 5692 C CA . PRO B 1 288 ? 14.984 -16.109 -11.43 1 96.88 288 PRO B CA 1
ATOM 5693 C C . PRO B 1 288 ? 15.844 -15.266 -10.5 1 96.88 288 PRO B C 1
ATOM 5695 O O . PRO B 1 288 ? 15.391 -14.875 -9.414 1 96.88 288 PRO B O 1
ATOM 5698 N N . VAL B 1 289 ? 17.125 -15.109 -10.859 1 98.31 289 VAL B N 1
ATOM 5699 C CA . VAL B 1 289 ? 18.047 -14.258 -10.109 1 98.31 289 VAL B CA 1
ATOM 5700 C C . VAL B 1 289 ? 17.75 -12.789 -10.406 1 98.31 289 VAL B C 1
ATOM 5702 O O . VAL B 1 289 ? 17.453 -12.43 -11.547 1 98.31 289 VAL B O 1
ATOM 5705 N N . ARG B 1 290 ? 17.781 -11.938 -9.398 1 97.69 290 ARG B N 1
ATOM 5706 C CA . ARG B 1 290 ? 17.609 -10.5 -9.57 1 97.69 290 ARG B CA 1
ATOM 5707 C C . ARG B 1 290 ? 18.219 -9.734 -8.406 1 97.69 290 ARG B C 1
ATOM 5709 O O . ARG B 1 290 ? 18.047 -10.117 -7.242 1 97.69 290 ARG B O 1
ATOM 5716 N N . ALA B 1 291 ? 18.938 -8.719 -8.711 1 98.12 291 ALA B N 1
ATOM 5717 C CA . ALA B 1 291 ? 19.453 -7.785 -7.719 1 98.12 291 ALA B CA 1
ATOM 5718 C C . ALA B 1 291 ? 18.703 -6.457 -7.762 1 98.12 291 ALA B C 1
ATOM 5720 O O . ALA B 1 291 ? 18.297 -6 -8.836 1 98.12 291 ALA B O 1
ATOM 5721 N N . MET B 1 292 ? 18.531 -5.938 -6.641 1 97 292 MET B N 1
ATOM 5722 C CA . MET B 1 292 ? 17.938 -4.617 -6.469 1 97 292 MET B CA 1
ATOM 5723 C C . MET B 1 292 ? 18.766 -3.766 -5.508 1 97 292 MET B C 1
ATOM 5725 O O . MET B 1 292 ? 19.406 -4.293 -4.605 1 97 292 MET B O 1
ATOM 5729 N N . MET B 1 293 ? 18.75 -2.502 -5.703 1 97 293 MET B N 1
ATOM 5730 C CA . MET B 1 293 ? 19.422 -1.608 -4.773 1 97 293 MET B CA 1
ATOM 5731 C C . MET B 1 293 ? 18.438 -0.667 -4.098 1 97 293 MET B C 1
ATOM 5733 O O . MET B 1 293 ? 17.438 -0.279 -4.695 1 97 293 MET B O 1
ATOM 5737 N N . ALA B 1 294 ? 18.688 -0.354 -2.832 1 96.81 294 ALA B N 1
ATOM 5738 C CA . ALA B 1 294 ? 18.031 0.803 -2.215 1 96.81 294 ALA B CA 1
ATOM 5739 C C . ALA B 1 294 ? 18.516 2.104 -2.85 1 96.81 294 ALA B C 1
ATOM 5741 O O . ALA B 1 294 ? 19.719 2.381 -2.875 1 96.81 294 ALA B O 1
ATOM 5742 N N . PRO B 1 295 ? 17.609 2.852 -3.418 1 95.25 295 PRO B N 1
ATOM 5743 C CA . PRO B 1 295 ? 18.078 4.098 -4.027 1 95.25 295 PRO B CA 1
ATOM 5744 C C . PRO B 1 295 ? 18.797 5.004 -3.035 1 95.25 295 PRO B C 1
ATOM 5746 O O . PRO B 1 295 ? 18.266 5.312 -1.97 1 95.25 295 PRO B O 1
ATOM 5749 N N . PRO B 1 296 ? 19.984 5.422 -3.377 1 96.44 296 PRO B N 1
ATOM 5750 C CA . PRO B 1 296 ? 20.75 6.219 -2.418 1 96.44 296 PRO B CA 1
ATOM 5751 C C . PRO B 1 296 ? 20.297 7.676 -2.363 1 96.44 296 PRO B C 1
ATOM 5753 O O . PRO B 1 296 ? 19.562 8.133 -3.246 1 96.44 296 PRO B O 1
ATOM 5756 N N . GLY B 1 297 ? 20.719 8.352 -1.326 1 95.75 297 GLY B N 1
ATOM 5757 C CA . GLY B 1 297 ? 20.422 9.773 -1.196 1 95.75 297 GLY B CA 1
ATOM 5758 C C . GLY B 1 297 ? 18.984 10.062 -0.809 1 95.75 297 GLY B C 1
ATOM 5759 O O . GLY B 1 297 ? 18.375 9.297 -0.07 1 95.75 297 GLY B O 1
ATOM 5760 N N . HIS B 1 298 ? 18.531 11.297 -1.194 1 95.88 298 HIS B N 1
ATOM 5761 C CA . HIS B 1 298 ? 17.188 11.766 -0.854 1 95.88 298 HIS B CA 1
ATOM 5762 C C . HIS B 1 298 ? 16.312 11.883 -2.098 1 95.88 298 HIS B C 1
ATOM 5764 O O . HIS B 1 298 ? 16.797 12.258 -3.168 1 95.88 298 HIS B O 1
ATOM 5770 N N . PRO B 1 299 ? 15.094 11.617 -1.957 1 95.19 299 PRO B N 1
ATOM 5771 C CA . PRO B 1 299 ? 14.219 11.625 -3.131 1 95.19 299 PRO B CA 1
ATOM 5772 C C . PRO B 1 299 ? 13.641 13.008 -3.428 1 95.19 299 PRO B C 1
ATOM 5774 O O . PRO B 1 299 ? 13.391 13.781 -2.504 1 95.19 299 PRO B O 1
ATOM 5777 N N . ASP B 1 300 ? 13.445 13.234 -4.68 1 90.38 300 ASP B N 1
ATOM 5778 C CA . ASP B 1 300 ? 12.406 14.188 -5.074 1 90.38 300 ASP B CA 1
ATOM 5779 C C . ASP B 1 300 ? 11.016 13.578 -4.93 1 90.38 300 ASP B C 1
ATOM 5781 O O . ASP B 1 300 ? 10.781 12.445 -5.352 1 90.38 300 ASP B O 1
ATOM 5785 N N . PHE B 1 301 ? 10.109 14.312 -4.41 1 90.88 301 PHE B N 1
ATOM 5786 C CA . PHE B 1 301 ? 8.797 13.766 -4.09 1 90.88 301 PHE B CA 1
ATOM 5787 C C . PHE B 1 301 ? 8.094 13.281 -5.352 1 90.88 301 PHE B C 1
ATOM 5789 O O . PHE B 1 301 ? 7.602 12.148 -5.402 1 90.88 301 PHE B O 1
ATOM 5796 N N . TYR B 1 302 ? 8.07 14.078 -6.355 1 84.5 302 TYR B N 1
ATOM 5797 C CA . TYR B 1 302 ? 7.242 13.789 -7.523 1 84.5 302 TYR B CA 1
ATOM 5798 C C . TYR B 1 302 ? 7.961 12.836 -8.477 1 84.5 302 TYR B C 1
ATOM 5800 O O . TYR B 1 302 ? 7.422 11.781 -8.836 1 84.5 302 TYR B O 1
ATOM 5808 N N . SER B 1 303 ? 9.195 13.125 -8.789 1 81.19 303 SER B N 1
ATOM 5809 C CA . SER B 1 303 ? 9.906 12.359 -9.812 1 81.19 303 SER B CA 1
ATOM 5810 C C . SER B 1 303 ? 10.578 11.133 -9.211 1 81.19 303 SER B C 1
ATOM 5812 O O . SER B 1 303 ? 10.969 10.219 -9.945 1 81.19 303 SER B O 1
ATOM 5814 N N . ARG B 1 304 ? 10.859 11.188 -7.926 1 89 304 ARG B N 1
ATOM 5815 C CA . ARG B 1 304 ? 11.578 10.156 -7.172 1 89 304 ARG B CA 1
ATOM 5816 C C . ARG B 1 304 ? 13.047 10.117 -7.57 1 89 304 ARG B C 1
ATOM 5818 O O . ARG B 1 304 ? 13.781 9.211 -7.172 1 89 304 ARG B O 1
ATOM 5825 N N . THR B 1 305 ? 13.477 11.086 -8.383 1 88.88 305 THR B N 1
ATOM 5826 C CA . THR B 1 305 ? 14.906 11.234 -8.602 1 88.88 305 THR B CA 1
ATOM 5827 C C . THR B 1 305 ? 15.648 11.367 -7.273 1 88.88 305 THR B C 1
ATOM 5829 O O . THR B 1 305 ? 15.18 12.047 -6.355 1 88.88 305 THR B O 1
ATOM 5832 N N . ARG B 1 306 ? 16.812 10.75 -7.305 1 93.94 306 ARG B N 1
ATOM 5833 C CA . ARG B 1 306 ? 17.594 10.773 -6.078 1 93.94 306 ARG B CA 1
ATOM 5834 C C . ARG B 1 306 ? 18.625 11.906 -6.117 1 93.94 306 ARG B C 1
ATOM 5836 O O . ARG B 1 306 ? 19.234 12.156 -7.156 1 93.94 306 ARG B O 1
ATOM 5843 N N . LEU B 1 307 ? 18.781 12.523 -4.957 1 93.62 307 LEU B N 1
ATOM 5844 C CA . LEU B 1 307 ? 19.781 13.578 -4.801 1 93.62 307 LEU B CA 1
ATOM 5845 C C . LEU B 1 307 ? 20.781 13.227 -3.697 1 93.62 307 LEU B C 1
ATOM 5847 O O . LEU B 1 307 ? 20.375 12.82 -2.605 1 93.62 307 LEU B O 1
ATOM 5851 N N . LEU B 1 308 ? 21.969 13.367 -3.971 1 95.19 308 LEU B N 1
ATOM 5852 C CA . LEU B 1 308 ? 22.984 13.148 -2.941 1 95.19 308 LEU B CA 1
ATOM 5853 C C . LEU B 1 308 ? 24.172 14.086 -3.127 1 95.19 308 LEU B C 1
ATOM 5855 O O . LEU B 1 308 ? 24.406 14.578 -4.23 1 95.19 308 LEU B O 1
ATOM 5859 N N . ALA B 1 309 ? 24.859 14.328 -2.051 1 96.5 309 ALA B N 1
ATOM 5860 C CA . ALA B 1 309 ? 26.047 15.172 -2.061 1 96.5 309 ALA B CA 1
ATOM 5861 C C . ALA B 1 309 ? 27.234 14.43 -2.65 1 96.5 309 ALA B C 1
ATOM 5863 O O . ALA B 1 309 ? 27.312 13.195 -2.564 1 96.5 309 ALA B O 1
ATOM 5864 N N . PRO B 1 310 ? 28.156 15.219 -3.232 1 97.38 310 PRO B N 1
ATOM 5865 C CA . PRO B 1 310 ? 29.375 14.57 -3.736 1 97.38 310 PRO B CA 1
ATOM 5866 C C . PRO B 1 310 ? 30.156 13.859 -2.639 1 97.38 310 PRO B C 1
ATOM 5868 O O . PRO B 1 310 ? 30.266 14.367 -1.52 1 97.38 310 PRO B O 1
ATOM 5871 N N . GLY B 1 311 ? 30.656 12.656 -2.924 1 97.94 311 GLY B N 1
ATOM 5872 C CA . GLY B 1 311 ? 31.438 11.859 -1.991 1 97.94 311 GLY B CA 1
ATOM 5873 C C . GLY B 1 311 ? 31.328 10.367 -2.256 1 97.94 311 GLY B C 1
ATOM 5874 O O . GLY B 1 311 ? 30.828 9.945 -3.297 1 97.94 311 GLY B O 1
ATOM 5875 N N . VAL B 1 312 ? 31.984 9.633 -1.398 1 97.88 312 VAL B N 1
ATOM 5876 C CA . VAL B 1 312 ? 31.844 8.18 -1.465 1 97.88 312 VAL B CA 1
ATOM 5877 C C . VAL B 1 312 ? 30.516 7.766 -0.835 1 97.88 312 VAL B C 1
ATOM 5879 O O . VAL B 1 312 ? 30.219 8.125 0.309 1 97.88 312 VAL B O 1
ATOM 5882 N N . VAL B 1 313 ? 29.781 7.078 -1.604 1 97.06 313 VAL B N 1
ATOM 5883 C CA . VAL B 1 313 ? 28.453 6.66 -1.17 1 97.06 313 VAL B CA 1
ATOM 5884 C C . VAL B 1 313 ? 28.391 5.133 -1.102 1 97.06 313 VAL B C 1
ATOM 5886 O O . VAL B 1 313 ? 28.688 4.449 -2.082 1 97.06 313 VAL B O 1
ATOM 5889 N N . ARG B 1 314 ? 28.094 4.609 0.012 1 97.19 314 ARG B N 1
ATOM 5890 C CA . ARG B 1 314 ? 27.844 3.178 0.104 1 97.19 314 ARG B CA 1
ATOM 5891 C C . ARG B 1 314 ? 26.469 2.824 -0.466 1 97.19 314 ARG B C 1
ATOM 5893 O O . ARG B 1 314 ? 25.438 3.141 0.135 1 97.19 314 ARG B O 1
ATOM 5900 N N . VAL B 1 315 ? 26.391 2.211 -1.577 1 97.81 315 VAL B N 1
ATOM 5901 C CA . VAL B 1 315 ? 25.172 1.705 -2.18 1 97.81 315 VAL B CA 1
ATOM 5902 C C . VAL B 1 315 ? 24.859 0.305 -1.647 1 97.81 315 VAL B C 1
ATOM 5904 O O . VAL B 1 315 ? 25.75 -0.554 -1.609 1 97.81 315 VAL B O 1
ATOM 5907 N N . ARG B 1 316 ? 23.672 0.095 -1.169 1 97.75 316 ARG B N 1
ATOM 5908 C CA . ARG B 1 316 ? 23.25 -1.184 -0.602 1 97.75 316 ARG B CA 1
ATOM 5909 C C . ARG B 1 316 ? 22.109 -1.785 -1.399 1 97.75 316 ARG B C 1
ATOM 5911 O O . ARG B 1 316 ? 21.344 -1.06 -2.037 1 97.75 316 ARG B O 1
ATOM 5918 N N . GLY B 1 317 ? 22.016 -3.07 -1.325 1 97.94 317 GLY B N 1
ATOM 5919 C CA . GLY B 1 317 ? 20.906 -3.752 -1.982 1 97.94 317 GLY B CA 1
ATOM 5920 C C . GLY B 1 317 ? 20.75 -5.195 -1.542 1 97.94 317 GLY B C 1
ATOM 5921 O O . GLY B 1 317 ? 21.312 -5.605 -0.523 1 97.94 317 GLY B O 1
ATOM 5922 N N . LYS B 1 318 ? 19.875 -5.879 -2.203 1 98.62 318 LYS B N 1
ATOM 5923 C CA . LYS B 1 318 ? 19.625 -7.305 -2.01 1 98.62 318 LYS B CA 1
ATOM 5924 C C . LYS B 1 318 ? 19.625 -8.047 -3.34 1 98.62 318 LYS B C 1
ATOM 5926 O O . LYS B 1 318 ? 19.391 -7.453 -4.395 1 98.62 318 LYS B O 1
ATOM 5931 N N . VAL B 1 319 ? 19.953 -9.289 -3.283 1 98.69 319 VAL B N 1
ATOM 5932 C CA . VAL B 1 319 ? 19.906 -10.18 -4.434 1 98.69 319 VAL B CA 1
ATOM 5933 C C . VAL B 1 319 ? 19.25 -11.5 -4.035 1 98.69 319 VAL B C 1
ATOM 5935 O O . VAL B 1 319 ? 19.453 -11.984 -2.92 1 98.69 319 VAL B O 1
ATOM 5938 N N . TRP B 1 320 ? 18.438 -12.016 -4.922 1 98.56 320 TRP B N 1
ATOM 5939 C CA . TRP B 1 320 ? 17.781 -13.297 -4.684 1 98.56 320 TRP B CA 1
ATOM 5940 C C . TRP B 1 320 ? 17.859 -14.18 -5.926 1 98.56 320 TRP B C 1
ATOM 5942 O O . TRP B 1 320 ? 18.141 -13.703 -7.023 1 98.56 320 TRP B O 1
ATOM 5952 N N . ALA B 1 321 ? 17.609 -15.477 -5.746 1 98.44 321 ALA B N 1
ATOM 5953 C CA . ALA B 1 321 ? 17.641 -16.453 -6.824 1 98.44 321 ALA B CA 1
ATOM 5954 C C . ALA B 1 321 ? 16.828 -17.703 -6.457 1 98.44 321 ALA B C 1
ATOM 5956 O O . ALA B 1 321 ? 17.234 -18.828 -6.777 1 98.44 321 ALA B O 1
ATOM 5957 N N . GLY B 1 322 ? 15.711 -17.453 -5.773 1 97.56 322 GLY B N 1
ATOM 5958 C CA . GLY B 1 322 ? 15.016 -18.625 -5.262 1 97.56 322 GLY B CA 1
ATOM 5959 C C . GLY B 1 322 ? 15.867 -19.469 -4.328 1 97.56 322 GLY B C 1
ATOM 5960 O O . GLY B 1 322 ? 16.453 -18.938 -3.371 1 97.56 322 GLY B O 1
ATOM 5961 N N . ALA B 1 323 ? 15.953 -20.75 -4.668 1 97.81 323 ALA B N 1
ATOM 5962 C CA . ALA B 1 323 ? 16.703 -21.641 -3.799 1 97.81 323 ALA B CA 1
ATOM 5963 C C . ALA B 1 323 ? 18.156 -21.734 -4.238 1 97.81 323 ALA B C 1
ATOM 5965 O O . ALA B 1 323 ? 18.984 -22.359 -3.561 1 97.81 323 ALA B O 1
ATOM 5966 N N . VAL B 1 324 ? 18.484 -21.141 -5.324 1 98.31 324 VAL B N 1
ATOM 5967 C CA . VAL B 1 324 ? 19.844 -21.188 -5.828 1 98.31 324 VAL B CA 1
ATOM 5968 C C . VAL B 1 324 ? 20.719 -20.188 -5.07 1 98.31 324 VAL B C 1
ATOM 5970 O O . VAL B 1 324 ? 20.281 -19.062 -4.812 1 98.31 324 VAL B O 1
ATOM 5973 N N . ASP B 1 325 ? 21.922 -20.531 -4.723 1 97.88 325 ASP B N 1
ATOM 5974 C CA . ASP B 1 325 ? 22.844 -19.625 -4.039 1 97.88 325 ASP B CA 1
ATOM 5975 C C . ASP B 1 325 ? 23.297 -18.5 -4.965 1 97.88 325 ASP B C 1
ATOM 5977 O O . ASP B 1 325 ? 23.125 -18.578 -6.184 1 97.88 325 ASP B O 1
ATOM 5981 N N . ILE B 1 326 ? 23.891 -17.5 -4.316 1 98.62 326 ILE B N 1
ATOM 5982 C CA . ILE B 1 326 ? 24.344 -16.328 -5.062 1 98.62 326 ILE B CA 1
ATOM 5983 C C . ILE B 1 326 ? 25.844 -16.438 -5.328 1 98.62 326 ILE B C 1
ATOM 5985 O O . ILE B 1 326 ? 26.609 -16.844 -4.449 1 98.62 326 ILE B O 1
ATOM 5989 N N . ASP B 1 327 ? 26.266 -16.109 -6.52 1 98.56 327 ASP B N 1
ATOM 5990 C CA . ASP B 1 327 ? 27.688 -16.031 -6.82 1 98.56 327 ASP B CA 1
ATOM 5991 C C . ASP B 1 327 ? 28.219 -14.625 -6.609 1 98.56 327 ASP B C 1
ATOM 5993 O O . ASP B 1 327 ? 29.062 -14.398 -5.742 1 98.56 327 ASP B O 1
ATOM 5997 N N . TYR B 1 328 ? 27.688 -13.641 -7.383 1 98.62 328 TYR B N 1
ATOM 5998 C CA . TYR B 1 328 ? 28.141 -12.266 -7.18 1 98.62 328 TYR B CA 1
ATOM 5999 C C . TYR B 1 328 ? 27.109 -11.273 -7.699 1 98.62 328 TYR B C 1
ATOM 6001 O O . TYR B 1 328 ? 26.109 -11.656 -8.305 1 98.62 328 TYR B O 1
ATOM 6009 N N . VAL B 1 329 ? 27.344 -9.984 -7.391 1 98.81 329 VAL B N 1
ATOM 6010 C CA . VAL B 1 329 ? 26.547 -8.836 -7.84 1 98.81 329 VAL B CA 1
ATOM 6011 C C . VAL B 1 329 ? 27.469 -7.801 -8.484 1 98.81 329 VAL B C 1
ATOM 6013 O O . VAL B 1 329 ? 28.625 -7.637 -8.078 1 98.81 329 VAL B O 1
ATOM 6016 N N . GLU B 1 330 ? 26.922 -7.141 -9.492 1 98.62 330 GLU B N 1
ATOM 6017 C CA . GLU B 1 330 ? 27.656 -6.055 -10.141 1 98.62 330 GLU B CA 1
ATOM 6018 C C . GLU B 1 330 ? 26.859 -4.754 -10.086 1 98.62 330 GLU B C 1
ATOM 6020 O O . GLU B 1 330 ? 25.625 -4.766 -10.117 1 98.62 330 GLU B O 1
ATOM 6025 N N . PHE B 1 331 ? 27.625 -3.684 -9.969 1 98.25 331 PHE B N 1
ATOM 6026 C CA . PHE B 1 331 ? 27.094 -2.33 -9.883 1 98.25 331 PHE B CA 1
ATOM 6027 C C . PHE B 1 331 ? 27.547 -1.492 -11.07 1 98.25 331 PHE B C 1
ATOM 6029 O O . PHE B 1 331 ? 28.672 -1.626 -11.539 1 98.25 331 PHE B O 1
ATOM 6036 N N . SER B 1 332 ? 26.625 -0.682 -11.609 1 96.62 332 SER B N 1
ATOM 6037 C CA . SER B 1 332 ? 26.891 0.286 -12.664 1 96.62 332 SER B CA 1
ATOM 6038 C C . SER B 1 332 ? 26.422 1.682 -12.273 1 96.62 332 SER B C 1
ATOM 6040 O O . SER B 1 332 ? 25.344 1.836 -11.68 1 96.62 332 SER B O 1
ATOM 6042 N N . SER B 1 333 ? 27.203 2.668 -12.594 1 95.44 333 SER B N 1
ATOM 6043 C CA . SER B 1 333 ? 26.797 4.051 -12.359 1 95.44 333 SER B CA 1
ATOM 6044 C C . SER B 1 333 ? 26.625 4.801 -13.68 1 95.44 333 SER B C 1
ATOM 6046 O O . SER B 1 333 ? 26.531 6.027 -13.688 1 95.44 333 SER B O 1
ATOM 6048 N N . ASP B 1 334 ? 26.656 4.047 -14.844 1 91.62 334 ASP B N 1
ATOM 6049 C CA . ASP B 1 334 ? 26.594 4.703 -16.141 1 91.62 334 ASP B CA 1
ATOM 6050 C C . ASP B 1 334 ? 25.516 4.09 -17.016 1 91.62 334 ASP B C 1
ATOM 6052 O O . ASP B 1 334 ? 25.688 3.941 -18.234 1 91.62 334 ASP B O 1
ATOM 6056 N N . GLY B 1 335 ? 24.469 3.607 -16.297 1 85.75 335 GLY B N 1
ATOM 6057 C CA . GLY B 1 335 ? 23.344 3.09 -17.047 1 85.75 335 GLY B CA 1
ATOM 6058 C C . GLY B 1 335 ? 23.578 1.702 -17.609 1 85.75 335 GLY B C 1
ATOM 6059 O O . GLY B 1 335 ? 23.188 1.412 -18.734 1 85.75 335 GLY B O 1
ATOM 6060 N N . ALA B 1 336 ? 24.359 0.93 -16.906 1 87.75 336 ALA B N 1
ATOM 6061 C CA . ALA B 1 336 ? 24.578 -0.477 -17.219 1 87.75 336 ALA B CA 1
ATOM 6062 C C . ALA B 1 336 ? 25.578 -0.626 -18.375 1 87.75 336 ALA B C 1
ATOM 6064 O O . ALA B 1 336 ? 25.578 -1.65 -19.062 1 87.75 336 ALA B O 1
ATOM 6065 N N . LYS B 1 337 ? 26.359 0.341 -18.672 1 89.5 337 LYS B N 1
ATOM 6066 C CA . LYS B 1 337 ? 27.375 0.237 -19.703 1 89.5 337 LYS B CA 1
ATOM 6067 C C . LYS B 1 337 ? 28.609 -0.5 -19.203 1 89.5 337 LYS B C 1
ATOM 6069 O O . LYS B 1 337 ? 29.203 -1.292 -19.922 1 89.5 337 LYS B O 1
ATOM 6074 N N . THR B 1 338 ? 29.016 -0.155 -18.031 1 95.19 338 THR B N 1
ATOM 6075 C CA . THR B 1 338 ? 30.125 -0.841 -17.391 1 95.19 338 THR B CA 1
ATOM 6076 C C . THR B 1 338 ? 29.719 -1.338 -16 1 95.19 338 THR B C 1
ATOM 6078 O O . THR B 1 338 ? 28.797 -0.795 -15.383 1 95.19 338 THR B O 1
ATOM 6081 N N . TRP B 1 339 ? 30.375 -2.383 -15.602 1 97 339 TRP B N 1
ATOM 6082 C CA . TRP B 1 339 ? 30 -3.057 -14.367 1 97 339 TRP B CA 1
ATOM 6083 C C . TRP B 1 339 ? 31.203 -3.26 -13.461 1 97 339 TRP B C 1
ATOM 6085 O O . TRP B 1 339 ? 32.312 -3.496 -13.938 1 97 339 TRP B O 1
ATOM 6095 N N . GLN B 1 340 ? 30.984 -3.113 -12.211 1 98.19 340 GLN B N 1
ATOM 6096 C CA . GLN B 1 340 ? 31.984 -3.389 -11.18 1 98.19 340 GLN B CA 1
ATOM 6097 C C . GLN B 1 340 ? 31.453 -4.359 -10.133 1 98.19 340 GLN B C 1
ATOM 6099 O O . GLN B 1 340 ? 30.266 -4.293 -9.766 1 98.19 340 GLN B O 1
ATOM 6104 N N . ARG B 1 341 ? 32.344 -5.176 -9.609 1 98.5 341 ARG B N 1
ATOM 6105 C CA . ARG B 1 341 ? 31.953 -6.191 -8.633 1 98.5 341 ARG B CA 1
ATOM 6106 C C . ARG B 1 341 ? 31.625 -5.562 -7.285 1 98.5 341 ARG B C 1
ATOM 6108 O O . ARG B 1 341 ? 32.375 -4.719 -6.789 1 98.5 341 ARG B O 1
ATOM 6115 N N . ALA B 1 342 ? 30.5 -5.957 -6.742 1 98.75 342 ALA B N 1
ATOM 6116 C CA . ALA B 1 342 ? 30.109 -5.559 -5.395 1 98.75 342 ALA B CA 1
ATOM 6117 C C . ALA B 1 342 ? 30.406 -6.66 -4.383 1 98.75 342 ALA B C 1
ATOM 6119 O O . ALA B 1 342 ? 30.688 -7.801 -4.766 1 98.75 342 ALA B O 1
ATOM 6120 N N . GLU B 1 343 ? 30.406 -6.27 -3.117 1 98.38 343 GLU B N 1
ATOM 6121 C CA . GLU B 1 343 ? 30.516 -7.254 -2.047 1 98.38 343 GLU B CA 1
ATOM 6122 C C . GLU B 1 343 ? 29.141 -7.859 -1.729 1 98.38 343 GLU B C 1
ATOM 6124 O O . GLU B 1 343 ? 28.141 -7.141 -1.637 1 98.38 343 GLU B O 1
ATOM 6129 N N . VAL B 1 344 ? 29.094 -9.18 -1.596 1 98.12 344 VAL B N 1
ATOM 6130 C CA . VAL B 1 344 ? 27.828 -9.859 -1.345 1 98.12 344 VAL B CA 1
ATOM 6131 C C . VAL B 1 344 ? 27.969 -10.805 -0.155 1 98.12 344 VAL B C 1
ATOM 6133 O O . VAL B 1 344 ? 29.016 -11.445 0.01 1 98.12 344 VAL B O 1
ATOM 6136 N N . GLY B 1 345 ? 26.969 -10.828 0.716 1 95.69 345 GLY B N 1
ATOM 6137 C CA . GLY B 1 345 ? 26.938 -11.727 1.86 1 95.69 345 GLY B CA 1
ATOM 6138 C C . GLY B 1 345 ? 26.172 -13.008 1.604 1 95.69 345 GLY B C 1
ATOM 6139 O O . GLY B 1 345 ? 25.906 -13.359 0.451 1 95.69 345 GLY B O 1
ATOM 6140 N N . ASP B 1 346 ? 25.891 -13.695 2.725 1 92.88 346 ASP B N 1
ATOM 6141 C CA . ASP B 1 346 ? 25.109 -14.922 2.654 1 92.88 346 ASP B CA 1
ATOM 6142 C C . ASP B 1 346 ? 23.609 -14.609 2.58 1 92.88 346 ASP B C 1
ATOM 6144 O O . ASP B 1 346 ? 23.172 -13.562 3.041 1 92.88 346 ASP B O 1
ATOM 6148 N N . LYS B 1 347 ? 22.953 -15.547 2.029 1 95.56 347 LYS B N 1
ATOM 6149 C CA . LYS B 1 347 ? 21.5 -15.43 2.029 1 95.56 347 LYS B CA 1
ATOM 6150 C C . LYS B 1 347 ? 20.938 -15.531 3.445 1 95.56 347 LYS B C 1
ATOM 6152 O O . LYS B 1 347 ? 21.516 -16.219 4.293 1 95.56 347 LYS B O 1
ATOM 6157 N N . SER B 1 348 ? 19.797 -14.898 3.691 1 95.44 348 SER B N 1
ATOM 6158 C CA . SER B 1 348 ? 19.094 -14.922 4.973 1 95.44 348 SER B CA 1
ATOM 6159 C C . SER B 1 348 ? 18.469 -16.281 5.23 1 95.44 348 SER B C 1
ATOM 6161 O O . SER B 1 348 ? 18.047 -16.578 6.352 1 95.44 348 SER B O 1
ATOM 6163 N N . GLY B 1 349 ? 18.438 -17.156 4.32 1 96 349 GLY B N 1
ATOM 6164 C CA . GLY B 1 349 ? 17.859 -18.484 4.285 1 96 349 GLY B CA 1
ATOM 6165 C C . GLY B 1 349 ? 17.859 -19.094 2.895 1 96 349 GLY B C 1
ATOM 6166 O O . GLY B 1 349 ? 18.219 -18.438 1.919 1 96 349 GLY B O 1
ATOM 6167 N N . ALA B 1 350 ? 17.5 -20.359 2.857 1 97.38 350 ALA B N 1
ATOM 6168 C CA . ALA B 1 350 ? 17.562 -21.078 1.587 1 97.38 350 ALA B CA 1
ATOM 6169 C C . ALA B 1 350 ? 16.734 -20.359 0.517 1 97.38 350 ALA B C 1
ATOM 6171 O O . ALA B 1 350 ? 17.078 -20.406 -0.668 1 97.38 350 ALA B O 1
ATOM 6172 N N . PHE B 1 351 ? 15.688 -19.734 0.943 1 98.38 351 PHE B N 1
ATOM 6173 C CA . PHE B 1 351 ? 14.781 -19.109 -0.015 1 98.38 351 PHE B CA 1
ATOM 6174 C C . PHE B 1 351 ? 14.727 -17.609 0.186 1 98.38 351 PHE B C 1
ATOM 6176 O O . PHE B 1 351 ? 13.828 -16.938 -0.341 1 98.38 351 PHE B O 1
ATOM 6183 N N . GLY B 1 352 ? 15.586 -17.047 1.041 1 97.81 352 GLY B N 1
ATOM 6184 C CA . GLY B 1 352 ? 15.648 -15.609 1.292 1 97.81 352 GLY B CA 1
ATOM 6185 C C . GLY B 1 352 ? 16.531 -14.875 0.306 1 97.81 352 GLY B C 1
ATOM 6186 O O . GLY B 1 352 ? 16.609 -15.25 -0.866 1 97.81 352 GLY B O 1
ATOM 6187 N N . TRP B 1 353 ? 17.094 -13.789 0.678 1 98.38 353 TRP B N 1
ATOM 6188 C CA . TRP B 1 353 ? 17.969 -12.969 -0.17 1 98.38 353 TRP B CA 1
ATOM 6189 C C . TRP B 1 353 ? 19.297 -12.711 0.509 1 98.38 353 TRP B C 1
ATOM 6191 O O . TRP B 1 353 ? 19.5 -13.094 1.663 1 98.38 353 TRP B O 1
ATOM 6201 N N . ALA B 1 354 ? 20.25 -12.211 -0.212 1 98.19 354 ALA B N 1
ATOM 6202 C CA . ALA B 1 354 ? 21.562 -11.812 0.288 1 98.19 354 ALA B CA 1
ATOM 6203 C C . ALA B 1 354 ? 21.766 -10.305 0.154 1 98.19 354 ALA B C 1
ATOM 6205 O O . ALA B 1 354 ? 21.375 -9.711 -0.852 1 98.19 354 ALA B O 1
ATOM 6206 N N . ALA B 1 355 ? 22.344 -9.781 1.183 1 98.25 355 ALA B N 1
ATOM 6207 C CA . ALA B 1 355 ? 22.688 -8.367 1.141 1 98.25 355 ALA B CA 1
ATOM 6208 C C . ALA B 1 355 ? 23.969 -8.141 0.345 1 98.25 355 ALA B C 1
ATOM 6210 O O . ALA B 1 355 ? 24.875 -8.977 0.367 1 98.25 355 ALA B O 1
ATOM 6211 N N . TRP B 1 356 ? 24.047 -7.039 -0.355 1 98.5 356 TRP B N 1
ATOM 6212 C CA . TRP B 1 356 ? 25.281 -6.617 -1.034 1 98.5 356 TRP B CA 1
ATOM 6213 C C . TRP B 1 356 ? 25.5 -5.117 -0.859 1 98.5 356 TRP B C 1
ATOM 6215 O O . TRP B 1 356 ? 24.594 -4.383 -0.486 1 98.5 356 TRP B O 1
ATOM 6225 N N . HIS B 1 357 ? 26.719 -4.691 -1.021 1 98.5 357 HIS B N 1
ATOM 6226 C CA . HIS B 1 357 ? 27.031 -3.266 -0.998 1 98.5 357 HIS B CA 1
ATOM 6227 C C . HIS B 1 357 ? 28.203 -2.938 -1.923 1 98.5 357 HIS B C 1
ATOM 6229 O O . HIS B 1 357 ? 28.969 -3.826 -2.293 1 98.5 357 HIS B O 1
ATOM 6235 N N . PHE B 1 358 ? 28.234 -1.777 -2.354 1 98.5 358 PHE B N 1
ATOM 6236 C CA . PHE B 1 358 ? 29.297 -1.207 -3.184 1 98.5 358 PHE B CA 1
ATOM 6237 C C . PHE B 1 358 ? 29.578 0.236 -2.785 1 98.5 358 PHE B C 1
ATOM 6239 O O . PHE B 1 358 ? 28.641 1.036 -2.635 1 98.5 358 PHE B O 1
ATOM 6246 N N . ASP B 1 359 ? 30.812 0.566 -2.572 1 98.56 359 ASP B N 1
ATOM 6247 C CA . ASP B 1 359 ? 31.188 1.949 -2.303 1 98.56 359 ASP B CA 1
ATOM 6248 C C . ASP B 1 359 ? 31.422 2.717 -3.602 1 98.56 359 ASP B C 1
ATOM 6250 O O . ASP B 1 359 ? 32.469 2.592 -4.223 1 98.56 359 ASP B O 1
ATOM 6254 N N . TRP B 1 360 ? 30.484 3.559 -3.965 1 98.31 360 TRP B N 1
ATOM 6255 C CA . TRP B 1 360 ? 30.484 4.32 -5.211 1 98.31 360 TRP B CA 1
ATOM 6256 C C . TRP B 1 360 ? 31.172 5.668 -5.02 1 98.31 360 TRP B C 1
ATOM 6258 O O . TRP B 1 360 ? 30.797 6.449 -4.148 1 98.31 360 TRP B O 1
ATOM 6268 N N . ASP B 1 361 ? 32.156 5.922 -5.789 1 97.56 361 ASP B N 1
ATOM 6269 C CA . ASP B 1 361 ? 32.844 7.207 -5.77 1 97.56 361 ASP B CA 1
ATOM 6270 C C . ASP B 1 361 ? 32.094 8.25 -6.582 1 97.56 361 ASP B C 1
ATOM 6272 O O . ASP B 1 361 ? 32.406 8.508 -7.742 1 97.56 361 ASP B O 1
ATOM 6276 N N . ALA B 1 362 ? 31.141 8.844 -5.961 1 96.62 362 ALA B N 1
ATOM 6277 C CA . ALA B 1 362 ? 30.297 9.867 -6.594 1 96.62 362 ALA B CA 1
ATOM 6278 C C . ALA B 1 362 ? 30.844 11.266 -6.309 1 96.62 362 ALA B C 1
ATOM 6280 O O . ALA B 1 362 ? 30.094 12.141 -5.848 1 96.62 362 ALA B O 1
ATOM 6281 N N . LYS B 1 363 ? 31.984 11.602 -6.66 1 95.25 363 LYS B N 1
ATOM 6282 C CA . LYS B 1 363 ? 32.625 12.852 -6.289 1 95.25 363 LYS B CA 1
ATOM 6283 C C . LYS B 1 363 ? 32.312 13.953 -7.297 1 95.25 363 LYS B C 1
ATOM 6285 O O . LYS B 1 363 ? 32.344 15.141 -6.957 1 95.25 363 LYS B O 1
ATOM 6290 N N . THR B 1 364 ? 32 13.586 -8.523 1 95.31 364 THR B N 1
ATOM 6291 C CA . THR B 1 364 ? 31.75 14.57 -9.57 1 95.31 364 THR B CA 1
ATOM 6292 C C . THR B 1 364 ? 30.25 14.875 -9.656 1 95.31 364 THR B C 1
ATOM 6294 O O . THR B 1 364 ? 29.438 13.961 -9.805 1 95.31 364 THR B O 1
ATOM 6297 N N . GLU B 1 365 ? 29.922 16.141 -9.477 1 94.19 365 GLU B N 1
ATOM 6298 C CA . GLU B 1 365 ? 28.531 16.547 -9.633 1 94.19 365 GLU B CA 1
ATOM 6299 C C . GLU B 1 365 ? 28.016 16.219 -11.031 1 94.19 365 GLU B C 1
ATOM 6301 O O . GLU B 1 365 ? 28.766 16.281 -12.008 1 94.19 365 GLU B O 1
ATOM 6306 N N . GLY B 1 366 ? 26.781 15.844 -11.117 1 89.69 366 GLY B N 1
ATOM 6307 C CA . GLY B 1 366 ? 26.172 15.492 -12.391 1 89.69 366 GLY B CA 1
ATOM 6308 C C . GLY B 1 366 ? 25.031 14.5 -12.25 1 89.69 366 GLY B C 1
ATOM 6309 O O . GLY B 1 366 ? 24.547 14.258 -11.141 1 89.69 366 GLY B O 1
ATOM 6310 N N . SER B 1 367 ? 24.578 14.109 -13.367 1 89.31 367 SER B N 1
ATOM 6311 C CA . SER B 1 367 ? 23.5 13.133 -13.43 1 89.31 367 SER B CA 1
ATOM 6312 C C . SER B 1 367 ? 24.016 11.734 -13.727 1 89.31 367 SER B C 1
ATOM 6314 O O . SER B 1 367 ? 24.922 11.562 -14.547 1 89.31 367 SER B O 1
ATOM 6316 N N . TYR B 1 368 ? 23.5 10.789 -13.023 1 90.5 368 TYR B N 1
ATOM 6317 C CA . TYR B 1 368 ? 23.906 9.391 -13.156 1 90.5 368 TYR B CA 1
ATOM 6318 C C . TYR B 1 368 ? 22.688 8.477 -13.219 1 90.5 368 TYR B C 1
ATOM 6320 O O . TYR B 1 368 ? 21.609 8.844 -12.75 1 90.5 368 TYR B O 1
ATOM 6328 N N . VAL B 1 369 ? 22.875 7.371 -13.859 1 91.06 369 VAL B N 1
ATOM 6329 C CA . VAL B 1 369 ? 21.906 6.289 -13.812 1 91.06 369 VAL B CA 1
ATOM 6330 C C . VAL B 1 369 ? 22.547 5.039 -13.219 1 91.06 369 VAL B C 1
ATOM 6332 O O . VAL B 1 369 ? 23.469 4.473 -13.797 1 91.06 369 VAL B O 1
ATOM 6335 N N . LEU B 1 370 ? 22.094 4.664 -12.078 1 94.5 370 LEU B N 1
ATOM 6336 C CA . LEU B 1 370 ? 22.641 3.504 -11.391 1 94.5 370 LEU B CA 1
ATOM 6337 C C . LEU B 1 370 ? 21.875 2.236 -11.758 1 94.5 370 LEU B C 1
ATOM 6339 O O . LEU B 1 370 ? 20.672 2.289 -12.023 1 94.5 370 LEU B O 1
ATOM 6343 N N . SER B 1 371 ? 22.578 1.136 -11.773 1 94.56 371 SER B N 1
ATOM 6344 C CA . SER B 1 371 ? 22 -0.182 -12 1 94.56 371 SER B CA 1
ATOM 6345 C C . SER B 1 371 ? 22.766 -1.265 -11.25 1 94.56 371 SER B C 1
ATOM 6347 O O . SER B 1 371 ? 23.875 -1.018 -10.758 1 94.56 371 SER B O 1
ATOM 6349 N N . CYS B 1 372 ? 22.188 -2.393 -11.141 1 97.25 372 CYS B N 1
ATOM 6350 C CA . CYS B 1 372 ? 22.812 -3.561 -10.547 1 97.25 372 CYS B CA 1
ATOM 6351 C C . CYS B 1 372 ? 22.297 -4.848 -11.172 1 97.25 372 CYS B C 1
ATOM 6353 O O . CYS B 1 372 ? 21.188 -4.871 -11.719 1 97.25 372 CYS B O 1
ATOM 6355 N N . ARG B 1 373 ? 23.078 -5.879 -11.109 1 97.62 373 ARG B N 1
ATOM 6356 C CA . ARG B 1 373 ? 22.656 -7.191 -11.586 1 97.62 373 ARG B CA 1
ATOM 6357 C C . ARG B 1 373 ? 23.312 -8.305 -10.789 1 97.62 373 ARG B C 1
ATOM 6359 O O . ARG B 1 373 ? 24.453 -8.156 -10.328 1 97.62 373 ARG B O 1
ATOM 6366 N N . GLY B 1 374 ? 22.562 -9.352 -10.609 1 98.44 374 GLY B N 1
ATOM 6367 C CA . GLY B 1 374 ? 23.047 -10.516 -9.883 1 98.44 374 GLY B CA 1
ATOM 6368 C C . GLY B 1 374 ? 23.391 -11.688 -10.789 1 98.44 374 GLY B C 1
ATOM 6369 O O . GLY B 1 374 ? 22.844 -11.812 -11.883 1 98.44 374 GLY B O 1
ATOM 6370 N N . VAL B 1 375 ? 24.297 -12.508 -10.344 1 98.44 375 VAL B N 1
ATOM 6371 C CA . VAL B 1 375 ? 24.625 -13.805 -10.922 1 98.44 375 VAL B CA 1
ATOM 6372 C C . VAL B 1 375 ? 24.562 -14.883 -9.836 1 98.44 375 VAL B C 1
ATOM 6374 O O . VAL B 1 375 ? 25.109 -14.703 -8.742 1 98.44 375 VAL B O 1
ATOM 6377 N N . ASP B 1 376 ? 23.828 -15.914 -10.133 1 98.5 376 ASP B N 1
ATOM 6378 C CA . ASP B 1 376 ? 23.703 -16.938 -9.102 1 98.5 376 ASP B CA 1
ATOM 6379 C C . ASP B 1 376 ? 24.734 -18.062 -9.32 1 98.5 376 ASP B C 1
ATOM 6381 O O . ASP B 1 376 ? 25.516 -18 -10.266 1 98.5 376 ASP B O 1
ATOM 6385 N N . ALA B 1 377 ? 24.812 -19.031 -8.43 1 98.19 377 ALA B N 1
ATOM 6386 C CA . ALA B 1 377 ? 25.828 -20.062 -8.398 1 98.19 377 ALA B CA 1
ATOM 6387 C C . ALA B 1 377 ? 25.688 -21.031 -9.578 1 98.19 377 ALA B C 1
ATOM 6389 O O . ALA B 1 377 ? 26.594 -21.812 -9.875 1 98.19 377 ALA B O 1
ATOM 6390 N N . ALA B 1 378 ? 24.562 -21.047 -10.227 1 98.31 378 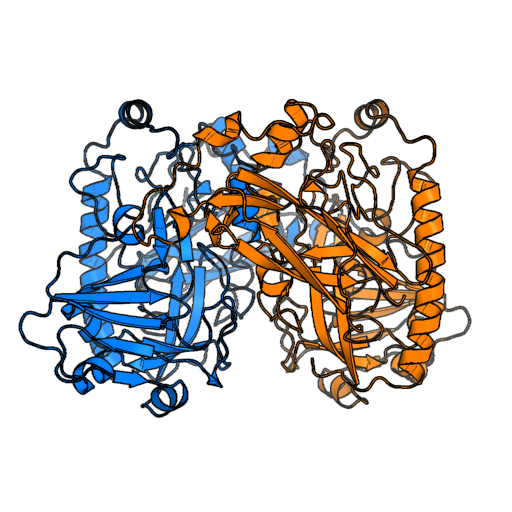ALA B N 1
ATOM 6391 C CA . ALA B 1 378 ? 24.359 -21.875 -11.406 1 98.31 378 ALA B CA 1
ATOM 6392 C C . ALA B 1 378 ? 24.734 -21.125 -12.68 1 98.31 378 ALA B C 1
ATOM 6394 O O . ALA B 1 378 ? 24.625 -21.672 -13.781 1 98.31 378 ALA B O 1
ATOM 6395 N N . GLY B 1 379 ? 25.078 -19.859 -12.555 1 97.69 379 GLY B N 1
ATOM 6396 C CA . GLY B 1 379 ? 25.516 -19.062 -13.695 1 97.69 379 GLY B CA 1
ATOM 6397 C C . GLY B 1 379 ? 24.375 -18.266 -14.32 1 97.69 379 GLY B C 1
ATOM 6398 O O . GLY B 1 379 ? 24.578 -17.578 -15.32 1 97.69 379 GLY B O 1
ATOM 6399 N N . ARG B 1 380 ? 23.203 -18.344 -13.758 1 96.44 380 ARG B N 1
ATOM 6400 C CA . ARG B 1 380 ? 22.109 -17.516 -14.25 1 96.44 380 ARG B CA 1
ATOM 6401 C C . ARG B 1 380 ? 22.344 -16.031 -13.922 1 96.44 380 ARG B C 1
ATOM 6403 O O . ARG B 1 380 ? 22.875 -15.711 -12.859 1 96.44 380 ARG B O 1
ATOM 6410 N N . THR B 1 381 ? 21.859 -15.195 -14.836 1 96.31 381 THR B N 1
ATOM 6411 C CA . THR B 1 381 ? 21.953 -13.75 -14.625 1 96.31 381 THR B CA 1
ATOM 6412 C C . THR B 1 381 ? 20.688 -13.055 -15.094 1 96.31 381 THR B C 1
ATOM 6414 O O . THR B 1 381 ? 19.719 -13.711 -15.492 1 96.31 381 THR B O 1
ATOM 6417 N N . GLN B 1 382 ? 20.703 -11.727 -14.977 1 94.69 382 GLN B N 1
ATOM 6418 C CA . GLN B 1 382 ? 19.531 -10.922 -15.32 1 94.69 382 GLN B CA 1
ATOM 6419 C C . GLN B 1 382 ? 19.5 -10.617 -16.812 1 94.69 382 GLN B C 1
ATOM 6421 O O . GLN B 1 382 ? 20.531 -10.641 -17.484 1 94.69 382 GLN B O 1
ATOM 6426 N N . ASP B 1 383 ? 18.266 -10.359 -17.25 1 88.12 383 ASP B N 1
ATOM 6427 C CA . ASP B 1 383 ? 18.062 -9.984 -18.656 1 88.12 383 ASP B CA 1
ATOM 6428 C C . ASP B 1 383 ? 18.766 -8.664 -18.969 1 88.12 383 ASP B C 1
ATOM 6430 O O . ASP B 1 383 ? 18.922 -7.812 -18.094 1 88.12 383 ASP B O 1
ATOM 6434 N N . PRO B 1 384 ? 19.188 -8.555 -20.25 1 83.62 384 PRO B N 1
ATOM 6435 C CA . PRO B 1 384 ? 19.703 -7.242 -20.625 1 83.62 384 PRO B CA 1
ATOM 6436 C C . PRO B 1 384 ? 18.625 -6.168 -20.688 1 83.62 384 PRO B C 1
ATOM 6438 O O . PRO B 1 384 ? 17.453 -6.484 -20.891 1 83.62 384 PRO B O 1
ATOM 6441 N N . LEU B 1 385 ? 19.047 -5.016 -20.516 1 78.56 385 LEU B N 1
ATOM 6442 C CA . LEU B 1 385 ? 18.125 -3.9 -20.688 1 78.56 385 LEU B CA 1
ATOM 6443 C C . LEU B 1 385 ? 17.625 -3.836 -22.141 1 78.56 385 LEU B C 1
ATOM 6445 O O . LEU B 1 385 ? 18.422 -3.898 -23.078 1 78.56 385 LEU B O 1
ATOM 6449 N N . CYS B 1 386 ? 16.266 -3.895 -22.25 1 73.81 386 CYS B N 1
ATOM 6450 C CA . CYS B 1 386 ? 15.68 -3.785 -23.578 1 73.81 386 CYS B CA 1
ATOM 6451 C C . CYS B 1 386 ? 14.281 -3.188 -23.516 1 73.81 386 CYS B C 1
ATOM 6453 O O . CYS B 1 386 ? 13.617 -3.262 -22.484 1 73.81 386 CYS B O 1
ATOM 6455 N N . ASP B 1 387 ? 13.969 -2.596 -24.594 1 65.94 387 ASP B N 1
ATOM 6456 C CA . ASP B 1 387 ? 12.633 -2.021 -24.688 1 65.94 387 ASP B CA 1
ATOM 6457 C C . ASP B 1 387 ? 11.625 -3.053 -25.188 1 65.94 387 ASP B C 1
ATOM 6459 O O . ASP B 1 387 ? 10.414 -2.895 -25 1 65.94 387 ASP B O 1
ATOM 6463 N N . ASP B 1 388 ? 12.188 -4.035 -25.734 1 66.31 388 ASP B N 1
ATOM 6464 C CA . ASP B 1 388 ? 11.328 -5.008 -26.391 1 66.31 388 ASP B CA 1
ATOM 6465 C C . ASP B 1 388 ? 10.57 -5.859 -25.375 1 66.31 388 ASP B C 1
ATOM 6467 O O . ASP B 1 388 ? 10.984 -5.969 -24.219 1 66.31 388 ASP B O 1
ATOM 6471 N N . GLN B 1 389 ? 9.516 -6.309 -25.953 1 64.44 389 GLN B N 1
ATOM 6472 C CA . GLN B 1 389 ? 8.727 -7.219 -25.125 1 64.44 389 GLN B CA 1
ATOM 6473 C C . GLN B 1 389 ? 9.516 -8.477 -24.781 1 64.44 389 GLN B C 1
ATOM 6475 O O . GLN B 1 389 ? 10.188 -9.055 -25.641 1 64.44 389 GLN B O 1
ATOM 6480 N N . PHE B 1 390 ? 9.594 -8.734 -23.531 1 64.62 390 PHE B N 1
ATOM 6481 C CA . PHE B 1 390 ? 10.148 -10.023 -23.109 1 64.62 390 PHE B CA 1
ATOM 6482 C C . PHE B 1 390 ? 9.25 -11.172 -23.562 1 64.62 390 PHE B C 1
ATOM 6484 O O . PHE B 1 390 ? 9.734 -12.148 -24.125 1 64.62 390 PHE B O 1
ATOM 6491 N N . ASN B 1 391 ? 7.965 -11.062 -23.359 1 75.12 391 ASN B N 1
ATOM 6492 C CA . ASN B 1 391 ? 6.891 -11.922 -23.844 1 75.12 391 ASN B CA 1
ATOM 6493 C C . ASN B 1 391 ? 5.559 -11.172 -23.906 1 75.12 391 ASN B C 1
ATOM 6495 O O . ASN B 1 391 ? 5.484 -10 -23.547 1 75.12 391 ASN B O 1
ATOM 6499 N N . TYR B 1 392 ? 4.57 -11.906 -24.297 1 76.31 392 TYR B N 1
ATOM 6500 C CA . TYR B 1 392 ? 3.264 -11.305 -24.531 1 76.31 392 TYR B CA 1
ATOM 6501 C C . TYR B 1 392 ? 2.674 -10.742 -23.25 1 76.31 392 TYR B C 1
ATOM 6503 O O . TYR B 1 392 ? 1.989 -9.719 -23.266 1 76.31 392 TYR B O 1
ATOM 6511 N N . THR B 1 393 ? 2.951 -11.305 -22.172 1 76.12 393 THR B N 1
ATOM 6512 C CA . THR B 1 393 ? 2.312 -10.945 -20.922 1 76.12 393 THR B CA 1
ATOM 6513 C C . THR B 1 393 ? 3.223 -10.047 -20.094 1 76.12 393 THR B C 1
ATOM 6515 O O . THR B 1 393 ? 2.787 -9.461 -19.094 1 76.12 393 THR B O 1
ATOM 6518 N N . GLY B 1 394 ? 4.465 -9.906 -20.531 1 78.88 394 GLY B N 1
ATOM 6519 C CA . GLY B 1 394 ? 5.41 -9.086 -19.781 1 78.88 394 GLY B CA 1
ATOM 6520 C C . GLY B 1 394 ? 5.773 -9.672 -18.438 1 78.88 394 GLY B C 1
ATOM 6521 O O . GLY B 1 394 ? 6.109 -8.938 -17.5 1 78.88 394 GLY B O 1
ATOM 6522 N N . MET B 1 395 ? 5.688 -10.969 -18.344 1 88 395 MET B N 1
ATOM 6523 C CA . MET B 1 395 ? 5.953 -11.633 -17.062 1 88 395 MET B CA 1
ATOM 6524 C C . MET B 1 395 ? 7.375 -12.188 -17.031 1 88 395 MET B C 1
ATOM 6526 O O . MET B 1 395 ? 7.902 -12.633 -18.047 1 88 395 MET B O 1
ATOM 6530 N N . GLY B 1 396 ? 7.973 -12.102 -15.883 1 89.06 396 GLY B N 1
ATOM 6531 C CA . GLY B 1 396 ? 9.219 -12.805 -15.641 1 89.06 396 GLY B CA 1
ATOM 6532 C C . GLY B 1 396 ? 10.445 -12.008 -16.047 1 89.06 396 GLY B C 1
ATOM 6533 O O . GLY B 1 396 ? 11.555 -12.539 -16.078 1 89.06 396 GLY B O 1
ATOM 6534 N N . SER B 1 397 ? 10.266 -10.734 -16.375 1 85.62 397 SER B N 1
ATOM 6535 C CA . SER B 1 397 ? 11.406 -9.898 -16.703 1 85.62 397 SER B CA 1
ATOM 6536 C C . SER B 1 397 ? 12.305 -9.672 -15.5 1 85.62 397 SER B C 1
ATOM 6538 O O . SER B 1 397 ? 11.82 -9.477 -14.383 1 85.62 397 SER B O 1
ATOM 6540 N N . THR B 1 398 ? 13.625 -9.734 -15.758 1 91.38 398 THR B N 1
ATOM 6541 C CA . THR B 1 398 ? 14.594 -9.5 -14.688 1 91.38 398 THR B CA 1
ATOM 6542 C C . THR B 1 398 ? 15.508 -8.328 -15.031 1 91.38 398 THR B C 1
ATOM 6544 O O . THR B 1 398 ? 16.625 -8.242 -14.531 1 91.38 398 THR B O 1
ATOM 6547 N N . GLN B 1 399 ? 15.055 -7.449 -15.953 1 87.94 399 GLN B N 1
ATOM 6548 C CA . GLN B 1 399 ? 15.875 -6.312 -16.344 1 87.94 399 GLN B CA 1
ATOM 6549 C C . GLN B 1 399 ? 16.375 -5.535 -15.133 1 87.94 399 GLN B C 1
ATOM 6551 O O . GLN B 1 399 ? 15.648 -5.406 -14.141 1 87.94 399 GLN B O 1
ATOM 6556 N N . PRO B 1 400 ? 17.562 -5.031 -15.266 1 90.31 400 PRO B N 1
ATOM 6557 C CA . PRO B 1 400 ? 18.109 -4.293 -14.125 1 90.31 400 PRO B CA 1
ATOM 6558 C C . PRO B 1 400 ? 17.312 -3.035 -13.797 1 90.31 400 PRO B C 1
ATOM 6560 O O . PRO B 1 400 ? 16.75 -2.402 -14.695 1 90.31 400 PRO B O 1
ATOM 6563 N N . GLN B 1 401 ? 17.312 -2.783 -12.547 1 89.56 401 GLN B N 1
ATOM 6564 C CA . GLN B 1 401 ? 16.75 -1.537 -12.039 1 89.56 401 GLN B CA 1
ATOM 6565 C C . GLN B 1 401 ? 17.516 -0.328 -12.578 1 89.56 401 GLN B C 1
ATOM 6567 O O . GLN B 1 401 ? 18.719 -0.394 -12.789 1 89.56 401 GLN B O 1
ATOM 6572 N N . LEU B 1 402 ? 16.844 0.721 -12.867 1 88.38 402 LEU B N 1
ATOM 6573 C CA . LEU B 1 402 ? 17.453 2.004 -13.195 1 88.38 402 LEU B CA 1
ATOM 6574 C C . LEU B 1 402 ? 17.125 3.051 -12.141 1 88.38 402 LEU B C 1
ATOM 6576 O O . LEU B 1 402 ? 15.945 3.326 -11.875 1 88.38 402 LEU B O 1
ATOM 6580 N N . VAL B 1 403 ? 18.109 3.582 -11.492 1 92.12 403 VAL B N 1
ATOM 6581 C CA . VAL B 1 403 ? 17.953 4.617 -10.477 1 92.12 403 VAL B CA 1
ATOM 6582 C C . VAL B 1 403 ? 18.578 5.918 -10.969 1 92.12 403 VAL B C 1
ATOM 6584 O O . VAL B 1 403 ? 19.797 5.988 -11.18 1 92.12 403 VAL B O 1
ATOM 6587 N N . TYR B 1 404 ? 17.812 6.938 -11.047 1 89.31 404 TYR B N 1
ATOM 6588 C CA . TYR B 1 404 ? 18.297 8.234 -11.508 1 89.31 404 TYR B CA 1
ATOM 6589 C C . TYR B 1 404 ? 18.781 9.086 -10.336 1 89.31 404 TYR B C 1
ATOM 6591 O O . TYR B 1 404 ? 18.031 9.328 -9.391 1 89.31 404 TYR B O 1
ATOM 6599 N N . VAL B 1 405 ? 19.984 9.57 -10.516 1 92.19 405 VAL B N 1
ATOM 6600 C CA . VAL B 1 405 ? 20.625 10.258 -9.398 1 92.19 405 VAL B CA 1
ATOM 6601 C C . VAL B 1 405 ? 21.203 11.586 -9.867 1 92.19 405 VAL B C 1
ATOM 6603 O O . VAL B 1 405 ? 21.828 11.656 -10.93 1 92.19 405 VAL B O 1
ATOM 6606 N N . ARG B 1 406 ? 20.953 12.602 -9.125 1 91.75 406 ARG B N 1
ATOM 6607 C CA . ARG B 1 406 ? 21.656 13.875 -9.25 1 91.75 406 ARG B CA 1
ATOM 6608 C C . ARG B 1 406 ? 22.625 14.078 -8.086 1 91.75 406 ARG B C 1
ATOM 6610 O O . ARG B 1 406 ? 22.203 14.133 -6.926 1 91.75 406 ARG B O 1
ATOM 6617 N N . VAL B 1 407 ? 23.875 14.141 -8.406 1 94.5 407 VAL B N 1
ATOM 6618 C CA . VAL B 1 407 ? 24.875 14.469 -7.398 1 94.5 407 VAL B CA 1
ATOM 6619 C C . VAL B 1 407 ? 25.078 15.984 -7.34 1 94.5 407 VAL B C 1
ATOM 6621 O O . VAL B 1 407 ? 25.484 16.609 -8.32 1 94.5 407 VAL B O 1
ATOM 6624 N N . THR B 1 408 ? 24.703 16.547 -6.223 1 94 408 THR B N 1
ATOM 6625 C CA . THR B 1 408 ? 24.781 18 -6.055 1 94 408 THR B CA 1
ATOM 6626 C C . THR B 1 408 ? 24.953 18.359 -4.586 1 94 408 THR B C 1
ATOM 6628 O O . THR B 1 408 ? 24.297 17.797 -3.715 1 94 408 THR B O 1
ATOM 6631 N N . ALA B 1 409 ? 25.766 19.344 -4.297 1 94.62 409 ALA B N 1
ATOM 6632 C CA . ALA B 1 409 ? 26 19.797 -2.93 1 94.62 409 ALA B CA 1
ATOM 6633 C C . ALA B 1 409 ? 24.781 20.531 -2.381 1 94.62 409 ALA B C 1
ATOM 6635 O O . ALA B 1 409 ? 24.641 20.688 -1.166 1 94.62 409 ALA B O 1
ATOM 6636 N N . ASP B 1 410 ? 23.906 20.953 -3.264 1 91.88 410 ASP B N 1
ATOM 6637 C CA . ASP B 1 410 ? 22.734 21.75 -2.879 1 91.88 410 ASP B CA 1
ATOM 6638 C C . ASP B 1 410 ? 21.844 20.969 -1.92 1 91.88 410 ASP B C 1
ATOM 6640 O O . ASP B 1 410 ? 21.078 21.562 -1.154 1 91.88 410 ASP B O 1
ATOM 6644 N N . ILE B 1 411 ? 21.938 19.656 -1.912 1 94.44 411 ILE B N 1
ATOM 6645 C CA . ILE B 1 411 ? 21.062 18.812 -1.118 1 94.44 411 ILE B CA 1
ATOM 6646 C C . ILE B 1 411 ? 21.406 18.938 0.362 1 94.44 411 ILE B C 1
ATOM 6648 O O . ILE B 1 411 ? 20.625 18.547 1.23 1 94.44 411 ILE B O 1
ATOM 6652 N N . GLU B 1 412 ? 22.516 19.531 0.679 1 93.88 412 GLU B N 1
ATOM 6653 C CA . GLU B 1 412 ? 22.969 19.641 2.061 1 93.88 412 GLU B CA 1
ATOM 6654 C C . GLU B 1 412 ? 22.375 20.875 2.736 1 93.88 412 GLU B C 1
ATOM 6656 O O . GLU B 1 412 ? 22.453 21.016 3.961 1 93.88 412 GLU B O 1
ATOM 6661 N N . THR B 1 413 ? 21.734 21.703 1.989 1 93.88 413 THR B N 1
ATOM 6662 C CA . THR B 1 413 ? 21.188 22.938 2.545 1 93.88 413 THR B CA 1
ATOM 6663 C C . THR B 1 413 ? 19.688 22.828 2.738 1 93.88 413 THR B C 1
ATOM 6665 O O . THR B 1 413 ? 18.906 23.109 1.815 1 93.88 413 THR B O 1
ATOM 6668 N N . VAL B 1 414 ? 19.312 22.578 3.959 1 92.19 414 VAL B N 1
ATOM 6669 C CA . VAL B 1 414 ? 17.891 22.547 4.266 1 92.19 414 VAL B CA 1
ATOM 6670 C C . VAL B 1 414 ? 17.281 23.938 4.027 1 92.19 414 VAL B C 1
ATOM 6672 O O . VAL B 1 414 ? 17.828 24.938 4.457 1 92.19 414 VAL B O 1
ATOM 6675 N N . GLY B 1 415 ? 16.188 23.969 3.342 1 89.5 415 GLY B N 1
ATOM 6676 C CA . GLY B 1 415 ? 15.562 25.234 2.971 1 89.5 415 GLY B CA 1
ATOM 6677 C C . GLY B 1 415 ? 16.062 25.797 1.658 1 89.5 415 GLY B C 1
ATOM 6678 O O . GLY B 1 415 ? 15.477 26.719 1.099 1 89.5 415 GLY B O 1
ATOM 6679 N N . GLY B 1 416 ? 17.125 25.172 1.14 1 88.38 416 GLY B N 1
ATOM 6680 C CA . GLY B 1 416 ? 17.688 25.609 -0.124 1 88.38 416 GLY B CA 1
ATOM 6681 C C . GLY B 1 416 ? 16.922 25.125 -1.331 1 88.38 416 GLY B C 1
ATOM 6682 O O . GLY B 1 416 ? 16.109 24.188 -1.222 1 88.38 416 GLY B O 1
ATOM 6683 N N . SER B 1 417 ? 17.156 25.828 -2.516 1 87.19 417 SER B N 1
ATOM 6684 C CA . SER B 1 417 ? 16.484 25.484 -3.766 1 87.19 417 SER B CA 1
ATOM 6685 C C . SER B 1 417 ? 17.359 24.594 -4.645 1 87.19 417 SER B C 1
ATOM 6687 O O . SER B 1 417 ? 18.578 24.766 -4.691 1 87.19 417 SER B O 1
ATOM 6689 N N . ILE B 1 418 ? 16.719 23.672 -5.199 1 83.88 418 ILE B N 1
ATOM 6690 C CA . ILE B 1 418 ? 17.375 22.844 -6.211 1 83.88 418 ILE B CA 1
ATOM 6691 C C . ILE B 1 418 ? 16.562 22.875 -7.504 1 83.88 418 ILE B C 1
ATOM 6693 O O . ILE B 1 418 ? 15.344 22.641 -7.488 1 83.88 418 ILE B O 1
ATOM 6697 N N . ASN B 1 419 ? 17.156 23.297 -8.609 1 73.88 419 ASN B N 1
ATOM 6698 C CA . ASN B 1 419 ? 16.5 23.281 -9.914 1 73.88 419 ASN B CA 1
ATOM 6699 C C . ASN B 1 419 ? 16.578 21.906 -10.57 1 73.88 419 ASN B C 1
ATOM 6701 O O . ASN B 1 419 ? 17.672 21.484 -10.977 1 73.88 419 ASN B O 1
ATOM 6705 N N . LEU B 1 420 ? 15.609 21.203 -10.602 1 66.12 420 LEU B N 1
ATOM 6706 C CA . LEU B 1 420 ? 15.602 19.875 -11.211 1 66.12 420 LEU B CA 1
ATOM 6707 C C . LEU B 1 420 ? 15.156 19.953 -12.664 1 66.12 420 LEU B C 1
ATOM 6709 O O . LEU B 1 420 ? 15.242 18.969 -13.398 1 66.12 420 LEU B O 1
ATOM 6713 N N . GLU B 1 421 ? 14.461 21.141 -13.258 1 53.53 421 GLU B N 1
ATOM 6714 C CA . GLU B 1 421 ? 14.031 21.266 -14.641 1 53.53 421 GLU B CA 1
ATOM 6715 C C . GLU B 1 421 ? 15.203 21.094 -15.602 1 53.53 421 GLU B C 1
ATOM 6717 O O . GLU B 1 421 ? 15.055 20.531 -16.688 1 53.53 421 GLU B O 1
ATOM 6722 N N . VAL B 1 422 ? 16.344 21.797 -15.336 1 40.56 422 VAL B N 1
ATOM 6723 C CA . VAL B 1 422 ? 17.406 21.922 -16.328 1 40.56 422 VAL B CA 1
ATOM 6724 C C . VAL B 1 422 ? 17.812 20.531 -16.828 1 40.56 422 VAL B C 1
ATOM 6726 O O . VAL B 1 422 ? 18.125 20.359 -18 1 40.56 422 VAL B O 1
ATOM 6729 N N . GLU B 1 423 ? 18.141 19.672 -16.016 1 39.31 423 GLU B N 1
ATOM 6730 C CA . GLU B 1 423 ? 18.859 18.469 -16.422 1 39.31 423 GLU B CA 1
ATOM 6731 C C . GLU B 1 423 ? 17.953 17.531 -17.234 1 39.31 423 GLU B C 1
ATOM 6733 O O . GLU B 1 423 ? 18.406 16.484 -17.703 1 39.31 423 GLU B O 1
ATOM 6738 N N . GLU B 1 424 ? 16.75 17.688 -17.109 1 38.75 424 GLU B N 1
ATOM 6739 C CA . GLU B 1 424 ? 15.992 16.906 -18.078 1 38.75 424 GLU B CA 1
ATOM 6740 C C . GLU B 1 424 ? 16.578 17.047 -19.484 1 38.75 424 GLU B C 1
ATOM 6742 O O . GLU B 1 424 ? 16.578 16.094 -20.266 1 38.75 424 GLU B O 1
ATOM 6747 N N . GLU B 1 425 ? 17.203 18.188 -19.75 1 35.53 425 GLU B N 1
ATOM 6748 C CA . GLU B 1 425 ? 17.906 18.438 -21 1 35.53 425 GLU B CA 1
ATOM 6749 C C . GLU B 1 425 ? 19.297 17.828 -20.984 1 35.53 425 GLU B C 1
ATOM 6751 O O . GLU B 1 425 ? 19.812 17.406 -22.031 1 35.53 425 GLU B O 1
ATOM 6756 N N . ALA B 1 426 ? 20.156 17.969 -19.938 1 32.03 426 ALA B N 1
ATOM 6757 C CA . ALA B 1 426 ? 21.562 17.562 -19.969 1 32.03 426 ALA B CA 1
ATOM 6758 C C . ALA B 1 426 ? 21.688 16.047 -19.812 1 32.03 426 ALA B C 1
ATOM 6760 O O . ALA B 1 426 ? 22.781 15.5 -19.844 1 32.03 426 ALA B O 1
ATOM 6761 N N . ALA B 1 427 ? 20.906 15.43 -18.984 1 33.72 427 ALA B N 1
ATOM 6762 C CA . ALA B 1 427 ? 21.25 14.016 -18.953 1 33.72 427 ALA B CA 1
ATOM 6763 C C . ALA B 1 427 ? 21.469 13.477 -20.375 1 33.72 427 ALA B C 1
ATOM 6765 O O . ALA B 1 427 ? 20.531 13.422 -21.172 1 33.72 427 ALA B O 1
ATOM 6766 N N . LYS B 1 428 ? 22.672 13.727 -20.844 1 33.12 428 LYS B N 1
ATOM 6767 C CA . LYS B 1 428 ? 23.156 13.07 -22.062 1 33.12 428 LYS B CA 1
ATOM 6768 C C . LYS B 1 428 ? 22.641 11.633 -22.141 1 33.12 428 LYS B C 1
ATOM 6770 O O . LYS B 1 428 ? 22.828 10.852 -21.203 1 33.12 428 LYS B O 1
ATOM 6775 N N . LYS B 1 429 ? 21.828 11.438 -22.953 1 34.78 429 LYS B N 1
ATOM 6776 C CA . LYS B 1 429 ? 21.281 10.18 -23.438 1 34.78 429 LYS B CA 1
ATOM 6777 C C . LYS B 1 429 ? 22.344 9.086 -23.453 1 34.78 429 LYS B C 1
ATOM 6779 O O . LYS B 1 429 ? 23.438 9.281 -23.984 1 34.78 429 LYS B O 1
ATOM 6784 N N . PRO B 1 430 ? 22.297 8.211 -22.5 1 34.81 430 PRO B N 1
ATOM 6785 C CA . PRO B 1 430 ? 23.266 7.227 -22.984 1 34.81 430 PRO B CA 1
ATOM 6786 C C . PRO B 1 430 ? 23.125 6.941 -24.484 1 34.81 430 PRO B C 1
ATOM 6788 O O . PRO B 1 430 ? 22.031 7.02 -25.031 1 34.81 430 PRO B O 1
ATOM 6791 N N . GLU B 1 431 ? 24.047 7.027 -25.266 1 38.19 431 GLU B N 1
ATOM 6792 C CA . GLU B 1 431 ? 24.078 6.719 -26.688 1 38.19 431 GLU B CA 1
ATOM 6793 C C . GLU B 1 431 ? 23.172 5.531 -27.016 1 38.19 431 GLU B C 1
ATOM 6795 O O . GLU B 1 431 ? 22.703 5.395 -28.156 1 38.19 431 GLU B O 1
ATOM 6800 N N . VAL B 1 432 ? 23.062 4.637 -26.172 1 36.31 432 VAL B N 1
ATOM 6801 C CA . VAL B 1 432 ? 22.359 3.426 -26.578 1 36.31 432 VAL B CA 1
ATOM 6802 C C . VAL B 1 432 ? 20.844 3.658 -26.516 1 36.31 432 VAL B C 1
ATOM 6804 O O . VAL B 1 432 ? 20.062 2.826 -26.984 1 36.31 432 VAL B O 1
ATOM 6807 N N . MET B 1 433 ? 20.312 4.523 -25.656 1 37.59 433 MET B N 1
ATOM 6808 C CA . MET B 1 433 ? 18.859 4.676 -25.641 1 37.59 433 MET B CA 1
ATOM 6809 C C . MET B 1 433 ? 18.422 5.891 -26.453 1 37.59 433 MET B C 1
ATOM 6811 O O . MET B 1 433 ? 18.969 6.98 -26.281 1 37.59 433 MET B O 1
ATOM 6815 N N . GLU B 1 434 ? 17.828 5.652 -27.578 1 39.47 434 GLU B N 1
ATOM 6816 C CA . GLU B 1 434 ? 17.219 6.738 -28.328 1 39.47 434 GLU B CA 1
ATOM 6817 C C . GLU B 1 434 ? 16.375 7.633 -27.422 1 39.47 434 GLU B C 1
ATOM 6819 O O . GLU B 1 434 ? 15.875 7.188 -26.391 1 39.47 434 GLU B O 1
ATOM 6824 N N . LYS B 1 435 ? 16.312 8.891 -27.781 1 38.28 435 LYS B N 1
ATOM 6825 C CA . LYS B 1 435 ? 15.617 9.984 -27.109 1 38.28 435 LYS B CA 1
ATOM 6826 C C . LYS B 1 435 ? 14.25 9.547 -26.594 1 38.28 435 LYS B C 1
ATOM 6828 O O . LYS B 1 435 ? 13.859 9.883 -25.469 1 38.28 435 LYS B O 1
ATOM 6833 N N . ALA B 1 436 ? 13.57 8.969 -27.438 1 37.56 436 ALA B N 1
ATOM 6834 C CA . ALA B 1 436 ? 12.211 8.531 -27.125 1 37.56 436 ALA B CA 1
ATOM 6835 C C . ALA B 1 436 ? 12.203 7.574 -25.938 1 37.56 436 ALA B C 1
ATOM 6837 O O . ALA B 1 436 ? 11.266 7.578 -25.125 1 37.56 436 ALA B O 1
ATOM 6838 N N . GLN B 1 437 ? 13.141 6.758 -25.922 1 37.81 437 GLN B N 1
ATOM 6839 C CA . GLN B 1 437 ? 13.227 5.789 -24.844 1 37.81 437 GLN B CA 1
ATOM 6840 C C . GLN B 1 437 ? 13.5 6.477 -23.516 1 37.81 437 GLN B C 1
ATOM 6842 O O . GLN B 1 437 ? 12.945 6.094 -22.484 1 37.81 437 GLN B O 1
ATOM 6847 N N . TRP B 1 438 ? 14.422 7.426 -23.641 1 38.19 438 TRP B N 1
ATOM 6848 C CA . TRP B 1 438 ? 14.789 8.18 -22.453 1 38.19 438 TRP B CA 1
ATOM 6849 C C . TRP B 1 438 ? 13.594 8.945 -21.906 1 38.19 438 TRP B C 1
ATOM 6851 O O . TRP B 1 438 ? 13.344 8.938 -20.688 1 38.19 438 TRP B O 1
ATOM 6861 N N . ASP B 1 439 ? 13.102 9.617 -22.844 1 41.59 439 ASP B N 1
ATOM 6862 C CA . ASP B 1 439 ? 11.969 10.414 -22.406 1 41.59 439 ASP B CA 1
ATOM 6863 C C . ASP B 1 439 ? 10.953 9.555 -21.656 1 41.59 439 ASP B C 1
ATOM 6865 O O . ASP B 1 439 ? 10.234 10.055 -20.781 1 41.59 439 ASP B O 1
ATOM 6869 N N . GLY B 1 440 ? 10.859 8.352 -22.109 1 36.56 440 GLY B N 1
ATOM 6870 C CA . GLY B 1 440 ? 9.922 7.438 -21.484 1 36.56 440 GLY B CA 1
ATOM 6871 C C . GLY B 1 440 ? 10.375 6.965 -20.125 1 36.56 440 GLY B C 1
ATOM 6872 O O . GLY B 1 440 ? 9.555 6.598 -19.281 1 36.56 440 GLY B O 1
ATOM 6873 N N . LEU B 1 441 ? 11.625 6.484 -20.172 1 37.88 441 LEU B N 1
ATOM 6874 C CA . LEU B 1 441 ? 12.117 5.953 -18.906 1 37.88 441 LEU B CA 1
ATOM 6875 C C . LEU B 1 441 ? 12.094 7.027 -17.828 1 37.88 441 LEU B C 1
ATOM 6877 O O . LEU B 1 441 ? 11.898 6.727 -16.641 1 37.88 441 LEU B O 1
ATOM 6881 N N . TYR B 1 442 ? 13.047 8.078 -18.219 1 38.19 442 TYR B N 1
ATOM 6882 C CA . TYR B 1 442 ? 13.453 9.039 -17.203 1 38.19 442 TYR B CA 1
ATOM 6883 C C . TYR B 1 442 ? 12.242 9.555 -16.438 1 38.19 442 TYR B C 1
ATOM 6885 O O . TYR B 1 442 ? 12.312 9.773 -15.227 1 38.19 442 TYR B O 1
ATOM 6893 N N . ARG B 1 443 ? 11.547 10.312 -17.297 1 37.09 443 ARG B N 1
ATOM 6894 C CA . ARG B 1 443 ? 10.625 11.172 -16.562 1 37.09 443 ARG B CA 1
ATOM 6895 C C . ARG B 1 443 ? 9.539 10.352 -15.883 1 37.09 443 ARG B C 1
ATOM 6897 O O . ARG B 1 443 ? 8.602 10.914 -15.312 1 37.09 443 ARG B O 1
ATOM 6904 N N . ALA B 1 444 ? 9.336 9.273 -16.516 1 34.94 444 ALA B N 1
ATOM 6905 C CA . ALA B 1 444 ? 8.117 8.781 -15.883 1 34.94 444 ALA B CA 1
ATOM 6906 C C . ALA B 1 444 ? 8.375 8.422 -14.422 1 34.94 444 ALA B C 1
ATOM 6908 O O . ALA B 1 444 ? 9.227 7.578 -14.125 1 34.94 444 ALA B O 1
ATOM 6909 N N . PRO B 1 445 ? 8.32 9.328 -13.688 1 32.44 445 PRO B N 1
ATOM 6910 C CA . PRO B 1 445 ? 8.156 9.398 -12.234 1 32.44 445 PRO B CA 1
ATOM 6911 C C . PRO B 1 445 ? 7.422 8.188 -11.664 1 32.44 445 PRO B C 1
ATOM 6913 O O . PRO B 1 445 ? 6.254 7.965 -11.984 1 32.44 445 PRO B O 1
ATOM 6916 N N . GLY B 1 446 ? 8.102 6.938 -11.875 1 33.38 446 GLY B N 1
ATOM 6917 C CA . GLY B 1 446 ? 7.812 5.609 -11.359 1 33.38 446 GLY B CA 1
ATOM 6918 C C . GLY B 1 446 ? 9.031 4.715 -11.289 1 33.38 446 GLY B C 1
ATOM 6919 O O . GLY B 1 446 ? 8.906 3.488 -11.211 1 33.38 446 GLY B O 1
ATOM 6920 N N . SER B 1 447 ? 10.133 5.262 -11.82 1 33.84 447 SER B N 1
ATOM 6921 C CA . SER B 1 447 ? 11.383 4.52 -11.703 1 33.84 447 SER B CA 1
ATOM 6922 C C . SER B 1 447 ? 11.633 4.09 -10.258 1 33.84 447 SER B C 1
ATOM 6924 O O . SER B 1 447 ? 11.555 4.91 -9.344 1 33.84 447 SER B O 1
ATOM 6926 N N . GLN B 1 448 ? 11.156 2.918 -9.812 1 35.38 448 GLN B N 1
ATOM 6927 C CA . GLN B 1 448 ? 11.43 2.229 -8.555 1 35.38 448 GLN B CA 1
ATOM 6928 C C . GLN B 1 448 ? 12.922 2.193 -8.266 1 35.38 448 GLN B C 1
ATOM 6930 O O . GLN B 1 448 ? 13.742 1.999 -9.172 1 35.38 448 GLN B O 1
#

Nearest PDB structures (foldseek):
  2c9x-assembly1_A  TM=8.878E-01  e=6.550E-36  Ancylobacter novellus
  2bpb-assembly1_A  TM=8.810E-01  e=4.663E-36  Ancylobacter novellus
  2ca3-assembly1_A  TM=8.768E-01  e=5.849E-36  Ancylobacter novellus
  2ca4-assembly1_A  TM=8.856E-01  e=2.411E-35  Ancylobacter novellus
  4pw9-assembly1_A  TM=8.395E-01  e=3.818E-29  Sinorhizobium meliloti 1021

Secondary structure (DSSP, 8-state):
--PPPPPHHHHHHHHHHHHHHHHHHHHHHHHHHSS---HHHHHHT--TTS-B-SSTT---HHHHHHHHHSPPP-GGGGGSSSPPTTTS----SS------TTT-EEEEEESBSS-EEEEHHHHHTSPPEEEEEEEE-TTTTGGGSSS-BSSS----S--EEEEEEEEEEHHHHHHHHTBPTT--EEEEEEEEEEEETTEEEEEEEEEEHHHHTSS--EEEEEETTEEPPGGGTSS-EEE-TTB-GGGS-SSEEEEEEESS----HHHHHSEE-SSTT-SS-EE--B---EEEEPPPSEEBTTT--EEE-SEEEEEEEEEE-TTSPEEEEEEESBSSSS-EEPEEEEESSTBS-EEEEEEEEE-S-EEEEEEEEEEETTS-BPPPP-SS-SSTT--S--PPP-EEEEE-GGGGSTT-B---STHHHHS---TTS-HHHHHHHHSSTT--/--PPPPPHHHHHHHHHHHHHHHHHHHHHHHHHHSSPPPHHHHHHH--SS--B-SSTT---HHHHHHHHHSPPP-GGGGGSSSPPTTTS----SS------TTT-EEEEEESBSS-EEEEHHHHHTSPPEEEEEEEE-TTTTGGGSSS-B-SS----S--EEEEEEEEEEHHHHHHHHTBPTT--EEEEEEEEEEEETTEEEEEEEEEEHHHHTSS--EEEEEETTEEPPGGGTSS-EEE-TTB-GGGS-SSEEEEEEESS----HHHHHSEE-SSTT-SS-EE--B---EEEEPPPSEEBTTT--EEE-SEEEEEEEEEE-TTSPEEEEEEESBSSSS-EEPEEEEESSTBS-EEEEEEEEE-S-EEEEEEEEEEETTS-BPPPP-SS-SSTT--S--PPP-EEEEE-GGGGSTT-B---STHHHHS---TTS-HHHHHHHHSSTT--

pLDDT: mean 87.95, std 17.24, range [31.38, 98.94]

InterPro domains:
  IPR000572 Oxidoreductase, molybdopterin-binding domain [PF00174] (93-259)
  IPR008335 Eukaryotic molybdopterin oxidoreductase [PR00407] (81-97)
  IPR008335 Eukaryotic molybdopterin oxidoreductase [PR00407] (133-144)
  IPR008335 Eukaryotic molybdopterin oxidoreductase [PR00407] (158-173)
  IPR008335 Eukaryotic molybdopterin oxidoreductase [PR00407] (212-228)
  IPR008335 Eukaryotic molybdopterin oxidoreductase [PR00407] (229-242)
  IPR008335 Eukaryotic molybdopterin oxidoreductase [PR00407] (245-258)
  IPR008335 Eukaryotic molybdopterin oxidoreductase [PR00407] (328-340)
  IPR014756 Immunoglobulin E-set [SSF81296] (287-407)
  IPR036374 Oxidoreductase, molybdopterin-binding domain superfamily [G3DSA:3.90.420.10] (22-272)
  IPR036374 Oxidoreductase, molybdopterin-binding domain superfamily [SSF56524] (77-322)

Foldseek 3Di:
DDFFDDDPLQLQLLVVVLVVLVVQVVVLLCALPPPFDPPVQQPVPPDPQFDKAQFLQDADVVLVVQDVVFDFAPQLCQVDLFRDPVRATFHDDFDQDDDDLQPAWEWEDAQFPATDIDHPVRFVPADKDKHWFKAFAQLACLSLATIATHNHHNHRNGGMTIWIFMGHQQLVVRVVRGHHPLWFKKKWFAPGWDADPNDTDTQMDMDTPCLSNSTNKGWTQDIRRHGDDSSQAPRIWIDRGQFHCSRTGGRTHYIYTYNDDDQDDCQQPQFFASHPPRVDTHGGTGAAKAKDWNFDADADPFQRAHEDAAAWDKIKIKMFGGQFAFDFKWKDFAAPPDTDTWAWDGASGSRGIIMIIDTDRRRDFDKTKMWMKTATPVGTIADENDNHQSHSNSTRHRYIAIHIYGHDNQSVDVVGDDDPVPCVPVPPPPVVDPPSSCVRPRRPRNRD/DDFFDDDPLQLQLLVVVLVVLVVQVVVLLVALPPPFDDVVNQVPDDPDQFDKAQFLPDADVLLVVQDVVFDFAPQLCQVDLFRDPVRATFHDDFDQDDDDLQPAWEWEDAQFPATDIDHPVRFVPADKDKHWFKAFAQLACLSLATIATHNHHNHRNGGMTIWIFMGAQQLVVRVVRGHHPLWFKKKWFAPGWDADPNDTDTQMDMDTPCLSNSTNKGWTQDIRRHGDDSSQAPRIWIDRFQFHCSRTGGRTHYIYTYNDDDQDDCQQPQFFASHPPRVDTHGGTGAAKAKDWNFDADADPQQRAHEAAAAWDKIKIKMFGGQFAFDFKWKDFAAPPDTDTWAWDGASGSRGIIMIIDTDRRRDFDKTKMWMKTATPVGTIADENDNHQSHSNSTRHRYIAIHIYGHDNQSVDVVGDDDPVPCVPVPPDPPVDPPSSCVSPRRPSNRD

Radius of gyration: 26.76 Å; Cα contacts (8 Å, |Δi|>4): 2347; chains: 2; bounding box: 67×80×68 Å

Sequence (896 aa):
MTRHAESSEFLAAAKTEAARAVEHRKKVLEHVGAEAFTVDDFHKEEPGDWKHTTGRSDVTPAELQLGKRCHGAHVETLSADITPAGSHYLLIHFDVPLIDPSAYRLKIHGLVDKEVSLSLADIKRRKAQTASVLMACAGNGRMGLTERFTSHVPWGPDAFGCADWTGCSLAELLQEVGVKDGAAQVIFTGADKGVEWNTVDYFRRSLTVEQAMTGHVMLCWQMNGADLLPCHGAPVRIIVPGWYGMASVKWLTSIEITSGGWWGTEMDVYCYRRSRLDPTPLPIEQLPVRAMMAPPGHPDFYSRTRLLAPGVVRVRGKVWAGAVDIDYVEFSSDGAKTWQRAEVGDKSGAFGWAAWHFDWDAKTEGSYVLSCRGVDAAGRTQDPLCDDQFNYTGMGSTQPQLVYVRVTADIETVGGSINLEVEEEAAKKPEVMEKAQWDGLYRAPGSQMTRHAESSEFLAAAKTEAARAVEHRKKVLEHVGAEAFTVDDFHKEEPGDWKHTTGRSDVTPAELQLGKRCHGAHVETLSADITPAGSHYLLIHFDVPLIDPSAYRLKIHGLVDKEVSLSLADIKRRKAQTASVLMACAGNGRMGLTERFTSHVPWGPDAFGCADWTGCSLAELLQEVGVKDGAAQVIFTGADKGVEWNTVDYFRRSLTVEQAMTGHVMLCWQMNGADLLPCHGAPVRIIVPGWYGMASVKWLTSIEITSGGWWGTEMDVYCYRRSRLDPTPLPIEQLPVRAMMAPPGHPDFYSRTRLLAPGVVRVRGKVWAGAVDIDYVEFSSDGAKTWQRAEVGDKSGAFGWAAWHFDWDAKTEGSYVLSCRGVDAAGRTQDPLCDDQFNYTGMGSTQPQLVYVRVTADIETVGGSINLEVEEEAAKKPEVMEKAQWDGLYRAPGSQ